Protein AF-0000000072278581 (afdb_homodimer)

Secondary structure (DSSP, 8-state):
------SGGGTSTTTSHHHHTSTTTS-----TTS-----EEEETTS-EE--SSGGGSPTT-EEEEEEEEE-TTT--EEEEEEEEEEETTEEEEEEE--SSS------PPTT--EEEEEEEEETTS--EEEEEEESSEEEEEETTTTSGGGGG-TT---TT-EEEEGGGEEEEEEETTEEEEEE-TTS-TTS-SEEEEE-SSHHHHHHHHHHHHHHS--SSS--GGGG----S-----SSSSSS----HHHHHHHTT-TTTEEEE-TTGGGSS-TTS-SSEEEETT--HHHHHHHHHHBGGG---EEEEE-TTT--EEEEEE-B-------TT----S--HHHHHHHHHHHHTTS-TT--EEEEESS-HHHHHHHHHTT-----TTTSTTEEEEE-----HHHHHHHHHHHHHHHHTGGGS-HHHHHHHHHHHHHHHHHHHHHHHHHHHHHHTT-EEEEEESSSSSHHHHHHHHHHHHH-GGGGSHHHHHHHHIIIIIITT--HHHHHSTT-TT---HHHHHHHHHHHHHHHSTTS-SB-HHHHHHHHHHHHS-SSSTT-SSSHHHHHHTTHHHHS--HHHHHHHTGGGTB-TT--GGG-SS------GGG----HHHHTS---S-B-----/------SSHHHHTTTHHHHHTTTTTS---SGGGSS----EEEETTS-EE--SSGGGSPTT-EEEEEEEEE-TTT--EEEEEEEEEEETTEEEEEEE--SSS------PPTT--EEEEEEEEETTS--EEEEEEESSEEEEEEGGGGSGGGGG-TT---TT-EEEEGGGEEEEEEETTEEEEEE-TTS-TTS-SEEEEEESSHHHHHHHHHHHHHHS--TTS--GGGG----S-----SSSSSS----HHHHHHHTT-TTTEEEE-TTGGGSS-TTS-SSEEEETT--HHHHHHHHHHBGGG---EEEEE-TTT--EEEEEE-B-------TT----S--HHHHHHHHHHHHTTS-TT--EEEEESS-HHHHHHHHHTT-----TTTSTTEEEEE-----HHHHHHHHHHHHHHHHTGGGS-HHHHHHHHHHHHHHHHHHHHHHHHHHHHHHTT-EEEEEESSSSSHHHHHHHHHHHHH-GGGGSHHHHHHHHIIIIIITT--HHHHHSTT-TT---HHHHHHHHHHHHHHHSTTS-SB-HHHHHHHHHHHHS-SSSTT-SSSHHHHHHTTHHHHS--HHHHHHHTGGGTB-TT--GGG-SS------GGG----HHHHTS---S-B-----

Solvent-accessible surface area (backbone atoms only — not comparable to full-atom values): 67536 Å² total; per-residue (Å²): 138,79,82,76,75,74,76,68,78,67,60,64,72,56,56,66,60,59,53,59,65,57,47,67,69,68,45,63,54,34,46,60,48,26,73,89,70,67,80,46,36,21,40,82,82,73,42,73,46,91,61,95,49,82,79,67,55,61,70,79,39,56,30,37,36,51,40,72,40,40,40,75,82,77,65,46,73,43,50,36,42,32,40,33,40,28,59,79,94,42,73,46,75,48,71,48,70,52,52,74,96,66,75,86,78,77,86,62,57,92,87,47,44,86,66,46,63,44,63,30,26,43,64,95,48,93,51,45,23,38,35,38,31,37,59,52,33,36,32,35,42,38,48,66,76,71,36,76,77,50,71,71,54,83,76,67,68,66,51,61,30,38,51,38,52,41,61,35,52,44,43,76,44,81,55,85,34,26,38,38,36,30,36,47,78,80,68,34,63,74,56,62,60,61,46,41,38,33,36,75,16,52,57,22,40,51,39,46,53,53,53,49,55,44,46,20,80,48,87,92,54,84,24,46,51,69,61,52,63,70,71,63,82,80,69,57,49,90,41,95,39,50,58,61,68,58,46,72,66,60,51,35,56,75,40,56,37,64,88,56,36,37,82,36,59,73,21,49,90,30,73,55,22,51,41,37,43,42,64,41,61,40,52,65,87,63,50,65,70,50,50,47,54,26,13,72,40,15,34,84,18,34,51,76,33,69,79,44,56,38,65,90,62,61,12,32,36,27,39,21,20,21,40,37,30,28,70,54,81,65,88,78,59,80,59,67,56,68,51,68,58,44,42,50,49,54,47,42,70,37,22,73,96,52,54,87,81,39,54,26,38,33,38,34,37,38,33,65,71,56,44,54,54,35,18,68,73,35,28,32,68,86,40,60,84,74,32,75,55,45,46,77,46,64,53,52,48,76,54,55,64,58,50,30,55,27,46,52,39,25,42,52,25,62,72,46,34,91,80,42,50,44,37,56,35,42,63,34,31,16,60,42,50,35,51,54,49,46,52,39,52,44,26,39,52,52,43,52,44,38,74,70,35,33,36,38,39,32,22,26,71,62,30,47,60,68,31,36,46,44,55,51,51,31,43,43,30,61,32,47,58,37,29,32,66,66,36,34,53,19,46,46,42,45,52,35,42,29,47,20,23,44,41,36,49,20,48,36,63,81,40,97,59,35,25,62,59,68,53,52,45,47,47,51,50,46,50,47,40,70,75,38,62,35,46,22,38,46,40,67,64,50,52,45,52,50,49,47,35,52,48,46,55,87,39,37,68,50,52,49,37,20,44,53,55,31,58,74,66,42,33,30,74,58,34,53,27,51,60,50,52,44,66,75,49,40,77,81,29,50,32,91,70,40,44,48,85,82,33,55,59,56,82,60,83,72,56,58,83,65,67,69,79,62,51,78,56,60,66,39,88,63,85,45,46,57,28,66,69,75,129,136,81,80,73,75,76,76,66,80,66,58,62,72,55,54,65,60,55,53,60,64,56,48,64,67,66,45,68,28,42,47,63,54,26,72,89,68,67,79,46,36,22,40,84,83,74,43,73,45,91,60,96,50,83,81,67,56,61,69,79,39,55,30,37,37,51,39,72,38,41,40,80,82,76,65,47,73,42,49,35,41,32,40,35,39,29,59,77,93,42,73,45,74,48,71,49,68,49,49,75,96,63,74,84,78,78,86,62,59,93,88,49,44,86,65,46,65,37,56,31,24,43,64,96,50,92,49,45,24,38,35,38,30,37,60,51,33,36,31,34,44,40,50,65,76,70,37,77,77,50,70,71,53,83,76,68,68,67,50,56,31,39,51,38,52,41,59,34,52,44,46,77,44,82,55,83,34,26,38,37,35,31,35,46,78,80,66,36,65,73,57,61,60,61,47,41,38,32,36,68,21,52,62,18,40,52,37,48,51,53,52,50,54,43,44,20,80,49,87,97,51,84,21,44,53,65,59,52,64,70,72,62,83,80,69,58,52,91,42,96,40,50,58,60,67,57,44,72,68,60,52,34,55,75,40,56,36,63,88,56,35,39,82,38,60,73,21,47,91,31,73,56,21,51,41,37,43,42,63,42,63,40,53,63,87,63,51,65,69,51,52,48,55,27,14,73,40,14,34,84,18,33,51,76,32,71,77,44,54,38,65,90,62,62,12,30,35,28,41,23,20,21,40,38,32,27,69,53,78,64,89,77,58,81,57,66,56,68,52,68,57,44,42,50,49,53,47,42,71,36,21,73,96,54,54,87,82,40,53,27,38,33,39,34,38,37,31,64,70,55,44,56,53,34,19,67,73,35,28,31,67,86,39,60,86,75,32,77,56,44,46,76,44,64,54,53,46,77,55,53,66,58,49,30,54,26,46,52,38,26,43,53,25,61,72,48,35,91,80,41,52,45,38,57,34,42,62,33,30,17,60,40,51,35,50,53,48,47,52,38,52,45,28,38,52,51,42,53,44,38,74,72,34,32,35,37,39,32,24,26,71,62,31,46,59,70,32,35,47,44,56,51,52,32,43,42,31,62,34,46,58,38,27,32,66,67,36,34,52,18,46,46,42,45,52,34,41,29,48,20,22,44,40,36,48,21,48,33,64,81,40,96,59,35,26,63,56,67,54,52,45,49,48,52,49,46,51,48,40,70,75,38,62,33,46,22,38,47,40,65,62,50,52,45,52,50,50,50,35,52,46,45,54,86,41,38,69,50,52,49,36,20,46,52,56,31,57,75,66,41,32,29,74,54,35,52,29,53,60,50,51,45,65,75,49,41,77,82,30,50,32,89,70,39,42,47,85,81,33,55,59,58,83,60,82,72,56,61,84,65,67,69,79,61,51,79,55,60,64,40,88,62,86,45,46,58,27,66,64,78,128

Organism: Entamoeba histolytica (strain ATCC 30459 / HM-1:IMSS / ABRM) (NCBI:txid294381)

Radius of gyration: 40.89 Å; Cα contacts (8 Å, |Δi|>4): 2308; chains: 2; bounding box: 109×126×91 Å

pLDDT: mean 76.62, std 22.38, range [17.48, 98.55]

Nearest PDB structures (foldseek):
  1zvr-assembly1_A  TM=7.944E-01  e=6.206E-38  Homo sapiens
  5c16-assembly4_D  TM=8.320E-01  e=3.634E-37  Homo sapiens
  5gnh-assembly2_A  TM=8.071E-01  e=3.579E-36  Homo sapiens
  5gnh-assembly3_B  TM=8.072E-01  e=5.424E-36  Homo sapiens
  2yf0-assembly1_A-2  TM=7.505E-01  e=8.847E-34  Homo sapiens

Structure (mmCIF, N/CA/C/O backbone):
data_AF-0000000072278581-model_v1
#
loop_
_entity.id
_entity.type
_entity.pdbx_description
1 polymer 'Myotubularin, putative'
#
loop_
_atom_site.group_PDB
_atom_site.id
_atom_site.type_symbol
_atom_site.label_atom_id
_atom_site.label_alt_id
_atom_site.label_comp_id
_atom_site.label_asym_id
_atom_site.label_entity_id
_atom_site.label_seq_id
_atom_site.pdbx_PDB_ins_code
_atom_site.Cartn_x
_atom_site.Cartn_y
_atom_site.Cartn_z
_atom_site.occupancy
_atom_site.B_iso_or_equiv
_atom_site.auth_seq_id
_atom_site.auth_comp_id
_atom_site.auth_asym_id
_atom_site.auth_atom_id
_atom_site.pdbx_PDB_model_num
ATOM 1 N N . MET A 1 1 ? 4.576 -69.234 -14.59 1 17.48 1 MET A N 1
ATOM 2 C CA . MET A 1 1 ? 5.512 -69.487 -15.682 1 17.48 1 MET A CA 1
ATOM 3 C C . MET A 1 1 ? 6.603 -68.422 -15.723 1 17.48 1 MET A C 1
ATOM 5 O O . MET A 1 1 ? 6.325 -67.236 -15.537 1 17.48 1 MET A O 1
ATOM 9 N N . PHE A 1 2 ? 8.034 -68.771 -15.577 1 19.05 2 PHE A N 1
ATOM 10 C CA . PHE A 1 2 ? 9.39 -68.295 -15.332 1 19.05 2 PHE A CA 1
ATOM 11 C C . PHE A 1 2 ? 9.915 -67.515 -16.532 1 19.05 2 PHE A C 1
ATOM 13 O O . PHE A 1 2 ? 10.044 -68.064 -17.628 1 19.05 2 PHE A O 1
ATOM 20 N N . VAL A 1 3 ? 9.302 -66.413 -16.944 1 20.66 3 VAL A N 1
ATOM 21 C CA . VAL A 1 3 ? 9.471 -65.883 -18.293 1 20.66 3 VAL A CA 1
ATOM 22 C C . VAL A 1 3 ? 10.958 -65.74 -18.609 1 20.66 3 VAL A C 1
ATOM 24 O O . VAL A 1 3 ? 11.688 -65.052 -17.891 1 20.66 3 VAL A O 1
ATOM 27 N N . PHE A 1 4 ? 11.564 -66.794 -19.241 1 20.33 4 PHE A N 1
ATOM 28 C CA . PHE A 1 4 ? 12.94 -67.131 -19.589 1 20.33 4 PHE A CA 1
ATOM 29 C C . PHE A 1 4 ? 13.533 -66.086 -20.525 1 20.33 4 PHE A C 1
ATOM 31 O O . PHE A 1 4 ? 13.078 -65.93 -21.66 1 20.33 4 PHE A O 1
ATOM 38 N N . VAL A 1 5 ? 13.772 -64.852 -20.139 1 23.33 5 VAL A N 1
ATOM 39 C CA . VAL A 1 5 ? 14.382 -63.88 -21.04 1 23.33 5 VAL A CA 1
ATOM 40 C C . VAL A 1 5 ? 15.759 -64.373 -21.477 1 23.33 5 VAL A C 1
ATOM 42 O O . VAL A 1 5 ? 16.627 -64.635 -20.641 1 23.33 5 VAL A O 1
ATOM 45 N N . PRO A 1 6 ? 15.823 -64.969 -22.646 1 24.24 6 PRO A N 1
ATOM 46 C CA . PRO A 1 6 ? 17.015 -65.663 -23.14 1 24.24 6 PRO A CA 1
ATOM 47 C C . PRO A 1 6 ? 18.288 -64.835 -22.98 1 24.24 6 PRO A C 1
ATOM 49 O O . PRO A 1 6 ? 18.224 -63.605 -22.905 1 24.24 6 PRO A O 1
ATOM 52 N N . LYS A 1 7 ? 19.492 -65.393 -22.758 1 25.41 7 LYS A N 1
ATOM 53 C CA . LYS A 1 7 ? 20.872 -65.187 -22.328 1 25.41 7 LYS A CA 1
ATOM 54 C C . LYS A 1 7 ? 21.576 -64.161 -23.211 1 25.41 7 LYS A C 1
ATOM 56 O O . LYS A 1 7 ? 22.323 -63.315 -22.715 1 25.41 7 LYS A O 1
ATOM 61 N N . ASP A 1 8 ? 21.576 -64.402 -24.508 1 24.73 8 ASP A N 1
ATOM 62 C CA . ASP A 1 8 ? 22.514 -63.871 -25.492 1 24.73 8 ASP A CA 1
ATOM 63 C C . ASP A 1 8 ? 22.278 -62.381 -25.728 1 24.73 8 ASP A C 1
ATOM 65 O O . ASP A 1 8 ? 23.163 -61.677 -26.218 1 24.73 8 ASP A O 1
ATOM 69 N N . ALA A 1 9 ? 21.017 -62.016 -25.909 1 24.29 9 ALA A N 1
ATOM 70 C CA . ALA A 1 9 ? 20.731 -60.688 -26.447 1 24.29 9 ALA A CA 1
ATOM 71 C C . ALA A 1 9 ? 21.152 -59.597 -25.466 1 24.29 9 ALA A C 1
ATOM 73 O O . ALA A 1 9 ? 20.942 -58.409 -25.721 1 24.29 9 ALA A O 1
ATOM 74 N N . LEU A 1 10 ? 21.427 -59.905 -24.125 1 23.52 10 LEU A N 1
ATOM 75 C CA . LEU A 1 10 ? 21.968 -59.1 -23.035 1 23.52 10 LEU A CA 1
ATOM 76 C C . LEU A 1 10 ? 23.333 -58.529 -23.405 1 23.52 10 LEU A C 1
ATOM 78 O O . LEU A 1 10 ? 23.737 -57.487 -22.884 1 23.52 10 LEU A O 1
ATOM 82 N N . ALA A 1 11 ? 24.185 -59.3 -24.049 1 24.06 11 ALA A N 1
ATOM 83 C CA . ALA A 1 11 ? 25.632 -59.2 -24.226 1 24.06 11 ALA A CA 1
ATOM 84 C C . ALA A 1 11 ? 25.991 -58.054 -25.167 1 24.06 11 ALA A C 1
ATOM 86 O O . ALA A 1 11 ? 26.976 -57.346 -24.946 1 24.06 11 ALA A O 1
ATOM 87 N N . GLN A 1 12 ? 25.393 -58.104 -26.417 1 23.88 12 GLN A N 1
ATOM 88 C CA . GLN A 1 12 ? 25.959 -57.281 -27.481 1 23.88 12 GLN A CA 1
ATOM 89 C C . GLN A 1 12 ? 25.753 -55.796 -27.196 1 23.88 12 GLN A C 1
ATOM 91 O O . GLN A 1 12 ? 26.62 -54.974 -27.499 1 23.88 12 GLN A O 1
ATOM 96 N N . GLN A 1 13 ? 24.401 -55.472 -27 1 24.13 13 GLN A N 1
ATOM 97 C CA . GLN A 1 13 ? 24.116 -54.051 -27.169 1 24.13 13 GLN A CA 1
ATOM 98 C C . GLN A 1 13 ? 24.687 -53.234 -26.013 1 24.13 13 GLN A C 1
ATOM 100 O O . GLN A 1 13 ? 24.513 -52.015 -25.963 1 24.13 13 GLN A O 1
ATOM 105 N N . PHE A 1 14 ? 25.09 -53.862 -24.891 1 25.07 14 PHE A N 1
ATOM 106 C CA . PHE A 1 14 ? 25.665 -53.278 -23.685 1 25.07 14 PHE A CA 1
ATOM 107 C C . PHE A 1 14 ? 26.995 -52.602 -23.993 1 25.07 14 PHE A C 1
ATOM 109 O O . PHE A 1 14 ? 27.55 -51.897 -23.147 1 25.07 14 PHE A O 1
ATOM 116 N N . THR A 1 15 ? 27.723 -53.23 -24.977 1 26.31 15 THR A N 1
ATOM 117 C CA . THR A 1 15 ? 29.161 -52.986 -25.004 1 26.31 15 THR A CA 1
ATOM 118 C C . THR A 1 15 ? 29.459 -51.55 -25.424 1 26.31 15 THR A C 1
ATOM 120 O O . THR A 1 15 ? 30.33 -50.896 -24.846 1 26.31 15 THR A O 1
ATOM 123 N N . ALA A 1 16 ? 29.153 -51.283 -26.755 1 25.13 16 ALA A N 1
ATOM 124 C CA . ALA A 1 16 ? 29.655 -50.093 -27.438 1 25.13 16 ALA A CA 1
ATOM 125 C C . ALA A 1 16 ? 28.977 -48.831 -26.911 1 25.13 16 ALA A C 1
ATOM 127 O O . ALA A 1 16 ? 29.621 -47.79 -26.762 1 25.13 16 ALA A O 1
ATOM 128 N N . ALA A 1 17 ? 27.567 -48.894 -26.677 1 25.78 17 ALA A N 1
ATOM 129 C CA . ALA A 1 17 ? 26.727 -47.723 -26.438 1 25.78 17 ALA A CA 1
ATOM 130 C C . ALA A 1 17 ? 26.967 -47.152 -25.044 1 25.78 17 ALA A C 1
ATOM 132 O O . ALA A 1 17 ? 26.829 -45.946 -24.828 1 25.78 17 ALA A O 1
ATOM 133 N N . ARG A 1 18 ? 27.189 -47.959 -24.072 1 26.85 18 ARG A N 1
ATOM 134 C CA . ARG A 1 18 ? 27.511 -47.528 -22.716 1 26.85 18 ARG A CA 1
ATOM 135 C C . ARG A 1 18 ? 28.844 -46.788 -22.679 1 26.85 18 ARG A C 1
ATOM 137 O O . ARG A 1 18 ? 29.07 -45.95 -21.803 1 26.85 18 ARG A O 1
ATOM 144 N N . LEU A 1 19 ? 29.769 -47.27 -23.503 1 25.95 19 LEU A N 1
ATOM 145 C CA . LEU A 1 19 ? 31.088 -46.647 -23.552 1 25.95 19 LEU A CA 1
ATOM 146 C C . LEU A 1 19 ? 30.996 -45.221 -24.086 1 25.95 19 LEU A C 1
ATOM 148 O O . LEU A 1 19 ? 31.751 -44.345 -23.659 1 25.95 19 LEU A O 1
ATOM 152 N N . ASP A 1 20 ? 30.13 -44.94 -25.095 1 27.26 20 ASP A N 1
ATOM 153 C CA . ASP A 1 20 ? 29.939 -43.634 -25.717 1 27.26 20 ASP A CA 1
ATOM 154 C C . ASP A 1 20 ? 29.282 -42.654 -24.748 1 27.26 20 ASP A C 1
ATOM 156 O O . ASP A 1 20 ? 29.284 -41.444 -24.983 1 27.26 20 ASP A O 1
ATOM 160 N N . MET A 1 21 ? 28.527 -43.079 -23.746 1 27.84 21 MET A N 1
ATOM 161 C CA . MET A 1 21 ? 27.895 -42.271 -22.707 1 27.84 21 MET A CA 1
ATOM 162 C C . MET A 1 21 ? 28.938 -41.689 -21.76 1 27.84 21 MET A C 1
ATOM 164 O O . MET A 1 21 ? 28.651 -40.752 -21.013 1 27.84 21 MET A O 1
ATOM 168 N N . ILE A 1 22 ? 29.966 -42.363 -21.443 1 28.43 22 ILE A N 1
ATOM 169 C CA . ILE A 1 22 ? 31.084 -41.951 -20.601 1 28.43 22 ILE A CA 1
ATOM 170 C C . ILE A 1 22 ? 31.956 -40.949 -21.354 1 28.43 22 ILE A C 1
ATOM 172 O O . ILE A 1 22 ? 32.797 -40.275 -20.755 1 28.43 22 ILE A O 1
ATOM 176 N N . ARG A 1 23 ? 31.912 -41.01 -22.626 1 26.71 23 ARG A N 1
ATOM 177 C CA . ARG A 1 23 ? 32.798 -40.179 -23.435 1 26.71 23 ARG A CA 1
ATOM 178 C C . ARG A 1 23 ? 32.622 -38.702 -23.097 1 26.71 23 ARG A C 1
ATOM 180 O O . ARG A 1 23 ? 33.604 -37.966 -22.976 1 26.71 23 ARG A O 1
ATOM 187 N N . PRO A 1 24 ? 31.29 -38.257 -23.248 1 26.45 24 PRO A N 1
ATOM 188 C CA . PRO A 1 24 ? 31.231 -36.798 -23.141 1 26.45 24 PRO A CA 1
ATOM 189 C C . PRO A 1 24 ? 31.508 -36.299 -21.724 1 26.45 24 PRO A C 1
ATOM 191 O O . PRO A 1 24 ? 31.576 -35.089 -21.494 1 26.45 24 PRO A O 1
ATOM 194 N N . LYS A 1 25 ? 31.557 -37.039 -20.706 1 28.08 25 LYS A N 1
ATOM 195 C CA . LYS A 1 25 ? 31.855 -36.59 -19.349 1 28.08 25 LYS A CA 1
ATOM 196 C C . LYS A 1 25 ? 33.307 -36.135 -19.226 1 28.08 25 LYS A C 1
ATOM 198 O O . LYS A 1 25 ? 33.647 -35.362 -18.329 1 28.08 25 LYS A O 1
ATOM 203 N N . LEU A 1 26 ? 34.191 -36.872 -19.72 1 27.29 26 LEU A N 1
ATOM 204 C CA . LEU A 1 26 ? 35.567 -36.394 -19.809 1 27.29 26 LEU A CA 1
ATOM 205 C C . LEU A 1 26 ? 35.685 -35.265 -20.828 1 27.29 26 LEU A C 1
ATOM 207 O O . LEU A 1 26 ? 36.243 -35.456 -21.911 1 27.29 26 LEU A O 1
ATOM 211 N N . THR A 1 27 ? 34.56 -34.713 -21.233 1 26.05 27 THR A N 1
ATOM 212 C CA . THR A 1 27 ? 34.694 -33.755 -22.324 1 26.05 27 THR A CA 1
ATOM 213 C C . THR A 1 27 ? 35.818 -32.763 -22.038 1 26.05 27 THR A C 1
ATOM 215 O O . THR A 1 27 ? 35.871 -32.173 -20.957 1 26.05 27 THR A O 1
ATOM 218 N N . TRP A 1 28 ? 36.848 -32.836 -22.759 1 24.25 28 TRP A N 1
ATOM 219 C CA . TRP A 1 28 ? 38.021 -32.012 -23.03 1 24.25 28 TRP A CA 1
ATOM 220 C C . TRP A 1 28 ? 37.638 -30.54 -23.142 1 24.25 28 TRP A C 1
ATOM 222 O O . TRP A 1 28 ? 36.763 -30.178 -23.932 1 24.25 28 TRP A O 1
ATOM 232 N N . ALA A 1 29 ? 37.469 -29.806 -22.082 1 26.25 29 ALA A N 1
ATOM 233 C CA . ALA A 1 29 ? 37.499 -28.346 -22.073 1 26.25 29 ALA A CA 1
ATOM 234 C C . ALA A 1 29 ? 38.239 -27.805 -23.293 1 26.25 29 ALA A C 1
ATOM 236 O O . ALA A 1 29 ? 39.133 -28.466 -23.828 1 26.25 29 ALA A O 1
ATOM 237 N N . SER A 1 30 ? 37.618 -26.928 -23.919 1 27.4 30 SER A N 1
ATOM 238 C CA . SER A 1 30 ? 38.119 -26.139 -25.04 1 27.4 30 SER A CA 1
ATOM 239 C C . SER A 1 30 ? 39.583 -25.762 -24.84 1 27.4 30 SER A C 1
ATOM 241 O O . SER A 1 30 ? 39.899 -24.88 -24.038 1 27.4 30 SER A O 1
ATOM 243 N N . ILE A 1 31 ? 40.493 -26.534 -24.703 1 27.79 31 ILE A N 1
ATOM 244 C CA . ILE 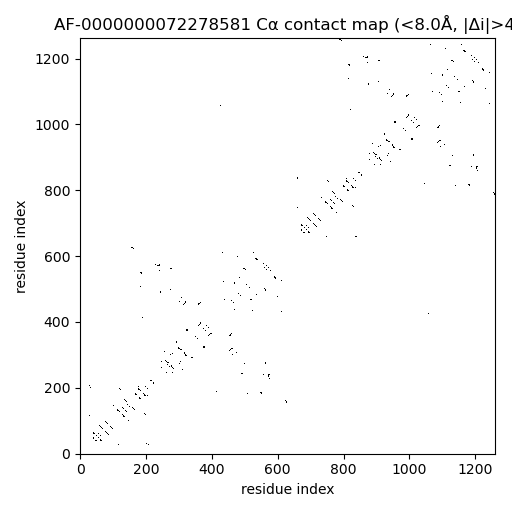A 1 31 ? 41.944 -26.465 -24.84 1 27.79 31 ILE A CA 1
ATOM 245 C C . ILE A 1 31 ? 42.306 -25.697 -26.11 1 27.79 31 ILE A C 1
ATOM 247 O O . ILE A 1 31 ? 43.466 -25.694 -26.531 1 27.79 31 ILE A O 1
ATOM 251 N N . ASP A 1 32 ? 41.3 -25.358 -26.785 1 29.05 32 ASP A N 1
ATOM 252 C CA . ASP A 1 32 ? 41.801 -24.837 -28.053 1 29.05 32 ASP A CA 1
ATOM 253 C C . ASP A 1 32 ? 42.695 -23.619 -27.832 1 29.05 32 ASP A C 1
ATOM 255 O O . ASP A 1 32 ? 43.373 -23.164 -28.756 1 29.05 32 ASP A O 1
ATOM 259 N N . VAL A 1 33 ? 42.417 -22.856 -26.846 1 30.53 33 VAL A N 1
ATOM 260 C CA . VAL A 1 33 ? 43.35 -21.735 -26.892 1 30.53 33 VAL A CA 1
ATOM 261 C C . VAL A 1 33 ? 44.743 -22.206 -26.479 1 30.53 33 VAL A C 1
ATOM 263 O O . VAL A 1 33 ? 45.684 -21.41 -26.428 1 30.53 33 VAL A O 1
ATOM 266 N N . PHE A 1 34 ? 44.751 -23.258 -25.639 1 29.08 34 PHE A N 1
ATOM 267 C CA . PHE A 1 34 ? 46.021 -23.901 -25.322 1 29.08 34 PHE A CA 1
ATOM 268 C C . PHE A 1 34 ? 46.36 -24.969 -26.355 1 29.08 34 PHE A C 1
ATOM 270 O O . PHE A 1 34 ? 45.463 -25.567 -26.954 1 29.08 34 PHE A O 1
ATOM 277 N N . ARG A 1 35 ? 47.527 -24.816 -27.193 1 29.67 35 ARG A N 1
ATOM 278 C CA . ARG A 1 35 ? 47.967 -25.806 -28.172 1 29.67 35 ARG A CA 1
ATOM 279 C C . ARG A 1 35 ? 47.794 -27.222 -27.633 1 29.67 35 ARG A C 1
ATOM 281 O O . ARG A 1 35 ? 47.288 -27.414 -26.526 1 29.67 35 ARG A O 1
ATOM 288 N N . LYS A 1 36 ? 48.911 -28.114 -27.993 1 33.12 36 LYS A N 1
ATOM 289 C CA . LYS A 1 36 ? 49.074 -29.56 -27.879 1 33.12 36 LYS A CA 1
ATOM 290 C C . LYS A 1 36 ? 48.926 -30.018 -26.43 1 33.12 36 LYS A C 1
ATOM 292 O O . LYS A 1 36 ? 49.556 -29.459 -25.53 1 33.12 36 LYS A O 1
ATOM 297 N N . ARG A 1 37 ? 47.807 -30.312 -25.989 1 36.5 37 ARG A N 1
ATOM 298 C CA . ARG A 1 37 ? 47.51 -30.853 -24.666 1 36.5 37 ARG A CA 1
ATOM 299 C C . ARG A 1 37 ? 48.025 -32.282 -24.531 1 36.5 37 ARG A C 1
ATOM 301 O O . ARG A 1 37 ? 47.687 -33.149 -25.34 1 36.5 37 ARG A O 1
ATOM 308 N N . SER A 1 38 ? 49.289 -32.427 -24.197 1 39.22 38 SER A N 1
ATOM 309 C CA . SER A 1 38 ? 49.638 -33.8 -23.845 1 39.22 38 SER A CA 1
ATOM 310 C C . SER A 1 38 ? 49.017 -34.204 -22.512 1 39.22 38 SER A C 1
ATOM 312 O O . SER A 1 38 ? 48.943 -33.394 -21.585 1 39.22 38 SER A O 1
ATOM 314 N N . VAL A 1 39 ? 47.91 -34.858 -22.443 1 44.81 39 VAL A N 1
ATOM 315 C CA . VAL A 1 39 ? 47.367 -35.521 -21.262 1 44.81 39 VAL A CA 1
ATOM 316 C C . VAL A 1 39 ? 48.191 -36.767 -20.944 1 44.81 39 VAL A C 1
ATOM 318 O O . VAL A 1 39 ? 48.33 -37.659 -21.784 1 44.81 39 VAL A O 1
ATOM 321 N N . THR A 1 40 ? 49.109 -36.583 -19.899 1 51.47 40 THR A N 1
ATOM 322 C CA . THR A 1 40 ? 49.815 -37.769 -19.428 1 51.47 40 THR A CA 1
ATOM 323 C C . THR A 1 40 ? 49.192 -38.294 -18.138 1 51.47 40 THR A C 1
ATOM 325 O O . THR A 1 40 ? 48.953 -37.529 -17.202 1 51.47 40 THR A O 1
ATOM 328 N N . ILE A 1 41 ? 48.597 -39.37 -18.041 1 55.21 41 ILE A N 1
ATOM 329 C CA . ILE A 1 41 ? 48.079 -40.068 -16.87 1 55.21 41 ILE A CA 1
ATOM 330 C C . ILE A 1 41 ? 49.225 -40.753 -16.128 1 55.21 41 ILE A C 1
ATOM 332 O O . ILE A 1 41 ? 50.021 -41.474 -16.733 1 55.21 41 ILE A O 1
ATOM 336 N N . TYR A 1 42 ? 49.46 -40.335 -14.845 1 62.55 42 TYR A N 1
ATOM 337 C CA . TYR A 1 42 ? 50.535 -40.889 -14.03 1 62.55 42 TYR A CA 1
ATOM 338 C C . TYR A 1 42 ? 49.983 -41.821 -12.958 1 62.55 42 TYR A C 1
ATOM 340 O O . TYR A 1 42 ? 48.892 -41.593 -12.43 1 62.55 42 TYR A O 1
ATOM 348 N N . SER A 1 43 ? 50.557 -42.953 -12.738 1 60.14 43 SER A N 1
ATOM 349 C CA . SER A 1 43 ? 50.347 -43.777 -11.552 1 60.14 43 SER A CA 1
ATOM 350 C C . SER A 1 43 ? 50.983 -43.144 -10.319 1 60.14 43 SER A C 1
ATOM 352 O O . SER A 1 43 ? 51.815 -42.242 -10.437 1 60.14 43 SER A O 1
ATOM 354 N N . TYR A 1 44 ? 50.532 -43.324 -9.095 1 60.55 44 TYR A N 1
ATOM 355 C CA . TYR A 1 44 ? 51.113 -42.777 -7.874 1 60.55 44 TYR A CA 1
ATOM 356 C C . TYR A 1 44 ? 52.62 -43.003 -7.839 1 60.55 44 TYR A C 1
ATOM 358 O O . TYR A 1 44 ? 53.337 -42.33 -7.095 1 60.55 44 TYR A O 1
ATOM 366 N N . ASP A 1 45 ? 53.147 -43.909 -8.675 1 62.22 45 ASP A N 1
ATOM 367 C CA . ASP A 1 45 ? 54.592 -44.107 -8.74 1 62.22 45 ASP A CA 1
ATOM 368 C C . ASP A 1 45 ? 55.222 -43.207 -9.801 1 62.22 45 ASP A C 1
ATOM 370 O O . ASP A 1 45 ? 56.368 -43.42 -10.202 1 62.22 45 ASP A O 1
ATOM 374 N N . ASP A 1 46 ? 54.501 -42.121 -10.214 1 57.36 46 ASP A N 1
ATOM 375 C CA . ASP A 1 46 ? 54.955 -41.048 -11.093 1 57.36 46 ASP A CA 1
ATOM 376 C C . ASP A 1 46 ? 55.343 -41.59 -12.467 1 57.36 46 ASP A C 1
ATOM 378 O O . ASP A 1 46 ? 56.291 -41.103 -13.087 1 57.36 46 ASP A O 1
ATOM 382 N N . LYS A 1 47 ? 54.848 -42.815 -12.898 1 64.63 47 LYS A N 1
ATOM 383 C CA . LYS A 1 47 ? 55.074 -43.314 -14.251 1 64.63 47 LYS A CA 1
ATOM 384 C C . LYS A 1 47 ? 53.917 -42.942 -15.174 1 64.63 47 LYS A C 1
ATOM 386 O O . LYS A 1 47 ? 52.75 -43.054 -14.791 1 64.63 47 LYS A O 1
ATOM 391 N N . PRO A 1 48 ? 54.177 -42.259 -16.372 1 59.91 48 PRO A N 1
ATOM 392 C CA . PRO A 1 48 ? 53.114 -41.898 -17.313 1 59.91 48 PRO A CA 1
ATOM 393 C C . PRO A 1 48 ? 52.318 -43.108 -17.797 1 59.91 48 PRO A C 1
ATOM 395 O O . PRO A 1 48 ? 52.893 -44.169 -18.05 1 59.91 48 PRO A O 1
ATOM 398 N N . LEU A 1 49 ? 51.068 -43.285 -17.45 1 55.2 49 LEU A N 1
ATOM 399 C CA . LEU A 1 49 ? 50.216 -44.36 -17.946 1 55.2 49 LEU A CA 1
ATOM 400 C C . LEU A 1 49 ? 49.752 -44.073 -19.37 1 55.2 49 LEU A C 1
ATOM 402 O O . LEU A 1 49 ? 49.227 -42.993 -19.65 1 55.2 49 LEU A O 1
ATOM 406 N N . GLU A 1 50 ? 50.194 -44.738 -20.342 1 53.73 50 GLU A N 1
ATOM 407 C CA . GLU A 1 50 ? 49.707 -44.69 -21.718 1 53.73 50 GLU A CA 1
ATOM 408 C C . GLU A 1 50 ? 48.356 -45.387 -21.849 1 53.73 50 GLU A C 1
ATOM 410 O O . GLU A 1 50 ? 48.282 -46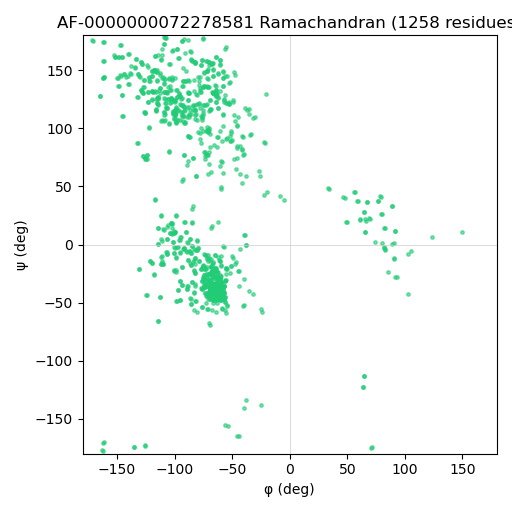.617 -21.838 1 53.73 50 GLU A O 1
ATOM 415 N N . ILE A 1 51 ? 47.273 -44.713 -21.426 1 52.53 51 ILE A N 1
ATOM 416 C CA . ILE A 1 51 ? 45.959 -45.32 -21.607 1 52.53 51 ILE A CA 1
ATOM 417 C C . ILE A 1 51 ? 45.23 -44.637 -22.763 1 52.53 51 ILE A C 1
ATOM 419 O O . ILE A 1 51 ? 45.497 -43.474 -23.073 1 52.53 51 ILE A O 1
ATOM 423 N N . ARG A 1 52 ? 44.478 -45.346 -23.588 1 49.42 52 ARG A N 1
ATOM 424 C CA . ARG A 1 52 ? 43.706 -44.823 -24.711 1 49.42 52 ARG A CA 1
ATOM 425 C C . ARG A 1 52 ? 42.37 -44.257 -24.241 1 49.42 52 ARG A C 1
ATOM 427 O O . ARG A 1 52 ? 41.809 -43.365 -24.881 1 49.42 52 ARG A O 1
ATOM 434 N N . ASN A 1 53 ? 41.737 -44.821 -23.261 1 46.74 53 ASN A N 1
ATOM 435 C CA . ASN A 1 53 ? 40.5 -44.385 -22.622 1 46.74 53 ASN A CA 1
ATOM 436 C C . ASN A 1 53 ? 40.55 -44.585 -21.11 1 46.74 53 ASN A C 1
ATOM 438 O O . ASN A 1 53 ? 41.357 -45.37 -20.61 1 46.74 53 ASN A O 1
ATOM 442 N N . LEU A 1 54 ? 39.977 -43.742 -20.293 1 49.88 54 LEU A N 1
ATOM 443 C CA . LEU A 1 54 ? 39.977 -43.709 -18.834 1 49.88 54 LEU A CA 1
ATOM 444 C C . LEU A 1 54 ? 39.579 -45.064 -18.26 1 49.88 54 LEU A C 1
ATOM 446 O O . LEU A 1 54 ? 39.945 -45.397 -17.131 1 49.88 54 LEU A O 1
ATOM 450 N N . TYR A 1 55 ? 38.953 -45.875 -19.097 1 45.6 55 TYR A N 1
ATOM 451 C CA . TYR A 1 55 ? 38.501 -47.17 -18.599 1 45.6 55 TYR A CA 1
ATOM 452 C C . TYR A 1 55 ? 39.655 -48.164 -18.539 1 45.6 55 TYR A C 1
ATOM 454 O O . TYR A 1 55 ? 39.52 -49.247 -17.966 1 45.6 55 TYR A O 1
ATOM 462 N N . GLU A 1 56 ? 40.751 -47.83 -19.184 1 52.55 56 GLU A N 1
ATOM 463 C CA . GLU A 1 56 ? 41.919 -48.704 -19.141 1 52.55 56 GLU A CA 1
ATOM 464 C C . GLU A 1 56 ? 42.699 -48.52 -17.843 1 52.55 56 GLU A C 1
ATOM 466 O O . GLU A 1 56 ? 43.704 -49.196 -17.615 1 52.55 56 GLU A O 1
ATOM 471 N N . ILE A 1 57 ? 42.216 -47.56 -17.009 1 59.55 57 ILE A N 1
ATOM 472 C CA . ILE A 1 57 ? 42.88 -47.335 -15.73 1 59.55 57 ILE A CA 1
ATOM 473 C C . ILE A 1 57 ? 42.658 -48.537 -14.814 1 59.55 57 ILE A C 1
ATOM 475 O O . ILE A 1 57 ? 41.523 -48.978 -14.623 1 59.55 57 ILE A O 1
ATOM 479 N N . PRO A 1 58 ? 43.657 -49.286 -14.401 1 63.68 58 PRO A N 1
ATOM 480 C CA . PRO A 1 58 ? 43.482 -50.429 -13.501 1 63.68 58 PRO A CA 1
ATOM 481 C C . PRO A 1 58 ? 42.699 -50.071 -12.239 1 63.68 58 PRO A C 1
ATOM 483 O O . PRO A 1 58 ? 42.773 -48.935 -11.764 1 63.68 58 PRO A O 1
ATOM 486 N N . GLU A 1 59 ? 41.779 -50.939 -11.744 1 60.82 59 GLU A N 1
ATOM 487 C CA . GLU A 1 59 ? 41.018 -50.817 -10.504 1 60.82 59 GLU A CA 1
ATOM 488 C C . GLU A 1 59 ? 41.944 -50.648 -9.303 1 60.82 59 GLU A C 1
ATOM 490 O O . GLU A 1 59 ? 43.055 -51.184 -9.288 1 60.82 59 GLU A O 1
ATOM 495 N N . ASN A 1 60 ? 41.531 -49.812 -8.237 1 59.11 60 ASN A N 1
ATOM 496 C CA . ASN A 1 60 ? 42.194 -49.573 -6.96 1 59.11 60 ASN A CA 1
ATOM 497 C C . ASN A 1 60 ? 43.523 -48.846 -7.146 1 59.11 60 ASN A C 1
ATOM 499 O O . ASN A 1 60 ? 44.483 -49.103 -6.418 1 59.11 60 ASN A O 1
ATOM 503 N N . THR A 1 61 ? 43.672 -48.161 -8.353 1 59.61 61 THR A N 1
ATOM 504 C CA . THR A 1 61 ? 44.876 -47.356 -8.528 1 59.61 61 THR A CA 1
ATOM 505 C C . THR A 1 61 ? 44.53 -45.871 -8.579 1 59.61 61 THR A C 1
ATOM 507 O O . THR A 1 61 ? 43.456 -45.494 -9.052 1 59.61 61 THR A O 1
ATOM 510 N N . LYS A 1 62 ? 45.208 -45.069 -7.825 1 62.8 62 LYS A N 1
ATOM 511 C CA . LYS A 1 62 ? 45.118 -43.612 -7.812 1 62.8 62 LYS A CA 1
ATOM 512 C C . LYS A 1 62 ? 45.962 -43 -8.927 1 62.8 62 LYS A C 1
ATOM 514 O O . LYS A 1 62 ? 47.121 -43.376 -9.113 1 62.8 62 LYS A O 1
ATOM 519 N N . TYR A 1 63 ? 45.199 -42.404 -9.92 1 61.15 63 TYR A N 1
ATOM 520 C CA . TYR A 1 63 ? 45.923 -41.713 -10.981 1 61.15 63 TYR A CA 1
ATOM 521 C C . TYR A 1 63 ? 45.685 -40.209 -10.915 1 61.15 63 TYR A C 1
ATOM 523 O O . TYR A 1 63 ? 44.747 -39.751 -10.258 1 61.15 63 TYR A O 1
ATOM 531 N N . TYR A 1 64 ? 46.688 -39.474 -11.264 1 64.09 64 TYR A N 1
ATOM 532 C CA . TYR A 1 64 ? 46.432 -38.044 -11.392 1 64.09 64 TYR A CA 1
ATOM 533 C C . TYR A 1 64 ? 46.785 -37.55 -12.79 1 64.09 64 TYR A C 1
ATOM 535 O O . TYR A 1 64 ? 47.61 -38.155 -13.479 1 64.09 64 TYR A O 1
ATOM 543 N N . ILE A 1 65 ? 45.9 -36.827 -13.407 1 61.33 65 ILE A N 1
ATOM 544 C CA . ILE A 1 65 ? 46.131 -36.139 -14.672 1 61.33 65 ILE A CA 1
ATOM 545 C C . ILE A 1 65 ? 46.715 -34.753 -14.407 1 61.33 65 ILE A C 1
ATOM 547 O O . ILE A 1 65 ? 46.195 -34.002 -13.578 1 61.33 65 ILE A O 1
ATOM 551 N N . ASN A 1 66 ? 47.958 -34.539 -14.921 1 58.34 66 ASN A N 1
ATOM 552 C CA . ASN A 1 66 ? 48.512 -33.189 -14.957 1 58.34 66 ASN A CA 1
ATOM 553 C C . ASN A 1 66 ? 48.228 -32.503 -16.29 1 58.34 66 ASN A C 1
ATOM 555 O O . ASN A 1 66 ? 48.431 -33.093 -17.353 1 58.34 66 ASN A O 1
ATOM 559 N N . THR A 1 67 ? 47.411 -31.527 -16.269 1 54.39 67 THR A N 1
ATOM 560 C CA . THR A 1 67 ? 47.169 -30.74 -17.473 1 54.39 67 THR A CA 1
ATOM 561 C C . THR A 1 67 ? 47.78 -29.348 -17.341 1 54.39 67 THR A C 1
ATOM 563 O O . THR A 1 67 ? 47.832 -28.788 -16.243 1 54.39 67 THR A O 1
ATOM 566 N N . GLU A 1 68 ? 48.647 -28.913 -18.313 1 54.56 68 GLU A N 1
ATOM 567 C CA . GLU A 1 68 ? 49.248 -27.588 -18.428 1 54.56 68 GLU A CA 1
ATOM 568 C C . GLU A 1 68 ? 48.502 -26.731 -19.447 1 54.56 68 GLU A C 1
ATOM 570 O O . GLU A 1 68 ? 48.221 -27.183 -20.559 1 54.56 68 GLU A O 1
ATOM 575 N N . TYR A 1 69 ? 47.837 -25.666 -18.901 1 46.94 69 TYR A N 1
ATOM 576 C CA . TYR A 1 69 ? 47.212 -24.71 -19.808 1 46.94 69 TYR A CA 1
ATOM 577 C C . TYR A 1 69 ? 48.039 -23.434 -19.911 1 46.94 69 TYR A C 1
ATOM 579 O O . TYR A 1 69 ? 48.663 -23.011 -18.935 1 46.94 69 TYR A O 1
ATOM 587 N N . GLU A 1 70 ? 48.487 -22.994 -21.047 1 48.15 70 GLU A N 1
ATOM 588 C CA . GLU A 1 70 ? 49.161 -21.721 -21.285 1 48.15 70 GLU A CA 1
ATOM 589 C C . GLU A 1 70 ? 48.186 -20.67 -21.808 1 48.15 70 GLU A C 1
ATOM 591 O O . GLU A 1 70 ? 47.46 -20.915 -22.774 1 48.15 70 GLU A O 1
ATOM 596 N N . SER A 1 71 ? 47.975 -19.628 -21.035 1 41.85 71 SER A N 1
ATOM 597 C CA . SER A 1 71 ? 47.181 -18.504 -21.519 1 41.85 71 SER A CA 1
ATOM 598 C C . SER A 1 71 ? 47.771 -17.921 -22.799 1 41.85 71 SER A C 1
ATOM 600 O O . SER A 1 71 ? 48.989 -17.769 -22.915 1 41.85 71 SER A O 1
ATOM 602 N N . LEU A 1 72 ? 47.026 -17.853 -23.807 1 44.72 72 LEU A N 1
ATOM 603 C CA . LEU A 1 72 ? 47.526 -17.24 -25.033 1 44.72 72 LEU A CA 1
ATOM 604 C C . LEU A 1 72 ? 47.841 -15.764 -24.812 1 44.72 72 LEU A C 1
ATOM 606 O O . LEU A 1 72 ? 48.635 -15.177 -25.551 1 44.72 72 LEU A O 1
ATOM 610 N N . ILE A 1 73 ? 47.107 -15.185 -23.847 1 44.17 73 ILE A N 1
ATOM 611 C CA . ILE A 1 73 ? 47.302 -13.747 -23.697 1 44.17 73 ILE A CA 1
ATOM 612 C C . ILE A 1 73 ? 48.565 -13.48 -22.881 1 44.17 73 ILE A C 1
ATOM 614 O O . ILE A 1 73 ? 49.43 -12.707 -23.299 1 44.17 73 ILE A O 1
ATOM 618 N N . ASN A 1 74 ? 48.663 -13.964 -21.687 1 46.2 74 ASN A N 1
ATOM 619 C CA . ASN A 1 74 ? 49.807 -13.574 -20.869 1 46.2 74 ASN A CA 1
ATOM 620 C C . ASN A 1 74 ? 50.825 -14.704 -20.754 1 46.2 74 ASN A C 1
ATOM 622 O O . ASN A 1 74 ? 51.796 -14.597 -20.003 1 46.2 74 ASN A O 1
ATOM 626 N N . LYS A 1 75 ? 50.802 -15.751 -21.626 1 51.12 75 LYS A N 1
ATOM 627 C CA . LYS A 1 75 ? 51.745 -16.861 -21.729 1 51.12 75 LYS A CA 1
ATOM 628 C C . LYS A 1 75 ? 52.01 -17.487 -20.363 1 51.12 75 LYS A C 1
ATOM 630 O O . LYS A 1 75 ? 53.085 -18.043 -20.127 1 51.12 75 LYS A O 1
ATOM 635 N N . THR A 1 76 ? 51.061 -17.185 -19.471 1 49.51 76 THR A N 1
ATOM 636 C CA . THR A 1 76 ? 51.209 -17.799 -18.156 1 49.51 76 THR A CA 1
ATOM 637 C C . THR A 1 76 ? 50.694 -19.235 -18.169 1 49.51 76 THR A C 1
ATOM 639 O O . THR A 1 76 ? 49.652 -19.522 -18.763 1 49.51 76 THR A O 1
ATOM 642 N N . LYS A 1 77 ? 51.555 -20.237 -17.847 1 51.75 77 LYS A N 1
ATOM 643 C CA . LYS A 1 77 ? 51.277 -21.669 -17.777 1 51.75 77 LYS A CA 1
ATOM 644 C C . LYS A 1 77 ? 50.495 -22.015 -16.513 1 51.75 77 LYS A C 1
ATOM 646 O O . LYS A 1 77 ? 50.802 -21.514 -15.43 1 51.75 77 LYS A O 1
ATOM 651 N N . GLN A 1 78 ? 49.247 -22.44 -16.668 1 50.93 78 GLN A N 1
ATOM 652 C CA . GLN A 1 78 ? 48.474 -22.935 -15.534 1 50.93 78 GLN A CA 1
ATOM 653 C C . GLN A 1 78 ? 48.445 -24.461 -15.512 1 50.93 78 GLN A C 1
ATOM 655 O O . GLN A 1 78 ? 48.305 -25.099 -16.558 1 50.93 78 GLN A O 1
ATOM 660 N N . HIS A 1 79 ? 48.911 -25.11 -14.364 1 54.85 79 HIS A N 1
ATOM 661 C CA . HIS A 1 79 ? 48.969 -26.555 -14.178 1 54.85 79 HIS A CA 1
ATOM 662 C C . HIS A 1 79 ? 47.781 -27.054 -13.363 1 54.85 79 HIS A C 1
ATOM 664 O O . HIS A 1 79 ? 47.42 -26.45 -12.351 1 54.85 79 HIS A O 1
ATOM 670 N N . TYR A 1 80 ? 46.972 -27.905 -13.948 1 52.87 80 TYR A N 1
ATOM 671 C CA . TYR A 1 80 ? 45.874 -28.556 -13.241 1 52.87 80 TYR A CA 1
ATOM 672 C C . TYR A 1 80 ? 46.182 -30.028 -12.994 1 52.87 80 TYR A C 1
ATOM 674 O O . TYR A 1 80 ? 46.824 -30.682 -13.82 1 52.87 80 TYR A O 1
ATOM 682 N N . ARG A 1 81 ? 45.962 -30.453 -11.648 1 58.14 81 ARG A N 1
ATOM 683 C CA . ARG A 1 81 ? 46.015 -31.874 -11.319 1 58.14 81 ARG A CA 1
ATOM 684 C C . ARG A 1 81 ? 44.621 -32.423 -11.037 1 58.14 81 ARG A C 1
ATOM 686 O O . ARG A 1 81 ? 43.827 -31.788 -10.34 1 58.14 81 ARG A O 1
ATOM 693 N N . TYR A 1 82 ? 44.233 -33.345 -11.842 1 57.62 82 TYR A N 1
ATOM 694 C CA . TYR A 1 82 ? 43.022 -34.118 -11.589 1 57.62 82 TYR A CA 1
ATOM 695 C C . TYR A 1 82 ? 43.358 -35.479 -10.992 1 57.62 82 TYR A C 1
ATOM 697 O O . TYR A 1 82 ? 44.179 -36.218 -11.538 1 57.62 82 TYR A O 1
ATOM 705 N N . ASP A 1 83 ? 42.927 -35.677 -9.699 1 61.74 83 ASP A N 1
ATOM 706 C CA . ASP A 1 83 ? 43.069 -36.992 -9.083 1 61.74 83 ASP A CA 1
ATOM 707 C C . ASP A 1 83 ? 41.921 -37.915 -9.488 1 61.74 83 ASP A C 1
ATOM 709 O O . ASP A 1 83 ? 40.753 -37.525 -9.428 1 61.74 83 ASP A O 1
ATOM 713 N N . LEU A 1 84 ? 42.304 -38.938 -10.187 1 59.74 84 LEU A N 1
ATOM 714 C CA . LEU A 1 84 ? 41.363 -39.967 -10.614 1 59.74 84 LEU A CA 1
ATOM 715 C C . LEU A 1 84 ? 41.441 -41.187 -9.701 1 59.74 84 LEU A C 1
ATOM 717 O O . LEU A 1 84 ? 42.526 -41.721 -9.463 1 59.74 84 LEU A O 1
ATOM 721 N N . ASN A 1 85 ? 40.39 -41.424 -8.951 1 61.65 85 ASN A N 1
ATOM 722 C CA . ASN A 1 85 ? 40.263 -42.626 -8.134 1 61.65 85 ASN A CA 1
ATOM 723 C C . ASN A 1 85 ? 39.209 -43.576 -8.694 1 61.65 85 ASN A C 1
ATOM 725 O O . ASN A 1 85 ? 38.042 -43.203 -8.833 1 61.65 85 ASN A O 1
ATOM 729 N N . ARG A 1 86 ? 39.681 -44.687 -9.298 1 57.72 86 ARG A N 1
ATOM 730 C CA . ARG A 1 86 ? 38.744 -45.709 -9.751 1 57.72 86 ARG A CA 1
ATOM 731 C C . ARG A 1 86 ? 38.508 -46.755 -8.667 1 57.72 86 ARG A C 1
ATOM 733 O O . ARG A 1 86 ? 39.452 -47.389 -8.192 1 57.72 86 ARG A O 1
ATOM 740 N N . SER A 1 87 ? 37.371 -46.727 -8.007 1 60.27 87 SER A N 1
ATOM 741 C CA . SER A 1 87 ? 36.922 -47.8 -7.125 1 60.27 87 SER A CA 1
ATOM 742 C C . SER A 1 87 ? 35.818 -48.626 -7.776 1 60.27 87 SER A C 1
ATOM 744 O O . SER A 1 87 ? 34.668 -48.186 -7.85 1 60.27 87 SER A O 1
ATOM 746 N N . GLY A 1 88 ? 36.065 -49.836 -8.281 1 54.37 88 GLY A N 1
ATOM 747 C CA . GLY A 1 88 ? 35.131 -50.662 -9.031 1 54.37 88 GLY A CA 1
ATOM 748 C C . GLY A 1 88 ? 34.705 -50.037 -10.346 1 54.37 88 GLY A C 1
ATOM 749 O O . GLY A 1 88 ? 35.545 -49.732 -11.195 1 54.37 88 GLY A O 1
ATOM 750 N N . LYS A 1 89 ? 33.426 -49.835 -10.545 1 51.31 89 LYS A N 1
ATOM 751 C CA . LYS A 1 89 ? 32.839 -49.231 -11.738 1 51.31 89 LYS A CA 1
ATOM 752 C C . LYS A 1 89 ? 32.744 -47.714 -11.595 1 51.31 89 LYS A C 1
ATOM 754 O O . LYS A 1 89 ? 32.375 -47.019 -12.544 1 51.31 89 LYS A O 1
ATOM 759 N N . GLU A 1 90 ? 33.241 -47.214 -10.471 1 51.17 90 GLU A N 1
ATOM 760 C CA . GLU A 1 90 ? 33.077 -45.79 -10.195 1 51.17 90 GLU A CA 1
ATOM 761 C C . GLU A 1 90 ? 34.395 -45.039 -10.365 1 51.17 90 GLU A C 1
ATOM 763 O O . GLU A 1 90 ? 35.44 -45.496 -9.899 1 51.17 90 GLU A O 1
ATOM 768 N N . LEU A 1 91 ? 34.495 -44.116 -11.268 1 51.06 91 LEU A N 1
ATOM 769 C CA . LEU A 1 91 ? 35.608 -43.183 -11.405 1 51.06 91 LEU A CA 1
ATOM 770 C C . LEU A 1 91 ? 35.289 -41.855 -10.728 1 51.06 91 LEU A C 1
ATOM 772 O O . LEU A 1 91 ? 34.307 -41.195 -11.075 1 51.06 91 LEU A O 1
ATOM 776 N N . THR A 1 92 ? 35.922 -41.645 -9.625 1 55.8 92 THR A N 1
ATOM 777 C CA . THR A 1 92 ? 35.83 -40.352 -8.957 1 55.8 92 THR A CA 1
ATOM 778 C C . THR A 1 92 ? 36.949 -39.423 -9.42 1 55.8 92 THR A C 1
ATOM 780 O O . THR A 1 92 ? 38.112 -39.826 -9.48 1 55.8 92 THR A O 1
ATOM 783 N N . VAL A 1 93 ? 36.559 -38.37 -10.067 1 47.4 93 VAL A N 1
ATOM 784 C CA . VAL A 1 93 ? 37.514 -37.34 -10.46 1 47.4 93 VAL A CA 1
ATOM 785 C C . VAL A 1 93 ? 37.441 -36.167 -9.485 1 47.4 93 VAL A C 1
ATOM 787 O O . VAL A 1 93 ? 36.362 -35.624 -9.237 1 47.4 93 VAL A O 1
ATOM 790 N N . SER A 1 94 ? 38.41 -35.97 -8.65 1 49.3 94 SER A N 1
ATOM 791 C CA . SER A 1 94 ? 38.528 -34.787 -7.803 1 49.3 94 SER A CA 1
ATOM 792 C C . SER A 1 94 ? 39.543 -33.8 -8.37 1 49.3 94 SER A C 1
ATOM 794 O O . SER A 1 94 ? 40.529 -34.203 -8.99 1 49.3 94 SER A O 1
ATOM 796 N N . SER A 1 95 ? 39.135 -32.682 -8.812 1 41.77 95 SER A N 1
ATOM 797 C CA . SER A 1 95 ? 40.035 -31.66 -9.335 1 41.77 95 SER A CA 1
ATOM 798 C C . SER A 1 95 ? 40.539 -30.745 -8.224 1 41.77 95 SER A C 1
ATOM 800 O O . SER A 1 95 ? 39.793 -30.41 -7.302 1 41.77 95 SER A O 1
ATOM 802 N N . GLU A 1 96 ? 41.758 -30.8 -7.848 1 38.31 96 GLU A N 1
ATOM 803 C CA . GLU A 1 96 ? 42.433 -29.762 -7.074 1 38.31 96 GLU A CA 1
ATOM 804 C C . GLU A 1 96 ? 43.059 -28.712 -7.987 1 38.31 96 GLU A C 1
ATOM 806 O O . GLU A 1 96 ? 43.771 -29.05 -8.935 1 38.31 96 GLU A O 1
ATOM 811 N N . PHE A 1 97 ? 42.265 -27.633 -8.234 1 34.92 97 PHE A N 1
ATOM 812 C CA . PHE A 1 97 ? 42.942 -26.503 -8.859 1 34.92 97 PHE A CA 1
ATOM 813 C C . PHE A 1 97 ? 44.189 -26.117 -8.072 1 34.92 97 PHE A C 1
ATOM 815 O O . PHE A 1 97 ? 44.101 -25.76 -6.895 1 34.92 97 PHE A O 1
ATOM 822 N N . TYR A 1 98 ? 45.166 -26.607 -8.322 1 33.53 98 TYR A N 1
ATOM 823 C CA . TYR A 1 98 ? 46.421 -26.256 -7.665 1 33.53 98 TYR A CA 1
ATOM 824 C C . TYR A 1 98 ? 47.064 -25.045 -8.329 1 33.53 98 TYR A C 1
ATOM 826 O O . TYR A 1 98 ? 47.82 -25.185 -9.293 1 33.53 98 TYR A O 1
ATOM 834 N N . ASP A 1 99 ? 46.188 -24.062 -8.857 1 32.48 99 ASP A N 1
ATOM 835 C CA . ASP A 1 99 ? 47.175 -23.047 -9.212 1 32.48 99 ASP A CA 1
ATOM 836 C C . ASP A 1 99 ? 48.023 -22.659 -8.004 1 32.48 99 ASP A C 1
ATOM 838 O O . ASP A 1 99 ? 47.744 -23.084 -6.88 1 32.48 99 ASP A O 1
ATOM 842 N N . ASN A 1 100 ? 48.647 -21.308 -8.009 1 34.21 100 ASN A N 1
ATOM 843 C CA . ASN A 1 100 ? 49.345 -20.924 -6.786 1 34.21 100 ASN A CA 1
ATOM 844 C C . ASN A 1 100 ? 48.524 -21.258 -5.544 1 34.21 100 ASN A C 1
ATOM 846 O O . ASN A 1 100 ? 47.345 -21.602 -5.648 1 34.21 100 ASN A O 1
ATOM 850 N N . ASN A 1 101 ? 48.919 -20.615 -4.225 1 33.72 101 ASN A N 1
ATOM 851 C CA . ASN A 1 101 ? 48.624 -20.832 -2.813 1 33.72 101 ASN A CA 1
ATOM 852 C C . ASN A 1 101 ? 47.136 -20.663 -2.519 1 33.72 101 ASN A C 1
ATOM 854 O O . ASN A 1 101 ? 46.724 -20.672 -1.358 1 33.72 101 ASN A O 1
ATOM 858 N N . HIS A 1 102 ? 46.316 -20.051 -3.523 1 30.69 102 HIS A N 1
ATOM 859 C CA . HIS A 1 102 ? 45.008 -19.784 -2.935 1 30.69 102 HIS A CA 1
ATOM 860 C C . HIS A 1 102 ? 44.001 -20.863 -3.319 1 30.69 102 HIS A C 1
ATOM 862 O O . HIS A 1 102 ? 44.016 -21.359 -4.448 1 30.69 102 HIS A O 1
ATOM 868 N N . VAL A 1 103 ? 43.569 -21.7 -2.601 1 37.67 103 VAL A N 1
ATOM 869 C CA . VAL A 1 103 ? 42.522 -22.716 -2.648 1 37.67 103 VAL A CA 1
ATOM 870 C C . VAL A 1 103 ? 41.15 -22.048 -2.596 1 37.67 103 VAL A C 1
ATOM 872 O O . VAL A 1 103 ? 40.877 -21.245 -1.7 1 37.67 103 VAL A O 1
ATOM 875 N N . PHE A 1 104 ? 40.516 -21.89 -3.887 1 37.21 104 PHE A N 1
ATOM 876 C CA . PHE A 1 104 ? 39.118 -21.485 -3.798 1 37.21 104 PHE A CA 1
ATOM 877 C C . PHE A 1 104 ? 38.234 -22.671 -3.431 1 37.21 104 PHE A C 1
ATOM 879 O O . PHE A 1 104 ? 38.328 -23.736 -4.044 1 37.21 104 PHE A O 1
ATOM 886 N N . GLU A 1 105 ? 37.747 -22.637 -2.325 1 46.07 105 GLU A N 1
ATOM 887 C CA . GLU A 1 105 ? 36.853 -23.688 -1.847 1 46.07 105 GLU A CA 1
ATOM 888 C C . GLU A 1 105 ? 35.393 -23.341 -2.128 1 46.07 105 GLU A C 1
ATOM 890 O O . GLU A 1 105 ? 34.926 -22.259 -1.768 1 46.07 105 GLU A O 1
ATOM 895 N N . ILE A 1 106 ? 34.8 -24.054 -3.156 1 47.8 106 ILE A N 1
ATOM 896 C CA . ILE A 1 106 ? 33.355 -23.951 -3.326 1 47.8 106 ILE A CA 1
ATOM 897 C C . ILE A 1 106 ? 32.654 -24.908 -2.364 1 47.8 106 ILE A C 1
ATOM 899 O O . ILE A 1 106 ? 32.863 -26.122 -2.423 1 47.8 106 ILE A O 1
ATOM 903 N N . GLN A 1 107 ? 32.048 -24.343 -1.381 1 53.74 107 GLN A N 1
ATOM 904 C CA . GLN A 1 107 ? 31.246 -25.169 -0.484 1 53.74 107 GLN A CA 1
ATOM 905 C C . GLN A 1 107 ? 29.986 -25.673 -1.18 1 53.74 107 GLN A C 1
ATOM 907 O O . GLN A 1 107 ? 29.179 -24.879 -1.667 1 53.74 107 GLN A O 1
ATOM 912 N N . THR A 1 108 ? 30.176 -26.966 -1.579 1 53.33 108 THR A N 1
ATOM 913 C CA . THR A 1 108 ? 29.032 -27.6 -2.226 1 53.33 108 THR A CA 1
ATOM 914 C C . THR A 1 108 ? 28.02 -28.078 -1.189 1 53.33 108 THR A C 1
ATOM 916 O O . THR A 1 108 ? 28.371 -28.3 -0.028 1 53.33 108 THR A O 1
ATOM 919 N N . ILE A 1 109 ? 26.849 -27.972 -1.524 1 57.97 109 ILE A N 1
ATOM 920 C CA . ILE A 1 109 ? 25.803 -28.586 -0.714 1 57.97 109 ILE A CA 1
ATOM 921 C C . ILE A 1 109 ? 25.905 -30.107 -0.807 1 57.97 109 ILE A C 1
ATOM 923 O O . ILE A 1 109 ? 26.589 -30.637 -1.686 1 57.97 109 ILE A O 1
ATOM 927 N N . PRO A 1 110 ? 25.39 -30.762 0.208 1 54.43 110 PRO A N 1
ATOM 928 C CA . PRO A 1 110 ? 25.445 -32.225 0.142 1 54.43 110 PRO A CA 1
ATOM 929 C C . PRO A 1 110 ? 24.947 -32.775 -1.192 1 54.43 110 PRO A C 1
ATOM 931 O O . PRO A 1 110 ? 23.951 -32.287 -1.732 1 54.43 110 PRO A O 1
ATOM 934 N N . ASN A 1 111 ? 25.622 -33.523 -1.915 1 56.25 111 ASN A N 1
ATOM 935 C CA . ASN A 1 111 ? 25.306 -34.238 -3.147 1 56.25 111 ASN A CA 1
ATOM 936 C C . ASN A 1 111 ? 25.587 -33.383 -4.379 1 56.25 111 ASN A C 1
ATOM 938 O O . ASN A 1 111 ? 25.289 -33.79 -5.504 1 56.25 111 ASN A O 1
ATOM 942 N N . GLU A 1 112 ? 26.047 -32.223 -4.096 1 69.93 112 GLU A N 1
ATOM 943 C CA . GLU A 1 112 ? 26.463 -31.389 -5.22 1 69.93 112 GLU A CA 1
ATOM 944 C C . GLU A 1 112 ? 27.863 -31.765 -5.697 1 69.93 112 GLU A C 1
ATOM 946 O O . GLU A 1 112 ? 28.78 -31.921 -4.887 1 69.93 112 GLU A O 1
ATOM 951 N N . TYR A 1 113 ? 27.716 -32.183 -6.646 1 66.26 113 TYR A N 1
ATOM 952 C CA . TYR A 1 113 ? 29.018 -32.605 -7.15 1 66.26 113 TYR A CA 1
ATOM 953 C C . TYR A 1 113 ? 29.457 -31.736 -8.323 1 66.26 113 TYR A C 1
ATOM 955 O O . TYR A 1 113 ? 28.625 -31.112 -8.986 1 66.26 113 TYR A O 1
ATOM 963 N N . HIS A 1 114 ? 30.886 -31.669 -8.99 1 74.28 114 HIS A N 1
ATOM 964 C CA . HIS A 1 114 ? 31.474 -30.902 -10.082 1 74.28 114 HIS A CA 1
ATOM 965 C C . HIS A 1 114 ? 31.17 -31.542 -11.432 1 74.28 114 HIS A C 1
ATOM 967 O O . HIS A 1 114 ? 31.259 -32.763 -11.579 1 74.28 114 HIS A O 1
ATOM 973 N N . VAL A 1 115 ? 30.892 -30.652 -12.47 1 74.26 115 VAL A N 1
ATOM 974 C CA . VAL A 1 115 ? 30.519 -31.153 -13.789 1 74.26 115 VAL A CA 1
ATOM 975 C C . VAL A 1 115 ? 31.456 -30.572 -14.846 1 74.26 115 VAL A C 1
ATOM 977 O O . VAL A 1 115 ? 31.88 -31.278 -15.764 1 74.26 115 VAL A O 1
ATOM 980 N N . PHE A 1 116 ? 31.768 -29.278 -14.771 1 79.76 116 PHE A N 1
ATOM 981 C CA . PHE A 1 116 ? 32.517 -28.605 -15.826 1 79.76 116 PHE A CA 1
ATOM 982 C C . PHE A 1 116 ? 33.125 -27.305 -15.313 1 79.76 116 PHE A C 1
ATOM 984 O O . PHE A 1 116 ? 32.557 -26.651 -14.436 1 79.76 116 PHE A O 1
ATOM 991 N N . HIS A 1 117 ? 34.318 -26.987 -15.787 1 83.02 117 HIS A N 1
ATOM 992 C CA . HIS A 1 117 ? 34.844 -25.642 -15.579 1 83.02 117 HIS A CA 1
ATOM 993 C C . HIS A 1 117 ? 35.708 -25.2 -16.756 1 83.02 117 HIS A C 1
ATOM 995 O O . HIS A 1 117 ? 36.31 -26.034 -17.437 1 83.02 117 HIS A O 1
ATOM 1001 N N . SER A 1 118 ? 35.712 -23.99 -17.113 1 82.9 118 SER A N 1
ATOM 1002 C CA . SER A 1 118 ? 36.535 -23.407 -18.168 1 82.9 118 SER A CA 1
ATOM 1003 C C . SER A 1 118 ? 36.62 -21.891 -18.028 1 82.9 118 SER A C 1
ATOM 1005 O O . SER A 1 118 ? 35.769 -21.272 -17.386 1 82.9 118 SER A O 1
ATOM 1007 N N . GLN A 1 119 ? 37.643 -21.437 -18.618 1 81.33 119 GLN A N 1
ATOM 1008 C CA . GLN A 1 119 ? 37.725 -19.984 -18.721 1 81.33 119 GLN A CA 1
ATOM 1009 C C . GLN A 1 119 ? 36.714 -19.446 -19.73 1 81.33 119 GLN A C 1
ATOM 1011 O O . GLN A 1 119 ? 36.482 -20.062 -20.773 1 81.33 119 GLN A O 1
ATOM 1016 N N . ALA A 1 120 ? 36.091 -18.428 -19.348 1 86.61 120 ALA A N 1
ATOM 1017 C CA . ALA A 1 120 ? 35.146 -17.752 -20.234 1 86.61 120 ALA A CA 1
ATOM 1018 C C . ALA A 1 120 ? 35.107 -16.252 -19.953 1 86.61 120 ALA A C 1
ATOM 1020 O O . ALA A 1 120 ? 35.7 -15.781 -18.979 1 86.61 120 ALA A O 1
ATOM 1021 N N . LYS A 1 121 ? 34.628 -15.54 -20.868 1 87.12 121 LYS A N 1
ATOM 1022 C CA . LYS A 1 121 ? 34.416 -14.101 -20.742 1 87.12 121 LYS A CA 1
ATOM 1023 C C . LYS A 1 121 ? 32.933 -13.753 -20.831 1 87.12 121 LYS A C 1
ATOM 1025 O O . LYS A 1 121 ? 32.202 -14.33 -21.64 1 87.12 121 LYS A O 1
ATOM 1030 N N . ILE A 1 122 ? 32.471 -12.923 -19.864 1 83.82 122 ILE A N 1
AT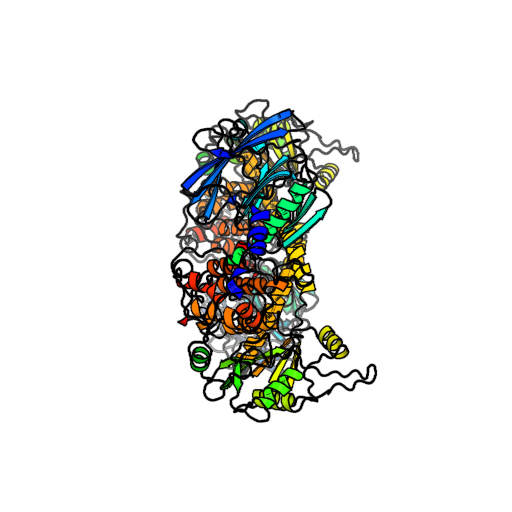OM 1031 C CA . ILE A 1 122 ? 31.125 -12.386 -20.033 1 83.82 122 ILE A CA 1
ATOM 1032 C C . ILE A 1 122 ? 31.093 -11.44 -21.231 1 83.82 122 ILE A C 1
ATOM 1034 O O . ILE A 1 122 ? 31.889 -10.501 -21.309 1 83.82 122 ILE A O 1
ATOM 1038 N N . SER A 1 123 ? 30.077 -11.707 -22.03 1 71.84 123 SER A N 1
ATOM 1039 C CA . SER A 1 123 ? 30.055 -10.953 -23.279 1 71.84 123 SER A CA 1
ATOM 1040 C C . SER A 1 123 ? 29.717 -9.487 -23.033 1 71.84 123 SER A C 1
ATOM 1042 O O . SER A 1 123 ? 28.933 -9.166 -22.137 1 71.84 123 SER A O 1
ATOM 1044 N N . ASN A 1 124 ? 30.349 -8.616 -23.597 1 62.2 124 ASN A N 1
ATOM 1045 C CA . ASN A 1 124 ? 30.197 -7.165 -23.593 1 62.2 124 ASN A CA 1
ATOM 1046 C C . ASN A 1 124 ? 31.019 -6.518 -22.482 1 62.2 124 ASN A C 1
ATOM 1048 O O . ASN A 1 124 ? 30.961 -5.302 -22.289 1 62.2 124 ASN A O 1
ATOM 1052 N N . THR A 1 125 ? 31.446 -7.499 -21.662 1 64.33 125 THR A N 1
ATOM 1053 C CA . THR A 1 125 ? 32.344 -6.916 -20.67 1 64.33 125 THR A CA 1
ATOM 1054 C C . THR A 1 125 ? 33.773 -7.407 -20.88 1 64.33 125 THR A C 1
ATOM 1056 O O . THR A 1 125 ? 34.019 -8.277 -21.718 1 64.33 125 THR A O 1
ATOM 1059 N N . THR A 1 126 ? 34.68 -6.716 -20.396 1 66.38 126 THR A N 1
ATOM 1060 C CA . THR A 1 126 ? 36.085 -7.108 -20.429 1 66.38 126 THR A CA 1
ATOM 1061 C C . THR A 1 126 ? 36.416 -8.033 -19.261 1 66.38 126 THR A C 1
ATOM 1063 O O . THR A 1 126 ? 37.585 -8.338 -19.016 1 66.38 126 THR A O 1
ATOM 1066 N N . THR A 1 127 ? 35.277 -8.62 -18.712 1 75.8 127 THR A N 1
ATOM 1067 C CA . THR A 1 127 ? 35.542 -9.393 -17.504 1 75.8 127 THR A CA 1
ATOM 1068 C C . THR A 1 127 ? 35.787 -10.86 -17.843 1 75.8 127 THR A C 1
ATOM 1070 O O . THR A 1 127 ? 34.907 -11.533 -18.383 1 75.8 127 THR A O 1
ATOM 1073 N N . GLU A 1 128 ? 36.991 -11.275 -17.669 1 80.39 128 GLU A N 1
ATOM 1074 C CA . GLU A 1 128 ? 37.369 -12.676 -17.83 1 80.39 128 GLU A CA 1
ATOM 1075 C C . GLU A 1 128 ? 37.296 -13.423 -16.502 1 80.39 128 GLU A C 1
ATOM 1077 O O . GLU A 1 128 ? 37.491 -12.83 -15.438 1 80.39 128 GLU A O 1
ATOM 1082 N N . GLY A 1 129 ? 36.819 -14.655 -16.622 1 80.91 129 GLY A N 1
ATOM 1083 C CA . GLY A 1 129 ? 36.736 -15.462 -15.415 1 80.91 129 GLY A CA 1
ATOM 1084 C C . GLY A 1 129 ? 36.606 -16.947 -15.699 1 80.91 129 GLY A C 1
ATOM 1085 O O . GLY A 1 129 ? 36.979 -17.413 -16.777 1 80.91 129 GLY A O 1
ATOM 1086 N N . MET A 1 130 ? 36.335 -17.652 -14.645 1 81.92 130 MET A N 1
ATOM 1087 C CA . MET A 1 130 ? 36.141 -19.097 -14.725 1 81.92 130 MET A CA 1
ATOM 1088 C C . MET A 1 130 ? 34.668 -19.457 -14.563 1 81.92 130 MET A C 1
ATOM 1090 O O . MET A 1 130 ? 33.972 -18.884 -13.723 1 81.92 130 MET A O 1
ATOM 1094 N N . VAL A 1 131 ? 34.211 -20.292 -15.495 1 87.48 131 VAL A N 1
ATOM 1095 C CA . VAL A 1 131 ? 32.863 -20.838 -15.371 1 87.48 131 VAL A CA 1
ATOM 1096 C C . VAL A 1 131 ? 32.922 -22.218 -14.722 1 87.48 131 VAL A C 1
ATOM 1098 O O . VAL A 1 131 ? 33.76 -23.047 -15.085 1 87.48 131 VAL A O 1
ATOM 1101 N N . TYR A 1 132 ? 32.123 -22.406 -13.724 1 82.29 132 TYR A N 1
ATOM 1102 C CA . TYR A 1 132 ? 31.991 -23.695 -13.052 1 82.29 132 TYR A CA 1
ATOM 1103 C C . TYR A 1 132 ? 30.563 -24.219 -13.154 1 82.29 132 TYR A C 1
ATOM 1105 O O . TYR A 1 132 ? 29.604 -23.463 -12.987 1 82.29 132 TYR A O 1
ATOM 1113 N N . LEU A 1 133 ? 30.452 -25.461 -13.521 1 83.25 133 LEU A N 1
ATOM 1114 C CA . LEU A 1 133 ? 29.172 -26.16 -13.49 1 83.25 133 LEU A CA 1
ATOM 1115 C C . LEU A 1 133 ? 29.202 -27.304 -12.482 1 83.25 133 LEU A C 1
ATOM 1117 O O . LEU A 1 133 ? 30.103 -28.145 -12.517 1 83.25 133 LEU A O 1
ATOM 1121 N N . THR A 1 134 ? 28.275 -27.181 -11.568 1 76.99 134 THR A N 1
ATOM 1122 C CA . THR A 1 134 ? 28.018 -28.321 -10.696 1 76.99 134 THR A CA 1
ATOM 1123 C C . THR A 1 134 ? 26.687 -28.981 -11.046 1 76.99 134 THR A C 1
ATOM 1125 O O . THR A 1 134 ? 25.991 -28.539 -11.963 1 76.99 134 THR A O 1
ATOM 1128 N N . SER A 1 135 ? 26.345 -30.027 -10.391 1 73.24 135 SER A N 1
ATOM 1129 C CA . SER A 1 135 ? 25.081 -30.712 -10.638 1 73.24 135 SER A CA 1
ATOM 1130 C C . SER A 1 135 ? 23.893 -29.828 -10.273 1 73.24 135 SER A C 1
ATOM 1132 O O . SER A 1 135 ? 22.76 -30.105 -10.674 1 73.24 135 SER A O 1
ATOM 1134 N N . GLU A 1 136 ? 24.214 -28.705 -9.632 1 77.06 136 GLU A N 1
ATOM 1135 C CA . GLU A 1 136 ? 23.091 -27.915 -9.138 1 77.06 136 GLU A CA 1
ATOM 1136 C C . GLU A 1 136 ? 23.234 -26.447 -9.53 1 77.06 136 GLU A C 1
ATOM 1138 O O . GLU A 1 136 ? 22.245 -25.712 -9.574 1 77.06 136 GLU A O 1
ATOM 1143 N N . ARG A 1 137 ? 24.515 -26.07 -9.826 1 85.47 137 ARG A N 1
ATOM 1144 C CA . ARG A 1 137 ? 24.727 -24.631 -9.953 1 85.47 137 ARG A CA 1
ATOM 1145 C C . ARG A 1 137 ? 25.645 -24.314 -11.128 1 85.47 137 ARG A C 1
ATOM 1147 O O . ARG A 1 137 ? 26.561 -25.081 -11.432 1 85.47 137 ARG A O 1
ATOM 1154 N N . PHE A 1 138 ? 25.39 -23.218 -11.709 1 86.88 138 PHE A N 1
ATOM 1155 C CA . PHE A 1 138 ? 26.25 -22.508 -12.648 1 86.88 138 PHE A CA 1
ATOM 1156 C C . PHE A 1 138 ? 26.932 -21.326 -11.97 1 86.88 138 PHE A C 1
ATOM 1158 O O . PHE A 1 138 ? 26.271 -20.501 -11.337 1 86.88 138 PHE A O 1
ATOM 1165 N N . MET A 1 139 ? 28.305 -21.274 -12.045 1 83.99 139 MET A N 1
ATOM 1166 C CA . MET A 1 139 ? 29.035 -20.182 -11.407 1 83.99 139 MET A CA 1
ATOM 1167 C C . MET A 1 139 ? 30.009 -19.533 -12.385 1 83.99 139 MET A C 1
ATOM 1169 O O . MET A 1 139 ? 30.674 -20.226 -13.157 1 83.99 139 MET A O 1
ATOM 1173 N N . PHE A 1 140 ? 30.006 -18.286 -12.442 1 85.94 140 PHE A N 1
ATOM 1174 C CA . PHE A 1 140 ? 31.059 -17.515 -13.091 1 85.94 140 PHE A CA 1
ATOM 1175 C C . PHE A 1 140 ? 31.823 -16.677 -12.072 1 85.94 140 PHE A C 1
ATOM 1177 O O . PHE A 1 140 ? 31.234 -15.847 -11.377 1 85.94 140 PHE A O 1
ATOM 1184 N N . ILE A 1 141 ? 33.036 -16.893 -11.972 1 77.48 141 ILE A N 1
ATOM 1185 C CA . ILE A 1 141 ? 33.895 -16.182 -11.031 1 77.48 141 ILE A CA 1
ATOM 1186 C C . ILE A 1 141 ? 34.927 -15.356 -11.798 1 77.48 141 ILE A C 1
ATOM 1188 O O . ILE A 1 141 ? 35.787 -15.91 -12.486 1 77.48 141 ILE A O 1
ATOM 1192 N N . PRO A 1 142 ? 34.797 -14.064 -11.607 1 75.99 142 PRO A N 1
ATOM 1193 C CA . PRO A 1 142 ? 35.778 -13.224 -12.296 1 75.99 142 PRO A CA 1
ATOM 1194 C C . PRO A 1 142 ? 37.213 -13.513 -11.86 1 75.99 142 PRO A C 1
ATOM 1196 O O . PRO A 1 142 ? 37.451 -13.865 -10.702 1 75.99 142 PRO A O 1
ATOM 1199 N N . GLN A 1 143 ? 38.144 -13.226 -12.71 1 69.43 143 GLN A N 1
ATOM 1200 C CA . GLN A 1 143 ? 39.555 -13.523 -12.486 1 69.43 143 GLN A CA 1
ATOM 1201 C C . GLN A 1 143 ? 40.117 -12.687 -11.34 1 69.43 143 GLN A C 1
ATOM 1203 O O . GLN A 1 143 ? 40.956 -13.162 -10.572 1 69.43 143 GLN A O 1
ATOM 1208 N N . PHE A 1 144 ? 39.597 -11.438 -11.26 1 63.1 144 PHE A N 1
ATOM 1209 C CA . PHE A 1 144 ? 40.158 -10.537 -10.261 1 63.1 144 PHE A CA 1
ATOM 1210 C C . PHE A 1 144 ? 39.793 -10.994 -8.854 1 63.1 144 PHE A C 1
ATOM 1212 O O . PHE A 1 144 ? 40.492 -10.675 -7.89 1 63.1 144 PHE A O 1
ATOM 1219 N N . LEU A 1 145 ? 38.643 -11.638 -8.677 1 61.15 145 LEU A N 1
ATOM 1220 C CA . LEU A 1 145 ? 38.255 -12.152 -7.368 1 61.15 145 LEU A CA 1
ATOM 1221 C C . LEU A 1 145 ? 39.05 -13.406 -7.019 1 61.15 145 LEU A C 1
ATOM 1223 O O . LEU A 1 145 ? 39.102 -13.81 -5.855 1 61.15 145 LEU A O 1
ATOM 1227 N N . GLN A 1 146 ? 39.557 -13.914 -8.023 1 53.15 146 GLN A N 1
ATOM 1228 C CA . GLN A 1 146 ? 40.34 -15.129 -7.82 1 53.15 146 GLN A CA 1
ATOM 1229 C C . GLN A 1 146 ? 41.757 -14.8 -7.361 1 53.15 146 GLN A C 1
ATOM 1231 O O . GLN A 1 146 ? 42.485 -15.68 -6.897 1 53.15 146 GLN A O 1
ATOM 1236 N N . MET A 1 147 ? 42.017 -13.344 -7.336 1 48.05 147 MET A N 1
ATOM 1237 C CA . MET A 1 147 ? 43.352 -12.918 -6.926 1 48.05 147 MET A CA 1
ATOM 1238 C C . MET A 1 147 ? 43.385 -12.589 -5.437 1 48.05 147 MET A C 1
ATOM 1240 O O . MET A 1 147 ? 42.46 -11.966 -4.913 1 48.05 147 MET A O 1
ATOM 1244 N N . PRO A 1 148 ? 44.152 -13.195 -4.546 1 40.98 148 PRO A N 1
ATOM 1245 C CA . PRO A 1 148 ? 44.242 -13.011 -3.095 1 40.98 148 PRO A CA 1
ATOM 1246 C C . PRO A 1 148 ? 44.146 -11.545 -2.679 1 40.98 148 PRO A C 1
ATOM 1248 O O . PRO A 1 148 ? 43.56 -11.232 -1.64 1 40.98 148 PRO A O 1
ATOM 1251 N N . HIS A 1 149 ? 44.927 -10.689 -3.241 1 41.18 149 HIS A N 1
ATOM 1252 C CA . HIS A 1 149 ? 45.065 -9.339 -2.704 1 41.18 149 HIS A CA 1
ATOM 1253 C C . HIS A 1 149 ? 43.744 -8.58 -2.776 1 41.18 149 HIS A C 1
ATOM 1255 O O . HIS A 1 149 ? 43.611 -7.502 -2.193 1 41.18 149 HIS A O 1
ATOM 1261 N N . PHE A 1 150 ? 42.974 -8.967 -3.589 1 42.07 150 PHE A N 1
ATOM 1262 C CA . PHE A 1 150 ? 41.791 -8.154 -3.843 1 42.07 150 PHE A CA 1
ATOM 1263 C C . PHE A 1 150 ? 40.772 -8.316 -2.72 1 42.07 150 PHE A C 1
ATOM 1265 O O . PHE A 1 150 ? 39.813 -7.547 -2.63 1 42.07 150 PHE A O 1
ATOM 1272 N N . MET A 1 151 ? 40.966 -9.449 -2.012 1 40.68 151 MET A N 1
ATOM 1273 C CA . MET A 1 151 ? 39.957 -9.606 -0.968 1 40.68 151 MET A CA 1
ATOM 1274 C C . MET A 1 151 ? 39.985 -8.425 -0.003 1 40.68 151 MET A C 1
ATOM 1276 O O . MET A 1 151 ? 39.072 -8.26 0.809 1 40.68 151 MET A O 1
ATOM 1280 N N . ASN A 1 152 ? 41.196 -7.954 0.197 1 34.69 152 ASN A N 1
ATOM 1281 C CA . ASN A 1 152 ? 41.266 -6.951 1.254 1 34.69 152 ASN A CA 1
ATOM 1282 C C . ASN A 1 152 ? 40.503 -5.684 0.876 1 34.69 152 ASN A C 1
ATOM 1284 O O . ASN A 1 152 ? 40.437 -4.737 1.661 1 34.69 152 ASN A O 1
ATOM 1288 N N . ASN A 1 153 ? 40.527 -5.354 -0.423 1 34.84 153 ASN A N 1
ATOM 1289 C CA . ASN A 1 153 ? 39.956 -4.035 -0.679 1 34.84 153 ASN A CA 1
ATOM 1290 C C . ASN A 1 153 ? 38.432 -4.059 -0.603 1 34.84 153 ASN A C 1
ATOM 1292 O O . ASN A 1 153 ? 37.782 -4.823 -1.319 1 34.84 153 ASN A O 1
ATOM 1296 N N . GLN A 1 154 ? 37.841 -3.695 0.455 1 39.83 154 GLN A N 1
ATOM 1297 C CA . GLN A 1 154 ? 36.483 -3.55 0.968 1 39.83 154 GLN A CA 1
ATOM 1298 C C . GLN A 1 154 ? 35.51 -3.183 -0.149 1 39.83 154 GLN A C 1
ATOM 1300 O O . GLN A 1 154 ? 34.317 -3.482 -0.063 1 39.83 154 GLN A O 1
ATOM 1305 N N . GLY A 1 155 ? 35.921 -2.224 -1.097 1 39.5 155 GLY A N 1
ATOM 1306 C CA . GLY A 1 155 ? 34.968 -1.557 -1.971 1 39.5 155 GLY A CA 1
ATOM 1307 C C . GLY A 1 155 ? 34.609 -2.375 -3.197 1 39.5 155 GLY A C 1
ATOM 1308 O O . GLY A 1 155 ? 34.041 -1.849 -4.156 1 39.5 155 GLY A O 1
ATOM 1309 N N . ILE A 1 156 ? 35.364 -3.438 -3.488 1 40.24 156 ILE A N 1
ATOM 1310 C CA . ILE A 1 156 ? 35.095 -4.011 -4.802 1 40.24 156 ILE A CA 1
ATOM 1311 C C . ILE A 1 156 ? 33.653 -4.511 -4.861 1 40.24 156 ILE A C 1
ATOM 1313 O O . ILE A 1 156 ? 33.279 -5.434 -4.133 1 40.24 156 ILE A O 1
ATOM 1317 N N . LYS A 1 157 ? 32.804 -3.767 -5.269 1 43.45 157 LYS A N 1
ATOM 1318 C CA . LYS A 1 157 ? 31.449 -4.147 -5.658 1 43.45 157 LYS A CA 1
ATOM 1319 C C . LYS A 1 157 ? 31.45 -5.452 -6.45 1 43.45 157 LYS A C 1
ATOM 1321 O O . LYS A 1 157 ? 32.162 -5.578 -7.448 1 43.45 157 LYS A O 1
ATOM 1326 N N . MET A 1 158 ? 31.491 -6.678 -5.872 1 49.14 158 MET A N 1
ATOM 1327 C CA . MET A 1 158 ? 31.261 -8.012 -6.418 1 49.14 158 MET A CA 1
ATOM 1328 C C . MET A 1 158 ? 30.474 -7.938 -7.722 1 49.14 158 MET A C 1
ATOM 1330 O O . MET A 1 158 ? 29.662 -8.818 -8.012 1 49.14 158 MET A O 1
ATOM 1334 N N . ASP A 1 159 ? 30.938 -6.996 -8.551 1 55.66 159 ASP A N 1
ATOM 1335 C CA . ASP A 1 159 ? 30.333 -6.736 -9.854 1 55.66 159 ASP A CA 1
ATOM 1336 C C . ASP A 1 159 ? 30.662 -7.851 -10.844 1 55.66 159 ASP A C 1
ATOM 1338 O O . ASP A 1 159 ? 31.806 -8.304 -10.919 1 55.66 159 ASP A O 1
ATOM 1342 N N . TYR A 1 160 ? 29.837 -8.938 -11.158 1 63.87 160 TYR A N 1
ATOM 1343 C CA . TYR A 1 160 ? 29.814 -9.809 -12.328 1 63.87 160 TYR A CA 1
ATOM 1344 C C . TYR A 1 160 ? 29.961 -11.271 -11.922 1 63.87 160 TYR A C 1
ATOM 1346 O O . TYR A 1 160 ? 30.382 -12.106 -12.726 1 63.87 160 TYR A O 1
ATOM 1354 N N . MET A 1 161 ? 29.956 -11.563 -10.645 1 73.75 161 MET A N 1
ATOM 1355 C CA . MET A 1 161 ? 29.881 -12.963 -10.238 1 73.75 161 MET A CA 1
ATOM 1356 C C . MET A 1 161 ? 28.456 -13.492 -10.367 1 73.75 161 MET A C 1
ATOM 1358 O O . MET A 1 161 ? 27.498 -12.796 -10.026 1 73.75 161 MET A O 1
ATOM 1362 N N . TYR A 1 162 ? 28.431 -14.728 -11.006 1 81.45 162 TYR A N 1
ATOM 1363 C CA . TYR A 1 162 ? 27.134 -15.387 -11.112 1 81.45 162 TYR A CA 1
ATOM 1364 C C . TYR A 1 162 ? 27.12 -16.693 -10.325 1 81.45 162 TYR A C 1
ATOM 1366 O O . TYR A 1 162 ? 28.075 -17.471 -10.385 1 81.45 162 TYR A O 1
ATOM 1374 N N . LEU A 1 163 ? 26.251 -16.867 -9.486 1 83.81 163 LEU A N 1
ATOM 1375 C CA . LEU A 1 163 ? 25.876 -18.115 -8.831 1 83.81 163 LEU A CA 1
ATOM 1376 C C . LEU A 1 163 ? 24.4 -18.426 -9.056 1 83.81 163 LEU A C 1
ATOM 1378 O O . LEU A 1 163 ? 23.536 -17.883 -8.364 1 83.81 163 LEU A O 1
ATOM 1382 N N . ILE A 1 164 ? 24.195 -19.365 -10.04 1 86.84 164 ILE A N 1
ATOM 1383 C CA . ILE A 1 164 ? 22.825 -19.577 -10.494 1 86.84 164 ILE A CA 1
ATOM 1384 C C . ILE A 1 164 ? 22.482 -21.063 -10.422 1 86.84 164 ILE A C 1
ATOM 1386 O O . ILE A 1 164 ? 23.296 -21.913 -10.792 1 86.84 164 ILE A O 1
ATOM 1390 N N . LYS A 1 165 ? 21.346 -21.364 -9.928 1 84.7 165 LYS A N 1
ATOM 1391 C CA . LYS A 1 165 ? 20.863 -22.739 -10.009 1 84.7 165 LYS A CA 1
ATOM 1392 C C . LYS A 1 165 ? 20.645 -23.161 -11.459 1 84.7 165 LYS A C 1
ATOM 1394 O O . LYS A 1 165 ? 20.071 -22.409 -12.25 1 84.7 165 LYS A O 1
ATOM 1399 N N . THR A 1 166 ? 21.113 -24.281 -11.797 1 83.99 166 THR A N 1
ATOM 1400 C CA . THR A 1 166 ? 21.085 -24.74 -13.182 1 83.99 166 THR A CA 1
ATOM 1401 C C . THR A 1 166 ? 19.651 -24.823 -13.695 1 83.99 166 THR A C 1
ATOM 1403 O O . THR A 1 166 ? 19.397 -24.609 -14.882 1 83.99 166 THR A O 1
ATOM 1406 N N . GLN A 1 167 ? 18.696 -25.034 -12.744 1 82.97 167 GLN A N 1
ATOM 1407 C CA . GLN A 1 167 ? 17.302 -25.212 -13.138 1 82.97 167 GLN A CA 1
ATOM 1408 C C . GLN A 1 167 ? 16.678 -23.886 -13.564 1 82.97 167 GLN A C 1
ATOM 1410 O O . GLN A 1 167 ? 15.603 -23.865 -14.167 1 82.97 167 GLN A O 1
ATOM 1415 N N . LEU A 1 168 ? 17.37 -22.845 -13.349 1 88.68 168 LEU A N 1
ATOM 1416 C CA . LEU A 1 168 ? 16.861 -21.533 -13.732 1 88.68 168 LEU A CA 1
ATOM 1417 C C . LEU A 1 168 ? 17.238 -21.202 -15.172 1 88.68 168 LEU A C 1
ATOM 1419 O O . LEU A 1 168 ? 16.708 -20.254 -15.755 1 88.68 168 LEU A O 1
ATOM 1423 N N . ILE A 1 169 ? 18.157 -21.973 -15.735 1 88.13 169 ILE A N 1
ATOM 1424 C CA . ILE A 1 169 ? 18.534 -21.782 -17.131 1 88.13 169 ILE A CA 1
ATOM 1425 C C . ILE A 1 169 ? 17.485 -22.418 -18.041 1 88.13 169 ILE A C 1
ATOM 1427 O O . ILE A 1 169 ? 17.27 -23.631 -17.997 1 88.13 169 ILE A O 1
ATOM 1431 N N . GLU A 1 170 ? 16.92 -21.675 -18.858 1 85.48 170 GLU A N 1
ATOM 1432 C CA . GLU A 1 170 ? 15.781 -22.134 -19.648 1 85.48 170 GLU A CA 1
ATOM 1433 C C . GLU A 1 170 ? 16.222 -22.594 -21.035 1 85.48 170 GLU A C 1
ATOM 1435 O O . GLU A 1 170 ? 15.638 -23.52 -21.602 1 85.48 170 GLU A O 1
ATOM 1440 N N . SER A 1 171 ? 17.17 -21.818 -21.548 1 85.2 171 SER A N 1
ATOM 1441 C CA . SER A 1 171 ? 17.622 -22.176 -22.889 1 85.2 171 SER A CA 1
ATOM 1442 C C . SER A 1 171 ? 19.068 -21.749 -23.117 1 85.2 171 SER A C 1
ATOM 1444 O O . SER A 1 171 ? 19.613 -20.95 -22.353 1 85.2 171 SER A O 1
ATOM 1446 N N . MET A 1 172 ? 19.591 -22.375 -24.103 1 88.58 172 MET A N 1
ATOM 1447 C CA . MET A 1 172 ? 20.957 -22.091 -24.533 1 88.58 172 MET A CA 1
ATOM 1448 C C . MET A 1 172 ? 21.023 -21.9 -26.045 1 88.58 172 MET A C 1
ATOM 1450 O O . MET A 1 172 ? 20.517 -22.73 -26.802 1 88.58 172 MET A O 1
ATOM 1454 N N . THR A 1 173 ? 21.59 -20.8 -26.403 1 90.25 173 THR A N 1
ATOM 1455 C CA . THR A 1 173 ? 21.778 -20.527 -27.823 1 90.25 173 THR A CA 1
ATOM 1456 C C . THR A 1 173 ? 23.26 -20.374 -28.153 1 90.25 173 THR A C 1
ATOM 1458 O O . THR A 1 173 ? 23.955 -19.556 -27.546 1 90.25 173 THR A O 1
ATOM 1461 N N . LEU A 1 174 ? 23.671 -21.143 -29.058 1 90.99 174 LEU A N 1
ATOM 1462 C CA . LEU A 1 174 ? 25.071 -21.132 -29.467 1 90.99 174 LEU A CA 1
ATOM 1463 C C . LEU A 1 174 ? 25.308 -20.101 -30.566 1 90.99 174 LEU A C 1
ATOM 1465 O O . LEU A 1 174 ? 24.528 -20.01 -31.516 1 90.99 174 LEU A O 1
ATOM 1469 N N . ASN A 1 175 ? 26.312 -19.295 -30.372 1 89.93 175 ASN A N 1
ATOM 1470 C CA . ASN A 1 175 ? 26.789 -18.336 -31.363 1 89.93 175 ASN A CA 1
ATOM 1471 C C . ASN A 1 175 ? 28.304 -18.405 -31.526 1 89.93 175 ASN A C 1
ATOM 1473 O O . ASN A 1 175 ? 29.03 -17.568 -30.985 1 89.93 175 ASN A O 1
ATOM 1477 N N . GLY A 1 176 ? 28.779 -19.281 -32.403 1 88.53 176 GLY A N 1
ATOM 1478 C CA . GLY A 1 176 ? 30.215 -19.453 -32.551 1 88.53 176 GLY A CA 1
ATOM 1479 C C . GLY A 1 176 ? 30.882 -19.998 -31.302 1 88.53 176 GLY A C 1
ATOM 1480 O O . GLY A 1 176 ? 30.609 -21.126 -30.888 1 88.53 176 GLY A O 1
ATOM 1481 N N . THR A 1 177 ? 31.717 -19.174 -30.668 1 88.51 177 THR A N 1
ATOM 1482 C CA . THR A 1 177 ? 32.399 -19.577 -29.443 1 88.51 177 THR A CA 1
ATOM 1483 C C . THR A 1 177 ? 31.69 -19.009 -28.217 1 88.51 177 THR A C 1
ATOM 1485 O O . THR A 1 177 ? 32.192 -19.118 -27.097 1 88.51 177 THR A O 1
ATOM 1488 N N . SER A 1 178 ? 30.44 -18.458 -28.527 1 91.9 178 SER A N 1
ATOM 1489 C CA . SER A 1 178 ? 29.672 -17.864 -27.438 1 91.9 178 SER A CA 1
ATOM 1490 C C . SER A 1 178 ? 28.372 -18.625 -27.2 1 91.9 178 SER A C 1
ATOM 1492 O O . SER A 1 178 ? 27.852 -19.275 -28.109 1 91.9 178 SER A O 1
ATOM 1494 N N . ILE A 1 179 ? 27.928 -18.643 -25.961 1 93.13 179 ILE A N 1
ATOM 1495 C CA . ILE A 1 179 ? 26.652 -19.242 -25.585 1 93.13 179 ILE A CA 1
ATOM 1496 C C . ILE A 1 179 ? 25.821 -18.233 -24.796 1 93.13 179 ILE A C 1
ATOM 1498 O O . ILE A 1 179 ? 26.353 -17.505 -23.954 1 93.13 179 ILE A O 1
ATOM 1502 N N . VAL A 1 180 ? 24.613 -18.111 -25.244 1 93.11 180 VAL A N 1
ATOM 1503 C CA . VAL A 1 180 ? 23.679 -17.246 -24.531 1 93.11 180 VAL A CA 1
ATOM 1504 C C . VAL A 1 180 ? 22.739 -18.093 -23.676 1 93.11 180 VAL A C 1
ATOM 1506 O O . VAL A 1 180 ? 22.01 -18.94 -24.197 1 93.11 180 VAL A O 1
ATOM 1509 N N . LEU A 1 181 ? 22.834 -17.95 -22.38 1 90.85 181 LEU A N 1
ATOM 1510 C CA . LEU A 1 181 ? 21.948 -18.62 -21.433 1 90.85 181 LEU A CA 1
ATOM 1511 C C . LEU A 1 181 ? 20.763 -17.73 -21.074 1 90.85 181 LEU A C 1
ATOM 1513 O O . LEU A 1 181 ? 20.947 -16.6 -20.615 1 90.85 181 LEU A O 1
ATOM 1517 N N . SER A 1 182 ? 19.585 -18.202 -21.348 1 90.82 182 SER A N 1
ATOM 1518 C CA . SER A 1 182 ? 18.386 -17.484 -20.928 1 90.82 182 SER A CA 1
ATOM 1519 C C . SER A 1 182 ? 17.889 -17.983 -19.576 1 90.82 182 SER A C 1
ATOM 1521 O O . SER A 1 182 ? 17.873 -19.189 -19.32 1 90.82 182 SER A O 1
ATOM 1523 N N . MET A 1 183 ? 17.535 -17.098 -18.746 1 89.53 183 MET A N 1
ATOM 1524 C CA . MET A 1 183 ? 17.144 -17.454 -17.385 1 89.53 183 MET A CA 1
ATOM 1525 C C . MET A 1 183 ? 15.63 -17.384 -17.217 1 89.53 183 MET A C 1
ATOM 1527 O O . MET A 1 183 ? 14.953 -16.661 -17.95 1 89.53 183 MET A O 1
ATOM 1531 N N . ASN A 1 184 ? 15.125 -18.14 -16.256 1 90.98 184 ASN A N 1
ATOM 1532 C CA . ASN A 1 184 ? 13.712 -18.103 -15.896 1 90.98 184 ASN A CA 1
ATOM 1533 C C . ASN A 1 184 ? 13.31 -16.741 -15.338 1 90.98 184 ASN A C 1
ATOM 1535 O O . ASN A 1 184 ? 13.874 -16.282 -14.343 1 90.98 184 ASN A O 1
ATOM 1539 N N . PRO A 1 185 ? 12.399 -16.126 -15.89 1 90.92 185 PRO A N 1
ATOM 1540 C CA . PRO A 1 185 ? 12.082 -14.753 -15.488 1 90.92 185 PRO A CA 1
ATOM 1541 C C . PRO A 1 185 ? 11.232 -14.691 -14.222 1 90.92 185 PRO A C 1
ATOM 1543 O O . PRO A 1 185 ? 11.027 -13.609 -13.664 1 90.92 185 PRO A O 1
ATOM 1546 N N . PHE A 1 186 ? 10.796 -15.849 -13.698 1 94.78 186 PHE A N 1
ATOM 1547 C CA . PHE A 1 186 ? 9.799 -15.818 -12.635 1 94.78 186 PHE A CA 1
ATOM 1548 C C . PHE A 1 186 ? 10.454 -16.01 -11.272 1 94.78 186 PHE A C 1
ATOM 1550 O O . PHE A 1 186 ? 9.79 -15.907 -10.238 1 94.78 186 PHE A O 1
ATOM 1557 N N . TYR A 1 187 ? 11.732 -16.216 -11.262 1 92.35 187 TYR A N 1
ATOM 1558 C CA . TYR A 1 187 ? 12.382 -16.599 -10.014 1 92.35 187 TYR A CA 1
ATOM 1559 C C . TYR A 1 187 ? 12.67 -15.376 -9.151 1 92.35 187 TYR A C 1
ATOM 1561 O O . TYR A 1 187 ? 12.364 -15.366 -7.956 1 92.35 187 TYR A O 1
ATOM 1569 N N . HIS A 1 188 ? 13.25 -14.373 -9.765 1 91.84 188 HIS A N 1
ATOM 1570 C CA . HIS A 1 188 ? 13.634 -13.169 -9.036 1 91.84 188 HIS A CA 1
ATOM 1571 C C . HIS A 1 188 ? 13.87 -12.001 -9.987 1 91.84 188 HIS A C 1
ATOM 1573 O O . HIS A 1 188 ? 14.452 -12.176 -11.06 1 91.84 188 HIS A O 1
ATOM 1579 N N . PRO A 1 189 ? 13.506 -10.87 -9.552 1 88.9 189 PRO A N 1
ATOM 1580 C CA . PRO A 1 189 ? 13.679 -9.715 -10.436 1 88.9 189 PRO A CA 1
ATOM 1581 C C . PRO A 1 189 ? 15.147 -9.402 -10.717 1 88.9 189 PRO A C 1
ATOM 1583 O O . PRO A 1 189 ? 15.475 -8.861 -11.776 1 88.9 189 PRO A O 1
ATOM 1586 N N . ASP A 1 190 ? 16.05 -9.743 -9.84 1 84.14 190 ASP A N 1
ATOM 1587 C CA . ASP A 1 190 ? 17.462 -9.405 -9.989 1 84.14 190 ASP A CA 1
ATOM 1588 C C . ASP A 1 190 ? 18.193 -10.451 -10.828 1 84.14 190 ASP A C 1
ATOM 1590 O O . ASP A 1 190 ? 19.368 -10.279 -11.159 1 84.14 190 ASP A O 1
ATOM 1594 N N . LEU A 1 191 ? 17.498 -11.532 -11.139 1 87.55 191 LEU A N 1
ATOM 1595 C CA . LEU A 1 191 ? 18.082 -12.523 -12.037 1 87.55 191 LEU A CA 1
ATOM 1596 C C . LEU A 1 191 ? 18.2 -11.97 -13.453 1 87.55 191 LEU A C 1
ATOM 1598 O O . LEU A 1 191 ? 17.218 -11.484 -14.018 1 87.55 191 LEU A O 1
ATOM 1602 N N . PRO A 1 192 ? 19.452 -12.006 -13.99 1 84.2 192 PRO A N 1
ATOM 1603 C CA . PRO A 1 192 ? 19.566 -11.511 -15.364 1 84.2 192 PRO A CA 1
ATOM 1604 C C . PRO A 1 192 ? 18.76 -12.342 -16.36 1 84.2 192 PRO A C 1
ATOM 1606 O O . PRO A 1 192 ? 18.682 -13.566 -16.227 1 84.2 192 PRO A O 1
ATOM 1609 N N . SER A 1 193 ? 18.269 -11.697 -17.348 1 86.78 193 SER A N 1
ATOM 1610 C CA . SER A 1 193 ? 17.471 -12.396 -18.35 1 86.78 193 SER A CA 1
ATOM 1611 C C . SER A 1 193 ? 18.335 -13.329 -19.193 1 86.78 193 SER A C 1
ATOM 1613 O O . SER A 1 193 ? 17.894 -14.414 -19.576 1 86.78 193 SER A O 1
ATOM 1615 N N . THR A 1 194 ? 19.57 -12.799 -19.443 1 90.09 194 THR A N 1
ATOM 1616 C CA . THR A 1 194 ? 20.489 -13.593 -20.252 1 90.09 194 THR A CA 1
ATOM 1617 C C . THR A 1 194 ? 21.923 -13.43 -19.757 1 90.09 194 THR A C 1
ATOM 1619 O O . THR A 1 194 ? 22.269 -12.404 -19.168 1 90.09 194 THR A O 1
ATOM 1622 N N . ILE A 1 195 ? 22.646 -14.441 -19.881 1 88.23 195 ILE A N 1
ATOM 1623 C CA . ILE A 1 195 ? 24.088 -14.434 -19.664 1 88.23 195 ILE A CA 1
ATOM 1624 C C . ILE A 1 195 ? 24.801 -14.939 -20.916 1 88.23 195 ILE A C 1
ATOM 1626 O O . ILE A 1 195 ? 24.485 -16.016 -21.426 1 88.23 195 ILE A O 1
ATOM 1630 N N . GLU A 1 196 ? 25.643 -14.125 -21.406 1 91.06 196 GLU A N 1
ATOM 1631 C CA . GLU A 1 196 ? 26.413 -14.528 -22.579 1 91.06 196 GLU A CA 1
ATOM 1632 C C . GLU A 1 196 ? 27.868 -14.81 -22.215 1 91.06 196 GLU A C 1
ATOM 1634 O O . GLU A 1 196 ? 28.56 -13.939 -21.684 1 91.06 196 GLU A O 1
ATOM 1639 N N . LEU A 1 197 ? 28.27 -15.981 -22.488 1 91.09 197 LEU A N 1
ATOM 1640 C CA . LEU A 1 197 ? 29.638 -16.419 -22.235 1 91.09 197 LEU A CA 1
ATOM 1641 C C . LEU A 1 197 ? 30.375 -16.68 -23.544 1 91.09 197 LEU A C 1
ATOM 1643 O O . LEU A 1 197 ? 29.811 -17.26 -24.475 1 91.09 197 LEU A O 1
ATOM 1647 N N . THR A 1 198 ? 31.561 -16.188 -23.573 1 91.23 198 THR A N 1
ATOM 1648 C CA . THR A 1 198 ? 32.434 -16.46 -24.71 1 91.23 198 THR A CA 1
ATOM 1649 C C . THR A 1 198 ? 33.644 -17.283 -24.277 1 91.23 198 THR A C 1
ATOM 1651 O O . THR A 1 198 ? 34.352 -16.91 -23.34 1 91.23 198 THR A O 1
ATOM 1654 N N . PHE A 1 199 ? 33.829 -18.356 -24.95 1 86.87 199 PHE A N 1
ATOM 1655 C CA . PHE A 1 199 ? 34.935 -19.256 -24.646 1 86.87 199 PHE A CA 1
ATOM 1656 C C . PHE A 1 199 ? 36.07 -19.075 -25.646 1 86.87 199 PHE A C 1
ATOM 1658 O O . PHE A 1 199 ? 35.907 -18.399 -26.664 1 86.87 199 PHE A O 1
ATOM 1665 N N . THR A 1 200 ? 37.37 -19.702 -25.273 1 77.8 200 THR A N 1
ATOM 1666 C CA . THR A 1 200 ? 38.576 -19.547 -26.079 1 77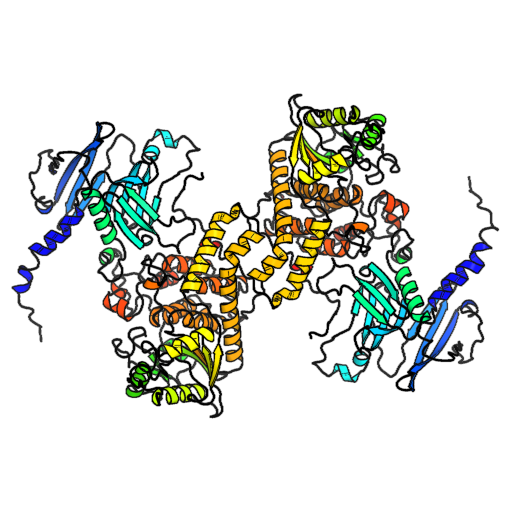.8 200 THR A CA 1
ATOM 1667 C C . THR A 1 200 ? 38.507 -20.42 -27.329 1 77.8 200 THR A C 1
ATOM 1669 O O . THR A 1 200 ? 39.215 -20.171 -28.307 1 77.8 200 THR A O 1
ATOM 1672 N N . SER A 1 201 ? 37.757 -21.641 -27.209 1 78.08 201 SER A N 1
ATOM 1673 C CA . SER A 1 201 ? 37.661 -22.563 -28.336 1 78.08 201 SER A CA 1
ATOM 1674 C C . SER A 1 201 ? 36.243 -23.101 -28.492 1 78.08 201 SER A C 1
ATOM 1676 O O . SER A 1 201 ? 35.448 -23.052 -27.55 1 78.08 201 SER A O 1
ATOM 1678 N N . GLN A 1 202 ? 35.825 -23.506 -29.698 1 81.99 202 GLN A N 1
ATOM 1679 C CA . GLN A 1 202 ? 34.505 -24.056 -29.987 1 81.99 202 GLN A CA 1
ATOM 1680 C C . GLN A 1 202 ? 34.279 -25.366 -29.238 1 81.99 202 GLN A C 1
ATOM 1682 O O . GLN A 1 202 ? 33.184 -25.615 -28.728 1 81.99 202 GLN A O 1
ATOM 1687 N N . PRO A 1 203 ? 35.3 -26.211 -29.125 1 79.18 203 PRO A N 1
ATOM 1688 C CA . PRO A 1 203 ? 35.088 -27.444 -28.364 1 79.18 203 PRO A CA 1
ATOM 1689 C C . PRO A 1 203 ? 34.718 -27.182 -26.906 1 79.18 203 PRO A C 1
ATOM 1691 O O . PRO A 1 203 ? 33.94 -27.937 -26.317 1 79.18 203 PRO A O 1
ATOM 1694 N N . LEU A 1 204 ? 35.184 -26.124 -26.46 1 82.89 204 LEU A N 1
ATOM 1695 C CA . LEU A 1 204 ? 34.925 -25.825 -25.056 1 82.89 204 LEU A CA 1
ATOM 1696 C C . LEU A 1 204 ? 33.475 -25.398 -24.85 1 82.89 204 LEU A C 1
ATOM 1698 O O . LEU A 1 204 ? 32.829 -25.823 -23.89 1 82.89 204 LEU A O 1
ATOM 1702 N N . VAL A 1 205 ? 32.97 -24.594 -25.749 1 88.35 205 VAL A N 1
ATOM 1703 C CA . VAL A 1 205 ? 31.593 -24.134 -25.598 1 88.35 205 VAL A CA 1
ATOM 1704 C C . VAL A 1 205 ? 30.632 -25.302 -25.807 1 88.35 205 VAL A C 1
ATOM 1706 O O . VAL A 1 205 ? 29.606 -25.398 -25.129 1 88.35 205 VAL A O 1
ATOM 1709 N N . LEU A 1 206 ? 30.983 -26.188 -26.668 1 85.15 206 LEU A N 1
ATOM 1710 C CA . LEU A 1 206 ? 30.142 -27.357 -26.906 1 85.15 206 LEU A CA 1
ATOM 1711 C C . LEU A 1 206 ? 30.16 -28.293 -25.702 1 85.15 206 LEU A C 1
ATOM 1713 O O . LEU A 1 206 ? 29.136 -28.887 -25.357 1 85.15 206 LEU A O 1
ATOM 1717 N N . SER A 1 207 ? 31.391 -28.425 -25.104 1 81.74 207 SER A N 1
ATOM 1718 C CA . SER A 1 207 ? 31.495 -29.228 -23.89 1 81.74 207 SER A CA 1
ATOM 1719 C C . SER A 1 207 ? 30.654 -28.638 -22.763 1 81.74 207 SER A C 1
ATOM 1721 O O . SER A 1 207 ? 30.038 -29.375 -21.99 1 81.74 207 SER A O 1
ATOM 1723 N N . PHE A 1 208 ? 30.642 -27.399 -22.747 1 87.88 208 PHE A N 1
ATOM 1724 C CA . PHE A 1 208 ? 29.847 -26.707 -21.738 1 87.88 208 PHE A CA 1
ATOM 1725 C C . PHE A 1 208 ? 28.359 -26.943 -21.967 1 87.88 208 PHE A C 1
ATOM 1727 O O . PHE A 1 208 ? 27.63 -27.293 -21.037 1 87.88 208 PHE A O 1
ATOM 1734 N N . MET A 1 209 ? 27.94 -26.734 -23.121 1 86.6 209 MET A N 1
ATOM 1735 C CA . MET A 1 209 ? 26.533 -26.886 -23.481 1 86.6 209 MET A CA 1
ATOM 1736 C C . MET A 1 209 ? 26.052 -28.307 -23.204 1 86.6 209 MET A C 1
ATOM 1738 O O . MET A 1 209 ? 24.966 -28.503 -22.657 1 86.6 209 MET A O 1
ATOM 1742 N N . SER A 1 210 ? 26.856 -29.24 -23.547 1 82.02 210 SER A N 1
ATOM 1743 C CA . SER A 1 210 ? 26.509 -30.641 -23.331 1 82.02 210 SER A CA 1
ATOM 1744 C C . SER A 1 210 ? 26.432 -30.969 -21.844 1 82.02 210 SER A C 1
ATOM 1746 O O . SER A 1 210 ? 25.542 -31.704 -21.411 1 82.02 210 SER A O 1
ATOM 1748 N N . SER A 1 211 ? 27.39 -30.433 -21.115 1 81.25 211 SER A N 1
ATOM 1749 C CA . SER A 1 211 ? 27.402 -30.643 -19.671 1 81.25 211 SER A CA 1
ATOM 1750 C C . SER A 1 211 ? 26.17 -30.031 -19.014 1 81.25 211 SER A C 1
ATOM 1752 O O . SER A 1 211 ? 25.559 -30.645 -18.136 1 81.25 211 SER A O 1
ATOM 1754 N N . LEU A 1 212 ? 25.842 -28.896 -19.474 1 85.03 212 LEU A N 1
ATOM 1755 C CA . LEU A 1 212 ? 24.681 -28.213 -18.914 1 85.03 212 LEU A CA 1
ATOM 1756 C C . LEU A 1 212 ? 23.396 -28.963 -19.248 1 85.03 212 LEU A C 1
ATOM 1758 O O . LEU A 1 212 ? 22.504 -29.081 -18.404 1 85.03 212 LEU A O 1
ATOM 1762 N N . ARG A 1 213 ? 23.264 -29.405 -20.388 1 76.44 213 ARG A N 1
ATOM 1763 C CA . ARG A 1 213 ? 22.091 -30.158 -20.823 1 76.44 213 ARG A CA 1
ATOM 1764 C C . ARG A 1 213 ? 21.92 -31.429 -19.998 1 76.44 213 ARG A C 1
ATOM 1766 O O . ARG A 1 213 ? 20.795 -31.852 -19.727 1 76.44 213 ARG A O 1
ATOM 1773 N N . SER A 1 214 ? 23.047 -31.926 -19.581 1 72.86 214 SER A N 1
ATOM 1774 C CA . SER A 1 214 ? 23.018 -33.2 -18.869 1 72.86 214 SER A CA 1
ATOM 1775 C C . SER A 1 214 ? 22.513 -33.024 -17.441 1 72.86 214 SER A C 1
ATOM 1777 O O . SER A 1 214 ? 22.086 -33.99 -16.805 1 72.86 214 SER A O 1
ATOM 1779 N N . ILE A 1 215 ? 22.551 -31.856 -16.96 1 74.5 215 ILE A N 1
ATOM 1780 C CA . ILE A 1 215 ? 22.221 -31.682 -15.55 1 74.5 215 ILE A CA 1
ATOM 1781 C C . ILE A 1 215 ? 20.904 -30.922 -15.418 1 74.5 215 ILE A C 1
ATOM 1783 O O . ILE A 1 215 ? 20.362 -30.791 -14.318 1 74.5 215 ILE A O 1
ATOM 1787 N N . ARG A 1 216 ? 20.416 -30.374 -16.472 1 75.01 216 ARG A N 1
ATOM 1788 C CA . ARG A 1 216 ? 19.157 -29.638 -16.432 1 75.01 216 ARG A CA 1
ATOM 1789 C C . ARG A 1 216 ? 17.974 -30.56 -16.71 1 75.01 216 ARG A C 1
ATOM 1791 O O . ARG A 1 216 ? 18.121 -31.58 -17.387 1 75.01 216 ARG A O 1
ATOM 1798 N N . PHE A 1 217 ? 16.846 -30.081 -16.025 1 62.22 217 PHE A N 1
ATOM 1799 C CA . PHE A 1 217 ? 15.611 -30.786 -16.35 1 62.22 217 PHE A CA 1
ATOM 1800 C C . PHE A 1 217 ? 15.164 -30.467 -17.772 1 62.22 217 PHE A C 1
ATOM 1802 O O . PHE A 1 217 ? 14.952 -29.302 -18.115 1 62.22 217 PHE A O 1
ATOM 1809 N N . GLU A 1 218 ? 15.84 -30.907 -18.862 1 51.94 218 GLU A N 1
ATOM 1810 C CA . GLU A 1 218 ? 15.316 -30.583 -20.185 1 51.94 218 GLU A CA 1
ATOM 1811 C C . GLU A 1 218 ? 13.917 -31.159 -20.381 1 51.94 218 GLU A C 1
ATOM 1813 O O . GLU A 1 218 ? 13.583 -32.2 -19.811 1 51.94 218 GLU A O 1
ATOM 1818 N N . ASP A 1 219 ? 13.022 -30.407 -20.84 1 44.84 219 ASP A N 1
ATOM 1819 C CA . ASP A 1 219 ? 11.665 -30.665 -21.311 1 44.84 219 ASP A CA 1
ATOM 1820 C C . ASP A 1 219 ? 11.623 -31.895 -22.215 1 44.84 219 ASP A C 1
ATOM 1822 O O . ASP A 1 219 ? 12.439 -32.029 -23.129 1 44.84 219 ASP A O 1
ATOM 1826 N N . GLY A 1 220 ? 11.051 -33.053 -21.851 1 43.55 220 GLY A N 1
ATOM 1827 C CA . GLY A 1 220 ? 10.665 -34.27 -22.548 1 43.55 220 GLY A CA 1
ATOM 1828 C C . GLY A 1 220 ? 11.627 -35.42 -22.317 1 43.55 220 GLY A C 1
ATOM 1829 O O . GLY A 1 220 ? 11.322 -36.567 -22.649 1 43.55 220 GLY A O 1
ATOM 1830 N N . GLY A 1 221 ? 12.93 -35.052 -22.358 1 41.33 221 GLY A N 1
ATOM 1831 C CA . GLY A 1 221 ? 13.873 -36.158 -22.315 1 41.33 221 GLY A CA 1
ATOM 1832 C C . GLY A 1 221 ? 14.307 -36.517 -20.906 1 41.33 221 GLY A C 1
ATOM 1833 O O . GLY A 1 221 ? 13.869 -35.892 -19.938 1 41.33 221 GLY A O 1
ATOM 1834 N N . GLU A 1 222 ? 14.931 -37.738 -20.705 1 42.86 222 GLU A N 1
ATOM 1835 C CA . GLU A 1 222 ? 15.578 -38.341 -19.544 1 42.86 222 GLU A CA 1
ATOM 1836 C C . GLU A 1 222 ? 16.462 -37.331 -18.818 1 42.86 222 GLU A C 1
ATOM 1838 O O . GLU A 1 222 ? 17.433 -36.828 -19.386 1 42.86 222 GLU A O 1
ATOM 1843 N N . SER A 1 223 ? 15.925 -36.34 -18.366 1 44.53 223 SER A N 1
ATOM 1844 C CA . SER A 1 223 ? 16.88 -35.501 -17.651 1 44.53 223 SER A CA 1
ATOM 1845 C C . SER A 1 223 ? 17.869 -36.345 -16.853 1 44.53 223 SER A C 1
ATOM 1847 O O . SER A 1 223 ? 17.486 -37.343 -16.239 1 44.53 223 SER A O 1
ATOM 1849 N N . PRO A 1 224 ? 19.077 -36.239 -17.185 1 40.84 224 PRO A N 1
ATOM 1850 C CA . PRO A 1 224 ? 20.084 -36.962 -16.405 1 40.84 224 PRO A CA 1
ATOM 1851 C C . PRO A 1 224 ? 19.867 -36.834 -14.899 1 40.84 224 PRO A C 1
ATOM 1853 O O . PRO A 1 224 ? 20.582 -37.46 -14.113 1 40.84 224 PRO A O 1
ATOM 1856 N N . LEU A 1 225 ? 19.194 -35.836 -14.489 1 42.09 225 LEU A N 1
ATOM 1857 C CA . LEU A 1 225 ? 18.949 -35.85 -13.051 1 42.09 225 LEU A CA 1
ATOM 1858 C C . LEU A 1 225 ? 18.269 -37.148 -12.628 1 42.09 225 LEU A C 1
ATOM 1860 O O . LEU A 1 225 ? 17.999 -37.355 -11.442 1 42.09 225 LEU A O 1
ATOM 1864 N N . HIS A 1 226 ? 17.636 -37.676 -13.509 1 39.54 226 HIS A N 1
ATOM 1865 C CA . HIS A 1 226 ? 17.092 -38.995 -13.207 1 39.54 226 HIS A CA 1
ATOM 1866 C C . HIS A 1 226 ? 18.085 -39.831 -12.407 1 39.54 226 HIS A C 1
ATOM 1868 O O . HIS A 1 226 ? 17.721 -40.867 -11.847 1 39.54 226 HIS A O 1
ATOM 1874 N N . LYS A 1 227 ? 19.427 -39.453 -12.723 1 37.99 227 LYS A N 1
ATOM 1875 C CA . LYS A 1 227 ? 20.446 -40.297 -12.107 1 37.99 227 LYS A CA 1
ATOM 1876 C C . LYS A 1 227 ? 20.795 -39.803 -10.706 1 37.99 227 LYS A C 1
ATOM 1878 O O . LYS A 1 227 ? 21.748 -40.287 -10.091 1 37.99 227 LYS A O 1
ATOM 1883 N N . LEU A 1 228 ? 20.388 -38.538 -10.416 1 38.79 228 LEU A N 1
ATOM 1884 C CA . LEU A 1 228 ? 20.809 -38.264 -9.046 1 38.79 228 LEU A CA 1
ATOM 1885 C C . LEU A 1 228 ? 20.266 -39.32 -8.089 1 38.79 228 LEU A C 1
ATOM 1887 O O . LEU A 1 228 ? 19.056 -39.555 -8.039 1 38.79 228 LEU A O 1
ATOM 1891 N N . SER A 1 229 ? 21.062 -40.242 -7.96 1 36.78 229 SER A N 1
ATOM 1892 C CA . SER A 1 229 ? 20.845 -41.236 -6.914 1 36.78 229 SER A CA 1
ATOM 1893 C C . SER A 1 229 ? 20.366 -40.583 -5.622 1 36.78 229 SER A C 1
ATOM 1895 O O . SER A 1 229 ? 20.999 -39.653 -5.118 1 36.78 229 SER A O 1
ATOM 1897 N N . VAL A 1 230 ? 19.06 -40.14 -5.423 1 37.16 230 VAL A N 1
ATOM 1898 C CA . VAL A 1 230 ? 18.704 -39.968 -4.018 1 37.16 230 VAL A CA 1
ATOM 1899 C C . VAL A 1 230 ? 19.55 -40.9 -3.153 1 37.16 230 VAL A C 1
ATOM 1901 O O . VAL A 1 230 ? 19.436 -42.123 -3.252 1 37.16 230 VAL A O 1
ATOM 1904 N N . ASN A 1 231 ? 20.752 -40.724 -3.147 1 36.99 231 ASN A N 1
ATOM 1905 C CA . ASN A 1 231 ? 21.48 -41.556 -2.195 1 36.99 231 ASN A CA 1
ATOM 1906 C C . ASN A 1 231 ? 20.59 -41.989 -1.034 1 36.99 231 ASN A C 1
ATOM 1908 O O . ASN A 1 231 ? 21.03 -42.727 -0.15 1 36.99 231 ASN A O 1
ATOM 1912 N N . GLY A 1 232 ? 19.923 -40.975 -0.276 1 36.83 232 GLY A N 1
ATOM 1913 C CA . GLY A 1 232 ? 19.423 -41.598 0.939 1 36.83 232 GLY A CA 1
ATOM 1914 C C . GLY A 1 232 ? 18.515 -42.783 0.672 1 36.83 232 GLY A C 1
ATOM 1915 O O . GLY A 1 232 ? 18.107 -43.015 -0.469 1 36.83 232 GLY A O 1
ATOM 1916 N N . GLU A 1 233 ? 18.203 -43.612 1.812 1 36.76 233 GLU A N 1
ATOM 1917 C CA . GLU A 1 233 ? 17.263 -44.722 1.929 1 36.76 233 GLU A CA 1
ATOM 1918 C C . GLU A 1 233 ? 16.08 -44.545 0.981 1 36.76 233 GLU A C 1
ATOM 1920 O O . GLU A 1 233 ? 15.609 -43.426 0.769 1 36.76 233 GLU A O 1
ATOM 1925 N N . ASN A 1 234 ? 15.918 -45.348 -0.129 1 40.33 234 ASN A N 1
ATOM 1926 C CA . ASN A 1 234 ? 14.783 -45.69 -0.98 1 40.33 234 ASN A CA 1
ATOM 1927 C C . ASN A 1 234 ? 13.473 -45.159 -0.407 1 40.33 234 ASN A C 1
ATOM 1929 O O . ASN A 1 234 ? 12.807 -45.845 0.371 1 40.33 234 ASN A O 1
ATOM 1933 N N . ILE A 1 235 ? 13.352 -44.04 0.103 1 42.64 235 ILE A N 1
ATOM 1934 C CA . ILE A 1 235 ? 11.969 -43.783 0.49 1 42.64 235 ILE A CA 1
ATOM 1935 C C . ILE A 1 235 ? 11.066 -43.869 -0.738 1 42.64 235 ILE A C 1
ATOM 1937 O O . ILE A 1 235 ? 10.986 -42.923 -1.526 1 42.64 235 ILE A O 1
ATOM 1941 N N . ARG A 1 236 ? 11.122 -44.958 -1.632 1 42.95 236 ARG A N 1
ATOM 1942 C CA . ARG A 1 236 ? 9.981 -45.286 -2.48 1 42.95 236 ARG A CA 1
ATOM 1943 C C . ARG A 1 236 ? 8.687 -44.726 -1.897 1 42.95 236 ARG A C 1
ATOM 1945 O O . ARG A 1 236 ? 8.318 -45.051 -0.767 1 42.95 236 ARG A O 1
ATOM 1952 N N . ASN A 1 237 ? 8.428 -43.55 -2.268 1 49.17 237 ASN A N 1
ATOM 1953 C CA . ASN A 1 237 ? 7.08 -43.116 -1.917 1 49.17 237 ASN A CA 1
ATOM 1954 C C . ASN A 1 237 ? 6.059 -44.229 -2.13 1 49.17 237 ASN A C 1
ATOM 1956 O O . ASN A 1 237 ? 6.057 -44.884 -3.174 1 49.17 237 ASN A O 1
ATOM 1960 N N . SER A 1 238 ? 5.739 -45.025 -1.179 1 47.25 238 SER A N 1
ATOM 1961 C CA . SER A 1 238 ? 4.698 -46.048 -1.186 1 47.25 238 SER A CA 1
ATOM 1962 C C . SER A 1 238 ? 3.464 -45.574 -1.946 1 47.25 238 SER A C 1
ATOM 1964 O O . SER A 1 238 ? 2.547 -46.358 -2.201 1 47.25 238 SER A O 1
ATOM 1966 N N . HIS A 1 239 ? 3.537 -44.221 -2.499 1 59.08 239 HIS A N 1
ATOM 1967 C CA . HIS A 1 239 ? 2.291 -43.741 -3.087 1 59.08 239 HIS A CA 1
ATOM 1968 C C . HIS A 1 239 ? 2.335 -43.815 -4.609 1 59.08 239 HIS A C 1
ATOM 1970 O O . HIS A 1 239 ? 3.416 -43.856 -5.202 1 59.08 239 HIS A O 1
ATOM 1976 N N . GLU A 1 240 ? 1.33 -44.136 -5.193 1 63.29 240 GLU A N 1
ATOM 1977 C CA . GLU A 1 240 ? 1.13 -44.165 -6.639 1 63.29 240 GLU A CA 1
ATOM 1978 C C . GLU A 1 240 ? 1.445 -42.81 -7.267 1 63.29 240 GLU A C 1
ATOM 1980 O O . GLU A 1 240 ? 1.813 -42.735 -8.441 1 63.29 240 GLU A O 1
ATOM 1985 N N . ARG A 1 241 ? 1.42 -41.773 -6.401 1 77.62 241 ARG A N 1
ATOM 1986 C CA . ARG A 1 241 ? 1.701 -40.414 -6.852 1 77.62 241 ARG A CA 1
ATOM 1987 C C . ARG A 1 241 ? 2.85 -39.8 -6.06 1 77.62 241 ARG A C 1
ATOM 1989 O O . ARG A 1 241 ? 3.116 -40.205 -4.927 1 77.62 241 ARG A O 1
ATOM 1996 N N . VAL A 1 242 ? 3.537 -38.864 -6.643 1 75.68 242 VAL A N 1
ATOM 1997 C CA . VAL A 1 242 ? 4.712 -38.226 -6.06 1 75.68 242 VAL A CA 1
ATOM 1998 C C . VAL A 1 242 ? 4.353 -37.622 -4.704 1 75.68 242 VAL A C 1
ATOM 2000 O O . VAL A 1 242 ? 5.053 -37.844 -3.713 1 75.68 242 VAL A O 1
ATOM 2003 N N . ASP A 1 243 ? 3.241 -36.938 -4.579 1 84.77 243 ASP A N 1
ATOM 2004 C CA . ASP A 1 243 ? 2.889 -36.223 -3.356 1 84.77 243 ASP A CA 1
ATOM 2005 C C . ASP A 1 243 ? 1.911 -37.032 -2.508 1 84.77 243 ASP A C 1
ATOM 2007 O O . ASP A 1 243 ? 2.15 -37.258 -1.32 1 84.77 243 ASP A O 1
ATOM 2011 N N . GLY A 1 244 ? 0.864 -37.539 -3.121 1 85.13 244 GLY A N 1
ATOM 2012 C CA . GLY A 1 244 ? -0.078 -38.468 -2.518 1 85.13 244 GLY A CA 1
ATOM 2013 C C . GLY A 1 244 ? -0.852 -37.865 -1.36 1 85.13 244 GLY A C 1
ATOM 2014 O O . GLY A 1 244 ? -1.185 -38.562 -0.399 1 85.13 244 GLY A O 1
ATOM 2015 N N . ILE A 1 245 ? -1.048 -36.599 -1.368 1 91.21 245 ILE A N 1
ATOM 2016 C CA . ILE A 1 245 ? -1.787 -35.937 -0.298 1 91.21 245 ILE A CA 1
ATOM 2017 C C . ILE A 1 245 ? -3.287 -36.048 -0.562 1 91.21 245 ILE A C 1
ATOM 2019 O O . ILE A 1 245 ? -4.062 -36.354 0.347 1 91.21 245 ILE A O 1
ATOM 2023 N N . TYR A 1 246 ? -3.655 -35.864 -1.79 1 91.49 246 TYR A N 1
ATOM 2024 C CA . TYR A 1 246 ? -5.062 -35.903 -2.173 1 91.49 246 TYR A CA 1
ATOM 2025 C C . TYR A 1 246 ? -5.543 -37.34 -2.337 1 91.49 246 TYR A C 1
ATOM 2027 O O . TYR A 1 246 ? -4.897 -38.144 -3.014 1 91.49 246 TYR A O 1
ATOM 2035 N N . ASN A 1 247 ? -6.575 -37.616 -1.725 1 89.12 247 ASN A N 1
ATOM 2036 C CA . ASN A 1 247 ? -7.29 -38.882 -1.849 1 89.12 247 ASN A CA 1
ATOM 2037 C C . ASN A 1 247 ? -8.754 -38.665 -2.221 1 89.12 247 ASN A C 1
ATOM 2039 O O . ASN A 1 247 ? -9.536 -38.16 -1.413 1 89.12 247 ASN A O 1
ATOM 2043 N N . PRO A 1 248 ? -9.11 -39.097 -3.424 1 88.87 248 PRO A N 1
ATOM 2044 C CA . PRO A 1 248 ? -10.469 -38.827 -3.898 1 88.87 248 PRO A CA 1
ATOM 2045 C C . PRO A 1 248 ? -11.541 -39.433 -2.994 1 88.87 248 PRO A C 1
ATOM 2047 O O . PRO A 1 248 ? -12.618 -38.854 -2.833 1 88.87 248 PRO A O 1
ATOM 2050 N N . ILE A 1 249 ? -11.279 -40.539 -2.376 1 87.08 249 ILE A N 1
ATOM 2051 C CA . ILE A 1 249 ? -12.246 -41.203 -1.509 1 87.08 249 ILE A CA 1
ATOM 2052 C C . ILE A 1 249 ? -12.466 -40.371 -0.248 1 87.08 249 ILE A C 1
ATOM 2054 O O . ILE A 1 249 ? -13.606 -40.156 0.171 1 87.08 249 ILE A O 1
ATOM 2058 N N . VAL A 1 250 ? -11.384 -39.977 0.282 1 89.44 250 VAL A N 1
ATOM 2059 C CA . VAL A 1 250 ? -11.45 -39.174 1.499 1 89.44 250 VAL A CA 1
ATOM 2060 C C . VAL A 1 250 ? -12.151 -37.85 1.208 1 89.44 250 VAL A C 1
ATOM 2062 O O . VAL A 1 250 ? -12.971 -37.386 2.004 1 89.44 250 VAL A O 1
ATOM 2065 N N . GLU A 1 251 ? -11.849 -37.277 0.062 1 90.06 251 GLU A N 1
ATOM 2066 C CA . GLU A 1 251 ? -12.441 -35.993 -0.3 1 90.06 251 GLU A CA 1
ATOM 2067 C C . GLU A 1 251 ? -13.941 -36.127 -0.547 1 90.06 251 GLU A C 1
ATOM 2069 O O . GLU A 1 251 ? -14.721 -35.259 -0.149 1 90.06 251 GLU A O 1
ATOM 2074 N N . LEU A 1 252 ? -14.333 -37.167 -1.182 1 89.25 252 LEU A N 1
ATOM 2075 C CA . LEU A 1 252 ? -15.738 -37.454 -1.449 1 89.25 252 LEU A CA 1
ATOM 2076 C C . LEU A 1 252 ? -16.527 -37.565 -0.149 1 89.25 252 LEU A C 1
ATOM 2078 O O . LEU A 1 252 ? -17.612 -36.993 -0.025 1 89.25 252 LEU A O 1
ATOM 2082 N N . SER A 1 253 ? -15.934 -38.264 0.759 1 90.08 253 SER A N 1
ATOM 2083 C CA . SER A 1 253 ? -16.589 -38.466 2.047 1 90.08 253 SER A CA 1
ATOM 2084 C C . SER A 1 253 ? -16.603 -37.182 2.869 1 90.08 253 SER A C 1
ATOM 2086 O O . SER A 1 253 ? -17.6 -36.868 3.523 1 90.08 253 SER A O 1
ATOM 2088 N N . ARG A 1 254 ? -15.574 -36.476 2.906 1 93.01 254 ARG A N 1
ATOM 2089 C CA . ARG A 1 254 ? -15.429 -35.264 3.706 1 93.01 254 ARG A CA 1
ATOM 2090 C C . ARG A 1 254 ? -16.471 -34.222 3.314 1 93.01 254 ARG A C 1
ATOM 2092 O O . ARG A 1 254 ? -17.007 -33.519 4.174 1 93.01 254 ARG A O 1
ATOM 2099 N N . GLN A 1 255 ? -16.755 -34.132 1.984 1 92.81 255 GLN A N 1
ATOM 2100 C CA . GLN A 1 255 ? -17.694 -33.122 1.508 1 92.81 255 GLN A CA 1
ATOM 2101 C C . GLN A 1 255 ? -19.12 -33.664 1.486 1 92.81 255 GLN A C 1
ATOM 2103 O O . GLN A 1 255 ? -20.056 -32.949 1.122 1 92.81 255 GLN A O 1
ATOM 2108 N N . GLY A 1 256 ? -19.246 -34.973 1.785 1 90.37 256 GLY A N 1
ATOM 2109 C CA . GLY A 1 256 ? -20.568 -35.576 1.83 1 90.37 256 GLY A CA 1
ATOM 2110 C C . GLY A 1 256 ? -21.151 -35.842 0.455 1 90.37 256 GLY A C 1
ATOM 2111 O O . GLY A 1 256 ? -22.354 -35.676 0.242 1 90.37 256 GLY A O 1
ATOM 2112 N N . MET A 1 257 ? -20.32 -36.244 -0.494 1 89.83 257 MET A N 1
ATOM 2113 C CA . MET A 1 257 ? -20.735 -36.401 -1.885 1 89.83 257 MET A CA 1
ATOM 2114 C C . MET A 1 257 ? -21.12 -37.847 -2.178 1 89.83 257 MET A C 1
ATOM 2116 O O . MET A 1 257 ? -21.54 -38.169 -3.291 1 89.83 257 MET A O 1
ATOM 2120 N N . GLU A 1 258 ? -21.117 -38.67 -1.284 1 87.22 258 GLU A N 1
ATOM 2121 C CA . GLU A 1 258 ? -21.203 -40.112 -1.493 1 87.22 258 GLU A CA 1
ATOM 2122 C C . GLU A 1 258 ? -22.57 -40.51 -2.041 1 87.22 258 GLU A C 1
ATOM 2124 O O . GLU A 1 258 ? -22.703 -41.539 -2.707 1 87.22 258 GLU A O 1
ATOM 2129 N N . GLU A 1 259 ? -23.502 -39.733 -1.824 1 85.28 259 GLU A N 1
ATOM 2130 C CA . GLU A 1 259 ? -24.848 -40.091 -2.262 1 85.28 259 GLU A CA 1
ATOM 2131 C C . GLU A 1 259 ? -25.061 -39.74 -3.732 1 85.28 259 GLU A C 1
ATOM 2133 O O . GLU A 1 259 ? -25.9 -40.343 -4.404 1 85.28 259 GLU A O 1
ATOM 2138 N N . MET A 1 260 ? -24.295 -38.859 -4.177 1 87.37 260 MET A N 1
ATOM 2139 C CA . MET A 1 260 ? -24.585 -38.34 -5.511 1 87.37 260 MET A CA 1
ATOM 2140 C C . MET A 1 260 ? -23.413 -38.585 -6.456 1 87.37 260 MET A C 1
ATOM 2142 O O . MET A 1 260 ? -23.573 -38.53 -7.677 1 87.37 260 MET A O 1
ATOM 2146 N N . TYR A 1 261 ? -22.279 -38.887 -5.966 1 90.67 261 TYR A N 1
ATOM 2147 C CA . TYR A 1 261 ? -21.075 -39.032 -6.777 1 90.67 261 TYR A CA 1
ATOM 2148 C C . TYR A 1 261 ? -20.371 -40.35 -6.478 1 90.67 261 TYR A C 1
ATOM 2150 O O . TYR A 1 261 ? -20.602 -40.96 -5.431 1 90.67 261 TYR A O 1
ATOM 2158 N N . MET A 1 262 ? -19.601 -40.776 -7.448 1 89.83 262 MET A N 1
ATOM 2159 C CA . MET A 1 262 ? -18.816 -41.999 -7.309 1 89.83 262 MET A CA 1
ATOM 2160 C C . MET A 1 262 ? -17.43 -41.828 -7.92 1 89.83 262 MET A C 1
ATOM 2162 O O . MET A 1 262 ? -17.193 -40.888 -8.681 1 89.83 262 MET A O 1
ATOM 2166 N N . ILE A 1 263 ? -16.577 -42.731 -7.559 1 90.9 263 ILE A N 1
ATOM 2167 C CA . ILE A 1 263 ? -15.237 -42.791 -8.133 1 90.9 263 ILE A CA 1
ATOM 2168 C C . ILE A 1 263 ? -15.255 -43.65 -9.395 1 90.9 263 ILE A C 1
ATOM 2170 O O . ILE A 1 263 ? -15.757 -44.777 -9.38 1 90.9 263 ILE A O 1
ATOM 2174 N N . SER A 1 264 ? -14.794 -43.039 -10.445 1 89.9 264 SER A N 1
ATOM 2175 C CA . SER A 1 264 ? -14.768 -43.75 -11.719 1 89.9 264 SER A CA 1
ATOM 2176 C C . SER A 1 264 ? -13.339 -43.966 -12.203 1 89.9 264 SER A C 1
ATOM 2178 O O . SER A 1 264 ? -12.494 -43.077 -12.078 1 89.9 264 SER A O 1
ATOM 2180 N N . ASP A 1 265 ? -13.072 -45.116 -12.772 1 88.19 265 ASP A N 1
ATOM 2181 C CA . ASP A 1 265 ? -11.765 -45.427 -13.342 1 88.19 265 ASP A CA 1
ATOM 2182 C C . ASP A 1 265 ? -11.792 -45.326 -14.866 1 88.19 265 ASP A C 1
ATOM 2184 O O . ASP A 1 265 ? -10.953 -45.918 -15.548 1 88.19 265 ASP A O 1
ATOM 2188 N N . VAL A 1 266 ? -12.813 -44.625 -15.334 1 88.76 266 VAL A N 1
ATOM 2189 C CA . VAL A 1 266 ? -13.003 -44.508 -16.776 1 88.76 266 VAL A CA 1
ATOM 2190 C C . VAL A 1 266 ? -11.737 -43.947 -17.42 1 88.76 266 VAL A C 1
ATOM 2192 O O . VAL A 1 266 ? -11.431 -44.255 -18.574 1 88.76 266 VAL A O 1
ATOM 2195 N N . ASN A 1 267 ? -11.046 -43.188 -16.789 1 92.74 267 A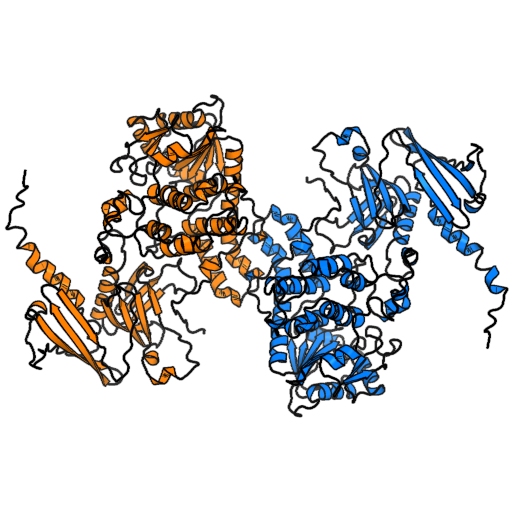SN A N 1
ATOM 2196 C CA . ASN A 1 267 ? -9.839 -42.576 -17.334 1 92.74 267 ASN A CA 1
ATOM 2197 C C . ASN A 1 267 ? -8.583 -43.313 -16.88 1 92.74 267 ASN A C 1
ATOM 2199 O O . ASN A 1 267 ? -7.494 -42.737 -16.857 1 92.74 267 ASN A O 1
ATOM 2203 N N . ALA A 1 268 ? -8.881 -44.569 -16.586 1 86.8 268 ALA A N 1
ATOM 2204 C CA . ALA A 1 268 ? -7.731 -45.405 -16.254 1 86.8 268 ALA A CA 1
ATOM 2205 C C . ALA A 1 268 ? -6.716 -45.421 -17.394 1 86.8 268 ALA A C 1
ATOM 2207 O O . ALA A 1 268 ? -7.093 -45.46 -18.567 1 86.8 268 ALA A O 1
ATOM 2208 N N . HIS A 1 269 ? -5.555 -45.09 -17.309 1 87.78 269 HIS A N 1
ATOM 2209 C CA . HIS A 1 269 ? -4.472 -45.048 -18.284 1 87.78 269 HIS A CA 1
ATOM 2210 C C . HIS A 1 269 ? -4.564 -43.801 -19.157 1 87.78 269 HIS A C 1
ATOM 2212 O O . HIS A 1 269 ? -3.956 -43.742 -20.228 1 87.78 269 HIS A O 1
ATOM 2218 N N . PHE A 1 270 ? -5.506 -42.992 -18.911 1 93.11 270 PHE A N 1
ATOM 2219 C CA . PHE A 1 270 ? -5.605 -41.656 -19.487 1 93.11 270 PHE A CA 1
ATOM 2220 C C . PHE A 1 270 ? -6.141 -41.719 -20.913 1 93.11 270 PHE A C 1
ATOM 2222 O O . PHE A 1 270 ? -5.664 -41.001 -21.793 1 93.11 270 PHE A O 1
ATOM 2229 N N . LYS A 1 271 ? -7.13 -42.566 -21.145 1 89.5 271 LYS A N 1
ATOM 2230 C CA . LYS A 1 271 ? -7.649 -42.809 -22.489 1 89.5 271 LYS A CA 1
ATOM 2231 C C . LYS A 1 271 ? -8.701 -41.771 -22.868 1 89.5 271 LYS A C 1
ATOM 2233 O O . LYS A 1 271 ? -8.84 -41.42 -24.041 1 89.5 271 LYS A O 1
ATOM 2238 N N . VAL A 1 272 ? -9.412 -41.322 -21.895 1 92.87 272 VAL A N 1
ATOM 2239 C CA . VAL A 1 272 ? -10.502 -40.388 -22.158 1 92.87 272 VAL A CA 1
ATOM 2240 C C . VAL A 1 272 ? -9.96 -38.962 -22.209 1 92.87 272 VAL A C 1
ATOM 2242 O O . VAL A 1 272 ? -10.266 -38.207 -23.135 1 92.87 272 VAL A O 1
ATOM 2245 N N . CYS A 1 273 ? -9.169 -38.634 -21.267 1 95.22 273 CYS A N 1
ATOM 2246 C CA . CYS A 1 273 ? -8.548 -37.319 -21.154 1 95.22 273 CYS A CA 1
ATOM 2247 C C . CYS A 1 273 ? -7.144 -37.427 -20.571 1 95.22 273 CYS A C 1
ATOM 2249 O O . CYS A 1 273 ? -6.982 -37.626 -19.366 1 95.22 273 CYS A O 1
ATOM 2251 N N . PRO A 1 274 ? -6.18 -37.188 -21.339 1 94.78 274 PRO A N 1
ATOM 2252 C CA . PRO A 1 274 ? -4.797 -37.375 -20.894 1 94.78 274 PRO A CA 1
ATOM 2253 C C . PRO A 1 274 ? -4.388 -36.384 -19.807 1 94.78 274 PRO A C 1
ATOM 2255 O O . PRO A 1 274 ? -3.445 -36.643 -19.054 1 94.78 274 PRO A O 1
ATOM 2258 N N . THR A 1 275 ? -5.042 -35.295 -19.727 1 96.07 275 THR A N 1
ATOM 2259 C CA . THR A 1 275 ? -4.599 -34.255 -18.804 1 96.07 275 THR A CA 1
ATOM 2260 C C . THR A 1 275 ? -5.383 -34.322 -17.497 1 96.07 275 THR A C 1
ATOM 2262 O O . THR A 1 275 ? -5.158 -33.519 -16.589 1 96.07 275 THR A O 1
ATOM 2265 N N . TYR A 1 276 ? -6.352 -35.252 -17.383 1 96.04 276 TYR A N 1
ATOM 2266 C CA . TYR A 1 276 ? -7.096 -35.488 -16.151 1 96.04 276 TYR A CA 1
ATOM 2267 C C . TYR A 1 276 ? -6.507 -36.659 -15.373 1 96.04 276 TYR A C 1
ATOM 2269 O O . TYR A 1 276 ? -5.7 -37.424 -15.907 1 96.04 276 TYR A O 1
ATOM 2277 N N . PRO A 1 277 ? -6.825 -36.73 -14.07 1 92.38 277 PRO A N 1
ATOM 2278 C CA . PRO A 1 277 ? -6.319 -37.86 -13.287 1 92.38 277 PRO A CA 1
ATOM 2279 C C . PRO A 1 277 ? -6.866 -39.202 -13.768 1 92.38 277 PRO A C 1
ATOM 2281 O O . PRO A 1 277 ? -7.882 -39.244 -14.466 1 92.38 277 PRO A O 1
ATOM 2284 N N . SER A 1 278 ? -6.229 -40.184 -13.407 1 90.3 278 SER A N 1
ATOM 2285 C CA . SER A 1 278 ? -6.62 -41.535 -13.797 1 90.3 278 SER A CA 1
ATOM 2286 C C . SER A 1 278 ? -7.937 -41.94 -13.143 1 90.3 278 SER A C 1
ATOM 2288 O O . SER A 1 278 ? -8.651 -42.803 -13.657 1 90.3 278 SER A O 1
ATOM 2290 N N . VAL A 1 279 ? -8.222 -41.315 -12.014 1 89.88 279 VAL A N 1
ATOM 2291 C CA . VAL A 1 279 ? -9.463 -41.564 -11.288 1 89.88 279 VAL A CA 1
ATOM 2292 C C . VAL A 1 279 ? -10.279 -40.277 -11.202 1 89.88 279 VAL A C 1
ATOM 2294 O O . VAL A 1 279 ? -9.746 -39.217 -10.863 1 89.88 279 VAL A O 1
ATOM 2297 N N . LEU A 1 280 ? -11.569 -40.406 -11.543 1 91.76 280 LEU A N 1
ATOM 2298 C CA . LEU A 1 280 ? -12.418 -39.221 -11.584 1 91.76 280 LEU A CA 1
ATOM 2299 C C . LEU A 1 280 ? -13.585 -39.355 -10.612 1 91.76 280 LEU A C 1
ATOM 2301 O O . LEU A 1 280 ? -14.055 -40.464 -10.348 1 91.76 280 LEU A O 1
ATOM 2305 N N . VAL A 1 281 ? -13.962 -38.275 -10.032 1 90.13 281 VAL A N 1
ATOM 2306 C CA . VAL A 1 281 ? -15.206 -38.206 -9.272 1 90.13 281 VAL A CA 1
ATOM 2307 C C . VAL A 1 281 ? -16.331 -37.692 -10.167 1 90.13 281 VAL A C 1
ATOM 2309 O O . VAL A 1 281 ? -16.287 -36.554 -10.638 1 90.13 281 VAL A O 1
ATOM 2312 N N . VAL A 1 282 ? -17.314 -38.539 -10.442 1 89.27 282 VAL A N 1
ATOM 2313 C CA . VAL A 1 282 ? -18.387 -38.204 -11.372 1 89.27 282 VAL A CA 1
ATOM 2314 C C . VAL A 1 282 ? -19.736 -38.574 -10.759 1 89.27 282 VAL A C 1
ATOM 2316 O O . VAL A 1 282 ? -19.8 -39.362 -9.812 1 89.27 282 VAL A O 1
ATOM 2319 N N . PRO A 1 283 ? -20.781 -37.991 -11.259 1 88.31 283 PRO A N 1
ATOM 2320 C CA . PRO A 1 283 ? -22.101 -38.402 -10.774 1 88.31 283 PRO A CA 1
ATOM 2321 C C . PRO A 1 283 ? -22.363 -39.894 -10.969 1 88.31 283 PRO A C 1
ATOM 2323 O O . PRO A 1 283 ? -21.918 -40.478 -11.961 1 88.31 283 PRO A O 1
ATOM 2326 N N . ILE A 1 284 ? -23.122 -40.501 -10.106 1 86.34 284 ILE A N 1
ATOM 2327 C CA . ILE A 1 284 ? -23.382 -41.936 -10.077 1 86.34 284 ILE A CA 1
ATOM 2328 C C . ILE A 1 284 ? -24.089 -42.358 -11.363 1 86.34 284 ILE A C 1
ATOM 2330 O O . ILE A 1 284 ? -23.887 -43.473 -11.852 1 86.34 284 ILE A O 1
ATOM 2334 N N . GLU A 1 285 ? -24.772 -41.493 -12.047 1 82.16 285 GLU A N 1
ATOM 2335 C CA . GLU A 1 285 ? -25.572 -41.836 -13.218 1 82.16 285 GLU A CA 1
ATOM 2336 C C . GLU A 1 285 ? -24.718 -41.86 -14.482 1 82.16 285 GLU A C 1
ATOM 2338 O O . GLU A 1 285 ? -25.168 -42.322 -15.533 1 82.16 285 GLU A O 1
ATOM 2343 N N . MET A 1 286 ? -23.489 -41.563 -14.319 1 86.53 286 MET A N 1
ATOM 2344 C CA . MET A 1 286 ? -22.629 -41.464 -15.495 1 86.53 286 MET A CA 1
ATOM 2345 C C . MET A 1 286 ? -22.039 -42.824 -15.853 1 86.53 286 MET A C 1
ATOM 2347 O O . MET A 1 286 ? -21.611 -43.571 -14.972 1 86.53 286 MET A O 1
ATOM 2351 N N . ASN A 1 287 ? -22.14 -43.188 -17.089 1 85.48 287 ASN A N 1
ATOM 2352 C CA . ASN A 1 287 ? -21.474 -44.394 -17.569 1 85.48 287 ASN A CA 1
ATOM 2353 C C . ASN A 1 287 ? -20.305 -44.06 -18.492 1 85.48 287 ASN A C 1
ATOM 2355 O O . ASN A 1 287 ? -20.108 -42.899 -18.855 1 85.48 287 ASN A O 1
ATOM 2359 N N . GLU A 1 288 ? -19.574 -45.032 -18.838 1 88.06 288 GLU A N 1
ATOM 2360 C CA . GLU A 1 288 ? -18.332 -44.85 -19.583 1 88.06 288 GLU A CA 1
ATOM 2361 C C . GLU A 1 288 ? -18.599 -44.273 -20.97 1 88.06 288 GLU A C 1
ATOM 2363 O O . GLU A 1 288 ? -17.886 -43.375 -21.421 1 88.06 288 GLU A O 1
ATOM 2368 N N . ARG A 1 289 ? -19.565 -44.782 -21.597 1 90.07 289 ARG A N 1
ATOM 2369 C CA . ARG A 1 289 ? -19.888 -44.33 -22.947 1 90.07 289 ARG A CA 1
ATOM 2370 C C . ARG A 1 289 ? -20.255 -42.85 -22.957 1 90.07 289 ARG A C 1
ATOM 2372 O O . ARG A 1 289 ? -19.808 -42.1 -23.826 1 90.07 289 ARG A O 1
ATOM 2379 N N . MET A 1 290 ? -21.006 -42.516 -22.018 1 90.36 290 MET A N 1
ATOM 2380 C CA . MET A 1 290 ? -21.419 -41.12 -21.906 1 90.36 290 MET A CA 1
ATOM 2381 C C . MET A 1 290 ? -20.215 -40.214 -21.673 1 90.36 290 MET A C 1
ATOM 2383 O O . MET A 1 290 ? -20.095 -39.159 -22.3 1 90.36 290 MET A O 1
ATOM 2387 N N . MET A 1 291 ? -19.383 -40.634 -20.816 1 91.59 291 MET A N 1
ATOM 2388 C CA . MET A 1 291 ? -18.218 -39.826 -20.465 1 91.59 291 MET A CA 1
ATOM 2389 C C . MET A 1 291 ? -17.305 -39.634 -21.672 1 91.59 291 MET A C 1
ATOM 2391 O O . MET A 1 291 ? -16.766 -38.546 -21.88 1 91.59 291 MET A O 1
ATOM 2395 N N . VAL A 1 292 ? -17.141 -40.642 -22.446 1 92.89 292 VAL A N 1
ATOM 2396 C CA . VAL A 1 292 ? -16.317 -40.566 -23.647 1 92.89 292 VAL A CA 1
ATOM 2397 C C . VAL A 1 292 ? -16.946 -39.596 -24.645 1 92.89 292 VAL A C 1
ATOM 2399 O O . VAL A 1 292 ? -16.246 -38.791 -25.263 1 92.89 292 VAL A O 1
ATOM 2402 N N . ASN A 1 293 ? -18.254 -39.69 -24.769 1 92.51 293 ASN A N 1
ATOM 2403 C CA . ASN A 1 293 ? -18.956 -38.804 -25.691 1 92.51 293 ASN A CA 1
ATOM 2404 C C . ASN A 1 293 ? -18.836 -37.343 -25.266 1 92.51 293 ASN A C 1
ATOM 2406 O O . ASN A 1 293 ? -18.657 -36.46 -26.107 1 92.51 293 ASN A O 1
ATOM 2410 N N . ILE A 1 294 ? -18.957 -37.18 -24.025 1 93.26 294 ILE A N 1
ATOM 2411 C CA . ILE A 1 294 ? -18.846 -35.82 -23.508 1 93.26 294 ILE A CA 1
ATOM 2412 C C . ILE A 1 294 ? -17.426 -35.301 -23.719 1 93.26 294 ILE A C 1
ATOM 2414 O O . ILE A 1 294 ? -17.231 -34.148 -24.111 1 93.26 294 ILE A O 1
ATOM 2418 N N . ALA A 1 295 ? -16.454 -36.097 -23.427 1 94.29 295 ALA A N 1
ATOM 2419 C CA . ALA A 1 295 ? -15.052 -35.72 -23.587 1 94.29 295 ALA A CA 1
ATOM 2420 C C . ALA A 1 295 ? -14.754 -35.311 -25.027 1 94.29 295 ALA A C 1
ATOM 2422 O O . ALA A 1 295 ? -13.955 -34.404 -25.269 1 94.29 295 ALA A O 1
ATOM 2423 N N . CYS A 1 296 ? -15.361 -35.94 -25.949 1 91.77 296 CYS A N 1
ATOM 2424 C CA . CYS A 1 296 ? -15.157 -35.632 -27.36 1 91.77 296 CYS A CA 1
ATOM 2425 C C . CYS A 1 296 ? -15.738 -34.267 -27.71 1 91.77 296 CYS A C 1
ATOM 2427 O O . CYS A 1 296 ? -15.283 -33.616 -28.652 1 91.77 296 CYS A O 1
ATOM 2429 N N . PHE A 1 297 ? -16.683 -33.88 -26.914 1 91.44 297 PHE A N 1
ATOM 2430 C CA . PHE A 1 297 ? -17.38 -32.635 -27.212 1 91.44 297 PHE A CA 1
ATOM 2431 C C . PHE A 1 297 ? -16.771 -31.474 -26.434 1 91.44 297 PHE A C 1
ATOM 2433 O O . PHE A 1 297 ? -17.167 -30.321 -26.618 1 91.44 297 PHE A O 1
ATOM 2440 N N . ARG A 1 298 ? -15.906 -31.751 -25.585 1 92.72 298 ARG A N 1
ATOM 2441 C CA . ARG A 1 298 ? -15.258 -30.71 -24.793 1 92.72 298 ARG A CA 1
ATOM 2442 C C . ARG A 1 298 ? -13.796 -30.546 -25.196 1 92.72 298 ARG A C 1
ATOM 2444 O O . ARG A 1 298 ? -13.108 -31.531 -25.471 1 92.72 298 ARG A O 1
ATOM 2451 N N . SER A 1 299 ? -13.325 -29.316 -25.173 1 92.12 299 SER A N 1
ATOM 2452 C CA . SER A 1 299 ? -11.949 -29.032 -25.567 1 92.12 299 SER A CA 1
ATOM 2453 C C . SER A 1 299 ? -10.96 -29.869 -24.763 1 92.12 299 SER A C 1
ATOM 2455 O O . SER A 1 299 ? -11.028 -29.908 -23.533 1 92.12 299 SER A O 1
ATOM 2457 N N . LYS A 1 300 ? -10.126 -30.672 -25.441 1 92.92 300 LYS A N 1
ATOM 2458 C CA . LYS A 1 300 ? -9.063 -31.499 -24.877 1 92.92 300 LYS A CA 1
ATOM 2459 C C . LYS A 1 300 ? -9.634 -32.595 -23.982 1 92.92 300 LYS A C 1
ATOM 2461 O O . LYS A 1 300 ? -8.922 -33.156 -23.147 1 92.92 300 LYS A O 1
ATOM 2466 N N . GLY A 1 301 ? -11.003 -32.754 -24.064 1 94.39 301 GLY A N 1
ATOM 2467 C CA . GLY A 1 301 ? -11.654 -33.85 -23.365 1 94.39 301 GLY A CA 1
ATOM 2468 C C . GLY A 1 301 ? -11.912 -33.554 -21.899 1 94.39 301 GLY A C 1
ATOM 2469 O O . GLY A 1 301 ? -12.188 -34.465 -21.116 1 94.39 301 GLY A O 1
ATOM 2470 N N . ARG A 1 302 ? -11.818 -32.413 -21.491 1 95.95 302 ARG A N 1
ATOM 2471 C CA . ARG A 1 302 ? -11.919 -32.054 -20.08 1 95.95 302 ARG A CA 1
ATOM 2472 C C . ARG A 1 302 ? -13.37 -31.812 -19.679 1 95.95 302 ARG A C 1
ATOM 2474 O O . ARG A 1 302 ? -13.871 -30.691 -19.787 1 95.95 302 ARG A O 1
ATOM 2481 N N . ILE A 1 303 ? -13.983 -32.831 -19.209 1 95.49 303 ILE A N 1
ATOM 2482 C CA . ILE A 1 303 ? -15.403 -32.835 -18.871 1 95.49 303 ILE A CA 1
ATOM 2483 C C . ILE A 1 303 ? -15.621 -32.101 -17.55 1 95.49 303 ILE A C 1
ATOM 2485 O O . ILE A 1 303 ? -14.689 -31.946 -16.758 1 95.49 303 ILE A O 1
ATOM 2489 N N . PRO A 1 304 ? -16.797 -31.612 -17.239 1 95.33 304 PRO A N 1
ATOM 2490 C CA . PRO A 1 304 ? -17.064 -30.973 -15.948 1 95.33 304 PRO A CA 1
ATOM 2491 C C . PRO A 1 304 ? -16.879 -31.926 -14.769 1 95.33 304 PRO A C 1
ATOM 2493 O O . PRO A 1 304 ? -17.415 -33.037 -14.778 1 95.33 304 PRO A O 1
ATOM 2496 N N . LEU A 1 305 ? -16.093 -31.55 -13.84 1 95.52 305 LEU A N 1
ATOM 2497 C CA . LEU A 1 305 ? -15.862 -32.313 -12.618 1 95.52 305 LEU A CA 1
ATOM 2498 C C . LEU A 1 305 ? -16.211 -31.485 -11.386 1 95.52 305 LEU A C 1
ATOM 2500 O O . LEU A 1 305 ? -15.95 -30.281 -11.348 1 95.52 305 LEU A O 1
ATOM 2504 N N . VAL A 1 306 ? -16.736 -32.111 -10.416 1 95.22 306 VAL A N 1
ATOM 2505 C CA . VAL A 1 306 ? -17.102 -31.428 -9.18 1 95.22 306 VAL A CA 1
ATOM 2506 C C . VAL A 1 306 ? -15.854 -31.181 -8.336 1 95.22 306 VAL A C 1
ATOM 2508 O O . VAL A 1 306 ? -15.031 -32.081 -8.155 1 95.22 306 VAL A O 1
ATOM 2511 N N . THR A 1 307 ? -15.69 -29.999 -7.874 1 94.76 307 THR A N 1
ATOM 2512 C CA . THR A 1 307 ? -14.524 -29.671 -7.061 1 94.76 307 THR A CA 1
ATOM 2513 C C . THR A 1 307 ? -14.946 -29.242 -5.658 1 94.76 307 THR A C 1
ATOM 2515 O O . THR A 1 307 ? -14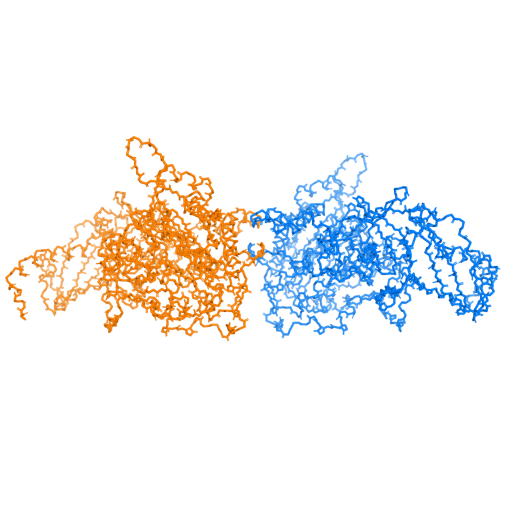.16 -29.334 -4.713 1 94.76 307 THR A O 1
ATOM 2518 N N . TYR A 1 308 ? -16.114 -28.747 -5.53 1 95.55 308 TYR A N 1
ATOM 2519 C CA . TYR A 1 308 ? -16.662 -28.325 -4.246 1 95.55 308 TYR A CA 1
ATOM 2520 C C . TYR A 1 308 ? -18.134 -28.701 -4.132 1 95.55 308 TYR A C 1
ATOM 2522 O O . TYR A 1 308 ? -18.883 -28.607 -5.107 1 95.55 308 TYR A O 1
ATOM 2530 N N . TYR A 1 309 ? -18.52 -29.192 -2.937 1 94.52 309 TYR A N 1
ATOM 2531 C CA . TYR A 1 309 ? -19.901 -29.589 -2.683 1 94.52 309 TYR A CA 1
ATOM 2532 C C . TYR A 1 309 ? -20.294 -29.299 -1.239 1 94.52 309 TYR A C 1
ATOM 2534 O O . TYR A 1 309 ? -19.535 -29.589 -0.312 1 94.52 309 TYR A O 1
ATOM 2542 N N . ASN A 1 310 ? -21.377 -28.632 -1.081 1 92.16 310 ASN A N 1
ATOM 2543 C CA . ASN A 1 310 ? -21.963 -28.391 0.234 1 92.16 310 ASN A CA 1
ATOM 2544 C C . ASN A 1 310 ? -23.244 -29.196 0.433 1 92.16 310 ASN A C 1
ATOM 2546 O O . ASN A 1 310 ? -24.296 -28.838 -0.098 1 92.16 310 ASN A O 1
ATOM 2550 N N . LYS A 1 311 ? -23.228 -30.135 1.276 1 88.96 311 LYS A N 1
ATOM 2551 C CA . LYS A 1 311 ? -24.338 -31.063 1.469 1 88.96 311 LYS A CA 1
ATOM 2552 C C . LYS A 1 311 ? -25.554 -30.352 2.056 1 88.96 311 LYS A C 1
ATOM 2554 O O . LYS A 1 311 ? -26.695 -30.697 1.739 1 88.96 311 LYS A O 1
ATOM 2559 N N . LYS A 1 312 ? -25.348 -29.34 2.893 1 88.31 312 LYS A N 1
ATOM 2560 C CA . LYS A 1 312 ? -26.426 -28.637 3.583 1 88.31 312 LYS A CA 1
ATOM 2561 C C . LYS A 1 312 ? -27.268 -27.825 2.603 1 88.31 312 LYS A C 1
ATOM 2563 O O . LYS A 1 312 ? -28.496 -27.806 2.7 1 88.31 312 LYS A O 1
ATOM 2568 N N . THR A 1 313 ? -26.637 -27.226 1.619 1 88.91 313 THR A N 1
ATOM 2569 C CA . THR A 1 313 ? -27.35 -26.3 0.747 1 88.91 313 THR A CA 1
ATOM 2570 C C . THR A 1 313 ? -27.516 -26.891 -0.65 1 88.91 313 THR A C 1
ATOM 2572 O O . THR A 1 313 ? -28.332 -26.411 -1.44 1 88.91 313 THR A O 1
ATOM 2575 N N . GLY A 1 314 ? -26.684 -27.985 -0.952 1 89.13 314 GLY A N 1
ATOM 2576 C CA . GLY A 1 314 ? -26.691 -28.561 -2.287 1 89.13 314 GLY A CA 1
ATOM 2577 C C . GLY A 1 314 ? -25.833 -27.791 -3.274 1 89.13 314 GLY A C 1
ATOM 2578 O O . GLY A 1 314 ? -25.748 -28.156 -4.448 1 89.13 314 GLY A O 1
ATOM 2579 N N . ALA A 1 315 ? -25.236 -26.681 -2.846 1 93.88 315 ALA A N 1
ATOM 2580 C CA . ALA A 1 315 ? -24.345 -25.897 -3.698 1 93.88 315 ALA A CA 1
ATOM 2581 C C . ALA A 1 315 ? -23.179 -26.744 -4.198 1 93.88 315 ALA A C 1
ATOM 2583 O O . ALA A 1 315 ? -22.669 -27.601 -3.472 1 93.88 315 ALA A O 1
ATOM 2584 N N . ALA A 1 316 ? -22.752 -26.513 -5.46 1 95.97 316 ALA A N 1
ATOM 2585 C CA . ALA A 1 316 ? -21.656 -27.281 -6.047 1 95.97 316 ALA A CA 1
ATOM 2586 C C . ALA A 1 316 ? -20.882 -26.446 -7.062 1 95.97 316 ALA A C 1
ATOM 2588 O O . ALA A 1 316 ? -21.458 -25.591 -7.74 1 95.97 316 ALA A O 1
ATOM 2589 N N . LEU A 1 317 ? -19.628 -26.673 -7.065 1 97.55 317 LEU A N 1
ATOM 2590 C CA . LEU A 1 317 ? -18.736 -26.036 -8.028 1 97.55 317 LEU A CA 1
ATOM 2591 C C . LEU A 1 317 ? -18.124 -27.069 -8.968 1 97.55 317 LEU A C 1
ATOM 2593 O O . LEU A 1 317 ? -17.584 -28.081 -8.518 1 97.55 317 LEU A O 1
ATOM 2597 N N . PHE A 1 318 ? -18.252 -26.84 -10.256 1 96.98 318 PHE A N 1
ATOM 2598 C CA . PHE A 1 318 ? -17.679 -27.689 -11.295 1 96.98 318 PHE A CA 1
ATOM 2599 C C . PHE A 1 318 ? -16.664 -26.914 -12.127 1 96.98 318 PHE A C 1
ATOM 2601 O O . PHE A 1 318 ? -16.759 -25.691 -12.251 1 96.98 318 PHE A O 1
ATOM 2608 N N . ARG A 1 319 ? -15.7 -27.56 -12.646 1 97.32 319 ARG A N 1
ATOM 2609 C CA . ARG A 1 319 ? -14.779 -26.92 -13.58 1 97.32 319 ARG A CA 1
ATOM 2610 C C . ARG A 1 319 ? -14.581 -27.776 -14.827 1 97.32 319 ARG A C 1
ATOM 2612 O O . ARG A 1 319 ? -14.609 -29.006 -14.753 1 97.32 319 ARG A O 1
ATOM 2619 N N . SER A 1 320 ? -14.383 -27.195 -15.934 1 96.64 320 SER A N 1
ATOM 2620 C CA . SER A 1 320 ? -14.201 -27.907 -17.195 1 96.64 320 SER A CA 1
ATOM 2621 C C . SER A 1 320 ? -13.583 -27.002 -18.256 1 96.64 320 SER A C 1
ATOM 2623 O O . SER A 1 320 ? -13.181 -25.875 -17.96 1 96.64 320 SER A O 1
ATOM 2625 N N . SER A 1 321 ? -13.443 -27.596 -19.488 1 95.23 321 SER A N 1
ATOM 2626 C CA . SER A 1 321 ? -13.157 -26.799 -20.676 1 95.23 321 SER A CA 1
ATOM 2627 C C . SER A 1 321 ? -14.44 -26.415 -21.406 1 95.23 321 SER A C 1
ATOM 2629 O O . SER A 1 321 ? -15.53 -26.848 -21.027 1 95.23 321 SER A O 1
ATOM 2631 N N . GLN A 1 322 ? -14.307 -25.625 -22.417 1 90.92 322 GLN A N 1
ATOM 2632 C CA . GLN A 1 322 ? -15.445 -25.154 -23.199 1 90.92 322 GLN A CA 1
ATOM 2633 C C . GLN A 1 322 ? -15.991 -26.26 -24.098 1 90.92 322 GLN A C 1
ATOM 2635 O O . GLN A 1 322 ? -15.25 -27.155 -24.508 1 90.92 322 GLN A O 1
ATOM 2640 N N . PRO A 1 323 ? -17.279 -26.237 -24.326 1 89.39 323 PRO A N 1
ATOM 2641 C CA . PRO A 1 323 ? -17.832 -27.156 -25.323 1 89.39 323 PRO A CA 1
ATOM 2642 C C . PRO A 1 323 ? -17.463 -26.767 -26.753 1 89.39 323 PRO A C 1
ATOM 2644 O O . PRO A 1 323 ? -17.241 -25.587 -27.038 1 89.39 323 PRO A O 1
ATOM 2647 N N . LEU A 1 324 ? -17.35 -27.704 -27.593 1 84.75 324 LEU A N 1
ATOM 2648 C CA . LEU A 1 324 ? -17.001 -27.476 -28.991 1 84.75 324 LEU A CA 1
ATOM 2649 C C . LEU A 1 324 ? -18.254 -27.303 -29.843 1 84.75 324 LEU A C 1
ATOM 2651 O O . LEU A 1 324 ? -18.762 -28.273 -30.411 1 84.75 324 LEU A O 1
ATOM 2655 N N . VAL A 1 325 ? -18.885 -26.109 -29.772 1 75.36 325 VAL A N 1
ATOM 2656 C CA . VAL A 1 325 ? -20.123 -25.844 -30.498 1 75.36 325 VAL A CA 1
ATOM 2657 C C . VAL A 1 325 ? -19.804 -25.214 -31.851 1 75.36 325 VAL A C 1
ATOM 2659 O O . VAL A 1 325 ? -19.169 -24.159 -31.918 1 75.36 325 VAL A O 1
ATOM 2662 N N . ALA A 1 326 ? -19.031 -25.751 -32.749 1 56.14 326 ALA A N 1
ATOM 2663 C CA . ALA A 1 326 ? -18.614 -25.168 -34.021 1 56.14 326 ALA A CA 1
ATOM 2664 C C . ALA A 1 326 ? -19.816 -24.663 -34.814 1 56.14 326 ALA A C 1
ATOM 2666 O O . ALA A 1 326 ? -20.822 -25.364 -34.942 1 56.14 326 ALA A O 1
ATOM 2667 N N . THR A 1 327 ? -20.195 -23.388 -34.759 1 46.57 327 THR A N 1
ATOM 2668 C CA . THR A 1 327 ? -21.192 -22.886 -35.698 1 46.57 327 THR A CA 1
ATOM 2669 C C . THR A 1 327 ? -20.667 -22.95 -37.129 1 46.57 327 THR A C 1
ATOM 2671 O O . THR A 1 327 ? -21.373 -22.588 -38.072 1 46.57 327 THR A O 1
ATOM 2674 N N . THR A 1 328 ? -19.361 -22.604 -37.309 1 43.08 328 THR A N 1
ATOM 2675 C CA . THR A 1 328 ? -19.101 -22.098 -38.652 1 43.08 328 THR A CA 1
ATOM 2676 C C . THR A 1 328 ? -19.218 -23.216 -39.684 1 43.08 328 THR A C 1
ATOM 2678 O O . THR A 1 328 ? -18.698 -24.314 -39.479 1 43.08 328 THR A O 1
ATOM 2681 N N . PHE A 1 329 ? -20.189 -23.022 -40.513 1 38.06 329 PHE A N 1
ATOM 2682 C CA . PHE A 1 329 ? -20.314 -23.543 -41.869 1 38.06 329 PHE A CA 1
ATOM 2683 C C . PHE A 1 329 ? -18.972 -23.5 -42.591 1 38.06 329 PHE A C 1
ATOM 2685 O O . PHE A 1 329 ? -18.897 -23.084 -43.749 1 38.06 329 PHE A O 1
ATOM 2692 N N . ALA A 1 330 ? -17.81 -23.178 -41.96 1 34.73 330 ALA A N 1
ATOM 2693 C CA . ALA A 1 330 ? -16.698 -23.013 -42.892 1 34.73 330 ALA A CA 1
ATOM 2694 C C . ALA A 1 330 ? -16.151 -24.365 -43.338 1 34.73 330 ALA A C 1
ATOM 2696 O O . ALA A 1 330 ? -15.975 -25.272 -42.52 1 34.73 330 ALA A O 1
ATOM 2697 N N . PHE A 1 331 ? -15.861 -24.643 -44.679 1 38.63 331 PHE A N 1
ATOM 2698 C CA . PHE A 1 331 ? -15.444 -25.535 -45.755 1 38.63 331 PHE A CA 1
ATOM 2699 C C . PHE A 1 331 ? -16.177 -26.868 -45.667 1 38.63 331 PHE A C 1
ATOM 2701 O O . PHE A 1 331 ? -15.595 -27.921 -45.937 1 38.63 331 PHE A O 1
ATOM 2708 N N . GLY A 1 332 ? -17.417 -27.017 -45.375 1 39.07 332 GLY A N 1
ATOM 2709 C CA . GLY A 1 332 ? -18.208 -28.219 -45.584 1 39.07 332 GLY A CA 1
ATOM 2710 C C . GLY A 1 332 ? -18.209 -29.148 -44.384 1 39.07 332 GLY A C 1
ATOM 2711 O O . GLY A 1 332 ? -18.814 -30.221 -44.424 1 39.07 332 GLY A O 1
ATOM 2712 N N . VAL A 1 333 ? -17.183 -29.182 -43.544 1 37.43 333 VAL A N 1
ATOM 2713 C CA . VAL A 1 333 ? -17.177 -30.196 -42.495 1 37.43 333 VAL A CA 1
ATOM 2714 C C . VAL A 1 333 ? -18.113 -29.775 -41.364 1 37.43 333 VAL A C 1
ATOM 2716 O O . VAL A 1 333 ? -17.949 -28.701 -40.781 1 37.43 333 VAL A O 1
ATOM 2719 N N . PHE A 1 334 ? -19.361 -30.228 -41.327 1 40.18 334 PHE A N 1
ATOM 2720 C CA . PHE A 1 334 ? -20.419 -30.107 -40.331 1 40.18 334 PHE A CA 1
ATOM 2721 C C . PHE A 1 334 ? -19.972 -30.685 -38.993 1 40.18 334 PHE A C 1
ATOM 2723 O O . PHE A 1 334 ? -19.845 -31.903 -38.849 1 40.18 334 PHE A O 1
ATOM 2730 N N . LYS A 1 335 ? -19.071 -30.038 -38.289 1 48.5 335 LYS A N 1
ATOM 2731 C CA . LYS A 1 335 ? -18.813 -30.581 -36.958 1 48.5 335 LYS A CA 1
ATOM 2732 C C . LYS A 1 335 ? -20.052 -30.48 -36.073 1 48.5 335 LYS A C 1
ATOM 2734 O O . LYS A 1 335 ? -20.88 -29.585 -36.255 1 48.5 335 LYS A O 1
ATOM 2739 N N . LYS A 1 336 ? -20.475 -31.546 -35.431 1 54.55 336 LYS A N 1
ATOM 2740 C CA . LYS A 1 336 ? -21.634 -31.713 -34.559 1 54.55 336 LYS A CA 1
ATOM 2741 C C . LYS A 1 336 ? -21.747 -30.558 -33.568 1 54.55 336 LYS A C 1
ATOM 2743 O O . LYS A 1 336 ? -20.829 -30.315 -32.782 1 54.55 336 LYS A O 1
ATOM 2748 N N . SER A 1 337 ? -22.66 -29.538 -33.784 1 63.87 337 SER A N 1
ATOM 2749 C CA . SER A 1 337 ? -22.931 -28.285 -33.088 1 63.87 337 SER A CA 1
ATOM 2750 C C . SER A 1 337 ? -23.59 -28.535 -31.736 1 63.87 337 SER A C 1
ATOM 2752 O O . SER A 1 337 ? -23.708 -27.62 -30.918 1 63.87 337 SER A O 1
ATOM 2754 N N . GLU A 1 338 ? -23.956 -29.874 -31.569 1 74.94 338 GLU A N 1
ATOM 2755 C CA . GLU A 1 338 ? -24.648 -30.168 -30.318 1 74.94 338 GLU A CA 1
ATOM 2756 C C . GLU A 1 338 ? -24.346 -31.585 -29.84 1 74.94 338 GLU A C 1
ATOM 2758 O O . GLU A 1 338 ? -24.04 -32.466 -30.647 1 74.94 338 GLU A O 1
ATOM 2763 N N . SER A 1 339 ? -24.108 -31.766 -28.657 1 83.33 339 SER A N 1
ATOM 2764 C CA . SER A 1 339 ? -23.952 -33.079 -28.042 1 83.33 339 SER A CA 1
ATOM 2765 C C . SER A 1 339 ? -25.046 -33.341 -27.012 1 83.33 339 SER A C 1
ATOM 2767 O O . SER A 1 339 ? -25.103 -32.676 -25.976 1 83.33 339 SER A O 1
ATOM 2769 N N . ILE A 1 340 ? -25.852 -34.304 -27.309 1 86.51 340 ILE A N 1
ATOM 2770 C CA . ILE A 1 340 ? -26.965 -34.648 -26.43 1 86.51 340 ILE A CA 1
ATOM 2771 C C . ILE A 1 340 ? -26.429 -35.123 -25.081 1 86.51 340 ILE A C 1
ATOM 2773 O O . ILE A 1 340 ? -27.01 -34.823 -24.036 1 86.51 340 ILE A O 1
ATOM 2777 N N . ASP A 1 341 ? -25.361 -35.864 -25.209 1 89.31 341 ASP A N 1
ATOM 2778 C CA . ASP A 1 341 ? -24.772 -36.373 -23.974 1 89.31 341 ASP A CA 1
ATOM 2779 C C . ASP A 1 341 ? -24.285 -35.23 -23.087 1 89.31 341 ASP A C 1
ATOM 2781 O O . ASP A 1 341 ? -24.456 -35.268 -21.866 1 89.31 341 ASP A O 1
ATOM 2785 N N . ASP A 1 342 ? -23.66 -34.295 -23.692 1 90.96 342 ASP A N 1
ATOM 2786 C CA . ASP A 1 342 ? -23.179 -33.146 -22.932 1 90.96 342 ASP A CA 1
ATOM 2787 C C . ASP A 1 342 ? -24.343 -32.341 -22.357 1 90.96 342 ASP A C 1
ATOM 2789 O O . ASP A 1 342 ? -24.288 -31.893 -21.21 1 90.96 342 ASP A O 1
ATOM 2793 N N . GLN A 1 343 ? -25.424 -32.16 -23.146 1 89.71 343 GLN A N 1
ATOM 2794 C CA . GLN A 1 343 ? -26.61 -31.448 -22.681 1 89.71 343 GLN A CA 1
ATOM 2795 C C . GLN A 1 343 ? -27.262 -32.173 -21.507 1 89.71 343 GLN A C 1
ATOM 2797 O O . GLN A 1 343 ? -27.679 -31.541 -20.535 1 89.71 343 GLN A O 1
ATOM 2802 N N . ASN A 1 344 ? -27.282 -33.425 -21.665 1 88.26 344 ASN A N 1
ATOM 2803 C CA . ASN A 1 344 ? -27.855 -34.227 -20.589 1 88.26 344 ASN A CA 1
ATOM 2804 C C . ASN A 1 344 ? -27.017 -34.138 -19.317 1 88.26 344 ASN A C 1
ATOM 2806 O O . ASN A 1 344 ? -27.562 -34.097 -18.212 1 88.26 344 ASN A O 1
ATOM 2810 N N . TYR A 1 345 ? -25.752 -34.209 -19.549 1 91.26 345 TYR A N 1
ATOM 2811 C CA . TYR A 1 345 ? -24.845 -34.106 -18.411 1 91.26 345 TYR A CA 1
ATOM 2812 C C . TYR A 1 345 ? -25.025 -32.777 -17.688 1 91.26 345 TYR A C 1
ATOM 2814 O O . TYR A 1 345 ? -25.098 -32.736 -16.458 1 91.26 345 TYR A O 1
ATOM 2822 N N . ILE A 1 346 ? -25.123 -31.7 -18.386 1 91.47 346 ILE A N 1
ATOM 2823 C CA . ILE A 1 346 ? -25.297 -30.365 -17.824 1 91.47 346 ILE A CA 1
ATOM 2824 C C . ILE A 1 346 ? -26.641 -30.28 -17.104 1 91.47 346 ILE A C 1
ATOM 2826 O O . ILE A 1 346 ? -26.743 -29.669 -16.037 1 91.47 346 ILE A O 1
ATOM 2830 N N . THR A 1 347 ? -27.64 -30.906 -17.648 1 89.05 347 THR A N 1
ATOM 2831 C CA . THR A 1 347 ? -28.948 -30.956 -17.004 1 89.05 347 THR A CA 1
ATOM 2832 C C . THR A 1 347 ? -28.875 -31.731 -15.692 1 89.05 347 THR A C 1
ATOM 2834 O O . THR A 1 347 ? -29.491 -31.34 -14.699 1 89.05 347 THR A O 1
ATOM 2837 N N . HIS A 1 348 ? -28.131 -32.738 -15.768 1 88.28 348 HIS A N 1
ATOM 2838 C CA . HIS A 1 348 ? -27.983 -33.558 -14.571 1 88.28 348 HIS A CA 1
ATOM 2839 C C . HIS A 1 348 ? -27.298 -32.78 -13.452 1 88.28 348 HIS A C 1
ATOM 2841 O O . HIS A 1 348 ? -27.738 -32.823 -12.301 1 88.28 348 HIS A O 1
ATOM 2847 N N . ILE A 1 349 ? -26.208 -32.124 -13.755 1 90.49 349 ILE A N 1
ATOM 2848 C CA . ILE A 1 349 ? -25.477 -31.391 -12.727 1 90.49 349 ILE A CA 1
ATOM 2849 C C . ILE A 1 349 ? -26.33 -30.234 -12.213 1 90.49 349 ILE A C 1
ATOM 2851 O O . ILE A 1 349 ? -26.246 -29.867 -11.038 1 90.49 349 ILE A O 1
ATOM 2855 N N . ARG A 1 350 ? -27.157 -29.735 -13.029 1 90.07 350 ARG A N 1
ATOM 2856 C CA . ARG A 1 350 ? -28.048 -28.638 -12.663 1 90.07 350 ARG A CA 1
ATOM 2857 C C . ARG A 1 350 ? -29.122 -29.108 -11.688 1 90.07 350 ARG A C 1
ATOM 2859 O O . ARG A 1 350 ? -29.377 -28.455 -10.674 1 90.07 350 ARG A O 1
ATOM 2866 N N . CYS A 1 351 ? -29.739 -30.291 -11.946 1 85.83 351 CYS A N 1
ATOM 2867 C CA . CYS A 1 351 ? -30.955 -30.727 -11.269 1 85.83 351 CYS A CA 1
ATOM 2868 C C . CYS A 1 351 ? -30.632 -31.7 -10.141 1 85.83 351 CYS A C 1
ATOM 2870 O O . CYS A 1 351 ? -31.44 -31.894 -9.232 1 85.83 351 CYS A O 1
ATOM 2872 N N . ASP A 1 352 ? -29.527 -32.339 -10.151 1 78.61 352 ASP A N 1
ATOM 2873 C CA . ASP A 1 352 ? -29.179 -33.428 -9.244 1 78.61 352 ASP A CA 1
ATOM 2874 C C . ASP A 1 352 ? -29.773 -33.199 -7.857 1 78.61 352 ASP A C 1
ATOM 2876 O O . ASP A 1 352 ? -29.098 -32.68 -6.965 1 78.61 352 ASP A O 1
ATOM 2880 N N . GLY A 1 353 ? -30.98 -33.792 -7.61 1 70.48 353 GLY A N 1
ATOM 2881 C CA . GLY A 1 353 ? -31.669 -33.722 -6.331 1 70.48 353 GLY A CA 1
ATOM 2882 C C . GLY A 1 353 ? -32.477 -32.45 -6.157 1 70.48 353 GLY A C 1
ATOM 2883 O O . GLY A 1 353 ? -33.041 -32.207 -5.088 1 70.48 353 GLY A O 1
ATOM 2884 N N . ARG A 1 354 ? -32.405 -31.486 -7.152 1 78.97 354 ARG A N 1
ATOM 2885 C CA . ARG A 1 354 ? -33.096 -30.203 -7.073 1 78.97 354 ARG A CA 1
ATOM 2886 C C . ARG A 1 354 ? -34.26 -30.147 -8.056 1 78.97 354 ARG A C 1
ATOM 2888 O O . ARG A 1 354 ? -34.505 -31.106 -8.791 1 78.97 354 ARG A O 1
ATOM 2895 N N . ASP A 1 355 ? -34.925 -29.083 -8.04 1 81.84 355 ASP A N 1
ATOM 2896 C CA . ASP A 1 355 ? -36.064 -28.838 -8.92 1 81.84 355 ASP A CA 1
ATOM 2897 C C . ASP A 1 355 ? -35.62 -28.738 -10.378 1 81.84 355 ASP A C 1
ATOM 2899 O O . ASP A 1 355 ? -34.496 -28.32 -10.662 1 81.84 355 ASP A O 1
ATOM 2903 N N . ASP A 1 356 ? -36.479 -29.217 -11.236 1 80.59 356 ASP A N 1
ATOM 2904 C CA . ASP A 1 356 ? -36.194 -29.184 -12.667 1 80.59 356 ASP A CA 1
ATOM 2905 C C . ASP A 1 356 ? -35.998 -27.75 -13.154 1 80.59 356 ASP A C 1
ATOM 2907 O O . ASP A 1 356 ? -35.392 -27.522 -14.204 1 80.59 356 ASP A O 1
ATOM 2911 N N . LYS A 1 357 ? -36.463 -26.756 -12.345 1 82.33 357 LYS A N 1
ATOM 2912 C CA . LYS A 1 357 ? -36.38 -25.359 -12.761 1 82.33 357 LYS A CA 1
ATOM 2913 C C . LYS A 1 357 ? -35.125 -24.693 -12.204 1 82.33 357 LYS A C 1
ATOM 2915 O O . LYS A 1 357 ? -34.863 -23.52 -12.481 1 82.33 357 LYS A O 1
ATOM 2920 N N . SER A 1 358 ? -34.377 -25.626 -11.593 1 88.68 358 SER A N 1
ATOM 2921 C CA . SER A 1 358 ? -33.158 -25.063 -11.023 1 88.68 358 SER A CA 1
ATOM 2922 C C . SER A 1 358 ? -32.214 -24.568 -12.115 1 88.68 358 SER A C 1
ATOM 2924 O O . SER A 1 358 ? -32.249 -25.063 -13.243 1 88.68 358 SER A O 1
ATOM 2926 N N . VAL A 1 359 ? -31.459 -23.579 -11.778 1 91.18 359 VAL A N 1
ATOM 2927 C CA . VAL A 1 359 ? -30.605 -22.923 -12.763 1 91.18 359 VAL A CA 1
ATOM 2928 C C . VAL A 1 359 ? -29.142 -23.264 -12.487 1 91.18 359 VAL A C 1
ATOM 2930 O O . VAL A 1 359 ? -28.743 -23.424 -11.331 1 91.18 359 VAL A O 1
ATOM 2933 N N . LEU A 1 360 ? -28.414 -23.525 -13.546 1 93.67 360 LEU A N 1
ATOM 2934 C CA . LEU A 1 360 ? -26.96 -23.63 -13.479 1 93.67 360 LEU A CA 1
ATOM 2935 C C . LEU A 1 360 ? -26.3 -22.338 -13.949 1 93.67 360 LEU A C 1
ATOM 2937 O O . LEU A 1 360 ? -26.604 -21.84 -15.035 1 93.67 360 LEU A O 1
ATOM 2941 N N . ILE A 1 361 ? -25.485 -21.772 -13.135 1 95.63 361 ILE A N 1
ATOM 2942 C CA . ILE A 1 361 ? -24.757 -20.568 -13.522 1 95.63 361 ILE A CA 1
ATOM 2943 C C . ILE A 1 361 ? -23.406 -20.953 -14.121 1 95.63 361 ILE A C 1
ATOM 2945 O O . ILE A 1 361 ? -22.585 -21.592 -13.458 1 95.63 361 ILE A O 1
ATOM 2949 N N . VAL A 1 362 ? -23.179 -20.619 -15.336 1 94.72 362 VAL A N 1
ATOM 2950 C CA . VAL A 1 362 ? -21.926 -20.895 -16.031 1 94.72 362 VAL A CA 1
ATOM 2951 C C . VAL A 1 362 ? -21.051 -19.644 -16.036 1 94.72 362 VAL A C 1
ATOM 2953 O O . VAL A 1 362 ? -21.428 -18.617 -16.606 1 94.72 362 VAL A O 1
ATOM 2956 N N . LEU A 1 363 ? -19.96 -19.748 -15.402 1 96.39 363 LEU A N 1
ATOM 2957 C CA . LEU A 1 363 ? -18.991 -18.658 -15.382 1 96.39 363 LEU A CA 1
ATOM 2958 C C . LEU A 1 363 ? -17.88 -18.9 -16.399 1 96.39 363 LEU A C 1
ATOM 2960 O O . LEU A 1 363 ? -17.005 -19.741 -16.18 1 96.39 363 LEU A O 1
ATOM 2964 N N . ASP A 1 364 ? -17.937 -18.187 -17.46 1 93.89 364 ASP A N 1
ATOM 2965 C CA . ASP A 1 364 ? -16.879 -18.212 -18.465 1 93.89 364 ASP A CA 1
ATOM 2966 C C . ASP A 1 364 ? -15.742 -17.265 -18.089 1 93.89 364 ASP A C 1
ATOM 2968 O O . ASP A 1 364 ? -15.937 -16.05 -18.018 1 93.89 364 ASP A O 1
ATOM 2972 N N . CYS A 1 365 ? -14.581 -17.822 -17.915 1 95.5 365 CYS A N 1
ATOM 2973 C CA . CYS A 1 365 ? -13.456 -17.035 -17.422 1 95.5 365 CYS A CA 1
ATOM 2974 C C . CYS A 1 365 ? -13.02 -16.001 -18.453 1 95.5 365 CYS A C 1
ATOM 2976 O O . CYS A 1 365 ? -12.304 -15.054 -18.124 1 95.5 365 CYS A O 1
ATOM 2978 N N . ARG A 1 366 ? -13.412 -16.154 -19.747 1 89.95 366 ARG A N 1
ATOM 2979 C CA . ARG A 1 366 ? -12.997 -15.259 -20.823 1 89.95 366 ARG A CA 1
ATOM 2980 C C . ARG A 1 366 ? -13.902 -14.034 -20.896 1 89.95 366 ARG A C 1
ATOM 2982 O O . ARG A 1 366 ? -15.012 -14.042 -20.359 1 89.95 366 ARG A O 1
ATOM 2989 N N . ALA A 1 367 ? -13.304 -13.042 -21.505 1 84.15 367 ALA A N 1
ATOM 2990 C CA . ALA A 1 367 ? -14.165 -11.926 -21.89 1 84.15 367 ALA A CA 1
ATOM 2991 C C . ALA A 1 367 ? -15.15 -12.342 -22.978 1 84.15 367 ALA A C 1
ATOM 2993 O O . ALA A 1 367 ? -14.877 -13.263 -23.752 1 84.15 367 ALA A O 1
ATOM 2994 N N . MET A 1 368 ? -16.208 -11.647 -23.046 1 79.16 368 MET A N 1
ATOM 2995 C CA . MET A 1 368 ? -17.256 -11.989 -24.002 1 79.16 368 MET A CA 1
ATOM 2996 C C . MET A 1 368 ? -16.721 -11.958 -25.43 1 79.16 368 MET A C 1
ATOM 2998 O O . MET A 1 368 ? -16.981 -12.873 -26.215 1 79.16 368 MET A O 1
ATOM 3002 N N . ALA A 1 369 ? -15.909 -10.94 -25.702 1 72.31 369 ALA A N 1
ATOM 3003 C CA . ALA A 1 369 ? -15.345 -10.803 -27.042 1 72.31 369 ALA A CA 1
ATOM 3004 C C . ALA A 1 369 ? -14.476 -12.005 -27.397 1 72.31 369 ALA A C 1
ATOM 3006 O O . ALA A 1 369 ? -14.544 -12.519 -28.516 1 72.31 369 ALA A O 1
ATOM 3007 N N . ASN A 1 370 ? -13.732 -12.495 -26.467 1 74.73 370 ASN A N 1
ATOM 3008 C CA . ASN A 1 370 ? -12.853 -13.637 -26.695 1 74.73 370 ASN A CA 1
ATOM 3009 C C . ASN A 1 370 ? -13.643 -14.937 -26.818 1 74.73 370 ASN A C 1
ATOM 3011 O O . ASN A 1 370 ? -13.271 -15.823 -27.589 1 74.73 370 ASN A O 1
ATOM 3015 N N . ALA A 1 371 ? -14.714 -14.998 -26.089 1 73.5 371 ALA A N 1
ATOM 3016 C CA . ALA A 1 371 ? -15.565 -16.183 -26.143 1 73.5 371 ALA A CA 1
ATOM 3017 C C . ALA A 1 371 ? -16.242 -16.312 -27.504 1 73.5 371 ALA A C 1
ATOM 3019 O O . ALA A 1 371 ? -16.355 -17.415 -28.046 1 73.5 371 ALA A O 1
ATOM 3020 N N . VAL A 1 372 ? -16.636 -15.193 -28.021 1 66.66 372 VAL A N 1
ATOM 3021 C CA . VAL A 1 372 ? -17.276 -15.158 -29.332 1 66.66 372 VAL A CA 1
ATOM 3022 C C . VAL A 1 372 ? -16.257 -15.509 -30.414 1 66.66 372 VAL A C 1
ATOM 3024 O O . VAL A 1 372 ? -16.559 -16.27 -31.336 1 66.66 372 VAL A O 1
ATOM 3027 N N . ALA A 1 373 ? -15.037 -15.005 -30.234 1 68.82 373 ALA A N 1
ATOM 3028 C CA . ALA A 1 373 ? -13.968 -15.315 -31.179 1 68.82 373 ALA A CA 1
ATOM 3029 C C . ALA A 1 373 ? -13.651 -16.808 -31.178 1 68.82 373 ALA A C 1
ATOM 3031 O O . ALA A 1 373 ? -13.382 -17.392 -32.23 1 68.82 373 ALA A O 1
ATOM 3032 N N . ASN A 1 374 ? -13.68 -17.398 -30.078 1 72.61 374 ASN A N 1
ATOM 3033 C CA . ASN A 1 374 ? -13.416 -18.827 -29.944 1 72.61 374 ASN A CA 1
ATOM 3034 C C . ASN A 1 374 ? -14.511 -19.663 -30.601 1 72.61 374 ASN A C 1
ATOM 3036 O O . ASN A 1 374 ? -14.24 -20.743 -31.13 1 72.61 374 ASN A O 1
ATOM 3040 N N . ARG A 1 375 ? -15.692 -19.191 -30.541 1 67.23 375 ARG A N 1
ATOM 3041 C CA . ARG A 1 375 ? -16.805 -19.882 -31.186 1 67.23 375 ARG A CA 1
ATOM 3042 C C . ARG A 1 375 ? -16.596 -19.968 -32.694 1 67.23 375 ARG A C 1
ATOM 3044 O O . ARG A 1 375 ? -16.937 -20.976 -33.316 1 67.23 375 ARG A O 1
ATOM 3051 N N . LEU A 1 376 ? -16.016 -18.934 -33.165 1 64.08 376 LEU A N 1
ATOM 3052 C CA . LEU A 1 376 ? -15.75 -18.88 -34.599 1 64.08 376 LEU A CA 1
ATOM 3053 C C . LEU A 1 376 ? -14.626 -19.837 -34.979 1 64.08 376 LEU A C 1
ATOM 3055 O O . LEU A 1 376 ? -14.57 -20.316 -36.114 1 64.08 376 LEU A O 1
ATOM 3059 N N . SER A 1 377 ? -13.828 -20.222 -33.966 1 65.73 377 SER A N 1
ATOM 3060 C CA . SER A 1 377 ? -12.713 -21.129 -34.216 1 65.73 377 SER A CA 1
ATOM 3061 C C . SER A 1 377 ? -13.047 -22.55 -33.775 1 65.73 377 SER A C 1
ATOM 3063 O O . SER A 1 377 ? -12.159 -23.4 -33.676 1 65.73 377 SER A O 1
ATOM 3065 N N . GLY A 1 378 ? -14.393 -22.89 -33.503 1 60.98 378 GLY A N 1
ATOM 3066 C CA . GLY A 1 378 ? -14.843 -24.231 -33.166 1 60.98 378 GLY A CA 1
ATOM 3067 C C . GLY A 1 378 ? -15.112 -24.416 -31.685 1 60.98 378 GLY A C 1
ATOM 3068 O O . GLY A 1 378 ? -15.533 -25.491 -31.254 1 60.98 378 GLY A O 1
ATOM 3069 N N . GLY A 1 379 ? -14.703 -23.326 -30.993 1 68.38 379 GLY A N 1
ATOM 3070 C CA . GLY A 1 379 ? -15.031 -23.366 -29.576 1 68.38 379 GLY A CA 1
ATOM 3071 C C . GLY A 1 379 ? -16.397 -22.787 -29.263 1 68.38 379 GLY A C 1
ATOM 3072 O O . GLY A 1 379 ? -17.219 -22.599 -30.163 1 68.38 379 GLY A O 1
ATOM 3073 N N . GLY A 1 380 ? -16.905 -22.815 -28.039 1 69.14 380 GLY A N 1
ATOM 3074 C CA . GLY A 1 380 ? -18.181 -22.173 -27.768 1 69.14 380 GLY A CA 1
ATOM 3075 C C . GLY A 1 380 ? -18.512 -22.103 -26.289 1 69.14 380 GLY A C 1
ATOM 3076 O O . GLY A 1 380 ? -17.622 -22.208 -25.443 1 69.14 380 GLY A O 1
ATOM 3077 N N . THR A 1 381 ? -19.556 -21.471 -25.978 1 71.78 381 THR A N 1
ATOM 3078 C CA . THR A 1 381 ? -20.138 -21.412 -24.642 1 71.78 381 THR A CA 1
ATOM 3079 C C . THR A 1 381 ? -21.535 -22.024 -24.633 1 71.78 381 THR A C 1
ATOM 3081 O O . THR A 1 381 ? -22.164 -22.166 -25.684 1 71.78 381 THR A O 1
ATOM 3084 N N . GLU A 1 382 ? -21.798 -22.545 -23.524 1 69.48 382 GLU A N 1
ATOM 3085 C CA . GLU A 1 382 ? -23.173 -23.008 -23.357 1 69.48 382 GLU A CA 1
ATOM 3086 C C . GLU A 1 382 ? -24.172 -21.903 -23.689 1 69.48 382 GLU A C 1
ATOM 3088 O O . GLU A 1 382 ? -23.916 -20.727 -23.421 1 69.48 382 GLU A O 1
ATOM 3093 N N . SER A 1 383 ? -25.046 -22.097 -24.646 1 68.3 383 SER A N 1
ATOM 3094 C CA . SER A 1 383 ? -26.064 -21.106 -24.98 1 68.3 383 SER A CA 1
ATOM 3095 C C . SER A 1 383 ? -27.41 -21.466 -24.36 1 68.3 383 SER A C 1
ATOM 3097 O O . SER A 1 383 ? -27.72 -22.645 -24.179 1 68.3 383 SER A O 1
ATOM 3099 N N . SER A 1 384 ? -28.09 -20.524 -23.947 1 66.68 384 SER A N 1
ATOM 3100 C CA . SER A 1 384 ? -29.416 -20.72 -23.37 1 66.68 384 SER A CA 1
ATOM 3101 C C . SER A 1 384 ? -30.327 -21.485 -24.325 1 66.68 384 SER A C 1
ATOM 3103 O O . SER A 1 384 ? -31.279 -22.139 -23.894 1 66.68 384 SER A O 1
ATOM 3105 N N . GLY A 1 385 ? -29.998 -21.458 -25.505 1 67.36 385 GLY A N 1
ATOM 3106 C CA . GLY A 1 385 ? -30.796 -22.205 -26.463 1 67.36 385 GLY A CA 1
ATOM 3107 C C . GLY A 1 385 ? -30.543 -23.7 -26.414 1 67.36 385 GLY A C 1
ATOM 3108 O O . GLY A 1 385 ? -31.482 -24.496 -26.471 1 67.36 385 GLY A O 1
ATOM 3109 N N . SER A 1 386 ? -29.286 -24.053 -26.208 1 74.94 386 SER A N 1
ATOM 3110 C CA . SER A 1 386 ? -28.919 -25.465 -26.236 1 74.94 386 SER A CA 1
ATOM 3111 C C . SER A 1 386 ? -28.913 -26.063 -24.834 1 74.94 386 SER A C 1
ATOM 3113 O O . SER A 1 386 ? -29.179 -27.254 -24.66 1 74.94 386 SER A O 1
ATOM 3115 N N . TYR A 1 387 ? -28.596 -25.262 -23.933 1 82.83 387 TYR A N 1
ATOM 3116 C CA . TYR A 1 387 ? -28.549 -25.713 -22.546 1 82.83 387 TYR A CA 1
ATOM 3117 C C . TYR A 1 387 ? -29.667 -25.078 -21.728 1 82.83 387 TYR A C 1
ATOM 3119 O O . TYR A 1 387 ? -29.583 -23.905 -21.356 1 82.83 387 TYR A O 1
ATOM 3127 N N . LYS A 1 388 ? -30.614 -25.843 -21.419 1 83.78 388 LYS A N 1
ATOM 3128 C CA . LYS A 1 388 ? -31.804 -25.343 -20.738 1 83.78 388 LYS A CA 1
ATOM 3129 C C . LYS A 1 388 ? -31.463 -24.823 -19.344 1 83.78 388 LYS A C 1
ATOM 3131 O O . LYS A 1 388 ? -30.674 -25.438 -18.623 1 83.78 388 LYS A O 1
ATOM 3136 N N . ASN A 1 389 ? -31.993 -23.717 -18.954 1 88.24 389 ASN A N 1
ATOM 3137 C CA . ASN A 1 389 ? -31.926 -23.115 -17.626 1 88.24 389 ASN A CA 1
ATOM 3138 C C . ASN A 1 389 ? -30.483 -22.856 -17.2 1 88.24 389 ASN A C 1
ATOM 3140 O O . ASN A 1 389 ? -30.091 -23.196 -16.083 1 88.24 389 ASN A O 1
ATOM 3144 N N . CYS A 1 390 ? -29.639 -22.442 -18.152 1 89.67 390 CYS A N 1
ATOM 3145 C CA . CYS A 1 390 ? -28.272 -22.027 -17.859 1 89.67 390 CYS A CA 1
ATOM 3146 C C . CYS A 1 390 ? -28.111 -20.521 -18.024 1 89.67 390 CYS A C 1
ATOM 3148 O O . CYS A 1 390 ? -28.655 -19.933 -18.961 1 89.67 390 CYS A O 1
ATOM 3150 N N . ILE A 1 391 ? -27.518 -19.894 -17.033 1 91.29 391 ILE A N 1
ATOM 3151 C CA . ILE A 1 391 ? -27.159 -18.483 -17.116 1 91.29 391 ILE A CA 1
ATOM 3152 C C . ILE A 1 391 ? -25.65 -18.345 -17.305 1 91.29 391 ILE A C 1
ATOM 3154 O O . ILE A 1 391 ? -24.867 -18.895 -16.527 1 91.29 391 ILE A O 1
ATOM 3158 N N . ILE A 1 392 ? -25.303 -17.643 -18.353 1 90.34 392 ILE A N 1
ATOM 3159 C CA . ILE A 1 392 ? -23.885 -17.496 -18.662 1 90.34 392 ILE A CA 1
ATOM 3160 C C . ILE A 1 392 ? -23.408 -16.105 -18.25 1 90.34 392 ILE A C 1
ATOM 3162 O O . ILE A 1 392 ? -24.038 -15.101 -18.589 1 90.34 392 ILE A O 1
ATOM 3166 N N . ASP A 1 393 ? -22.363 -16.062 -17.459 1 92.29 393 ASP A N 1
ATOM 3167 C CA . ASP A 1 393 ? -21.719 -14.819 -17.046 1 92.29 393 ASP A CA 1
ATOM 3168 C C . ASP A 1 393 ? -20.221 -14.85 -17.343 1 92.29 393 ASP A C 1
ATOM 3170 O O . ASP A 1 393 ? -19.577 -15.892 -17.2 1 92.29 393 ASP A O 1
ATOM 3174 N N . HIS A 1 394 ? -19.696 -13.746 -17.77 1 93.12 394 HIS A N 1
ATOM 3175 C CA . HIS A 1 394 ? -18.291 -13.65 -18.149 1 93.12 394 HIS A CA 1
ATOM 3176 C C . HIS A 1 394 ? -17.475 -12.952 -17.066 1 93.12 394 HIS A C 1
ATOM 3178 O O . HIS A 1 394 ? -17.869 -11.894 -16.571 1 93.12 394 HIS A O 1
ATOM 3184 N N . LEU A 1 395 ? -16.351 -13.527 -16.722 1 95.59 395 LEU A N 1
ATOM 3185 C CA . LEU A 1 395 ? -15.525 -13.004 -15.639 1 95.59 395 LEU A CA 1
ATOM 3186 C C . LEU A 1 395 ? -14.459 -12.056 -16.177 1 95.59 395 LEU A C 1
ATOM 3188 O O . LEU A 1 395 ? -13.845 -11.307 -15.413 1 95.59 395 LEU A O 1
ATOM 3192 N N . ASN A 1 396 ? -14.13 -12.087 -17.435 1 93.62 396 ASN A N 1
ATOM 3193 C CA . ASN A 1 396 ? -13.24 -11.159 -18.124 1 93.62 396 ASN A CA 1
ATOM 3194 C C . ASN A 1 396 ? -11.802 -11.291 -17.632 1 93.62 396 ASN A C 1
ATOM 3196 O O . ASN A 1 396 ? -11.108 -10.288 -17.454 1 93.62 396 ASN A O 1
ATOM 3200 N N . LEU A 1 397 ? -11.395 -12.485 -17.334 1 96.5 397 LEU A N 1
ATOM 3201 C CA . LEU A 1 397 ? -10 -12.733 -16.986 1 96.5 397 LEU A CA 1
ATOM 3202 C C . LEU A 1 397 ? -9.115 -12.693 -18.227 1 96.5 397 LEU A C 1
ATOM 3204 O O . LEU A 1 397 ? -9.487 -13.219 -19.278 1 96.5 397 LEU A O 1
ATOM 3208 N N . PRO A 1 398 ? -8.018 -12.075 -18.147 1 94.83 398 PRO A N 1
ATOM 3209 C CA . PRO A 1 398 ? -7.147 -11.977 -19.321 1 94.83 398 PRO A CA 1
ATOM 3210 C C . PRO A 1 398 ? -6.477 -13.304 -19.671 1 94.83 398 PRO A C 1
ATOM 3212 O O . PRO A 1 398 ? -6.382 -14.195 -18.823 1 94.83 398 PRO A O 1
ATOM 3215 N N . ASN A 1 399 ? -6.075 -13.411 -20.908 1 93.17 399 ASN A N 1
ATOM 3216 C CA . ASN A 1 399 ? -5.353 -14.605 -21.334 1 93.17 399 ASN A CA 1
ATOM 3217 C C . ASN A 1 399 ? -3.914 -14.602 -20.825 1 93.17 399 ASN A C 1
ATOM 3219 O O . ASN A 1 399 ? -3.468 -13.627 -20.219 1 93.17 399 ASN A O 1
ATOM 3223 N N . ILE A 1 400 ? -3.177 -15.632 -21.085 1 94.71 400 ILE A N 1
ATOM 3224 C CA . ILE A 1 400 ? -1.872 -15.857 -20.474 1 94.71 400 ILE A CA 1
ATOM 3225 C C . ILE A 1 400 ? -0.868 -14.838 -21.01 1 94.71 400 ILE A C 1
ATOM 3227 O O . ILE A 1 400 ? 0.082 -14.468 -20.316 1 94.71 400 ILE A O 1
ATOM 3231 N N . HIS A 1 401 ? -1.052 -14.396 -22.287 1 94.42 401 HIS A N 1
ATOM 3232 C CA . HIS A 1 401 ? -0.115 -13.45 -22.883 1 94.42 401 HIS A CA 1
ATOM 3233 C C . HIS A 1 401 ? -0.224 -12.078 -22.228 1 94.42 401 HIS A C 1
ATOM 3235 O O . HIS A 1 401 ? 0.788 -11.415 -21.993 1 94.42 401 HIS A O 1
ATOM 3241 N N . VAL A 1 402 ? -1.486 -11.682 -21.966 1 96.17 402 VAL A N 1
ATOM 3242 C CA . VAL A 1 402 ? -1.72 -10.42 -21.272 1 96.17 402 VAL A CA 1
ATOM 3243 C C . VAL A 1 402 ? -1.151 -10.495 -19.857 1 96.17 402 VAL A C 1
ATOM 3245 O O . VAL A 1 402 ? -0.546 -9.536 -19.373 1 96.17 402 VAL A O 1
ATOM 3248 N N . VAL A 1 403 ? -1.311 -11.607 -19.245 1 97.41 403 VAL A N 1
ATOM 3249 C CA . VAL A 1 403 ? -0.804 -11.813 -17.893 1 97.41 403 VAL A CA 1
ATOM 3250 C C . VAL A 1 403 ? 0.721 -11.724 -17.893 1 97.41 403 VAL A C 1
ATOM 3252 O O . VAL A 1 403 ? 1.311 -11.065 -17.034 1 97.41 403 VAL A O 1
ATOM 3255 N N . PHE A 1 404 ? 1.343 -12.338 -18.869 1 96.44 404 PHE A N 1
ATOM 3256 C CA . PHE A 1 404 ? 2.798 -12.338 -18.957 1 96.44 404 PHE A CA 1
ATOM 3257 C C . PHE A 1 404 ? 3.326 -10.93 -19.204 1 96.44 404 PHE A C 1
ATOM 3259 O O . PHE A 1 404 ? 4.309 -10.512 -18.589 1 96.44 404 PHE A O 1
ATOM 3266 N N . SER A 1 405 ? 2.696 -10.218 -20.119 1 96.52 405 SER A N 1
ATOM 3267 C CA . SER A 1 405 ? 3.091 -8.844 -20.409 1 96.52 405 SER A CA 1
ATOM 3268 C C . SER A 1 405 ? 2.984 -7.964 -19.168 1 96.52 405 SER A C 1
ATOM 3270 O O . SER A 1 405 ? 3.871 -7.152 -18.898 1 96.52 405 SER A O 1
ATOM 3272 N N . ALA A 1 406 ? 1.88 -8.14 -18.395 1 97.28 406 ALA A N 1
ATOM 3273 C CA . ALA A 1 406 ? 1.687 -7.39 -17.157 1 97.28 406 ALA A CA 1
ATOM 3274 C C . ALA A 1 406 ? 2.765 -7.733 -16.134 1 97.28 406 ALA A C 1
ATOM 3276 O O . ALA A 1 406 ? 3.26 -6.853 -15.426 1 97.28 406 ALA A O 1
ATOM 3277 N N . TYR A 1 407 ? 3.106 -8.964 -16.088 1 96.89 407 TYR A N 1
ATOM 3278 C CA . TYR A 1 407 ? 4.152 -9.419 -15.179 1 96.89 407 TYR A CA 1
ATOM 3279 C C . TYR A 1 407 ? 5.487 -8.764 -15.512 1 96.89 407 TYR A C 1
ATOM 3281 O O . TYR A 1 407 ? 6.194 -8.293 -14.618 1 96.89 407 TYR A O 1
ATOM 3289 N N . GLN A 1 408 ? 5.838 -8.752 -16.74 1 95.36 408 GLN A N 1
ATOM 3290 C CA . GLN A 1 408 ? 7.102 -8.161 -17.168 1 95.36 408 GLN A CA 1
ATOM 3291 C C . GLN A 1 408 ? 7.175 -6.685 -16.789 1 95.36 408 GLN A C 1
ATOM 3293 O O . GLN A 1 408 ? 8.213 -6.209 -16.324 1 95.36 408 GLN A O 1
ATOM 3298 N N . LYS A 1 409 ? 6.109 -6.014 -16.984 1 96.02 409 LYS A N 1
ATOM 3299 C CA . LYS A 1 409 ? 6.054 -4.601 -16.621 1 96.02 409 LYS A CA 1
ATOM 3300 C C . LYS A 1 409 ? 6.227 -4.412 -15.116 1 96.02 409 LYS A C 1
ATOM 3302 O O . LYS A 1 409 ? 6.923 -3.494 -14.676 1 96.02 409 LYS A O 1
ATOM 3307 N N . MET A 1 410 ? 5.551 -5.242 -14.371 1 96.14 410 MET A N 1
ATOM 3308 C CA . MET A 1 410 ? 5.655 -5.173 -12.916 1 96.14 410 MET A CA 1
ATOM 3309 C C . MET A 1 410 ? 7.094 -5.399 -12.463 1 96.14 410 MET A C 1
ATOM 3311 O O . MET A 1 410 ? 7.603 -4.666 -11.614 1 96.14 410 MET A O 1
ATOM 3315 N N . ILE A 1 411 ? 7.732 -6.404 -13.038 1 95.07 411 ILE A N 1
ATOM 3316 C CA . ILE A 1 411 ? 9.108 -6.729 -12.679 1 95.07 411 ILE A CA 1
ATOM 3317 C C . ILE A 1 411 ? 10.02 -5.549 -13.009 1 95.07 411 ILE A C 1
ATOM 3319 O O . ILE A 1 411 ? 10.894 -5.19 -12.217 1 95.07 411 ILE A O 1
ATOM 3323 N N . ASN A 1 412 ? 9.777 -4.974 -14.142 1 92.77 412 ASN A N 1
ATOM 3324 C CA . ASN A 1 412 ? 10.547 -3.789 -14.506 1 92.77 412 ASN A CA 1
ATOM 3325 C C . ASN A 1 412 ? 10.333 -2.653 -13.51 1 92.77 412 ASN A C 1
ATOM 3327 O O . ASN A 1 412 ? 11.272 -1.927 -13.178 1 92.77 412 ASN A O 1
ATOM 3331 N N . GLY A 1 413 ? 9.105 -2.486 -13.104 1 92.91 413 GLY A N 1
ATOM 3332 C CA . GLY A 1 413 ? 8.806 -1.492 -12.085 1 92.91 413 GLY A CA 1
ATOM 3333 C C . GLY A 1 413 ? 9.523 -1.747 -10.773 1 92.91 413 GLY A C 1
ATOM 3334 O O . GLY A 1 413 ? 10.044 -0.817 -10.153 1 92.91 413 GLY A O 1
ATOM 3335 N N . ILE A 1 414 ? 9.537 -2.958 -10.374 1 93.33 414 ILE A N 1
ATOM 3336 C CA . ILE A 1 414 ? 10.163 -3.345 -9.115 1 93.33 414 ILE A CA 1
ATOM 3337 C C . ILE A 1 414 ? 11.668 -3.1 -9.19 1 93.33 414 ILE A C 1
ATOM 3339 O O . ILE A 1 414 ? 12.264 -2.563 -8.253 1 93.33 414 ILE A O 1
ATOM 3343 N N . ILE A 1 415 ? 12.253 -3.44 -10.303 1 89.76 415 ILE A N 1
ATOM 3344 C CA . ILE A 1 415 ? 13.691 -3.279 -10.492 1 89.76 415 ILE A CA 1
ATOM 3345 C C . ILE A 1 415 ? 14.062 -1.801 -10.394 1 89.76 415 ILE A C 1
ATOM 3347 O O . ILE A 1 415 ? 15.073 -1.448 -9.781 1 89.76 415 ILE A O 1
ATOM 3351 N N . ASN A 1 416 ? 13.247 -0.916 -10.859 1 89.9 416 ASN A N 1
ATOM 3352 C CA . ASN A 1 416 ? 13.556 0.508 -10.934 1 89.9 416 ASN A CA 1
ATOM 3353 C C . ASN A 1 416 ? 12.872 1.289 -9.816 1 89.9 416 ASN A C 1
ATOM 3355 O O . ASN A 1 416 ? 12.767 2.515 -9.884 1 89.9 416 ASN A O 1
ATOM 3359 N N . ARG A 1 417 ? 12.447 0.667 -8.794 1 89.2 417 ARG A N 1
ATOM 3360 C CA . ARG A 1 417 ? 11.591 1.265 -7.773 1 89.2 417 ARG A CA 1
ATOM 3361 C C . ARG A 1 417 ? 12.315 2.389 -7.041 1 89.2 417 ARG A C 1
ATOM 3363 O O . ARG A 1 417 ? 11.69 3.36 -6.609 1 89.2 417 ARG A O 1
ATOM 3370 N N . SER A 1 418 ? 13.596 2.317 -6.851 1 82.94 418 SER A N 1
ATOM 3371 C CA . SER A 1 418 ? 14.364 3.3 -6.094 1 82.94 418 SER A CA 1
ATOM 3372 C C . SER A 1 418 ? 14.484 4.614 -6.857 1 82.94 418 SER A C 1
ATOM 3374 O O . SER A 1 418 ? 14.822 5.648 -6.276 1 82.94 418 SER A O 1
ATOM 3376 N N . LYS A 1 419 ? 14.15 4.663 -8.068 1 80.75 419 LYS A N 1
ATOM 3377 C CA . LYS A 1 419 ? 14.337 5.839 -8.913 1 80.75 419 LYS A CA 1
ATOM 3378 C C . LYS A 1 419 ? 12.997 6.466 -9.287 1 80.75 419 LYS A C 1
ATOM 3380 O O . LYS A 1 419 ? 12.95 7.433 -10.05 1 80.75 419 LYS A O 1
ATOM 3385 N N . LYS A 1 420 ? 11.986 5.903 -8.723 1 81.48 420 LYS A N 1
ATOM 3386 C CA . LYS A 1 420 ? 10.675 6.345 -9.19 1 81.48 420 LYS A CA 1
ATOM 3387 C C . LYS A 1 420 ? 9.89 7.019 -8.068 1 81.48 420 LYS A C 1
ATOM 3389 O O . LYS A 1 420 ? 10.078 6.698 -6.892 1 81.48 420 LYS A O 1
ATOM 3394 N N . GLU A 1 421 ? 9.121 7.895 -8.579 1 88.87 421 GLU A N 1
ATOM 3395 C CA . GLU A 1 421 ? 8.059 8.381 -7.703 1 88.87 421 GLU A CA 1
ATOM 3396 C C . GLU A 1 421 ? 7.003 7.305 -7.466 1 88.87 421 GLU A C 1
ATOM 3398 O O . GLU A 1 421 ? 6.883 6.362 -8.251 1 88.87 421 GLU A O 1
ATOM 3403 N N . VAL A 1 422 ? 6.337 7.429 -6.46 1 87.95 422 VAL A N 1
ATOM 3404 C CA . VAL A 1 422 ? 5.333 6.443 -6.074 1 87.95 422 VAL A CA 1
ATOM 3405 C C . VAL A 1 422 ? 4.292 6.304 -7.183 1 87.95 422 VAL A C 1
ATOM 3407 O O . VAL A 1 422 ? 3.899 5.191 -7.538 1 87.95 422 VAL A O 1
ATOM 3410 N N . SER A 1 423 ? 3.89 7.427 -7.759 1 89.06 423 SER A N 1
ATOM 3411 C CA . SER A 1 423 ? 2.898 7.391 -8.829 1 89.06 423 SER A CA 1
ATOM 3412 C C . SER A 1 423 ? 3.417 6.621 -10.039 1 89.06 423 SER A C 1
ATOM 3414 O O . SER A 1 423 ? 2.684 5.833 -10.64 1 89.06 423 SER A O 1
ATOM 3416 N N . GLN A 1 424 ? 4.644 6.825 -10.311 1 90.68 424 GLN A N 1
ATOM 3417 C CA . GLN A 1 424 ? 5.258 6.137 -11.442 1 90.68 424 GLN A CA 1
ATOM 3418 C C . GLN A 1 424 ? 5.378 4.639 -11.175 1 90.68 424 GLN A C 1
ATOM 3420 O O . GLN A 1 424 ? 5.184 3.825 -12.08 1 90.68 424 GLN A O 1
ATOM 3425 N N . PHE A 1 425 ? 5.724 4.315 -9.992 1 91.05 425 PHE A N 1
ATOM 3426 C CA . PHE A 1 425 ? 5.824 2.912 -9.61 1 91.05 425 PHE A CA 1
ATOM 3427 C C . PHE A 1 425 ? 4.494 2.198 -9.819 1 91.05 425 PHE A C 1
ATOM 3429 O O . PHE A 1 425 ? 4.445 1.134 -10.44 1 91.05 425 PHE A O 1
ATOM 3436 N N . TYR A 1 426 ? 3.395 2.785 -9.422 1 89.93 426 TYR A N 1
ATOM 3437 C CA . TYR A 1 426 ? 2.091 2.135 -9.499 1 89.93 426 TYR A CA 1
ATOM 3438 C C . TYR A 1 426 ? 1.556 2.153 -10.926 1 89.93 426 TYR A C 1
ATOM 3440 O O . TYR A 1 426 ? 0.693 1.347 -11.283 1 89.93 426 TYR A O 1
ATOM 3448 N N . THR A 1 427 ? 2.088 3.084 -11.702 1 89.32 427 THR A N 1
ATOM 3449 C CA . THR A 1 427 ? 1.794 3.008 -13.129 1 89.32 427 THR A CA 1
ATOM 3450 C C . THR A 1 427 ? 2.43 1.766 -13.746 1 89.32 427 THR A C 1
ATOM 3452 O O . THR A 1 427 ? 1.841 1.13 -14.623 1 89.32 427 THR A O 1
ATOM 3455 N N . SER A 1 428 ? 3.575 1.434 -13.222 1 91.51 428 SER A N 1
ATOM 3456 C CA . SER A 1 428 ? 4.303 0.287 -13.755 1 91.51 428 SER A CA 1
ATOM 3457 C C . SER A 1 428 ? 3.69 -1.026 -13.279 1 91.51 428 SER A C 1
ATOM 3459 O O . SER A 1 428 ? 3.594 -1.987 -14.046 1 91.51 428 SER A O 1
ATOM 3461 N N . VAL A 1 429 ? 3.232 -1.054 -12.049 1 93.63 429 VAL A N 1
ATOM 3462 C CA . VAL A 1 429 ? 2.798 -2.324 -11.478 1 93.63 429 VAL A CA 1
ATOM 3463 C C . VAL A 1 429 ? 1.275 -2.425 -11.536 1 93.63 429 VAL A C 1
ATOM 3465 O O . VAL A 1 429 ? 0.705 -3.48 -11.248 1 93.63 429 VAL A O 1
ATOM 3468 N N . GLY A 1 430 ? 0.609 -1.394 -11.915 1 92.88 430 GLY A N 1
ATOM 3469 C CA . GLY A 1 430 ? -0.837 -1.26 -11.824 1 92.88 430 GLY A CA 1
ATOM 3470 C C . GLY A 1 430 ? -1.584 -2.321 -12.61 1 92.88 430 GLY A C 1
ATOM 3471 O O . GLY A 1 430 ? -2.583 -2.865 -12.134 1 92.88 430 GLY A O 1
ATOM 3472 N N . GLU A 1 431 ? -1.106 -2.628 -13.82 1 95.25 431 GLU A N 1
ATOM 3473 C CA . GLU A 1 431 ? -1.789 -3.62 -14.644 1 95.25 431 GLU A CA 1
ATOM 3474 C C . GLU A 1 431 ? -1.798 -4.988 -13.967 1 95.25 431 GLU A C 1
ATOM 3476 O O . GLU A 1 431 ? -2.786 -5.721 -14.05 1 95.25 431 GLU A O 1
ATOM 3481 N N . TRP A 1 432 ? -0.697 -5.323 -13.394 1 97.23 432 TRP A N 1
ATOM 3482 C CA . TRP A 1 432 ? -0.602 -6.59 -12.678 1 97.23 432 TRP A CA 1
ATOM 3483 C C . TRP A 1 432 ? -1.597 -6.64 -11.523 1 97.23 432 TRP A C 1
ATOM 3485 O O . TRP A 1 432 ? -2.33 -7.62 -11.368 1 97.23 432 TRP A O 1
ATOM 3495 N N . ILE A 1 433 ? -1.661 -5.588 -10.791 1 96.08 433 ILE A N 1
ATOM 3496 C CA . ILE A 1 433 ? -2.539 -5.514 -9.628 1 96.08 433 ILE A CA 1
ATOM 3497 C C . ILE A 1 433 ? -3.997 -5.523 -10.082 1 96.08 433 ILE A C 1
ATOM 3499 O O . ILE A 1 433 ? -4.859 -6.099 -9.413 1 96.08 433 ILE A O 1
ATOM 3503 N N . ASP A 1 434 ? -4.265 -4.874 -11.176 1 96.59 434 ASP A N 1
ATOM 3504 C CA . ASP A 1 434 ? -5.62 -4.87 -11.718 1 96.59 434 ASP A CA 1
ATOM 3505 C C . ASP A 1 434 ? -6.082 -6.287 -12.052 1 96.59 434 ASP A C 1
ATOM 3507 O O . ASP A 1 434 ? -7.251 -6.627 -11.856 1 96.59 434 ASP A O 1
ATOM 3511 N N . ILE A 1 435 ? -5.214 -7.041 -12.588 1 97.22 435 ILE A N 1
ATOM 3512 C CA . ILE A 1 435 ? -5.556 -8.424 -12.902 1 97.22 435 ILE A CA 1
ATOM 3513 C C . ILE A 1 435 ? -5.862 -9.185 -11.614 1 97.22 435 ILE A C 1
ATOM 3515 O O . ILE A 1 435 ? -6.828 -9.949 -11.552 1 97.22 435 ILE A O 1
ATOM 3519 N N . LEU A 1 436 ? -5.024 -8.992 -10.593 1 96.89 436 LEU A N 1
ATOM 3520 C CA . LEU A 1 436 ? -5.293 -9.63 -9.309 1 96.89 436 LEU A CA 1
ATOM 3521 C C . LEU A 1 436 ? -6.662 -9.221 -8.776 1 96.89 436 LEU A C 1
ATOM 3523 O O . LEU A 1 436 ? -7.375 -10.039 -8.19 1 96.89 436 LEU A O 1
ATOM 3527 N N . GLN A 1 437 ? -6.998 -7.966 -8.977 1 95.82 437 GLN A N 1
ATOM 3528 C CA . GLN A 1 437 ? -8.295 -7.46 -8.539 1 95.82 437 GLN A CA 1
ATOM 3529 C C . GLN A 1 437 ? -9.435 -8.161 -9.271 1 95.82 437 GLN A C 1
ATOM 3531 O O . GLN A 1 437 ? -10.437 -8.534 -8.657 1 95.82 437 GLN A O 1
ATOM 3536 N N . ILE A 1 438 ? -9.317 -8.344 -10.587 1 95.82 438 ILE A N 1
ATOM 3537 C CA . ILE A 1 438 ? -10.349 -9.005 -11.38 1 95.82 438 ILE A CA 1
ATOM 3538 C C . ILE A 1 438 ? -10.513 -10.449 -10.911 1 95.82 438 ILE A C 1
ATOM 3540 O O . ILE A 1 438 ? -11.634 -10.958 -10.831 1 95.82 438 ILE A O 1
ATOM 3544 N N . ILE A 1 439 ? -9.432 -11.123 -10.645 1 96.67 439 ILE A N 1
ATOM 3545 C CA . ILE A 1 439 ? -9.489 -12.492 -10.146 1 96.67 439 ILE A CA 1
ATOM 3546 C C . ILE A 1 439 ? -10.226 -12.524 -8.809 1 96.67 439 ILE A C 1
ATOM 3548 O O . ILE A 1 439 ? -11.108 -13.359 -8.598 1 96.67 439 ILE A O 1
ATOM 3552 N N . ASN A 1 440 ? -9.847 -11.637 -7.979 1 95.56 440 ASN A N 1
ATOM 3553 C CA . ASN A 1 440 ? -10.478 -11.579 -6.664 1 95.56 440 ASN A CA 1
ATOM 3554 C C . ASN A 1 440 ? -11.977 -11.313 -6.774 1 95.56 440 ASN A C 1
ATOM 3556 O O . ASN A 1 440 ? -12.77 -11.885 -6.023 1 95.56 440 ASN A O 1
ATOM 3560 N N . GLU A 1 441 ? -12.351 -10.381 -7.622 1 94.54 441 GLU A N 1
ATOM 3561 C CA . GLU A 1 441 ? -13.767 -10.1 -7.844 1 94.54 441 GLU A CA 1
ATOM 3562 C C . GLU A 1 441 ? -14.501 -11.337 -8.353 1 94.54 441 GLU A C 1
ATOM 3564 O O . GLU A 1 441 ? -15.651 -11.581 -7.979 1 94.54 441 GLU A O 1
ATOM 3569 N N . SER A 1 442 ? -13.847 -12.045 -9.199 1 96.65 442 SER A N 1
ATOM 3570 C CA . SER A 1 442 ? -14.421 -13.276 -9.733 1 96.65 442 SER A CA 1
ATOM 3571 C C . SER A 1 442 ? -14.626 -14.312 -8.633 1 96.65 442 SER A C 1
ATOM 3573 O O . SER A 1 442 ? -15.635 -15.02 -8.619 1 96.65 442 SER A O 1
ATOM 3575 N N . ILE A 1 443 ? -13.705 -14.391 -7.735 1 97.06 443 ILE A N 1
ATOM 3576 C CA . ILE A 1 443 ? -13.806 -15.298 -6.597 1 97.06 443 ILE A CA 1
ATOM 3577 C C . ILE A 1 443 ? -14.973 -14.879 -5.705 1 97.06 443 ILE A C 1
ATOM 3579 O O . ILE A 1 443 ? -15.749 -15.723 -5.25 1 97.06 443 ILE A O 1
ATOM 3583 N N . CYS A 1 444 ? -15.051 -13.595 -5.45 1 96.08 444 CYS A N 1
ATOM 3584 C CA . CYS A 1 444 ? -16.145 -13.076 -4.637 1 96.08 444 CYS A CA 1
ATOM 3585 C C . CYS A 1 444 ? -17.495 -13.446 -5.239 1 96.08 444 CYS A C 1
ATOM 3587 O O . CYS A 1 444 ? -18.392 -13.904 -4.529 1 96.08 444 CYS A O 1
ATOM 3589 N N . LYS A 1 445 ? -17.593 -13.237 -6.489 1 95.94 445 LYS A N 1
ATOM 3590 C CA . LYS A 1 445 ? -18.826 -13.57 -7.197 1 95.94 445 LYS A CA 1
ATOM 3591 C C . LYS A 1 445 ? -19.142 -15.059 -7.082 1 95.94 445 LYS A C 1
ATOM 3593 O O . LYS A 1 445 ? -20.277 -15.436 -6.783 1 95.94 445 LYS A O 1
ATOM 3598 N N . THR A 1 446 ? -18.192 -15.869 -7.305 1 97.74 446 THR A N 1
ATOM 3599 C CA . THR A 1 446 ? -18.367 -17.316 -7.242 1 97.74 446 THR A CA 1
ATOM 3600 C C . THR A 1 446 ? -18.785 -17.75 -5.84 1 97.74 446 THR A C 1
ATOM 3602 O O . THR A 1 446 ? -19.721 -18.536 -5.681 1 97.74 446 THR A O 1
ATOM 3605 N N . CYS A 1 447 ? -18.096 -17.239 -4.858 1 97.26 447 CYS A N 1
ATOM 3606 C CA . CYS A 1 447 ? -18.402 -17.577 -3.472 1 97.26 447 CYS A CA 1
ATOM 3607 C C . CYS A 1 447 ? -19.815 -17.142 -3.104 1 97.26 447 CYS A C 1
ATOM 3609 O O . CYS A 1 447 ? -20.54 -17.877 -2.432 1 97.26 447 CYS A O 1
ATOM 3611 N N . ASP A 1 448 ? -20.176 -15.939 -3.555 1 96.07 448 ASP A N 1
ATOM 3612 C CA . ASP A 1 448 ? -21.515 -15.437 -3.266 1 96.07 448 ASP A CA 1
ATOM 3613 C C . ASP A 1 448 ? -22.584 -16.343 -3.872 1 96.07 448 ASP A C 1
ATOM 3615 O O . ASP A 1 448 ? -23.597 -16.631 -3.231 1 96.07 448 ASP A O 1
ATOM 3619 N N . LEU A 1 449 ? -22.419 -16.767 -5.063 1 96.34 449 LEU A N 1
ATOM 3620 C CA . LEU A 1 449 ? -23.351 -17.663 -5.737 1 96.34 449 LEU A CA 1
ATOM 3621 C C . LEU A 1 449 ? -23.469 -18.987 -4.99 1 96.34 449 LEU A C 1
ATOM 3623 O O . LEU A 1 449 ? -24.575 -19.492 -4.783 1 96.34 449 LEU A O 1
ATOM 3627 N N . LEU A 1 450 ? -22.372 -19.525 -4.544 1 96.6 450 LEU A N 1
ATOM 3628 C CA . LEU A 1 450 ? -22.353 -20.811 -3.856 1 96.6 450 LEU A CA 1
ATOM 3629 C C . LEU A 1 450 ? -22.979 -20.696 -2.47 1 96.6 450 LEU A C 1
ATOM 3631 O O . LEU A 1 450 ? -23.709 -21.591 -2.038 1 96.6 450 LEU A O 1
ATOM 3635 N N . LYS A 1 451 ? -22.65 -19.609 -1.813 1 94.28 451 LYS A N 1
ATOM 3636 C CA . LYS A 1 451 ? -23.221 -19.383 -0.488 1 94.28 451 LYS A CA 1
ATOM 3637 C C . LYS A 1 451 ? -24.743 -19.294 -0.553 1 94.28 451 LYS A C 1
ATOM 3639 O O . LYS A 1 451 ? -25.433 -19.652 0.404 1 94.28 451 LYS A O 1
ATOM 3644 N N . ASN A 1 452 ? -25.206 -18.866 -1.665 1 92.69 452 ASN A N 1
ATOM 3645 C CA . ASN A 1 452 ? -26.648 -18.741 -1.849 1 92.69 452 ASN A CA 1
ATOM 3646 C C . ASN A 1 452 ? -27.267 -20.048 -2.335 1 92.69 452 ASN A C 1
ATOM 3648 O O . ASN A 1 452 ? -28.425 -20.073 -2.756 1 92.69 452 ASN A O 1
ATOM 3652 N N . GLY A 1 453 ? -26.437 -21.1 -2.411 1 92.22 453 GLY A N 1
ATOM 3653 C CA . GLY A 1 453 ? -26.947 -22.433 -2.691 1 92.22 453 GLY A CA 1
ATOM 3654 C C . GLY A 1 453 ? -26.969 -22.765 -4.171 1 92.22 453 GLY A C 1
ATOM 3655 O O . GLY A 1 453 ? -27.515 -23.794 -4.574 1 92.22 453 GLY A O 1
ATOM 3656 N N . ASN A 1 454 ? -26.342 -21.96 -4.97 1 94.6 454 ASN A N 1
ATOM 3657 C CA . ASN A 1 454 ? -26.363 -22.169 -6.414 1 94.6 454 ASN A CA 1
ATOM 3658 C C . ASN A 1 454 ? -25.328 -23.204 -6.846 1 94.6 454 ASN A C 1
ATOM 3660 O O . ASN A 1 454 ? -24.385 -23.492 -6.106 1 94.6 454 ASN A O 1
ATOM 3664 N N . ARG A 1 455 ? -25.539 -23.814 -7.979 1 95.57 455 ARG A N 1
ATOM 3665 C CA . ARG A 1 455 ? -24.544 -24.629 -8.67 1 95.57 455 ARG A CA 1
ATOM 3666 C C . ARG A 1 455 ? -23.859 -23.835 -9.777 1 95.57 455 ARG A C 1
ATOM 3668 O O . ARG A 1 455 ? -24.511 -23.081 -10.502 1 95.57 455 ARG A O 1
ATOM 3675 N N . VAL A 1 456 ? -22.588 -23.952 -9.771 1 97.47 456 VAL A N 1
ATOM 3676 C CA . VAL A 1 456 ? -21.79 -23.096 -10.642 1 97.47 456 VAL A CA 1
ATOM 3677 C C . VAL A 1 456 ? -20.833 -23.95 -11.47 1 97.47 456 VAL A C 1
ATOM 3679 O O . VAL A 1 456 ? -20.211 -24.879 -10.95 1 97.47 456 VAL A O 1
ATOM 3682 N N . LEU A 1 457 ? -20.744 -23.77 -12.752 1 97.15 457 LEU A N 1
ATOM 3683 C CA . LEU A 1 457 ? -19.748 -24.356 -13.643 1 97.15 457 LEU A CA 1
ATOM 3684 C C . LEU A 1 457 ? -18.769 -23.296 -14.135 1 97.15 457 LEU A C 1
ATOM 3686 O O . LEU A 1 457 ? -19.165 -22.348 -14.818 1 97.15 457 LEU A O 1
ATOM 3690 N N . VAL A 1 458 ? -17.529 -23.415 -13.734 1 97.72 458 VAL A N 1
ATOM 3691 C CA . VAL A 1 458 ? -16.489 -22.506 -14.207 1 97.72 458 VAL A CA 1
ATOM 3692 C C . VAL A 1 458 ? -15.724 -23.152 -15.36 1 97.72 458 VAL A C 1
ATOM 3694 O O . VAL A 1 458 ? -15.26 -24.289 -15.246 1 97.72 458 VAL A O 1
ATOM 3697 N N . HIS A 1 459 ? -15.614 -22.484 -16.46 1 94.75 459 HIS A N 1
ATOM 3698 C CA . HIS A 1 459 ? -14.834 -23.075 -17.542 1 94.75 459 HIS A CA 1
ATOM 3699 C C . HIS A 1 459 ? -14.099 -22.003 -18.341 1 94.75 459 HIS A C 1
ATOM 3701 O O . HIS A 1 459 ? -14.358 -20.809 -18.17 1 94.75 459 HIS A O 1
ATOM 3707 N N . CYS A 1 460 ? -13.138 -22.366 -19.04 1 93.27 460 CYS A N 1
ATOM 3708 C CA . CYS A 1 460 ? -12.352 -21.572 -19.978 1 93.27 460 CYS A CA 1
ATOM 3709 C C . CYS A 1 460 ? -12.126 -22.332 -21.279 1 93.27 460 CYS A C 1
ATOM 3711 O O . CYS A 1 460 ? -12.74 -23.375 -21.509 1 93.27 460 CYS A O 1
ATOM 3713 N N . SER A 1 461 ? -11.341 -21.859 -22.23 1 90.82 461 SER A N 1
ATOM 3714 C CA . SER A 1 461 ? -11.106 -22.532 -23.503 1 90.82 461 SER A CA 1
ATOM 3715 C C . SER A 1 461 ? -10.623 -23.963 -23.291 1 90.82 461 SER A C 1
ATOM 3717 O O . SER A 1 461 ? -11.274 -24.914 -23.728 1 90.82 461 SER A O 1
ATOM 3719 N N . ASP A 1 462 ? -9.575 -24.119 -22.481 1 92.31 462 ASP A N 1
ATOM 3720 C CA . ASP A 1 462 ? -9.046 -25.457 -22.233 1 92.31 462 ASP A CA 1
ATOM 3721 C C . ASP A 1 462 ? -9.087 -25.796 -20.745 1 92.31 462 ASP A C 1
ATOM 3723 O O . ASP A 1 462 ? -8.872 -26.948 -20.36 1 92.31 462 ASP A O 1
ATOM 3727 N N . GLY A 1 463 ? -9.282 -24.836 -19.897 1 94.38 463 GLY A N 1
ATOM 3728 C CA . GLY A 1 463 ? -9.518 -25.063 -18.48 1 94.38 463 GLY A CA 1
ATOM 3729 C C . GLY A 1 463 ? -8.245 -25.331 -17.699 1 94.38 463 GLY A C 1
ATOM 3730 O O . GLY A 1 463 ? -8.288 -25.902 -16.608 1 94.38 463 GLY A O 1
ATOM 3731 N N . TRP A 1 464 ? -7.046 -24.81 -18.203 1 93.06 464 TRP A N 1
ATOM 3732 C CA . TRP A 1 464 ? -5.759 -25.104 -17.581 1 93.06 464 TRP A CA 1
ATOM 3733 C C . TRP A 1 464 ? -5.382 -24.024 -16.573 1 93.06 464 TRP A C 1
ATOM 3735 O O . TRP A 1 464 ? -4.644 -24.285 -15.62 1 93.06 464 TRP A O 1
ATOM 3745 N N . ASP A 1 465 ? -5.738 -22.811 -16.851 1 95.85 465 ASP A N 1
ATOM 3746 C CA . ASP A 1 465 ? -5.072 -21.692 -16.191 1 95.85 465 ASP A CA 1
ATOM 3747 C C . ASP A 1 465 ? -6.04 -20.931 -15.288 1 95.85 465 ASP A C 1
ATOM 3749 O O . ASP A 1 465 ? -6.094 -21.174 -14.081 1 95.85 465 ASP A O 1
ATOM 3753 N N . ARG A 1 466 ? -7.074 -20.26 -15.877 1 97.19 466 ARG A N 1
ATOM 3754 C CA . ARG A 1 466 ? -7.97 -19.384 -15.129 1 97.19 466 ARG A CA 1
ATOM 3755 C C . ARG A 1 466 ? -8.962 -20.194 -14.301 1 97.19 466 ARG A C 1
ATOM 3757 O O . ARG A 1 466 ? -9.37 -19.767 -13.219 1 97.19 466 ARG A O 1
ATOM 3764 N N . THR A 1 467 ? -9.298 -21.39 -14.734 1 97.61 467 THR A N 1
ATOM 3765 C CA . THR A 1 467 ? -10.296 -22.226 -14.076 1 97.61 467 THR A CA 1
ATOM 3766 C C . THR A 1 467 ? -9.811 -22.661 -12.696 1 97.61 467 THR A C 1
ATOM 3768 O O . THR A 1 467 ? -10.531 -22.518 -11.706 1 97.61 467 THR A O 1
ATOM 3771 N N . PRO A 1 468 ? -8.554 -23.158 -12.596 1 97.71 468 PRO A N 1
ATOM 3772 C CA . PRO A 1 468 ? -8.091 -23.559 -11.265 1 97.71 468 PRO A CA 1
ATOM 3773 C C . PRO A 1 468 ? -7.917 -22.373 -10.319 1 97.71 468 PRO A C 1
ATOM 3775 O O . PRO A 1 468 ? -8.031 -22.528 -9.1 1 97.71 468 PRO A O 1
ATOM 3778 N N . GLN A 1 469 ? -7.635 -21.203 -10.821 1 97.87 469 GLN A N 1
ATOM 3779 C CA . GLN A 1 469 ? -7.542 -20.028 -9.96 1 97.87 469 GLN A CA 1
ATOM 3780 C C . GLN A 1 469 ? -8.862 -19.768 -9.24 1 97.87 469 GLN A C 1
ATOM 3782 O O . GLN A 1 469 ? -8.889 -19.612 -8.018 1 97.87 469 GLN A O 1
ATOM 3787 N N . ILE A 1 470 ? -9.949 -19.808 -10.005 1 98.13 470 ILE A N 1
ATOM 3788 C CA . ILE A 1 470 ? -11.261 -19.488 -9.454 1 98.13 470 ILE A CA 1
ATOM 3789 C C . ILE A 1 470 ? -11.728 -20.621 -8.543 1 98.13 470 ILE A C 1
ATOM 3791 O O . ILE A 1 470 ? -12.198 -20.377 -7.429 1 98.13 470 ILE A O 1
ATOM 3795 N N . SER A 1 471 ? -11.549 -21.864 -9 1 98.02 471 SER A N 1
ATOM 3796 C CA . SER A 1 471 ? -12.035 -23.011 -8.24 1 98.02 471 SER A CA 1
ATOM 3797 C C . SER A 1 471 ? -11.251 -23.189 -6.945 1 98.02 471 SER A C 1
ATOM 3799 O O . SER A 1 471 ? -11.838 -23.385 -5.879 1 98.02 471 SER A O 1
ATOM 3801 N N . SER A 1 472 ? -9.928 -23.096 -6.999 1 98.29 472 SER A N 1
ATOM 3802 C CA . SER A 1 472 ? -9.097 -23.309 -5.819 1 98.29 472 SER A CA 1
ATOM 3803 C C . SER A 1 472 ? -9.284 -22.188 -4.802 1 98.29 472 SER A C 1
ATOM 3805 O O . SER A 1 472 ? -9.426 -22.446 -3.605 1 98.29 472 SER A O 1
ATOM 3807 N N . LEU A 1 473 ? -9.335 -20.98 -5.243 1 98.27 473 LEU A N 1
ATOM 3808 C CA . LEU A 1 473 ? -9.464 -19.851 -4.328 1 98.27 473 LEU A CA 1
ATOM 3809 C C . LEU A 1 473 ? -10.848 -19.827 -3.688 1 98.27 473 LEU A C 1
ATOM 3811 O O . LEU A 1 473 ? -10.987 -19.473 -2.515 1 98.27 473 LEU A O 1
ATOM 3815 N N . SER A 1 474 ? -11.848 -20.198 -4.447 1 98.05 474 SER A N 1
ATOM 3816 C CA . SER A 1 474 ? -13.187 -20.278 -3.873 1 98.05 474 SER A CA 1
ATOM 3817 C C . SER A 1 474 ? -13.247 -21.311 -2.752 1 98.05 474 SER A C 1
ATOM 3819 O O . SER A 1 474 ? -13.874 -21.075 -1.717 1 98.05 474 SER A O 1
ATOM 3821 N N . ARG A 1 475 ? -12.55 -22.388 -2.976 1 97.38 475 ARG A N 1
ATOM 3822 C CA . ARG A 1 475 ? -12.534 -23.457 -1.983 1 97.38 475 ARG A CA 1
ATOM 3823 C C . ARG A 1 475 ? -11.79 -23.025 -0.724 1 97.38 475 ARG A C 1
ATOM 3825 O O . ARG A 1 475 ? -12.188 -23.373 0.39 1 97.38 475 ARG A O 1
ATOM 3832 N N . ILE A 1 476 ? -10.777 -22.308 -0.884 1 97.83 476 ILE A N 1
ATOM 3833 C CA . ILE A 1 476 ? -10.025 -21.794 0.256 1 97.83 476 ILE A CA 1
ATOM 3834 C C . ILE A 1 476 ? -10.917 -20.877 1.09 1 97.83 476 ILE A C 1
ATOM 3836 O O . ILE A 1 476 ? -10.872 -20.91 2.322 1 97.83 476 ILE A O 1
ATOM 3840 N N . CYS A 1 477 ? -11.744 -20.121 0.447 1 97.33 477 CYS A N 1
ATOM 3841 C CA . CYS A 1 477 ? -12.597 -19.151 1.124 1 97.33 477 CYS A CA 1
ATOM 3842 C C . CYS A 1 477 ? -13.77 -19.841 1.81 1 97.33 477 CYS A C 1
ATOM 3844 O O . CYS A 1 477 ? -14.186 -19.435 2.897 1 97.33 477 CYS A O 1
ATOM 3846 N N . LEU A 1 478 ? -14.273 -20.932 1.286 1 96.18 478 LEU A N 1
ATOM 3847 C CA . LEU A 1 478 ? -15.548 -21.491 1.72 1 96.18 478 LEU A CA 1
ATOM 3848 C C . LEU A 1 478 ? -15.332 -22.665 2.669 1 96.18 478 LEU A C 1
ATOM 3850 O O . LEU A 1 478 ? -16.239 -23.039 3.417 1 96.18 478 LEU A O 1
ATOM 3854 N N . ASP A 1 479 ? -14.131 -23.276 2.584 1 95.06 479 ASP A N 1
ATOM 3855 C CA . ASP A 1 479 ? -13.851 -24.488 3.349 1 95.06 479 ASP A CA 1
ATOM 3856 C C . ASP A 1 479 ? -12.58 -24.331 4.18 1 95.06 479 ASP A C 1
ATOM 3858 O O . ASP A 1 479 ? -11.473 -24.328 3.637 1 95.06 479 ASP A O 1
ATOM 3862 N N . PRO A 1 480 ? -12.661 -24.324 5.49 1 95.47 480 PRO A N 1
ATOM 3863 C CA . PRO A 1 480 ? -11.502 -24.113 6.36 1 95.47 480 PRO A CA 1
ATOM 3864 C C . PRO A 1 480 ? -10.472 -25.235 6.254 1 95.47 480 PRO A C 1
ATOM 3866 O O . PRO A 1 480 ? -9.301 -25.038 6.59 1 95.47 480 PRO A O 1
ATOM 3869 N N . TYR A 1 481 ? -10.868 -26.396 5.771 1 95.84 481 TYR A N 1
ATOM 3870 C CA . TYR A 1 481 ? -9.921 -27.489 5.583 1 95.84 481 TYR A CA 1
ATOM 3871 C C . TYR A 1 481 ? -8.782 -27.071 4.66 1 95.84 481 TYR A C 1
ATOM 3873 O O . TYR A 1 481 ? -7.626 -27.436 4.887 1 95.84 481 TYR A O 1
ATOM 3881 N N . HIS A 1 482 ? -9.11 -26.288 3.684 1 97.18 482 HIS A N 1
ATOM 3882 C CA . HIS A 1 482 ? -8.101 -25.903 2.704 1 97.18 482 HIS A CA 1
ATOM 3883 C C . HIS A 1 482 ? -7.222 -24.775 3.233 1 97.18 482 HIS A C 1
ATOM 3885 O O . HIS A 1 482 ? -6.315 -24.311 2.538 1 97.18 482 HIS A O 1
ATOM 3891 N N . ARG A 1 483 ? -7.459 -24.396 4.451 1 97.86 483 ARG A N 1
ATOM 3892 C CA . ARG A 1 483 ? -6.589 -23.431 5.115 1 97.86 483 ARG A CA 1
ATOM 3893 C C . ARG A 1 483 ? -5.714 -24.111 6.162 1 97.86 483 ARG A C 1
ATOM 3895 O O . ARG A 1 483 ? -4.992 -23.443 6.905 1 97.86 483 ARG A O 1
ATOM 3902 N N . THR A 1 484 ? -5.789 -25.426 6.235 1 97.43 484 THR A N 1
ATOM 3903 C CA . THR A 1 484 ? -4.796 -26.242 6.925 1 97.43 484 THR A CA 1
ATOM 3904 C C . THR A 1 484 ? -3.635 -26.582 5.994 1 97.43 484 THR A C 1
ATOM 3906 O O . THR A 1 484 ? -3.743 -26.426 4.776 1 97.43 484 THR A O 1
ATOM 3909 N N . ILE A 1 485 ? -2.568 -27.053 6.507 1 97.68 485 ILE A N 1
ATOM 3910 C CA . ILE A 1 485 ? -1.408 -27.376 5.683 1 97.68 485 ILE A CA 1
ATOM 3911 C C . ILE A 1 485 ? -1.74 -28.548 4.762 1 97.68 485 ILE A C 1
ATOM 3913 O O . ILE A 1 485 ? -1.529 -28.471 3.549 1 97.68 485 ILE A O 1
ATOM 3917 N N . GLU A 1 486 ? -2.328 -29.576 5.284 1 96.11 486 GLU A N 1
ATOM 3918 C CA . GLU A 1 486 ? -2.662 -30.761 4.499 1 96.11 486 GLU A CA 1
ATOM 3919 C C . GLU A 1 486 ? -3.74 -30.453 3.464 1 96.11 486 GLU A C 1
ATOM 3921 O O . GLU A 1 486 ? -3.649 -30.892 2.316 1 96.11 486 GLU A O 1
ATOM 3926 N N . GLY A 1 487 ? -4.708 -29.754 3.919 1 97.02 487 GLY A N 1
ATOM 3927 C CA . GLY A 1 487 ? -5.79 -29.396 3.015 1 97.02 487 GLY A CA 1
ATOM 3928 C C . GLY A 1 487 ? -5.342 -28.508 1.869 1 97.02 487 GLY A C 1
ATOM 3929 O O . GLY A 1 487 ? -5.804 -28.667 0.737 1 97.02 487 GLY A O 1
ATOM 3930 N N . PHE A 1 488 ? -4.483 -27.628 2.196 1 98.35 488 PHE A N 1
ATOM 3931 C CA . PHE A 1 488 ? -3.992 -26.704 1.181 1 98.35 488 PHE A CA 1
ATOM 3932 C C . PHE A 1 488 ? -3.139 -27.434 0.15 1 98.35 488 PHE A C 1
ATOM 3934 O O . PHE A 1 488 ? -3.294 -27.221 -1.054 1 98.35 488 PHE A O 1
ATOM 3941 N N . LEU A 1 489 ? -2.269 -28.281 0.625 1 98.2 489 LEU A N 1
ATOM 3942 C CA . LEU A 1 489 ? -1.429 -29.057 -0.281 1 98.2 489 LEU A CA 1
ATOM 3943 C C . LEU A 1 489 ? -2.272 -30.007 -1.125 1 98.2 489 LEU A C 1
ATOM 3945 O O . LEU A 1 489 ? -2.007 -30.187 -2.316 1 98.2 489 LEU A O 1
ATOM 3949 N N . GLY A 1 490 ? -3.255 -30.585 -0.503 1 96.95 490 GLY A N 1
ATOM 3950 C CA . GLY A 1 490 ? -4.173 -31.435 -1.245 1 96.95 490 GLY A CA 1
ATOM 3951 C C . GLY A 1 490 ? -4.935 -30.691 -2.325 1 96.95 490 GLY A C 1
ATOM 3952 O O . GLY A 1 490 ? -5.19 -31.237 -3.401 1 96.95 490 GLY A O 1
ATOM 3953 N N . LEU A 1 491 ? -5.275 -29.498 -2.004 1 97.87 491 LEU A N 1
ATOM 3954 C CA . LEU A 1 491 ? -5.962 -28.645 -2.968 1 97.87 491 LEU A CA 1
ATOM 3955 C C . LEU A 1 491 ? -5.082 -28.382 -4.185 1 97.87 491 LEU A C 1
ATOM 3957 O O . LEU A 1 491 ? -5.547 -28.472 -5.323 1 97.87 491 LEU A O 1
ATOM 3961 N N . ILE A 1 492 ? -3.845 -28.064 -3.955 1 98.39 492 ILE A N 1
ATOM 3962 C CA . ILE A 1 492 ? -2.915 -27.799 -5.047 1 98.39 492 ILE A CA 1
ATOM 3963 C C . ILE A 1 492 ? -2.694 -29.074 -5.857 1 98.39 492 ILE A C 1
ATOM 3965 O O . ILE A 1 492 ? -2.678 -29.039 -7.09 1 98.39 492 ILE A O 1
ATOM 3969 N N . GLU A 1 493 ? -2.53 -30.15 -5.174 1 96.72 493 GLU A N 1
ATOM 3970 C CA . GLU A 1 493 ? -2.313 -31.411 -5.877 1 96.72 493 GLU A CA 1
ATOM 3971 C C . GLU A 1 493 ? -3.481 -31.733 -6.806 1 96.72 493 GLU A C 1
ATOM 3973 O O . GLU A 1 493 ? -3.276 -32.1 -7.965 1 96.72 493 GLU A O 1
ATOM 3978 N N . TYR A 1 494 ? -4.652 -31.537 -6.317 1 96.2 494 TYR A N 1
ATOM 3979 C CA . TYR A 1 494 ? -5.822 -31.901 -7.107 1 96.2 494 TYR A CA 1
ATOM 3980 C C . TYR A 1 494 ? -6.08 -30.877 -8.206 1 96.2 494 TYR A C 1
ATOM 3982 O O . TYR A 1 494 ? -6.082 -31.217 -9.391 1 96.2 494 TYR A O 1
ATOM 3990 N N . GLU A 1 495 ? -6.195 -29.59 -7.867 1 96.73 495 GLU A N 1
ATOM 3991 C CA . GLU A 1 495 ? -6.666 -28.539 -8.764 1 96.73 495 GLU A CA 1
ATOM 3992 C C . GLU A 1 495 ? -5.603 -28.178 -9.798 1 96.73 495 GLU A C 1
ATOM 3994 O O . GLU A 1 495 ? -5.929 -27.775 -10.916 1 96.73 495 GLU A O 1
ATOM 3999 N N . TRP A 1 496 ? -4.358 -28.331 -9.422 1 97.72 496 TRP A N 1
ATOM 4000 C CA . TRP A 1 496 ? -3.309 -27.801 -10.286 1 97.72 496 TRP A CA 1
ATOM 4001 C C . TRP A 1 496 ? -2.489 -28.929 -10.903 1 97.72 496 TRP A C 1
ATOM 4003 O O . TRP A 1 496 ? -2.264 -28.95 -12.116 1 97.72 496 TRP A O 1
ATOM 4013 N N . ILE A 1 497 ? -2.155 -29.846 -10.093 1 96.17 497 ILE A N 1
ATOM 4014 C CA . ILE A 1 497 ? -1.248 -30.879 -10.58 1 96.17 497 ILE A CA 1
ATOM 4015 C C . ILE A 1 497 ? -2.045 -31.984 -11.269 1 96.17 497 ILE A C 1
ATOM 4017 O O . ILE A 1 497 ? -1.825 -32.275 -12.447 1 96.17 497 ILE A O 1
ATOM 4021 N N . MET A 1 498 ? -3.056 -32.523 -10.627 1 94.91 498 MET A N 1
ATOM 4022 C CA . MET A 1 498 ? -3.793 -33.668 -11.152 1 94.91 498 MET A CA 1
ATOM 4023 C C . MET A 1 498 ? -4.708 -33.248 -12.298 1 94.91 498 MET A C 1
ATOM 4025 O O . MET A 1 498 ? -4.901 -34.002 -13.253 1 94.91 498 MET A O 1
ATOM 4029 N N . LEU A 1 499 ? -5.233 -32.071 -12.193 1 96.42 499 LEU A N 1
ATOM 4030 C CA . LEU A 1 499 ? -6.135 -31.617 -13.246 1 96.42 499 LEU A CA 1
ATOM 4031 C C . LEU A 1 499 ? -5.366 -30.888 -14.343 1 96.42 499 LEU A C 1
ATOM 4033 O O . LEU A 1 499 ? -5.962 -30.188 -15.165 1 96.42 499 LEU A O 1
ATOM 4037 N N . GLY A 1 500 ? -4.101 -30.954 -14.317 1 95.76 500 GLY A N 1
ATOM 4038 C CA . GLY A 1 500 ? -3.259 -30.831 -15.496 1 95.76 500 GLY A CA 1
ATOM 4039 C C . GLY A 1 500 ? -2.874 -29.397 -15.807 1 95.76 500 GLY A C 1
ATOM 4040 O O . GLY A 1 500 ? -2.794 -29.009 -16.974 1 95.76 500 GLY A O 1
ATOM 4041 N N . HIS A 1 501 ? -2.683 -28.461 -14.796 1 96.2 501 HIS A N 1
ATOM 4042 C CA . HIS A 1 501 ? -2.046 -27.183 -15.093 1 96.2 501 HIS A CA 1
ATOM 4043 C C . HIS A 1 501 ? -0.659 -27.384 -15.694 1 96.2 501 HIS A C 1
ATOM 4045 O O . HIS A 1 501 ? 0.116 -28.214 -15.213 1 96.2 501 HIS A O 1
ATOM 4051 N N . LYS A 1 502 ? -0.349 -26.642 -16.707 1 94.5 502 LYS A N 1
ATOM 4052 C CA . LYS A 1 502 ? 0.881 -26.832 -17.472 1 94.5 502 LYS A CA 1
ATOM 4053 C C . LYS A 1 502 ? 2.056 -26.121 -16.807 1 94.5 502 LYS A C 1
ATOM 4055 O O . LYS A 1 502 ? 2.609 -25.17 -17.365 1 94.5 502 LYS A O 1
ATOM 4060 N N . PHE A 1 503 ? 2.541 -26.666 -15.743 1 94.32 503 PHE A N 1
ATOM 4061 C CA . PHE A 1 503 ? 3.608 -26.028 -14.981 1 94.32 503 PHE A CA 1
ATOM 4062 C C . PHE A 1 503 ? 4.856 -25.854 -15.838 1 94.32 503 PHE A C 1
ATOM 4064 O O . PHE A 1 503 ? 5.471 -24.785 -15.838 1 94.32 503 PHE A O 1
ATOM 4071 N N . GLN A 1 504 ? 5.198 -26.818 -16.531 1 88.73 504 GLN A N 1
ATOM 4072 C CA . GLN A 1 504 ? 6.408 -26.757 -17.345 1 88.73 504 GLN A CA 1
ATOM 4073 C C . GLN A 1 504 ? 6.282 -25.7 -18.439 1 88.73 504 GLN A C 1
ATOM 4075 O O . GLN A 1 504 ? 7.202 -24.906 -18.651 1 88.73 504 GLN A O 1
ATOM 4080 N N . SER A 1 505 ? 5.186 -25.699 -19.081 1 90.28 505 SER A N 1
ATOM 4081 C CA . SER A 1 505 ? 4.974 -24.768 -20.183 1 90.28 505 SER A CA 1
ATOM 4082 C C . SER A 1 505 ? 4.805 -23.34 -19.676 1 90.28 505 SER A C 1
ATOM 4084 O O . SER A 1 505 ? 5.186 -22.384 -20.356 1 90.28 505 SER A O 1
ATOM 4086 N N . ARG A 1 506 ? 4.269 -23.227 -18.515 1 94.76 506 ARG A N 1
ATOM 4087 C CA . ARG A 1 506 ? 3.935 -21.897 -18.016 1 94.76 506 ARG A CA 1
ATOM 4088 C C . ARG A 1 506 ? 5.11 -21.284 -17.262 1 94.76 506 ARG A C 1
ATOM 4090 O O . ARG A 1 506 ? 5.331 -20.072 -17.324 1 94.76 506 ARG A O 1
ATOM 4097 N N . LEU A 1 507 ? 5.812 -22.074 -16.589 1 93.27 507 LEU A N 1
ATOM 4098 C CA . LEU A 1 507 ? 6.791 -21.492 -15.678 1 93.27 507 LEU A CA 1
ATOM 4099 C C . LEU A 1 507 ? 8.212 -21.824 -16.122 1 93.27 507 LEU A C 1
ATOM 4101 O O . LEU A 1 507 ? 9.18 -21.359 -15.518 1 93.27 507 LEU A O 1
ATOM 4105 N N . ARG A 1 508 ? 8.296 -22.564 -17.246 1 84.52 508 ARG A N 1
ATOM 4106 C CA . ARG A 1 508 ? 9.629 -22.96 -17.687 1 84.52 508 ARG A CA 1
ATOM 4107 C C . ARG A 1 508 ? 9.703 -23.035 -19.208 1 84.52 508 ARG A C 1
ATOM 4109 O O . ARG A 1 508 ? 8.681 -22.941 -19.89 1 84.52 508 ARG A O 1
ATOM 4116 N N . ASN A 1 509 ? 10.88 -23.212 -19.773 1 69.8 509 ASN A N 1
ATOM 4117 C CA . ASN A 1 509 ? 11.265 -23.537 -21.142 1 69.8 509 ASN A CA 1
ATOM 4118 C C . ASN A 1 509 ? 10.972 -22.383 -22.096 1 69.8 509 ASN A C 1
ATOM 4120 O O . ASN A 1 509 ? 11.021 -22.552 -23.316 1 69.8 509 ASN A O 1
ATOM 4124 N N . GLN A 1 510 ? 10.886 -21.108 -21.499 1 63.84 510 GLN A N 1
ATOM 4125 C CA . GLN A 1 510 ? 10.738 -19.867 -22.251 1 63.84 510 GLN A CA 1
ATOM 4126 C C . GLN A 1 510 ? 9.912 -20.085 -23.516 1 63.84 510 GLN A C 1
ATOM 4128 O O . GLN A 1 510 ? 10.322 -19.686 -24.608 1 63.84 510 GLN A O 1
ATOM 4133 N N . THR A 1 511 ? 8.842 -20.71 -23.322 1 67.64 511 THR A N 1
ATOM 4134 C CA . THR A 1 511 ? 7.928 -20.912 -24.441 1 67.64 511 THR A CA 1
ATOM 4135 C C . THR A 1 511 ? 7 -19.712 -24.605 1 67.64 511 THR A C 1
ATOM 4137 O O . THR A 1 511 ? 7.037 -18.777 -23.803 1 67.64 511 THR A O 1
ATOM 4140 N N . LYS A 1 512 ? 6.497 -19.6 -25.723 1 82.39 512 LYS A N 1
ATOM 4141 C CA . LYS A 1 512 ? 5.492 -18.577 -25.997 1 82.39 512 LYS A CA 1
ATOM 4142 C C . LYS A 1 512 ? 4.292 -18.722 -25.066 1 82.39 512 LYS A C 1
ATOM 4144 O O . LYS A 1 512 ? 3.428 -17.843 -25.017 1 82.39 512 LYS A O 1
ATOM 4149 N N . GLU A 1 513 ? 4.339 -19.762 -24.181 1 89.71 513 GLU A N 1
ATOM 4150 C CA . GLU A 1 513 ? 3.202 -20.034 -23.306 1 89.71 513 GLU A CA 1
ATOM 4151 C C . GLU A 1 513 ? 3.529 -19.698 -21.854 1 89.71 513 GLU A C 1
ATOM 4153 O O . GLU A 1 513 ? 2.803 -20.095 -20.941 1 89.71 513 GLU A O 1
ATOM 4158 N N . ASN A 1 514 ? 4.64 -18.967 -21.651 1 92.52 514 ASN A N 1
ATOM 4159 C CA . ASN A 1 514 ? 5.034 -18.604 -20.294 1 92.52 514 ASN A CA 1
ATOM 4160 C C . ASN A 1 514 ? 4.033 -17.645 -19.657 1 92.52 514 ASN A C 1
ATOM 4162 O O . ASN A 1 514 ? 3.595 -16.685 -20.293 1 92.52 514 ASN A O 1
ATOM 4166 N N . SER A 1 515 ? 3.636 -18.008 -18.47 1 96.05 515 SER A N 1
ATOM 4167 C CA . SER A 1 515 ? 2.739 -17.139 -17.715 1 96.05 515 SER A CA 1
ATOM 4168 C C . SER A 1 515 ? 2.689 -17.54 -16.244 1 96.05 515 SER A C 1
ATOM 4170 O O . SER A 1 515 ? 2.483 -18.712 -15.922 1 96.05 515 SER A O 1
ATOM 4172 N N . PRO A 1 516 ? 2.902 -16.61 -15.403 1 96.67 516 PRO A N 1
ATOM 4173 C CA . PRO A 1 516 ? 2.973 -16.951 -13.981 1 96.67 516 PRO A CA 1
ATOM 4174 C C . PRO A 1 516 ? 1.595 -17.075 -13.334 1 96.67 516 PRO A C 1
ATOM 4176 O O . PRO A 1 516 ? 1.346 -16.477 -12.285 1 96.67 516 PRO A O 1
ATOM 4179 N N . ILE A 1 517 ? 0.767 -17.971 -13.843 1 97.97 517 ILE A N 1
ATOM 4180 C CA . ILE A 1 517 ? -0.609 -18.148 -13.391 1 97.97 517 ILE A CA 1
ATOM 4181 C C . ILE A 1 517 ? -0.619 -18.69 -11.964 1 97.97 517 ILE A C 1
ATOM 4183 O O . ILE A 1 517 ? -1.366 -18.202 -11.113 1 97.97 517 ILE A O 1
ATOM 4187 N N . PHE A 1 518 ? 0.215 -19.632 -11.708 1 98.31 518 PHE A N 1
ATOM 4188 C CA . PHE A 1 518 ? 0.276 -20.24 -10.384 1 98.31 518 PHE A CA 1
ATOM 4189 C C . PHE A 1 518 ? 0.794 -19.243 -9.355 1 98.31 518 PHE A C 1
ATOM 4191 O O . PHE A 1 518 ? 0.347 -19.239 -8.206 1 98.31 518 PHE A O 1
ATOM 4198 N N . ILE A 1 519 ? 1.698 -18.401 -9.744 1 97.78 519 ILE A N 1
ATOM 4199 C CA . ILE A 1 519 ? 2.231 -17.38 -8.849 1 97.78 519 ILE A CA 1
ATOM 4200 C C . ILE A 1 519 ? 1.132 -16.382 -8.491 1 97.78 519 ILE A C 1
ATOM 4202 O O . ILE A 1 519 ? 1.056 -15.915 -7.352 1 97.78 519 ILE A O 1
ATOM 4206 N N . GLN A 1 520 ? 0.274 -16.046 -9.447 1 97.58 520 GLN A N 1
ATOM 4207 C CA . GLN A 1 520 ? -0.872 -15.183 -9.18 1 97.58 520 GLN A CA 1
ATOM 4208 C C . GLN A 1 520 ? -1.78 -15.789 -8.113 1 97.58 520 GLN A C 1
ATOM 4210 O O . GLN A 1 520 ? -2.243 -15.085 -7.213 1 97.58 520 GLN A O 1
ATOM 4215 N N . PHE A 1 521 ? -2.007 -17.051 -8.292 1 98.18 521 PHE A N 1
ATOM 4216 C CA . PHE A 1 521 ? -2.81 -17.784 -7.32 1 98.18 521 PHE A CA 1
ATOM 4217 C C . PHE A 1 521 ? -2.211 -17.665 -5.924 1 98.18 521 PHE A C 1
ATOM 4219 O O . PHE A 1 521 ? -2.905 -17.295 -4.974 1 98.18 521 PHE A O 1
ATOM 4226 N N . LEU A 1 522 ? -0.956 -17.92 -5.843 1 98.55 522 LEU A N 1
ATOM 4227 C CA . LEU A 1 522 ? -0.277 -17.882 -4.552 1 98.55 522 LEU A CA 1
ATOM 4228 C C . LEU A 1 522 ? -0.26 -16.466 -3.988 1 98.55 522 LEU A C 1
ATOM 4230 O O . LEU A 1 522 ? -0.366 -16.275 -2.774 1 98.55 522 LEU A O 1
ATOM 4234 N N . GLU A 1 523 ? -0.094 -15.564 -4.881 1 97.54 523 GLU A N 1
ATOM 4235 C CA . GLU A 1 523 ? -0.069 -14.17 -4.45 1 97.54 523 GLU A CA 1
ATOM 4236 C C . GLU A 1 523 ? -1.399 -13.763 -3.821 1 97.54 523 GLU A C 1
ATOM 4238 O O . GLU A 1 523 ? -1.424 -13.038 -2.824 1 97.54 523 GLU A O 1
ATOM 4243 N N . ILE A 1 524 ? -2.495 -14.163 -4.335 1 97.34 524 ILE A N 1
ATOM 4244 C CA . ILE A 1 524 ? -3.808 -13.869 -3.772 1 97.34 524 ILE A CA 1
ATOM 4245 C C . ILE A 1 524 ? -3.963 -14.579 -2.428 1 97.34 524 ILE A C 1
ATOM 4247 O O . ILE A 1 524 ? -4.555 -14.031 -1.495 1 97.34 524 ILE A O 1
ATOM 4251 N N . VAL A 1 525 ? -3.407 -15.783 -2.299 1 97.89 525 VAL A N 1
ATOM 4252 C CA . VAL A 1 525 ? -3.449 -16.495 -1.026 1 97.89 525 VAL A CA 1
ATOM 4253 C C . VAL A 1 525 ? -2.701 -15.695 0.038 1 97.89 525 VAL A C 1
ATOM 4255 O O . VAL A 1 525 ? -3.16 -15.585 1.177 1 97.89 525 VAL A O 1
ATOM 4258 N N . VAL A 1 526 ? -1.588 -15.141 -0.376 1 97.5 526 VAL A N 1
ATOM 4259 C CA . VAL A 1 526 ? -0.825 -14.316 0.554 1 97.5 526 VAL A CA 1
ATOM 4260 C C . VAL A 1 526 ? -1.669 -13.124 0.999 1 97.5 526 VAL A C 1
ATOM 4262 O O . VAL A 1 526 ? -1.665 -12.758 2.177 1 97.5 526 VAL A O 1
ATOM 4265 N N . MET A 1 527 ? -2.359 -12.548 0.09 1 95.99 527 MET A N 1
ATOM 4266 C CA . MET A 1 527 ? -3.214 -11.411 0.42 1 95.99 527 MET A CA 1
ATOM 4267 C C . MET A 1 527 ? -4.31 -11.82 1.399 1 95.99 527 MET A C 1
ATOM 4269 O O . MET A 1 527 ? -4.655 -11.059 2.304 1 95.99 527 MET A O 1
ATOM 4273 N N . LEU A 1 528 ? -4.851 -13.03 1.267 1 96.79 528 LEU A N 1
ATOM 4274 C CA . LEU A 1 528 ? -5.878 -13.537 2.171 1 96.79 528 LEU A CA 1
ATOM 4275 C C . LEU A 1 528 ? -5.308 -13.768 3.566 1 96.79 528 LEU A C 1
ATOM 4277 O O . LEU A 1 528 ? -5.962 -13.463 4.567 1 96.79 528 LEU A O 1
ATOM 4281 N N . ILE A 1 529 ? -4.092 -14.289 3.594 1 96.66 529 ILE A N 1
ATOM 4282 C CA . ILE A 1 529 ? -3.446 -14.542 4.878 1 96.66 529 ILE A CA 1
ATOM 4283 C C . ILE A 1 529 ? -3.218 -13.221 5.61 1 96.66 529 ILE A C 1
ATOM 4285 O O . ILE A 1 529 ? -3.376 -13.146 6.831 1 96.66 529 ILE A O 1
ATOM 4289 N N . LYS A 1 530 ? -2.845 -12.218 4.868 1 93.58 530 LYS A N 1
ATOM 4290 C CA . LYS A 1 530 ? -2.595 -10.914 5.475 1 93.58 530 LYS A CA 1
ATOM 4291 C C . LYS A 1 530 ? -3.893 -10.281 5.97 1 93.58 530 LYS A C 1
ATOM 4293 O O . LYS A 1 530 ? -3.909 -9.622 7.012 1 93.58 530 LYS A O 1
ATOM 4298 N N . LYS A 1 531 ? -4.953 -10.492 5.232 1 93.35 531 LYS A N 1
ATOM 4299 C CA . LYS A 1 531 ? -6.251 -9.943 5.612 1 93.35 531 LYS A CA 1
ATOM 4300 C C . LYS A 1 531 ? -6.851 -10.712 6.785 1 93.35 531 LYS A C 1
ATOM 4302 O O . LYS A 1 531 ? -7.477 -10.121 7.667 1 93.35 531 LYS A O 1
ATOM 4307 N N . TYR A 1 532 ? -6.627 -12.062 6.815 1 94.55 532 TYR A N 1
ATOM 4308 C CA . TYR A 1 532 ? -7.115 -12.945 7.868 1 94.55 532 TYR A CA 1
ATOM 4309 C C . TYR A 1 532 ? -5.974 -13.756 8.471 1 94.55 532 TYR A C 1
ATOM 4311 O O . TYR A 1 532 ? -5.923 -14.978 8.315 1 94.55 532 TYR A O 1
ATOM 4319 N N . PRO A 1 533 ? -5.151 -13.172 9.241 1 91.96 533 PRO A N 1
ATOM 4320 C CA . PRO A 1 533 ? -3.921 -13.822 9.7 1 91.96 533 PRO A CA 1
ATOM 4321 C C . PRO A 1 533 ? -4.191 -15.037 10.586 1 91.96 533 PRO A C 1
ATOM 4323 O O . PRO A 1 533 ? -3.369 -15.954 10.649 1 91.96 533 PRO A O 1
ATOM 4326 N N . ASN A 1 534 ? -5.389 -15.079 11.204 1 95.21 534 ASN A N 1
ATOM 4327 C CA . ASN A 1 534 ? -5.657 -16.165 12.14 1 95.21 534 ASN A CA 1
ATOM 4328 C C . ASN A 1 534 ? -6.518 -17.253 11.505 1 95.21 534 ASN A C 1
ATOM 4330 O O . ASN A 1 534 ? -6.833 -18.256 12.148 1 95.21 534 ASN A O 1
ATOM 4334 N N . ALA A 1 535 ? -6.841 -17.084 10.258 1 97.09 535 ALA A N 1
ATOM 4335 C CA . ALA A 1 535 ? -7.754 -18.022 9.609 1 97.09 535 ALA A CA 1
ATOM 4336 C C . ALA A 1 535 ? -6.986 -19.15 8.925 1 97.09 535 ALA A C 1
ATOM 4338 O O . ALA A 1 535 ? -7.587 -20.097 8.412 1 97.09 535 ALA A O 1
ATOM 4339 N N . PHE A 1 536 ? -5.647 -19.083 8.958 1 97.9 536 PHE A N 1
ATOM 4340 C CA . PHE A 1 536 ? -4.82 -20.067 8.27 1 97.9 536 PHE A CA 1
ATOM 4341 C C . PHE A 1 536 ? -3.887 -20.77 9.249 1 97.9 536 PHE A C 1
ATOM 4343 O O . PHE A 1 536 ? -3.318 -20.134 10.138 1 97.9 536 PHE A O 1
ATOM 4350 N N . GLU A 1 537 ? -3.735 -22 9.052 1 97.75 537 GLU A N 1
ATOM 4351 C CA . GLU A 1 537 ? -2.841 -22.791 9.893 1 97.75 537 GLU A CA 1
ATOM 4352 C C . GLU A 1 537 ? -1.378 -22.501 9.569 1 97.75 537 GLU A C 1
ATOM 4354 O O . GLU A 1 537 ? -0.494 -22.754 10.39 1 97.75 537 GLU A O 1
ATOM 4359 N N . PHE A 1 538 ? -1.101 -21.976 8.409 1 97.82 538 PHE A N 1
ATOM 4360 C CA . PHE A 1 538 ? 0.266 -21.777 7.941 1 97.82 538 PHE A CA 1
ATOM 4361 C C . PHE A 1 538 ? 0.558 -20.295 7.739 1 97.82 538 PHE A C 1
ATOM 4363 O O . PHE A 1 538 ? -0.364 -19.483 7.639 1 97.82 538 PHE A O 1
ATOM 4370 N N . THR A 1 539 ? 1.8 -20.002 7.672 1 96.7 539 THR A N 1
ATOM 4371 C CA . THR A 1 539 ? 2.271 -18.635 7.475 1 96.7 539 THR A CA 1
ATOM 4372 C C . THR A 1 539 ? 2.611 -18.387 6.008 1 96.7 539 THR A C 1
ATOM 4374 O O . THR A 1 539 ? 2.674 -19.326 5.212 1 96.7 539 THR A O 1
ATOM 4377 N N . PRO A 1 540 ? 2.834 -17.139 5.614 1 96.53 540 PRO A N 1
ATOM 4378 C CA . PRO A 1 540 ? 3.203 -16.825 4.232 1 96.53 540 PRO A CA 1
ATOM 4379 C C . PRO A 1 540 ? 4.51 -17.489 3.804 1 96.53 540 PRO A C 1
ATOM 4381 O O . PRO A 1 540 ? 4.799 -17.578 2.609 1 96.53 540 PRO A O 1
ATOM 4384 N N . LEU A 1 541 ? 5.262 -17.995 4.742 1 96.49 541 LEU A N 1
ATOM 4385 C CA . LEU A 1 541 ? 6.509 -18.679 4.416 1 96.49 541 LEU A CA 1
ATOM 4386 C C . LEU A 1 541 ? 6.246 -19.907 3.551 1 96.49 541 LEU A C 1
ATOM 4388 O O . LEU A 1 541 ? 7.012 -20.199 2.63 1 96.49 541 LEU A O 1
ATOM 4392 N N . LEU A 1 542 ? 5.223 -20.627 3.83 1 98.07 542 LEU A N 1
ATOM 4393 C CA . LEU A 1 542 ? 4.859 -21.796 3.037 1 98.07 542 LEU A CA 1
ATOM 4394 C C . LEU A 1 542 ? 4.586 -21.406 1.588 1 98.07 542 LEU A C 1
ATOM 4396 O O . LEU A 1 542 ? 5.005 -22.105 0.663 1 98.07 542 LEU A O 1
ATOM 4400 N N . ILE A 1 543 ? 3.891 -20.283 1.433 1 98.37 543 ILE A N 1
ATOM 4401 C CA . ILE A 1 543 ? 3.51 -19.829 0.1 1 98.37 543 ILE A CA 1
ATOM 4402 C C . ILE A 1 543 ? 4.758 -19.436 -0.687 1 98.37 543 ILE A C 1
ATOM 4404 O O . ILE A 1 543 ? 4.869 -19.738 -1.878 1 98.37 543 ILE A O 1
ATOM 4408 N N . LYS A 1 544 ? 5.625 -18.761 0.006 1 97.12 544 LYS A N 1
ATOM 4409 C CA . LYS A 1 544 ? 6.88 -18.366 -0.627 1 97.12 544 LYS A CA 1
ATOM 4410 C C . LYS A 1 544 ? 7.662 -19.586 -1.104 1 97.12 544 LYS A C 1
ATOM 4412 O O . LYS A 1 544 ? 8.142 -19.617 -2.24 1 97.12 544 LYS A O 1
ATOM 4417 N N . ASP A 1 545 ? 7.765 -20.57 -0.28 1 96.09 545 ASP A N 1
ATOM 4418 C CA . ASP A 1 545 ? 8.534 -21.76 -0.629 1 96.09 545 ASP A CA 1
ATOM 4419 C C . ASP A 1 545 ? 7.865 -22.532 -1.764 1 96.09 545 ASP A C 1
ATOM 4421 O O . ASP A 1 545 ? 8.546 -23.117 -2.61 1 96.09 545 ASP A O 1
ATOM 4425 N N . LEU A 1 546 ? 6.579 -22.537 -1.757 1 97.93 546 LEU A N 1
ATOM 4426 C CA . LEU A 1 546 ? 5.85 -23.162 -2.855 1 97.93 546 LEU A CA 1
ATOM 4427 C C . LEU A 1 546 ? 6.121 -22.437 -4.169 1 97.93 546 LEU A C 1
ATOM 4429 O O . LEU A 1 546 ? 6.302 -23.075 -5.208 1 97.93 546 LEU A O 1
ATOM 4433 N N . ALA A 1 547 ? 6.142 -21.127 -4.107 1 97.5 547 ALA A N 1
ATOM 4434 C CA . ALA A 1 547 ? 6.409 -20.332 -5.303 1 97.5 547 ALA A CA 1
ATOM 4435 C C . ALA A 1 547 ? 7.81 -20.606 -5.841 1 97.5 547 ALA A C 1
ATOM 4437 O O . ALA A 1 547 ? 7.989 -20.827 -7.041 1 97.5 547 ALA A O 1
ATOM 4438 N N . VAL A 1 548 ? 8.766 -20.642 -4.974 1 94.2 548 VAL A N 1
ATOM 4439 C CA . VAL A 1 548 ? 10.154 -20.87 -5.364 1 94.2 548 VAL A CA 1
ATOM 4440 C C . VAL A 1 548 ? 10.297 -22.264 -5.972 1 94.2 548 VAL A C 1
ATOM 4442 O O . VAL A 1 548 ? 10.902 -22.425 -7.034 1 94.2 548 VAL A O 1
ATOM 4445 N N . GLU A 1 549 ? 9.691 -23.231 -5.308 1 93.19 549 GLU A N 1
ATOM 4446 C CA . GLU A 1 549 ? 9.771 -24.61 -5.778 1 93.19 549 GLU A CA 1
ATOM 4447 C C . GLU A 1 549 ? 9.079 -24.774 -7.128 1 93.19 549 GLU A C 1
ATOM 4449 O O . GLU A 1 549 ? 9.509 -25.578 -7.958 1 93.19 549 GLU A O 1
ATOM 4454 N N . SER A 1 550 ? 8.045 -24.053 -7.359 1 95.92 550 SER A N 1
ATOM 4455 C CA . SER A 1 550 ? 7.306 -24.181 -8.611 1 95.92 550 SER A CA 1
ATOM 4456 C C . SER A 1 550 ? 8.107 -23.627 -9.785 1 95.92 550 SER A C 1
ATOM 4458 O O . SER A 1 550 ? 7.968 -24.099 -10.915 1 95.92 550 SER A O 1
ATOM 4460 N N . VAL A 1 551 ? 8.92 -22.609 -9.542 1 93.49 551 VAL A N 1
ATOM 4461 C CA . VAL A 1 551 ? 9.677 -21.942 -10.597 1 93.49 551 VAL A CA 1
ATOM 4462 C C . VAL A 1 551 ? 11.021 -22.639 -10.79 1 93.49 551 VAL A C 1
ATOM 4464 O O . VAL A 1 551 ? 11.508 -22.763 -11.916 1 93.49 551 VAL A O 1
ATOM 4467 N N . CYS A 1 552 ? 11.588 -23.041 -9.684 1 88.78 552 CYS A N 1
ATOM 4468 C CA . CYS A 1 552 ? 12.864 -23.747 -9.677 1 88.78 552 CYS A CA 1
ATOM 4469 C C . CYS A 1 552 ? 12.762 -25.05 -8.893 1 88.78 552 CYS A C 1
ATOM 4471 O O . CYS A 1 552 ? 13.264 -25.146 -7.771 1 88.78 552 CYS A O 1
ATOM 4473 N N . PRO A 1 553 ? 12.141 -26.016 -9.56 1 87.36 553 PRO A N 1
ATOM 4474 C CA . PRO A 1 553 ? 11.86 -27.257 -8.835 1 87.36 553 PRO A CA 1
ATOM 4475 C C . PRO A 1 553 ? 13.128 -28.025 -8.467 1 87.36 553 PRO A C 1
ATOM 4477 O O . PRO A 1 553 ? 14.016 -28.196 -9.306 1 87.36 553 PRO A O 1
ATOM 4480 N N . THR A 1 554 ? 13.231 -28.387 -7.291 1 79 554 THR A N 1
ATOM 4481 C CA . THR A 1 554 ? 14.286 -29.264 -6.795 1 79 554 THR A CA 1
ATOM 4482 C C . THR A 1 554 ? 13.735 -30.655 -6.495 1 79 554 THR A C 1
ATOM 4484 O O . THR A 1 554 ? 14.5 -31.602 -6.298 1 79 554 THR A O 1
ATOM 4487 N N . THR A 1 555 ? 12.428 -30.768 -6.567 1 84.65 555 THR A N 1
ATOM 4488 C CA . THR A 1 555 ? 11.722 -32.021 -6.325 1 84.65 555 THR A CA 1
ATOM 4489 C C . THR A 1 555 ? 10.819 -32.37 -7.504 1 84.65 555 THR A C 1
ATOM 4491 O O . THR A 1 555 ? 10.868 -31.714 -8.546 1 84.65 555 THR A O 1
ATOM 4494 N N . GLY A 1 556 ? 10.051 -33.387 -7.315 1 85.75 556 GLY A N 1
ATOM 4495 C CA . GLY A 1 556 ? 9.233 -33.865 -8.418 1 85.75 556 GLY A CA 1
ATOM 4496 C C . GLY A 1 556 ? 7.848 -33.247 -8.445 1 85.75 556 GLY A C 1
ATOM 4497 O O . GLY A 1 556 ? 7.114 -33.399 -9.423 1 85.75 556 GLY A O 1
ATOM 4498 N N . THR A 1 557 ? 7.486 -32.445 -7.507 1 91.62 557 THR A N 1
ATOM 4499 C CA . THR A 1 557 ? 6.113 -32.004 -7.291 1 91.62 557 THR A CA 1
ATOM 4500 C C . THR A 1 557 ? 5.624 -31.162 -8.466 1 91.62 557 THR A C 1
ATOM 4502 O O . THR A 1 557 ? 4.515 -31.366 -8.964 1 91.62 557 THR A O 1
ATOM 4505 N N . PHE A 1 558 ? 6.451 -30.285 -8.98 1 93.09 558 PHE A N 1
ATOM 4506 C CA . PHE A 1 558 ? 5.976 -29.338 -9.981 1 93.09 558 PHE A CA 1
ATOM 4507 C C . PHE A 1 558 ? 6.599 -29.629 -11.341 1 93.09 558 PHE A C 1
ATOM 4509 O O . PHE A 1 558 ? 6.649 -28.753 -12.207 1 93.09 558 PHE A O 1
ATOM 4516 N N . LEU A 1 559 ? 6.97 -30.873 -11.496 1 87.74 559 LEU A N 1
ATOM 4517 C CA . LEU A 1 559 ? 7.549 -31.257 -12.779 1 87.74 559 LEU A CA 1
ATOM 4518 C C . LEU A 1 559 ? 6.463 -31.69 -13.758 1 87.74 559 LEU A C 1
ATOM 4520 O O . LEU A 1 559 ? 5.462 -32.287 -13.357 1 87.74 559 LEU A O 1
ATOM 4524 N N . TYR A 1 560 ? 6.608 -31.338 -14.984 1 89.02 560 TYR A N 1
ATOM 4525 C CA . TYR A 1 560 ? 5.783 -31.761 -16.11 1 89.02 560 TYR A CA 1
ATOM 4526 C C . TYR A 1 560 ? 4.396 -31.132 -16.037 1 89.02 560 TYR A C 1
ATOM 4528 O O . TYR A 1 560 ? 4.141 -30.273 -15.19 1 89.02 560 TYR A O 1
ATOM 4536 N N . ASN A 1 561 ? 3.48 -31.535 -16.976 1 92.01 561 ASN A N 1
ATOM 4537 C CA . ASN A 1 561 ? 2.257 -30.761 -17.166 1 92.01 561 ASN A CA 1
ATOM 4538 C C . ASN A 1 561 ? 1.028 -31.529 -16.687 1 92.01 561 ASN A C 1
ATOM 4540 O O . ASN A 1 561 ? -0.047 -30.948 -16.524 1 92.01 561 ASN A O 1
ATOM 4544 N N . CYS A 1 562 ? 1.134 -32.851 -16.451 1 92.77 562 CYS A N 1
ATOM 4545 C CA . CYS A 1 562 ? -0.013 -33.64 -16.016 1 92.77 562 CYS A CA 1
ATOM 4546 C C . CYS A 1 562 ? 0.433 -34.966 -15.413 1 92.77 562 CYS A C 1
ATOM 4548 O O . CYS A 1 562 ? 1.612 -35.316 -15.478 1 92.77 562 CYS A O 1
ATOM 4550 N N . GLU A 1 563 ? -0.482 -35.637 -14.92 1 90.48 563 GLU A N 1
ATOM 4551 C CA . GLU A 1 563 ? -0.199 -36.905 -14.254 1 90.48 563 GLU A CA 1
ATOM 4552 C C . GLU A 1 563 ? 0.323 -37.944 -15.243 1 90.48 563 GLU A C 1
ATOM 4554 O O . GLU A 1 563 ? 1.201 -38.741 -14.908 1 90.48 563 GLU A O 1
ATOM 4559 N N . LYS A 1 564 ? -0.214 -37.964 -16.43 1 92.38 564 LYS A N 1
ATOM 4560 C CA . LYS A 1 564 ? 0.216 -38.921 -17.445 1 92.38 564 LYS A CA 1
ATOM 4561 C C . LYS A 1 564 ? 1.709 -38.786 -17.73 1 92.38 564 LYS A C 1
ATOM 4563 O O . LYS A 1 564 ? 2.428 -39.786 -17.792 1 92.38 564 LYS A O 1
ATOM 4568 N N . GLU A 1 565 ? 2.188 -37.563 -17.898 1 89.14 565 GLU A N 1
ATOM 4569 C CA . GLU A 1 565 ? 3.603 -37.304 -18.15 1 89.14 565 GLU A CA 1
ATOM 4570 C C . GLU A 1 565 ? 4.458 -37.699 -16.949 1 89.14 565 GLU A C 1
ATOM 4572 O O . GLU A 1 565 ? 5.542 -38.263 -17.112 1 89.14 565 GLU A O 1
ATOM 4577 N N . ARG A 1 566 ? 3.975 -37.491 -15.81 1 87.31 566 ARG A N 1
ATOM 4578 C CA . ARG A 1 566 ? 4.716 -37.817 -14.595 1 87.31 566 ARG A CA 1
ATOM 4579 C C . ARG A 1 566 ? 4.87 -39.326 -14.436 1 87.31 566 ARG A C 1
ATOM 4581 O O . ARG A 1 566 ? 5.897 -39.801 -13.946 1 87.31 566 ARG A O 1
ATOM 4588 N N . ARG A 1 567 ? 3.839 -39.984 -14.802 1 84.76 567 ARG A N 1
ATOM 4589 C CA . ARG A 1 567 ? 3.907 -41.441 -14.768 1 84.76 567 ARG A CA 1
ATOM 4590 C C . ARG A 1 567 ? 4.845 -41.97 -15.848 1 84.76 567 ARG A C 1
ATOM 4592 O O . ARG A 1 567 ? 5.611 -42.906 -15.609 1 84.76 567 ARG A O 1
ATOM 4599 N N . LYS A 1 568 ? 4.717 -41.363 -17.009 1 83.94 568 LYS A N 1
ATOM 4600 C CA . LYS A 1 568 ? 5.56 -41.764 -18.131 1 83.94 568 LYS A CA 1
ATOM 4601 C C . LYS A 1 568 ? 7.04 -41.648 -17.776 1 83.94 568 LYS A C 1
ATOM 4603 O O . LYS A 1 568 ? 7.837 -42.52 -18.126 1 83.94 568 LYS A O 1
ATOM 4608 N N . TYR A 1 569 ? 7.345 -40.593 -16.959 1 79.17 569 TYR A N 1
ATOM 4609 C CA . TYR A 1 569 ? 8.749 -40.343 -16.651 1 79.17 569 TYR A CA 1
ATOM 4610 C C . TYR A 1 569 ? 9.09 -40.814 -15.242 1 79.17 569 TYR A C 1
ATOM 4612 O O . TYR A 1 569 ? 10.125 -40.436 -14.688 1 79.17 569 TYR A O 1
ATOM 4620 N N . ASP A 1 570 ? 8.221 -41.518 -14.578 1 80.23 570 ASP A N 1
ATOM 4621 C CA . ASP A 1 570 ? 8.416 -42.195 -13.299 1 80.23 570 ASP A CA 1
ATOM 4622 C C . ASP A 1 570 ? 8.885 -41.216 -12.225 1 80.23 570 ASP A C 1
ATOM 4624 O O . ASP A 1 570 ? 9.879 -41.468 -11.54 1 80.23 570 ASP A O 1
ATOM 4628 N N . VAL A 1 571 ? 8.262 -40.121 -12.181 1 81.52 571 VAL A N 1
ATOM 4629 C CA . VAL A 1 571 ? 8.628 -39.075 -11.232 1 81.52 571 VAL A CA 1
ATOM 4630 C C . VAL A 1 571 ? 8.444 -39.586 -9.804 1 81.52 571 VAL A C 1
ATOM 4632 O O . VAL A 1 571 ? 9.236 -39.263 -8.916 1 81.52 571 VAL A O 1
ATOM 4635 N N . CYS A 1 572 ? 7.476 -40.346 -9.571 1 80.07 572 CYS A N 1
ATOM 4636 C CA . CYS A 1 572 ? 7.118 -40.821 -8.239 1 80.07 572 CYS A CA 1
ATOM 4637 C C . CYS A 1 572 ? 8.247 -41.645 -7.632 1 80.07 572 CYS A C 1
ATOM 4639 O O . CYS A 1 572 ? 8.485 -41.587 -6.424 1 80.07 572 CYS A O 1
ATOM 4641 N N . THR A 1 573 ? 8.912 -42.335 -8.435 1 73.3 573 THR A N 1
ATOM 4642 C CA . THR A 1 573 ? 9.925 -43.241 -7.905 1 73.3 573 THR A CA 1
ATOM 4643 C C . THR A 1 573 ? 11.312 -42.609 -7.988 1 73.3 573 THR A C 1
ATOM 4645 O O . THR A 1 573 ? 12.249 -43.067 -7.331 1 73.3 573 THR A O 1
ATOM 4648 N N . THR A 1 574 ? 11.389 -41.531 -8.682 1 73 574 THR A N 1
ATOM 4649 C CA . THR A 1 574 ? 12.724 -41.01 -8.951 1 73 574 THR A CA 1
ATOM 4650 C C . THR A 1 574 ? 12.949 -39.691 -8.218 1 73 574 THR A C 1
ATOM 4652 O O . THR A 1 574 ? 14.088 -39.248 -8.06 1 73 574 THR A O 1
ATOM 4655 N N . ARG A 1 575 ? 11.873 -39.066 -7.778 1 78.86 575 ARG A N 1
ATOM 4656 C CA . ARG A 1 575 ? 12.011 -37.74 -7.185 1 78.86 575 ARG A CA 1
ATOM 4657 C C . ARG A 1 575 ? 11.327 -37.675 -5.824 1 78.86 575 ARG A C 1
ATOM 4659 O O . ARG A 1 575 ? 10.369 -38.407 -5.569 1 78.86 575 ARG A O 1
ATOM 4666 N N . MET A 1 576 ? 11.824 -36.77 -5.075 1 81.75 576 MET A N 1
ATOM 4667 C CA . MET A 1 576 ? 11.205 -36.499 -3.781 1 81.75 576 MET A CA 1
ATOM 4668 C C . MET A 1 576 ? 10.004 -35.572 -3.935 1 81.75 576 MET A C 1
ATOM 4670 O O . MET A 1 576 ? 9.88 -34.872 -4.942 1 81.75 576 MET A O 1
ATOM 4674 N N . SER A 1 577 ? 9.211 -35.707 -3.006 1 89.09 577 SER A N 1
ATOM 4675 C CA . SER A 1 577 ? 8.036 -34.843 -2.98 1 89.09 577 SER A CA 1
ATOM 4676 C C . SER A 1 577 ? 8.273 -33.613 -2.111 1 89.09 577 SER A C 1
ATOM 4678 O O . SER A 1 577 ? 8.667 -33.733 -0.949 1 89.09 577 SER A O 1
ATOM 4680 N N . PHE A 1 578 ? 8.033 -32.49 -2.642 1 92.52 578 PHE A N 1
ATOM 4681 C CA . PHE A 1 578 ? 8.118 -31.263 -1.859 1 92.52 578 PHE A CA 1
ATOM 4682 C C . PHE A 1 578 ? 7.024 -31.222 -0.798 1 92.52 578 PHE A C 1
ATOM 4684 O O . PHE A 1 578 ? 7.238 -30.708 0.302 1 92.52 578 PHE A O 1
ATOM 4691 N N . PHE A 1 579 ? 5.841 -31.763 -1.144 1 96.11 579 PHE A N 1
ATOM 4692 C CA . PHE A 1 579 ? 4.719 -31.757 -0.213 1 96.11 579 PHE A CA 1
ATOM 4693 C C . PHE A 1 579 ? 5.023 -32.62 1.006 1 96.11 579 PHE A C 1
ATOM 4695 O O . PHE A 1 579 ? 4.733 -32.228 2.138 1 96.11 579 PHE A O 1
ATOM 4702 N N . GLN A 1 580 ? 5.623 -33.709 0.726 1 90.39 580 GLN A N 1
ATOM 4703 C CA . GLN A 1 580 ? 6.003 -34.569 1.842 1 90.39 580 GLN A CA 1
ATOM 4704 C C . GLN A 1 580 ? 7.063 -33.903 2.714 1 90.39 580 GLN A C 1
ATOM 4706 O O . GLN A 1 580 ? 7.051 -34.051 3.938 1 90.39 580 GLN A O 1
ATOM 4711 N N . HIS A 1 581 ? 7.962 -33.251 2.053 1 90.44 581 HIS A N 1
ATOM 4712 C CA . HIS A 1 581 ? 8.962 -32.493 2.795 1 90.44 581 HIS A CA 1
ATOM 4713 C C . HIS A 1 581 ? 8.306 -31.468 3.715 1 90.44 581 HIS A C 1
ATOM 4715 O O . HIS A 1 581 ? 8.72 -31.306 4.866 1 90.44 581 HIS A O 1
ATOM 4721 N N . ILE A 1 582 ? 7.294 -30.791 3.274 1 95.04 582 ILE A N 1
ATOM 4722 C CA . ILE A 1 582 ? 6.582 -29.788 4.058 1 95.04 582 ILE A CA 1
ATOM 4723 C C . ILE A 1 582 ? 5.894 -30.456 5.247 1 95.04 582 ILE A C 1
ATOM 4725 O O . ILE A 1 582 ? 5.959 -29.955 6.372 1 95.04 582 ILE A O 1
ATOM 4729 N N . ILE A 1 583 ? 5.272 -31.597 4.973 1 93.8 583 ILE A N 1
ATOM 4730 C CA . ILE A 1 583 ? 4.527 -32.297 6.014 1 93.8 583 ILE A CA 1
ATOM 4731 C C . ILE A 1 583 ? 5.486 -32.773 7.103 1 93.8 583 ILE A C 1
ATOM 4733 O O . ILE A 1 583 ? 5.162 -32.715 8.292 1 93.8 583 ILE A O 1
ATOM 4737 N N . GLN A 1 584 ? 6.637 -33.141 6.724 1 89.54 584 GLN A N 1
ATOM 4738 C CA . GLN A 1 584 ? 7.631 -33.624 7.677 1 89.54 584 GLN A CA 1
ATOM 4739 C C . GLN A 1 584 ? 8.224 -32.472 8.484 1 89.54 584 GLN A C 1
ATOM 4741 O O . GLN A 1 584 ? 8.67 -32.667 9.617 1 89.54 584 GLN A O 1
ATOM 4746 N N . ASN A 1 585 ? 8.216 -31.275 7.929 1 92.37 585 ASN A N 1
ATOM 4747 C CA . ASN A 1 585 ? 8.756 -30.093 8.592 1 92.37 585 ASN A CA 1
ATOM 4748 C C . ASN A 1 585 ? 7.671 -29.052 8.854 1 92.37 585 ASN A C 1
ATOM 4750 O O . ASN A 1 585 ? 7.893 -27.856 8.659 1 92.37 585 ASN A O 1
ATOM 4754 N N . LYS A 1 586 ? 6.581 -29.486 9.198 1 93.11 586 LYS A N 1
ATOM 4755 C CA . LYS A 1 586 ? 5.381 -28.664 9.317 1 93.11 586 LYS A CA 1
ATOM 4756 C C . LYS A 1 586 ? 5.576 -27.55 10.341 1 93.11 586 LYS A C 1
ATOM 4758 O O . LYS A 1 586 ? 4.981 -26.477 10.221 1 93.11 586 LYS A O 1
ATOM 4763 N N . THR A 1 587 ? 6.359 -27.655 11.331 1 94.31 587 THR A N 1
ATOM 4764 C CA . THR A 1 587 ? 6.538 -26.726 12.441 1 94.31 587 THR A CA 1
ATOM 4765 C C . THR A 1 587 ? 7.074 -25.386 11.944 1 94.31 587 THR A C 1
ATOM 4767 O O . THR A 1 587 ? 6.798 -24.342 12.538 1 94.31 587 THR A O 1
ATOM 4770 N N . VAL A 1 588 ? 7.788 -25.467 10.858 1 94.48 588 VAL A N 1
ATOM 4771 C CA . VAL A 1 588 ? 8.399 -24.265 10.301 1 94.48 588 VAL A CA 1
ATOM 4772 C C . VAL A 1 588 ? 7.318 -23.359 9.715 1 94.48 588 VAL A C 1
ATOM 4774 O O . VAL A 1 588 ? 7.468 -22.135 9.696 1 94.48 588 VAL A O 1
ATOM 4777 N N . TYR A 1 589 ? 6.222 -23.988 9.35 1 96.2 589 TYR A N 1
ATOM 4778 C CA . TYR A 1 589 ? 5.23 -23.251 8.576 1 96.2 589 TYR A CA 1
ATOM 4779 C C . TYR A 1 589 ? 4.007 -22.925 9.426 1 96.2 589 TYR A C 1
ATOM 4781 O O . TYR A 1 589 ? 3.138 -22.158 9.005 1 96.2 589 TYR A O 1
ATOM 4789 N N . ILE A 1 590 ? 3.939 -23.416 10.61 1 96.86 590 ILE A N 1
ATOM 4790 C CA . ILE A 1 590 ? 2.726 -23.349 11.419 1 96.86 590 ILE A CA 1
ATOM 4791 C C . ILE A 1 590 ? 2.544 -21.932 11.959 1 96.86 590 ILE A C 1
ATOM 4793 O O . ILE A 1 590 ? 3.515 -21.282 12.354 1 96.86 590 ILE A O 1
ATOM 4797 N N . ASN A 1 591 ? 1.35 -21.432 11.888 1 96.23 591 ASN A N 1
ATOM 4798 C CA . ASN A 1 591 ? 0.927 -20.192 12.53 1 96.23 591 ASN A CA 1
ATOM 4799 C C . ASN A 1 591 ? 0.448 -20.435 13.958 1 96.23 591 ASN A C 1
ATOM 4801 O O . ASN A 1 591 ? -0.63 -20.993 14.169 1 96.23 591 ASN A O 1
ATOM 4805 N N . PRO A 1 592 ? 1.104 -20 14.909 1 93 592 PRO A N 1
ATOM 4806 C CA . PRO A 1 592 ? 0.743 -20.296 16.298 1 93 592 PRO A CA 1
ATOM 4807 C C . PRO A 1 592 ? -0.56 -19.623 16.724 1 93 592 PRO A C 1
ATOM 4809 O O . PRO A 1 592 ? -1.209 -20.072 17.672 1 93 592 PRO A O 1
ATOM 4812 N N .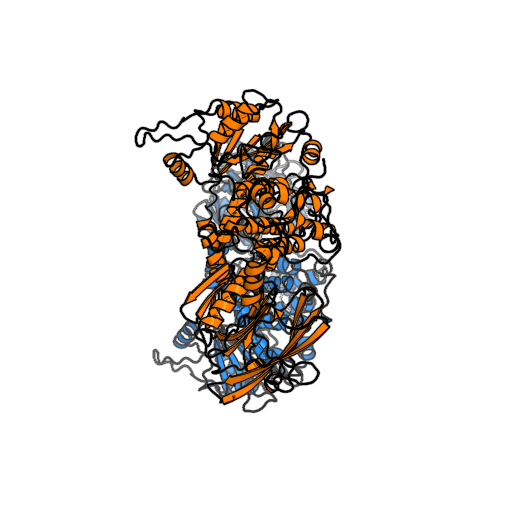 ASN A 1 593 ? -1.01 -18.622 16.051 1 92.85 593 ASN A N 1
ATOM 4813 C CA . ASN A 1 593 ? -2.198 -17.869 16.44 1 92.85 593 ASN A CA 1
ATOM 4814 C C . ASN A 1 593 ? -3.42 -18.294 15.632 1 92.85 593 ASN A C 1
ATOM 4816 O O . ASN A 1 593 ? -4.474 -17.66 15.713 1 92.85 593 ASN A O 1
ATOM 4820 N N . ALA A 1 594 ? -3.284 -19.364 14.885 1 93.96 594 ALA A N 1
ATOM 4821 C CA . ALA A 1 594 ? -4.363 -19.794 13.999 1 93.96 594 ALA A CA 1
ATOM 4822 C C . ALA A 1 594 ? -5.6 -20.198 14.797 1 93.96 594 ALA A C 1
ATOM 4824 O O . ALA A 1 594 ? -5.496 -20.921 15.79 1 93.96 594 ALA A O 1
ATOM 4825 N N . THR A 1 595 ? -6.772 -19.628 14.444 1 92.63 595 THR A N 1
ATOM 4826 C CA . THR A 1 595 ? -8.069 -20.01 14.991 1 92.63 595 THR A CA 1
ATOM 4827 C C . THR A 1 595 ? -9.036 -20.39 13.873 1 92.63 595 THR A C 1
ATOM 4829 O O . THR A 1 595 ? -10.022 -19.691 13.634 1 92.63 595 THR A O 1
ATOM 4832 N N . LEU A 1 596 ? -8.841 -21.515 13.299 1 88.2 596 LEU A N 1
ATOM 4833 C CA . LEU A 1 596 ? -9.594 -21.948 12.127 1 88.2 596 LEU A CA 1
ATOM 4834 C C . LEU A 1 596 ? -11.079 -22.071 12.449 1 88.2 596 LEU A C 1
ATOM 4836 O O . LEU A 1 596 ? -11.928 -21.8 11.596 1 88.2 596 LEU A O 1
ATOM 4840 N N . LYS A 1 597 ? -11.422 -22.419 13.682 1 83.51 597 LYS A N 1
ATOM 4841 C CA . LYS A 1 597 ? -12.803 -22.664 14.088 1 83.51 597 LYS A CA 1
ATOM 4842 C C . LYS A 1 597 ? -13.624 -21.379 14.05 1 83.51 597 LYS A C 1
ATOM 4844 O O . LYS A 1 597 ? -14.835 -21.416 13.818 1 83.51 597 LYS A O 1
ATOM 4849 N N . LYS A 1 598 ? -12.972 -20.283 14.177 1 86.59 598 LYS A N 1
ATOM 4850 C CA . LYS A 1 598 ? -13.667 -18.999 14.216 1 86.59 598 LYS A CA 1
ATOM 4851 C C . LYS A 1 598 ? -13.983 -18.502 12.808 1 86.59 598 LYS A C 1
ATOM 4853 O O . LYS A 1 598 ? -14.823 -17.617 12.63 1 86.59 598 LYS A O 1
ATOM 4858 N N . TYR A 1 599 ? -13.366 -19.178 11.825 1 85.2 599 TYR A N 1
ATOM 4859 C CA . TYR A 1 599 ? -13.498 -18.716 10.448 1 85.2 599 TYR A CA 1
ATOM 4860 C C . TYR A 1 599 ? -14.035 -19.823 9.549 1 85.2 599 TYR A C 1
ATOM 4862 O O . TYR A 1 599 ? -13.294 -20.391 8.743 1 85.2 599 TYR A O 1
ATOM 4870 N N . ASN A 1 600 ? -15.232 -20.093 9.591 1 87.95 600 ASN A N 1
ATOM 4871 C CA . ASN A 1 600 ? -15.801 -21.098 8.7 1 87.95 600 ASN A CA 1
ATOM 4872 C C . ASN A 1 600 ? -15.707 -20.669 7.238 1 87.95 600 ASN A C 1
ATOM 4874 O O . ASN A 1 600 ? -15.319 -21.462 6.378 1 87.95 600 ASN A O 1
ATOM 4878 N N . GLU A 1 601 ? -16.06 -19.389 7.006 1 91.78 601 GLU A N 1
ATOM 4879 C CA . GLU A 1 601 ? -15.927 -18.758 5.697 1 91.78 601 GLU A CA 1
ATOM 4880 C C . GLU A 1 601 ? -15.228 -17.406 5.804 1 91.78 601 GLU A C 1
ATOM 4882 O O . GLU A 1 601 ? -15.282 -16.755 6.849 1 91.78 601 GLU A O 1
ATOM 4887 N N . ILE A 1 602 ? -14.457 -17.118 4.781 1 92.97 602 ILE A N 1
ATOM 4888 C CA . ILE A 1 602 ? -13.837 -15.798 4.768 1 92.97 602 ILE A CA 1
ATOM 4889 C C . ILE A 1 602 ? -14.286 -15.029 3.528 1 92.97 602 ILE A C 1
ATOM 4891 O O . ILE A 1 602 ? -14.595 -15.629 2.495 1 92.97 602 ILE A O 1
ATOM 4895 N N . GLU A 1 603 ? -14.357 -13.712 3.689 1 87.39 603 GLU A N 1
ATOM 4896 C CA . GLU A 1 603 ? -14.755 -12.853 2.578 1 87.39 603 GLU A CA 1
ATOM 4897 C C . GLU A 1 603 ? -13.543 -12.399 1.77 1 87.39 603 GLU A C 1
ATOM 4899 O O . GLU A 1 603 ? -12.477 -12.14 2.333 1 87.39 603 GLU A O 1
ATOM 4904 N N . THR A 1 604 ? -13.742 -12.371 0.515 1 80.15 604 THR A N 1
ATOM 4905 C CA . THR A 1 604 ? -12.617 -12.04 -0.353 1 80.15 604 THR A CA 1
ATOM 4906 C C . THR A 1 604 ? -12.715 -10.597 -0.84 1 80.15 604 THR A C 1
ATOM 4908 O O . THR A 1 604 ? -11.974 -10.187 -1.735 1 80.15 604 THR A O 1
ATOM 4911 N N . LYS A 1 605 ? -13.601 -9.861 -0.279 1 87.06 605 LYS A N 1
ATOM 4912 C CA . LYS A 1 605 ? -13.683 -8.488 -0.77 1 87.06 605 LYS A CA 1
ATOM 4913 C C . LYS A 1 605 ? -12.528 -7.645 -0.238 1 87.06 605 LYS A C 1
ATOM 4915 O O . LYS A 1 605 ? -12.343 -7.53 0.975 1 87.06 605 LYS A O 1
ATOM 4920 N N . PHE A 1 606 ? -11.76 -7.133 -1.152 1 90.77 606 PHE A N 1
ATOM 4921 C CA . PHE A 1 606 ? -10.615 -6.301 -0.803 1 90.77 606 PHE A CA 1
ATOM 4922 C C . PHE A 1 606 ? -10.878 -4.842 -1.16 1 90.77 606 PHE A C 1
ATOM 4924 O O . PHE A 1 606 ? -11.502 -4.551 -2.182 1 90.77 606 PHE A O 1
ATOM 4931 N N . GLU A 1 607 ? -10.392 -3.965 -0.3 1 89.27 607 GLU A N 1
ATOM 4932 C CA . GLU A 1 607 ? -10.303 -2.555 -0.667 1 89.27 607 GLU A CA 1
ATOM 4933 C C . GLU A 1 607 ? -9.124 -2.301 -1.602 1 89.27 607 GLU A C 1
ATOM 4935 O O . GLU A 1 607 ? -8.165 -3.076 -1.624 1 89.27 607 GLU A O 1
ATOM 4940 N N . VAL A 1 608 ? -9.232 -1.3 -2.342 1 89.44 608 VAL A N 1
ATOM 4941 C CA . VAL A 1 608 ? -8.252 -0.996 -3.38 1 89.44 608 VAL A CA 1
ATOM 4942 C C . VAL A 1 608 ? -6.86 -0.886 -2.761 1 89.44 608 VAL A C 1
ATOM 4944 O O . VAL A 1 608 ? -5.862 -1.233 -3.396 1 89.44 608 VAL A O 1
ATOM 4947 N N . PHE A 1 609 ? -6.732 -0.462 -1.547 1 86.09 609 PHE A N 1
ATOM 4948 C CA . PHE A 1 609 ? -5.43 -0.228 -0.933 1 86.09 609 PHE A CA 1
ATOM 4949 C C . PHE A 1 609 ? -4.892 -1.506 -0.301 1 86.09 609 PHE A C 1
ATOM 4951 O O . PHE A 1 609 ? -3.764 -1.532 0.195 1 86.09 609 PHE A O 1
ATOM 4958 N N . GLU A 1 610 ? -5.707 -2.513 -0.322 1 89.09 610 GLU A N 1
ATOM 4959 C CA . GLU A 1 610 ? -5.285 -3.783 0.26 1 89.09 610 GLU A CA 1
ATOM 4960 C C . GLU A 1 610 ? -4.515 -4.626 -0.752 1 89.09 610 GLU A C 1
ATOM 4962 O O . GLU A 1 610 ? -3.847 -5.593 -0.383 1 89.09 610 GLU A O 1
ATOM 4967 N N . TYR A 1 611 ? -4.653 -4.287 -2.011 1 91.34 611 TYR A N 1
ATOM 4968 C CA . TYR A 1 611 ? -3.871 -4.974 -3.033 1 91.34 611 TYR A CA 1
ATOM 4969 C C . TYR A 1 611 ? -2.407 -4.555 -2.973 1 91.34 611 TYR A C 1
ATOM 4971 O O . TYR A 1 611 ? -2.095 -3.362 -3.001 1 91.34 611 TYR A O 1
ATOM 4979 N N . ARG A 1 612 ? -1.546 -5.502 -2.752 1 86.5 612 ARG A N 1
ATOM 4980 C CA . ARG A 1 612 ? -0.121 -5.217 -2.624 1 86.5 612 ARG A CA 1
ATOM 4981 C C . ARG A 1 612 ? 0.71 -6.213 -3.426 1 86.5 612 ARG A C 1
ATOM 4983 O O . ARG A 1 612 ? 0.292 -7.354 -3.633 1 86.5 612 ARG A O 1
ATOM 4990 N N . ILE A 1 613 ? 1.813 -5.69 -3.79 1 89.38 613 ILE A N 1
ATOM 4991 C CA . ILE A 1 613 ? 2.772 -6.581 -4.434 1 89.38 613 ILE A CA 1
ATOM 4992 C C . ILE A 1 613 ? 3.365 -7.535 -3.4 1 89.38 613 ILE A C 1
ATOM 4994 O O . ILE A 1 613 ? 3.506 -7.18 -2.227 1 89.38 613 ILE A O 1
ATOM 4998 N N . TRP A 1 614 ? 3.601 -8.721 -3.779 1 95.84 614 TRP A N 1
ATOM 4999 C CA . TRP A 1 614 ? 4.174 -9.753 -2.921 1 95.84 614 TRP A CA 1
ATOM 5000 C C . TRP A 1 614 ? 5.662 -9.511 -2.696 1 95.84 614 TRP A C 1
ATOM 5002 O O . TRP A 1 614 ? 6.504 -10.25 -3.213 1 95.84 614 TRP A O 1
ATOM 5012 N N . ASN A 1 615 ? 6.005 -8.602 -1.798 1 90.59 615 ASN A N 1
ATOM 5013 C CA . ASN A 1 615 ? 7.378 -8.172 -1.552 1 90.59 615 ASN A CA 1
ATOM 5014 C C . ASN A 1 615 ? 8.244 -9.323 -1.048 1 90.59 615 ASN A C 1
ATOM 5016 O O . ASN A 1 615 ? 9.414 -9.433 -1.42 1 90.59 615 ASN A O 1
ATOM 5020 N N . GLU A 1 616 ? 7.705 -10.162 -0.234 1 91.64 616 GLU A N 1
ATOM 5021 C CA . GLU A 1 616 ? 8.461 -11.251 0.376 1 91.64 616 GLU A CA 1
ATOM 5022 C C . GLU A 1 616 ? 8.948 -12.243 -0.678 1 91.64 616 GLU A C 1
ATOM 5024 O O . GLU A 1 616 ? 9.858 -13.033 -0.421 1 91.64 616 GLU A O 1
ATOM 5029 N N . TYR A 1 617 ? 8.313 -12.231 -1.808 1 95.48 617 TYR A N 1
ATOM 5030 C CA . TYR A 1 617 ? 8.76 -13.086 -2.902 1 95.48 617 TYR A CA 1
ATOM 5031 C C . TYR A 1 617 ? 9.673 -12.321 -3.853 1 95.48 617 TYR A C 1
ATOM 5033 O O . TYR A 1 617 ? 10.777 -12.776 -4.164 1 95.48 617 TYR A O 1
ATOM 5041 N N . TYR A 1 618 ? 9.309 -11.125 -4.283 1 94.19 618 TYR A N 1
ATOM 5042 C CA . TYR A 1 618 ? 9.998 -10.416 -5.355 1 94.19 618 TYR A CA 1
ATOM 5043 C C . TYR A 1 618 ? 11.238 -9.704 -4.83 1 94.19 618 TYR A C 1
ATOM 5045 O O . TYR A 1 618 ? 12.163 -9.411 -5.592 1 94.19 618 TYR A O 1
ATOM 5053 N N . LEU A 1 619 ? 11.217 -9.393 -3.507 1 90.3 619 LEU A N 1
ATOM 5054 C CA . LEU A 1 619 ? 12.34 -8.648 -2.95 1 90.3 619 LEU A CA 1
ATOM 5055 C C . LEU A 1 619 ? 13.104 -9.493 -1.936 1 90.3 619 LEU A C 1
ATOM 5057 O O . LEU A 1 619 ? 13.847 -8.958 -1.11 1 90.3 619 LEU A O 1
ATOM 5061 N N . ARG A 1 620 ? 12.831 -10.788 -1.954 1 89.57 620 ARG A N 1
ATOM 5062 C CA . ARG A 1 620 ? 13.524 -11.67 -1.02 1 89.57 620 ARG A CA 1
ATOM 5063 C C . ARG A 1 620 ? 15.032 -11.628 -1.245 1 89.57 620 ARG A C 1
ATOM 5065 O O . ARG A 1 620 ? 15.495 -11.212 -2.309 1 89.57 620 ARG A O 1
ATOM 5072 N N . GLU A 1 621 ? 15.656 -12.019 -0.216 1 80.21 621 GLU A N 1
ATOM 5073 C CA . GLU A 1 621 ? 17.106 -12.086 -0.365 1 80.21 621 GLU A CA 1
ATOM 5074 C C . GLU A 1 621 ? 17.505 -13.096 -1.437 1 80.21 621 GLU A C 1
ATOM 5076 O O . GLU A 1 621 ? 16.932 -14.185 -1.515 1 80.21 621 GLU A O 1
ATOM 5081 N N . PHE A 1 622 ? 18.099 -12.546 -2.396 1 70.14 622 PHE A N 1
ATOM 5082 C CA . PHE A 1 622 ? 18.555 -13.358 -3.518 1 70.14 622 PHE A CA 1
ATOM 5083 C C . PHE A 1 622 ? 20.064 -13.566 -3.459 1 70.14 622 PHE A C 1
ATOM 5085 O O . PHE A 1 622 ? 20.834 -12.625 -3.665 1 70.14 622 PHE A O 1
ATOM 5092 N N . ASP A 1 623 ? 20.494 -14.485 -2.634 1 57.34 623 ASP A N 1
ATOM 5093 C CA . ASP A 1 623 ? 21.91 -14.792 -2.459 1 57.34 623 ASP A CA 1
ATOM 5094 C C . ASP A 1 623 ? 22.597 -15.003 -3.806 1 57.34 623 ASP A C 1
ATOM 5096 O O . ASP A 1 623 ? 23.805 -15.242 -3.863 1 57.34 623 ASP A O 1
ATOM 5100 N N . GLN A 1 624 ? 21.784 -15.122 -4.906 1 56.22 624 GLN A N 1
ATOM 5101 C CA . GLN A 1 624 ? 22.54 -15.322 -6.138 1 56.22 624 GLN A CA 1
ATOM 5102 C C . GLN A 1 624 ? 23.148 -14.012 -6.629 1 56.22 624 GLN A C 1
ATOM 5104 O O . GLN A 1 624 ? 22.509 -12.96 -6.56 1 56.22 624 GLN A O 1
ATOM 5109 N N . ILE A 1 625 ? 24.225 -13.657 -6.237 1 50.74 625 ILE A N 1
ATOM 5110 C CA . ILE A 1 625 ? 25.045 -12.473 -6.465 1 50.74 625 ILE A CA 1
ATOM 5111 C C . ILE A 1 625 ? 25.081 -12.15 -7.957 1 50.74 625 ILE A C 1
ATOM 5113 O O . ILE A 1 625 ? 25.545 -12.961 -8.763 1 50.74 625 ILE A O 1
ATOM 5117 N N . CYS A 1 626 ? 23.965 -11.594 -8.527 1 49.46 626 CYS A N 1
ATOM 5118 C CA . CYS A 1 626 ? 24.215 -11.004 -9.838 1 49.46 626 CYS A CA 1
ATOM 5119 C C . CYS A 1 626 ? 24.631 -9.544 -9.708 1 49.46 626 CYS A C 1
ATOM 5121 O O . CYS A 1 626 ? 23.86 -8.715 -9.221 1 49.46 626 CYS A O 1
ATOM 5123 N N . ILE A 1 627 ? 25.684 -9.131 -9.23 1 43.36 627 ILE A N 1
ATOM 5124 C CA . ILE A 1 627 ? 26.069 -7.737 -9.04 1 43.36 627 ILE A CA 1
ATOM 5125 C C . ILE A 1 627 ? 26.343 -7.088 -10.395 1 43.36 627 ILE A C 1
ATOM 5127 O O . ILE A 1 627 ? 27.278 -7.477 -11.099 1 43.36 627 ILE A O 1
ATOM 5131 N N . SER A 1 628 ? 25.239 -6.729 -11.044 1 38.78 628 SER A N 1
ATOM 5132 C CA . SER A 1 628 ? 25.549 -5.968 -12.25 1 38.78 628 SER A CA 1
ATOM 5133 C C . SER A 1 628 ? 26.238 -4.651 -11.911 1 38.78 628 SER A C 1
ATOM 5135 O O . SER A 1 628 ? 25.958 -4.047 -10.873 1 38.78 628 SER A O 1
ATOM 5137 N N . PRO A 1 629 ? 27.299 -4.322 -12.53 1 34.6 629 PRO A N 1
ATOM 5138 C CA . PRO A 1 629 ? 27.965 -3.03 -12.351 1 34.6 629 PRO A CA 1
ATOM 5139 C C . PRO A 1 629 ? 26.989 -1.855 -12.377 1 34.6 629 PRO A C 1
ATOM 5141 O O . PRO A 1 629 ? 26.095 -1.809 -13.225 1 34.6 629 PRO A O 1
ATOM 5144 N N . GLN A 1 630 ? 26.386 -1.615 -11.216 1 33.12 630 GLN A N 1
ATOM 5145 C CA . GLN A 1 630 ? 25.71 -0.332 -11.381 1 33.12 630 GLN A CA 1
ATOM 5146 C C . GLN A 1 630 ? 26.526 0.61 -12.262 1 33.12 630 GLN A C 1
ATOM 5148 O O . GLN A 1 630 ? 27.728 0.781 -12.05 1 33.12 630 GLN A O 1
ATOM 5153 N N . LYS A 1 631 ? 26.039 1.018 -13.423 1 30.81 631 LYS A N 1
ATOM 5154 C CA . LYS A 1 631 ? 26.617 2.186 -14.081 1 30.81 631 LYS A CA 1
ATOM 5155 C C . LYS A 1 631 ? 26.705 3.37 -13.122 1 30.81 631 LYS A C 1
ATOM 5157 O O . LYS A 1 631 ? 25.741 3.677 -12.417 1 30.81 631 LYS A O 1
ATOM 5162 N N . MET B 1 1 ? -3.364 52.561 45.158 1 17.49 1 MET B N 1
ATOM 5163 C CA . MET B 1 1 ? -4.412 53.538 44.88 1 17.49 1 MET B CA 1
ATOM 5164 C C . MET B 1 1 ? -5.572 52.892 44.128 1 17.49 1 MET B C 1
ATOM 5166 O O . MET B 1 1 ? -5.357 52.113 43.199 1 17.49 1 MET B O 1
ATOM 5170 N N . PHE B 1 2 ? -6.91 52.881 44.716 1 18.69 2 PHE B N 1
ATOM 5171 C CA . PHE B 1 2 ? -8.253 52.328 44.583 1 18.69 2 PHE B CA 1
ATOM 5172 C C . PHE B 1 2 ? -8.944 52.878 43.342 1 18.69 2 PHE B C 1
ATOM 5174 O O . PHE B 1 2 ? -9.172 54.085 43.235 1 18.69 2 PHE B O 1
ATOM 5181 N N . VAL B 1 3 ? -8.408 52.612 42.142 1 19.99 3 VAL B N 1
ATOM 5182 C CA . VAL B 1 3 ? -8.828 53.342 40.951 1 19.99 3 VAL B CA 1
ATOM 5183 C C . VAL B 1 3 ? -10.352 53.342 40.855 1 19.99 3 VAL B C 1
ATOM 5185 O O . VAL B 1 3 ? -10.976 52.279 40.795 1 19.99 3 VAL B O 1
ATOM 5188 N N . PHE B 1 4 ? -11.008 54.391 41.471 1 19.95 4 PHE B N 1
ATOM 5189 C CA . PHE B 1 4 ? -12.412 54.747 41.641 1 19.95 4 PHE B CA 1
ATOM 5190 C C . PHE B 1 4 ? -13.102 54.889 40.29 1 19.95 4 PHE B C 1
ATOM 5192 O O . PHE B 1 4 ? -12.809 55.817 39.532 1 19.95 4 PHE B O 1
ATOM 5199 N N . VAL B 1 5 ? -13.188 53.888 39.464 1 23.58 5 VAL B N 1
ATOM 5200 C CA . VAL B 1 5 ? -13.835 54.068 38.169 1 23.58 5 VAL B CA 1
ATOM 5201 C C . VAL B 1 5 ? -15.273 54.54 38.37 1 23.58 5 VAL B C 1
ATOM 5203 O O . VAL B 1 5 ? -16.05 53.897 39.079 1 23.58 5 VAL B O 1
ATOM 5206 N N . PRO B 1 6 ? -15.514 55.803 38.191 1 24.08 6 PRO B N 1
ATOM 5207 C CA . PRO B 1 6 ? -16.751 56.498 38.553 1 24.08 6 PRO B CA 1
ATOM 5208 C C . PRO B 1 6 ? -18.003 55.755 38.092 1 24.08 6 PRO B C 1
ATOM 5210 O O . PRO B 1 6 ? -17.947 54.983 37.131 1 24.08 6 PRO B O 1
ATOM 5213 N N . LYS B 1 7 ? -19.15 55.771 38.806 1 25.47 7 LYS B N 1
ATOM 5214 C CA . LYS B 1 7 ? -20.465 55.181 39.043 1 25.47 7 LYS B CA 1
ATOM 5215 C C . LYS B 1 7 ? -21.331 55.246 37.789 1 25.47 7 LYS B C 1
ATOM 5217 O O . LYS B 1 7 ? -22.037 54.289 37.465 1 25.47 7 LYS B O 1
ATOM 5222 N N . ASP B 1 8 ? -21.466 56.451 37.262 1 24.91 8 ASP B N 1
ATOM 5223 C CA . ASP B 1 8 ? -22.59 56.851 36.421 1 24.91 8 ASP B CA 1
ATOM 5224 C C . ASP B 1 8 ? -22.498 56.21 35.039 1 24.91 8 ASP B C 1
ATOM 5226 O O . ASP B 1 8 ? -23.514 56.024 34.366 1 24.91 8 ASP B O 1
ATOM 5230 N N . ALA B 1 9 ? -21.312 56.363 34.437 1 24.34 9 ALA B N 1
ATOM 5231 C CA . ALA B 1 9 ? -21.245 56.126 32.998 1 24.34 9 ALA B CA 1
ATOM 5232 C C . ALA B 1 9 ? -21.489 54.655 32.672 1 24.34 9 ALA B C 1
ATOM 5234 O O . ALA B 1 9 ? -21.464 54.259 31.505 1 24.34 9 ALA B O 1
ATOM 5235 N N . LEU B 1 10 ? -21.397 53.714 33.662 1 23.7 10 LEU B N 1
ATOM 5236 C CA . LEU B 1 10 ? -21.675 52.283 33.628 1 23.7 10 LEU B CA 1
ATOM 5237 C C . LEU B 1 10 ? -23.135 52.02 33.277 1 23.7 10 LEU B C 1
ATOM 5239 O O . LEU B 1 10 ? -23.481 50.929 32.818 1 23.7 10 LEU B O 1
ATOM 5243 N N . ALA B 1 11 ? -24.035 52.892 33.722 1 23.75 11 ALA B N 1
ATOM 5244 C CA . ALA B 1 11 ? -25.487 52.753 33.784 1 23.75 11 ALA B CA 1
ATOM 5245 C C . ALA B 1 11 ? -26.103 52.803 32.389 1 23.75 11 ALA B C 1
ATOM 5247 O O . ALA B 1 11 ? -27.061 52.082 32.099 1 23.75 11 ALA B O 1
ATOM 5248 N N . GLN B 1 12 ? -25.777 53.945 31.67 1 24.13 12 GLN B N 1
ATOM 5249 C CA . GLN B 1 12 ? -26.587 54.288 30.506 1 24.13 12 GLN B CA 1
ATOM 5250 C C . GLN B 1 12 ? -26.46 53.228 29.415 1 24.13 12 GLN B C 1
ATOM 5252 O O . GLN B 1 12 ? -27.435 52.916 28.729 1 24.13 12 GLN B O 1
ATOM 5257 N N . GLN B 1 13 ? -25.132 53.041 28.981 1 24.4 13 GLN B N 1
ATOM 5258 C CA . GLN B 1 13 ? -24.958 52.343 27.711 1 24.4 13 GLN B CA 1
ATOM 5259 C C . GLN B 1 13 ? -25.34 50.871 27.835 1 24.4 13 GLN B C 1
ATOM 5261 O O . GLN B 1 13 ? -25.245 50.116 26.865 1 24.4 13 GLN B O 1
ATOM 5266 N N . PHE B 1 14 ? -25.487 50.317 29.048 1 25.38 14 PHE B N 1
ATOM 5267 C CA . PHE B 1 14 ? -25.912 48.964 29.386 1 25.38 14 PHE B CA 1
ATOM 5268 C C . PHE B 1 14 ? -27.346 48.718 28.932 1 25.38 14 PHE B C 1
ATOM 5270 O O . PHE B 1 14 ? -27.813 47.577 28.924 1 25.38 14 PHE B O 1
ATOM 5277 N N . THR B 1 15 ? -28.164 49.844 28.995 1 26.83 15 THR B N 1
ATOM 5278 C CA . THR B 1 15 ? -29.606 49.626 29 1 26.83 15 THR B CA 1
ATOM 5279 C C . THR B 1 15 ? -30.081 49.122 27.64 1 26.83 15 THR B C 1
ATOM 5281 O O . THR B 1 15 ? -30.917 48.219 27.565 1 26.83 15 THR B O 1
ATOM 5284 N N . ALA B 1 16 ? -29.965 50.068 26.615 1 25.23 16 ALA B N 1
ATOM 5285 C CA . ALA B 1 16 ? -30.619 49.865 25.325 1 25.23 16 ALA B CA 1
ATOM 5286 C C . ALA B 1 16 ? -29.971 48.718 24.555 1 25.23 16 ALA B C 1
ATOM 5288 O O . ALA B 1 16 ? -30.662 47.928 23.908 1 25.23 16 ALA B O 1
ATOM 5289 N N . ALA B 1 17 ? -28.538 48.654 24.531 1 25.74 17 ALA B N 1
ATOM 5290 C CA . ALA B 1 17 ? -27.76 47.77 23.668 1 25.74 17 ALA B CA 1
ATOM 5291 C C . ALA B 1 17 ? -27.855 46.321 24.138 1 25.74 17 ALA B C 1
ATOM 5293 O O . ALA B 1 17 ? -27.752 45.393 23.333 1 25.74 17 ALA B O 1
ATOM 5294 N N . ARG B 1 18 ? -27.923 46.04 25.386 1 26.56 18 ARG B N 1
ATOM 5295 C CA . ARG B 1 18 ? -28.123 44.708 25.947 1 26.56 18 ARG B CA 1
ATOM 5296 C C . ARG B 1 18 ? -29.503 44.165 25.591 1 26.56 18 ARG B C 1
ATOM 5298 O O . ARG B 1 18 ? -29.703 42.95 25.536 1 26.56 18 ARG B O 1
ATOM 5305 N N . LEU B 1 19 ? -30.493 45.058 25.61 1 26.07 19 LEU B N 1
ATOM 5306 C CA . LEU B 1 19 ? -31.843 44.637 25.254 1 26.07 19 LEU B CA 1
ATOM 5307 C C . LEU B 1 19 ? -31.904 44.18 23.8 1 26.07 19 LEU B C 1
ATOM 5309 O O . LEU B 1 19 ? -32.656 43.262 23.465 1 26.07 19 LEU B O 1
ATOM 5313 N N . ASP B 1 20 ? -31.238 44.88 22.843 1 27.48 20 ASP B N 1
ATOM 5314 C CA . ASP B 1 20 ? -31.192 44.559 21.42 1 27.48 20 ASP B CA 1
ATOM 5315 C C . ASP B 1 20 ? -30.436 43.255 21.176 1 27.48 20 ASP B C 1
ATOM 5317 O O . ASP B 1 20 ? -30.501 42.69 20.082 1 27.48 20 ASP B O 1
ATOM 5321 N N . MET B 1 21 ? -29.529 42.788 22.031 1 28.07 21 MET B N 1
ATOM 5322 C CA . MET B 1 21 ? -28.802 41.524 21.97 1 28.07 21 MET B CA 1
ATOM 5323 C C . MET B 1 21 ? -29.729 40.348 22.259 1 28.07 21 MET B C 1
ATOM 5325 O O . MET B 1 21 ? -29.383 39.197 21.988 1 28.07 21 MET B O 1
ATOM 5329 N N . ILE B 1 22 ? -30.673 40.441 23.102 1 28.23 22 ILE B N 1
ATOM 5330 C CA . ILE B 1 22 ? -31.693 39.456 23.445 1 28.23 22 ILE B CA 1
ATOM 5331 C C . ILE B 1 22 ? -32.692 39.326 22.297 1 28.23 22 ILE B C 1
ATOM 5333 O O . ILE B 1 22 ? -33.449 38.355 22.232 1 28.23 22 ILE B O 1
ATOM 5337 N N . ARG B 1 23 ? -32.858 40.362 21.576 1 27.06 23 ARG B N 1
ATOM 5338 C CA . ARG B 1 23 ? -33.871 40.38 20.526 1 27.06 23 ARG B CA 1
ATOM 5339 C C . ARG B 1 23 ? -33.68 39.217 19.56 1 27.06 23 ARG B C 1
ATOM 5341 O O . ARG B 1 23 ? -34.648 38.561 19.169 1 27.06 23 ARG B O 1
ATOM 5348 N N . PRO B 1 24 ? -32.426 39.202 18.936 1 26.51 24 PRO B N 1
ATOM 5349 C CA . PRO B 1 24 ? -32.357 38.207 17.864 1 26.51 24 PRO B CA 1
ATOM 5350 C C . PRO B 1 24 ? -32.393 36.773 18.386 1 26.51 24 PRO B C 1
ATOM 5352 O O . PRO B 1 24 ? -32.448 35.826 17.597 1 26.51 24 PRO B O 1
ATOM 5355 N N . LYS B 1 25 ? -32.243 36.46 19.605 1 28.24 25 LYS B N 1
ATOM 5356 C CA . LYS B 1 25 ? -32.306 35.103 20.142 1 28.24 25 LYS B CA 1
ATOM 5357 C C . LYS B 1 25 ? -33.722 34.541 20.05 1 28.24 25 LYS B C 1
ATOM 5359 O O . LYS B 1 25 ? -33.92 33.327 20.131 1 28.24 25 LYS B O 1
ATOM 5364 N N . LEU B 1 26 ? -34.673 35.279 20.39 1 27.77 26 LEU B N 1
ATOM 5365 C CA . LEU B 1 26 ? -36.048 34.895 20.089 1 27.77 26 LEU B CA 1
ATOM 5366 C C . LEU B 1 26 ? -36.305 34.924 18.586 1 27.77 26 LEU B C 1
ATOM 5368 O O . LEU B 1 26 ? -36.97 35.833 18.083 1 27.77 26 LEU B O 1
ATOM 5372 N N . THR B 1 27 ? -35.278 34.955 17.82 1 26.27 27 THR B N 1
ATOM 5373 C CA . THR B 1 27 ? -35.498 35.171 16.394 1 26.27 27 THR B CA 1
ATOM 5374 C C . THR B 1 27 ? -36.6 34.254 15.871 1 26.27 27 THR B C 1
ATOM 5376 O O . THR B 1 27 ? -36.554 33.039 16.077 1 26.27 27 THR B O 1
ATOM 5379 N N . TRP B 1 28 ? -37.729 34.829 15.625 1 24.93 28 TRP B N 1
ATOM 5380 C CA . TRP B 1 28 ? -38.938 34.471 14.89 1 24.93 28 TRP B CA 1
ATOM 5381 C C . TRP B 1 28 ? -38.591 33.781 13.575 1 24.93 28 TRP B C 1
ATOM 5383 O O . TRP B 1 28 ? -38.099 34.42 12.643 1 24.93 28 TRP B O 1
ATOM 5393 N N . ALA B 1 29 ? -37.833 32.796 13.535 1 26.88 29 ALA B N 1
ATOM 5394 C CA . ALA B 1 29 ? -37.576 31.985 12.348 1 26.88 29 ALA B CA 1
ATOM 5395 C C . ALA B 1 29 ? -38.739 32.071 11.363 1 26.88 29 ALA B C 1
ATOM 5397 O O . ALA B 1 29 ? -39.683 32.836 11.573 1 26.88 29 ALA B O 1
ATOM 5398 N N . SER B 1 30 ? -39.067 30.893 10.817 1 27.57 30 SER B N 1
ATOM 5399 C CA . SER B 1 30 ? -39.908 30.651 9.649 1 27.57 30 SER B CA 1
ATOM 5400 C C . SER B 1 30 ? -41.331 31.15 9.879 1 27.57 30 SER B C 1
ATOM 5402 O O . SER B 1 30 ? -42.293 30.397 9.712 1 27.57 30 SER B O 1
ATOM 5404 N N . ILE B 1 31 ? -41.608 31.947 10.723 1 27.56 31 ILE B N 1
ATOM 5405 C CA . ILE B 1 31 ? -43.036 32.206 10.868 1 27.56 31 ILE B CA 1
ATOM 5406 C C . ILE B 1 31 ? -43.588 32.796 9.572 1 27.56 31 ILE B C 1
ATOM 5408 O O . ILE B 1 31 ? -44.749 33.208 9.515 1 27.56 31 ILE B O 1
ATOM 5412 N N . ASP B 1 32 ? -42.666 33.122 8.787 1 28.81 32 ASP B N 1
ATOM 5413 C CA . ASP B 1 32 ? -43.306 33.854 7.698 1 28.81 32 ASP B CA 1
ATOM 5414 C C . ASP B 1 32 ? -44.296 32.967 6.948 1 28.81 32 ASP B C 1
ATOM 5416 O O . ASP B 1 32 ? -45.085 33.456 6.136 1 28.81 32 ASP B O 1
ATOM 5420 N N . VAL B 1 33 ? -43.989 31.678 6.867 1 29.84 33 VAL B N 1
ATOM 5421 C CA . VAL B 1 33 ? -45.015 31 6.081 1 29.84 33 VAL B CA 1
ATOM 5422 C C . VAL B 1 33 ? -46.31 30.915 6.885 1 29.84 33 VAL B C 1
ATOM 5424 O O . VAL B 1 33 ? -47.289 30.315 6.435 1 29.84 33 VAL B O 1
ATOM 5427 N N . PHE B 1 34 ? -46.141 30.938 8.2 1 28.44 34 PHE B N 1
ATOM 5428 C CA . PHE B 1 34 ? -47.338 31.029 9.028 1 28.44 34 PHE B CA 1
ATOM 5429 C C . PHE B 1 34 ? -47.786 32.478 9.175 1 28.44 34 PHE B C 1
ATOM 5431 O O . PHE B 1 34 ? -46.964 33.395 9.129 1 28.44 34 PHE B O 1
ATOM 5438 N N . ARG B 1 35 ? -49.038 32.87 8.632 1 29.65 35 ARG B N 1
ATOM 5439 C CA . ARG B 1 35 ? -49.584 34.214 8.789 1 29.65 35 ARG B CA 1
ATOM 5440 C C . ARG B 1 35 ? -49.29 34.766 10.18 1 29.65 35 ARG B C 1
ATOM 5442 O O . ARG B 1 35 ? -48.539 34.16 10.948 1 29.65 35 ARG B O 1
ATOM 5449 N N . LYS B 1 36 ? -50.478 35.396 10.794 1 31.71 36 LYS B N 1
ATOM 5450 C CA . LYS B 1 36 ? -50.563 36.195 12.013 1 31.71 36 LYS B CA 1
ATOM 5451 C C . LYS B 1 36 ? -50.166 35.375 13.237 1 31.71 36 LYS B C 1
ATOM 5453 O O . LYS B 1 36 ? -50.684 34.277 13.45 1 31.71 36 LYS B O 1
ATOM 5458 N N . ARG B 1 37 ? -48.971 35.269 13.522 1 34.42 37 ARG B N 1
ATOM 5459 C CA . ARG B 1 37 ? -48.487 34.631 14.742 1 34.42 37 ARG B CA 1
ATOM 5460 C C . ARG B 1 37 ? -48.898 35.426 15.976 1 34.42 37 ARG B C 1
ATOM 5462 O O . ARG B 1 37 ? -48.64 36.629 16.06 1 34.42 37 ARG B O 1
ATOM 5469 N N . SER B 1 38 ? -50.077 35.154 16.441 1 38.34 38 SER B N 1
ATOM 5470 C CA . SER B 1 38 ? -50.324 35.744 17.752 1 38.34 38 SER B CA 1
ATOM 5471 C C . SER B 1 38 ? -49.507 35.047 18.835 1 38.34 38 SER B C 1
ATOM 5473 O O . SER B 1 38 ? -49.325 33.829 18.795 1 38.34 38 SER B O 1
ATOM 5475 N N . VAL B 1 39 ? -48.38 35.512 19.244 1 43.43 39 VAL B N 1
ATOM 5476 C CA . VAL B 1 39 ? -47.629 35.091 20.423 1 43.43 39 VAL B CA 1
ATOM 5477 C C . VAL B 1 39 ? -48.342 35.567 21.687 1 43.43 39 VAL B C 1
ATOM 5479 O O . VAL B 1 39 ? -48.572 36.765 21.863 1 43.43 39 VAL B O 1
ATOM 5482 N N . THR B 1 40 ? -49.127 34.578 22.302 1 50.19 40 THR B N 1
ATOM 5483 C CA . THR B 1 40 ? -49.7 34.906 23.603 1 50.19 40 THR B CA 1
ATOM 5484 C C . THR B 1 40 ? -48.869 34.299 24.729 1 50.19 40 THR B C 1
ATOM 5486 O O . THR B 1 40 ? -48.541 33.111 24.695 1 50.19 40 THR B O 1
ATOM 5489 N N . ILE B 1 41 ? -48.193 34.948 25.525 1 53.69 41 ILE B N 1
ATOM 5490 C CA . ILE B 1 41 ? -47.463 34.536 26.719 1 53.69 41 ILE B CA 1
ATOM 5491 C C . ILE B 1 41 ? -48.443 34.285 27.862 1 53.69 41 ILE B C 1
ATOM 5493 O O . ILE B 1 41 ? -49.293 35.13 28.156 1 53.69 41 ILE B O 1
ATOM 5497 N N . TYR B 1 42 ? -48.519 32.991 28.335 1 61.43 42 TYR B N 1
ATOM 5498 C CA . TYR B 1 42 ? -49.414 32.606 29.421 1 61.43 42 TYR B CA 1
ATOM 5499 C C . TYR B 1 42 ? -48.644 32.42 30.722 1 61.43 42 TYR B C 1
ATOM 5501 O O . TYR B 1 42 ? -47.492 31.977 30.712 1 61.43 42 TYR B O 1
ATOM 5509 N N . SER B 1 43 ? -49.12 32.892 31.809 1 59.44 43 SER B N 1
ATOM 5510 C CA . SER B 1 43 ? -48.676 32.521 33.148 1 59.44 43 SER B CA 1
ATOM 5511 C C . SER B 1 43 ? -49.133 31.112 33.512 1 59.44 43 SER B C 1
ATOM 5513 O O . SER B 1 43 ? -50.034 30.563 32.874 1 59.44 43 SER B O 1
ATOM 5515 N N . TYR B 1 44 ? -48.449 30.317 34.316 1 60.12 44 TYR B N 1
ATOM 5516 C CA . TYR B 1 44 ? -48.847 28.975 34.727 1 60.12 44 TYR B CA 1
ATOM 5517 C C . TYR B 1 44 ? -50.307 28.948 35.161 1 60.12 44 TYR B C 1
ATOM 5519 O O . TYR B 1 44 ? -50.916 27.879 35.245 1 60.12 44 TYR B O 1
ATOM 5527 N N . ASP B 1 45 ? -50.934 30.091 35.42 1 61.87 45 ASP B N 1
ATOM 5528 C CA . ASP B 1 45 ? -52.356 30.131 35.746 1 61.87 45 ASP B CA 1
ATOM 5529 C C . ASP B 1 45 ? -53.201 30.337 34.491 1 61.87 45 ASP B C 1
ATOM 5531 O O . ASP B 1 45 ? -54.383 30.677 34.581 1 61.87 45 ASP B O 1
ATOM 5535 N N . ASP B 1 46 ? -52.645 30.054 33.28 1 56.86 46 ASP B N 1
ATOM 5536 C CA . ASP B 1 46 ? -53.299 30.023 31.976 1 56.86 46 ASP B CA 1
ATOM 5537 C C . ASP B 1 46 ? -53.874 31.391 31.617 1 56.86 46 ASP B C 1
ATOM 5539 O O . ASP B 1 46 ? -54.939 31.481 31.003 1 56.86 46 ASP B O 1
ATOM 5543 N N . LYS B 1 47 ? -53.378 32.523 32.223 1 63.88 47 LYS B N 1
ATOM 5544 C CA . LYS B 1 47 ? -53.79 33.863 31.814 1 63.88 47 LYS B CA 1
ATOM 5545 C C . LYS B 1 47 ? -52.813 34.453 30.8 1 63.88 47 LYS B C 1
ATOM 5547 O O . LYS B 1 47 ? -51.596 34.342 30.965 1 63.88 47 LYS B O 1
ATOM 5552 N N . PRO B 1 48 ? -53.296 34.926 29.562 1 58.6 48 PRO B N 1
ATOM 5553 C CA . PRO B 1 48 ? -52.415 35.522 28.554 1 58.6 48 PRO B CA 1
ATOM 5554 C C . PRO B 1 48 ? -51.647 36.73 29.083 1 58.6 48 PRO B C 1
ATOM 5556 O O . PRO B 1 48 ? -52.199 37.536 29.837 1 58.6 48 PRO B O 1
ATOM 5559 N N . LEU B 1 49 ? -50.359 36.658 29.223 1 54.54 49 LEU B N 1
ATOM 5560 C CA . LEU B 1 49 ? -49.541 37.795 29.632 1 54.54 49 LEU B CA 1
ATOM 5561 C C . LEU B 1 49 ? -49.357 38.775 28.478 1 54.54 49 LEU B C 1
ATOM 5563 O O . LEU B 1 49 ? -48.949 38.382 27.383 1 54.54 49 LEU B O 1
ATOM 5567 N N . GLU B 1 50 ? -49.95 39.881 28.453 1 52.91 50 GLU B N 1
ATOM 5568 C CA . GLU B 1 50 ? -49.727 40.976 27.513 1 52.91 50 GLU B CA 1
ATOM 5569 C C . GLU B 1 50 ? -48.396 41.671 27.782 1 52.91 50 GLU B C 1
ATOM 5571 O O . GLU B 1 50 ? -48.274 42.442 28.736 1 52.91 50 GLU B O 1
ATOM 5576 N N . ILE B 1 51 ? -47.308 41.015 27.342 1 51.91 51 ILE B N 1
ATOM 5577 C CA . ILE B 1 51 ? -46.024 41.687 27.514 1 51.91 51 ILE B CA 1
ATOM 5578 C C . ILE B 1 51 ? -45.54 42.226 26.169 1 51.91 51 ILE B C 1
ATOM 5580 O O . ILE B 1 51 ? -45.909 41.703 25.115 1 51.91 51 ILE B O 1
ATOM 5584 N N . ARG B 1 52 ? -44.904 43.39 26.092 1 48.23 52 ARG B N 1
ATOM 5585 C CA . ARG B 1 52 ? -44.359 44.005 24.886 1 48.23 52 ARG B CA 1
ATOM 5586 C C . ARG B 1 52 ? -42.989 43.428 24.548 1 48.23 52 ARG B C 1
ATOM 5588 O O . ARG B 1 52 ? -42.584 43.418 23.383 1 48.23 52 ARG B O 1
ATOM 5595 N N . ASN B 1 53 ? -42.169 43.063 25.49 1 46.16 53 ASN B N 1
ATOM 5596 C CA . ASN B 1 53 ? -40.86 42.428 25.371 1 46.16 53 ASN B CA 1
ATOM 5597 C C . ASN B 1 53 ? -40.636 41.396 26.472 1 46.16 53 ASN B C 1
ATOM 5599 O O . ASN B 1 53 ? -41.308 41.427 27.505 1 46.16 53 ASN B O 1
ATOM 5603 N N . LEU B 1 54 ? -39.968 40.286 26.256 1 49 54 LEU B N 1
ATOM 5604 C CA . LEU B 1 54 ? -39.718 39.147 27.133 1 49 54 LEU B CA 1
ATOM 5605 C C . LEU B 1 54 ? -39.167 39.608 28.478 1 49 54 LEU B C 1
ATOM 5607 O O . LEU B 1 54 ? -39.314 38.912 29.485 1 49 54 LEU B O 1
ATOM 5611 N N . TYR B 1 55 ? -38.665 40.83 28.492 1 45.06 55 TYR B N 1
ATOM 5612 C CA . TYR B 1 55 ? -38.08 41.317 29.736 1 45.06 55 TYR B CA 1
ATOM 5613 C C . TYR B 1 55 ? -39.163 41.774 30.706 1 45.06 55 TYR B C 1
ATOM 5615 O O . TYR B 1 55 ? -38.882 42.051 31.875 1 45.06 55 TYR B O 1
ATOM 5623 N N . GLU B 1 56 ? -40.365 41.937 30.223 1 51.91 56 GLU B N 1
ATOM 5624 C CA . GLU B 1 56 ? -41.472 42.333 31.089 1 51.91 56 GLU B CA 1
ATOM 5625 C C . GLU B 1 56 ? -42.024 41.137 31.861 1 51.91 56 GLU B C 1
ATOM 5627 O O . GLU B 1 56 ? -42.941 41.285 32.672 1 51.91 56 GLU B O 1
ATOM 5632 N N . ILE B 1 57 ? -41.441 39.934 31.572 1 59.53 57 ILE B N 1
ATOM 5633 C CA . ILE B 1 57 ? -41.879 38.744 32.293 1 59.53 57 ILE B CA 1
ATOM 5634 C C . ILE B 1 57 ? -41.437 38.833 33.752 1 59.53 57 ILE B C 1
ATOM 5636 O O . ILE B 1 57 ? -40.264 39.085 34.038 1 59.53 57 ILE B O 1
ATOM 5640 N N . PRO B 1 58 ? -42.302 38.883 34.718 1 63.56 58 PRO B N 1
ATOM 5641 C CA . PRO B 1 58 ? -41.921 38.947 36.131 1 63.56 58 PRO B CA 1
ATOM 5642 C C . PRO B 1 58 ? -40.947 37.841 36.531 1 63.56 58 PRO B C 1
ATOM 5644 O O . PRO B 1 58 ? -40.993 36.741 35.973 1 63.56 58 PRO B O 1
ATOM 5647 N N . GLU B 1 59 ? -39.906 38.116 37.354 1 60.83 59 GLU B N 1
ATOM 5648 C CA . GLU B 1 59 ? -38.948 37.175 37.927 1 60.83 59 GLU B CA 1
ATOM 5649 C C . GLU B 1 59 ? -39.658 36.056 38.682 1 60.83 59 GLU B C 1
ATOM 5651 O O . GLU B 1 59 ? -40.724 36.27 39.263 1 60.83 59 GLU B O 1
ATOM 5656 N N . ASN B 1 60 ? -39.09 34.757 38.64 1 59.04 60 ASN B N 1
ATOM 5657 C CA . ASN B 1 60 ? -39.546 33.561 39.339 1 59.04 60 ASN B CA 1
ATOM 5658 C C . ASN B 1 60 ? -40.923 33.118 38.854 1 59.04 60 ASN B C 1
ATOM 5660 O O . ASN B 1 60 ? -41.75 32.666 39.648 1 59.04 60 ASN B O 1
ATOM 5664 N N . THR B 1 61 ? -41.3 33.555 37.587 1 60.52 61 THR B N 1
ATOM 5665 C CA . THR B 1 61 ? -42.551 33.066 37.02 1 60.52 61 THR B CA 1
ATOM 5666 C C . THR B 1 61 ? -42.286 32.187 35.801 1 60.52 61 THR B C 1
ATOM 5668 O O . THR B 1 61 ? -41.302 32.389 35.086 1 60.52 61 THR B O 1
ATOM 5671 N N . LYS B 1 62 ? -42.921 31.055 35.727 1 62.89 62 LYS B N 1
ATOM 5672 C CA . LYS B 1 62 ? -42.912 30.126 34.601 1 62.89 62 LYS B CA 1
ATOM 5673 C C . LYS B 1 62 ? -43.967 30.506 33.565 1 62.89 62 LYS B C 1
ATOM 5675 O O . LYS B 1 62 ? -45.115 30.786 33.915 1 62.89 62 LYS B O 1
ATOM 5680 N N . TYR B 1 63 ? -43.436 30.943 32.376 1 60.93 63 TYR B N 1
ATOM 5681 C CA . TYR B 1 63 ? -44.364 31.231 31.288 1 60.93 63 TYR B CA 1
ATOM 5682 C C . TYR B 1 63 ? -44.196 30.233 30.148 1 60.93 63 TYR B C 1
ATOM 5684 O O . TYR B 1 63 ? -43.19 29.523 30.081 1 60.93 63 TYR B O 1
ATOM 5692 N N . TYR B 1 64 ? -45.246 29.935 29.489 1 63.04 64 TYR B N 1
ATOM 5693 C CA . TYR B 1 64 ? -45.09 29.148 28.271 1 63.04 64 TYR B CA 1
ATOM 5694 C C . TYR B 1 64 ? -45.694 29.871 27.073 1 63.04 64 TYR B C 1
ATOM 5696 O O . TYR B 1 64 ? -46.589 30.705 27.23 1 63.04 64 TYR B O 1
ATOM 5704 N N . ILE B 1 65 ? -44.967 29.959 25.997 1 60.54 65 ILE B N 1
ATOM 5705 C CA . ILE B 1 65 ? -45.436 30.458 24.709 1 60.54 65 ILE B CA 1
ATOM 5706 C C . ILE B 1 65 ? -46.02 29.309 23.891 1 60.54 65 ILE B C 1
ATOM 5708 O O . ILE B 1 65 ? -45.4 28.25 23.767 1 60.54 65 ILE B O 1
ATOM 5712 N N . ASN B 1 66 ? -47.336 29.425 23.572 1 57.46 66 ASN B N 1
ATOM 5713 C CA . ASN B 1 66 ? -47.944 28.529 22.594 1 57.46 66 ASN B CA 1
ATOM 5714 C C . ASN B 1 66 ? -47.926 29.133 21.193 1 57.46 66 ASN B C 1
ATOM 5716 O O . ASN B 1 66 ? -48.276 30.3 21.011 1 57.46 66 ASN B O 1
ATOM 5720 N N . THR B 1 67 ? -47.166 28.596 20.334 1 53.51 67 THR B N 1
ATOM 5721 C CA . THR B 1 67 ? -47.171 29.025 18.94 1 53.51 67 THR B CA 1
ATOM 5722 C C . THR B 1 67 ? -47.813 27.965 18.05 1 53.51 67 THR B C 1
ATOM 5724 O O . THR B 1 67 ? -47.718 26.769 18.333 1 53.51 67 THR B O 1
ATOM 5727 N N . GLU B 1 68 ? -48.869 28.344 17.238 1 53.86 68 GLU B N 1
ATOM 5728 C CA . GLU B 1 68 ? -49.547 27.522 16.24 1 53.86 68 GLU B CA 1
ATOM 5729 C C . GLU B 1 68 ? -49.019 27.811 14.838 1 53.86 68 GLU B C 1
ATOM 5731 O O . GLU B 1 68 ? -48.885 28.972 14.446 1 53.86 68 GLU B O 1
ATOM 5736 N N . TYR B 1 69 ? -48.338 26.776 14.272 1 45.72 69 TYR B N 1
ATOM 5737 C CA . TYR B 1 69 ? -47.922 26.91 12.88 1 45.72 69 TYR B CA 1
ATOM 5738 C C . TYR B 1 69 ? -48.816 26.085 11.962 1 45.72 69 TYR B C 1
ATOM 5740 O O . TYR B 1 69 ? -49.281 25.008 12.342 1 45.72 69 TYR B O 1
ATOM 5748 N N . GLU B 1 70 ? -49.481 26.632 10.991 1 47.17 70 GLU B N 1
ATOM 5749 C CA . GLU B 1 70 ? -50.249 25.932 9.965 1 47.17 70 GLU B CA 1
ATOM 5750 C C . GLU B 1 70 ? -49.431 25.754 8.689 1 47.17 70 GLU B C 1
ATOM 5752 O O . GLU B 1 70 ? -48.885 26.722 8.155 1 47.17 70 GLU B O 1
ATOM 5757 N N . SER B 1 71 ? -49.146 24.519 8.327 1 41.39 71 SER B N 1
ATOM 5758 C CA . SER B 1 71 ? -48.502 24.247 7.046 1 41.39 71 SER B CA 1
ATOM 5759 C C . SER B 1 71 ? -49.323 24.801 5.886 1 41.39 71 SER B C 1
ATOM 5761 O O . SER B 1 71 ? -50.55 24.688 5.877 1 41.39 71 SER B O 1
ATOM 5763 N N . LEU B 1 72 ? -48.724 25.587 5.105 1 44.52 72 LEU B N 1
ATOM 5764 C CA . LEU B 1 72 ? -49.44 26.078 3.932 1 44.52 72 LEU B CA 1
ATOM 5765 C C . LEU B 1 72 ? -49.809 24.928 3 1 44.52 72 LEU B C 1
ATOM 5767 O O . LEU B 1 72 ? -50.752 25.039 2.213 1 44.52 72 LEU B O 1
ATOM 5771 N N . ILE B 1 73 ? -48.987 23.883 3.083 1 43.22 73 ILE B N 1
ATOM 5772 C CA . ILE B 1 73 ? -49.234 22.821 2.113 1 43.22 73 ILE B CA 1
ATOM 5773 C C . ILE B 1 73 ? -50.352 21.911 2.618 1 43.22 73 ILE B C 1
ATOM 5775 O O . ILE B 1 73 ? -51.318 21.647 1.899 1 43.22 73 ILE B O 1
ATOM 5779 N N . ASN B 1 74 ? -50.213 21.332 3.799 1 44.8 74 ASN B N 1
ATOM 5780 C CA . ASN B 1 74 ? -51.216 20.347 4.189 1 44.8 74 ASN B CA 1
ATOM 5781 C C . ASN B 1 74 ? -52.15 20.894 5.265 1 44.8 74 ASN B C 1
ATOM 5783 O O . ASN B 1 74 ? -52.984 20.162 5.8 1 44.8 74 ASN B O 1
ATOM 5787 N N . LYS B 1 75 ? -52.182 22.211 5.512 1 50.52 75 LYS B N 1
ATOM 5788 C CA . LYS B 1 75 ? -53.078 22.919 6.42 1 50.52 75 LYS B CA 1
ATOM 5789 C C . LYS B 1 75 ? -53.098 22.261 7.797 1 50.52 75 LYS B C 1
ATOM 5791 O O . LYS B 1 75 ? -54.096 22.344 8.516 1 50.52 75 LYS B O 1
ATOM 5796 N N . THR B 1 76 ? -52.042 21.497 7.976 1 48.67 76 THR B N 1
ATOM 5797 C CA . THR B 1 76 ? -51.953 20.882 9.296 1 48.67 76 THR B CA 1
ATOM 5798 C C . THR B 1 76 ? -51.359 21.857 10.308 1 48.67 76 THR B C 1
ATOM 5800 O O . THR B 1 76 ? -50.396 22.565 10.004 1 48.67 76 THR B O 1
ATOM 5803 N N . LYS B 1 77 ? -52.073 22.205 11.379 1 51.37 77 LYS B N 1
ATOM 5804 C CA . LYS B 1 77 ? -51.711 23.106 12.47 1 51.37 77 LYS B CA 1
ATOM 5805 C C . LYS B 1 77 ? -50.723 22.444 13.425 1 51.37 77 LYS B C 1
ATOM 5807 O O . LYS B 1 77 ? -50.883 21.274 13.78 1 51.37 77 LYS B O 1
ATOM 5812 N N . GLN B 1 78 ? -49.507 22.925 13.449 1 50.1 78 GLN B N 1
ATOM 5813 C CA . GLN B 1 78 ? -48.53 22.453 14.425 1 50.1 78 GLN B CA 1
ATOM 5814 C C . GLN B 1 78 ? -48.409 23.423 15.596 1 50.1 78 GLN B C 1
ATOM 5816 O O . GLN B 1 78 ? -48.41 24.64 15.403 1 50.1 78 GLN B O 1
ATOM 5821 N N . HIS B 1 79 ? -48.644 22.923 16.883 1 54.03 79 HIS B N 1
ATOM 5822 C CA . HIS B 1 79 ? -48.595 23.709 18.11 1 54.03 79 HIS B CA 1
ATOM 5823 C C . HIS B 1 79 ? -47.261 23.531 18.827 1 54.03 79 HIS B C 1
ATOM 5825 O O . HIS B 1 79 ? -46.762 22.409 18.948 1 54.03 79 HIS B O 1
ATOM 5831 N N . TYR B 1 80 ? -46.525 24.568 18.972 1 51.59 80 TYR B N 1
ATOM 5832 C CA . TYR B 1 80 ? -45.29 24.563 19.748 1 51.59 80 TYR B CA 1
ATOM 5833 C C . TYR B 1 80 ? -45.476 25.289 21.074 1 51.59 80 TYR B C 1
ATOM 5835 O O . TYR B 1 80 ? -46.22 26.27 21.153 1 51.59 80 TYR B O 1
ATOM 5843 N N . ARG B 1 81 ? -45.009 24.56 22.216 1 57.25 81 ARG B N 1
ATOM 5844 C CA . ARG B 1 81 ? -44.943 25.216 23.518 1 57.25 81 ARG B CA 1
ATOM 5845 C C . ARG B 1 81 ? -43.498 25.496 23.918 1 57.25 81 ARG B C 1
ATOM 5847 O O . ARG B 1 81 ? -42.625 24.641 23.75 1 57.25 81 ARG B O 1
ATOM 5854 N N . TYR B 1 82 ? -43.208 26.721 24.067 1 56.62 82 TYR B N 1
ATOM 5855 C CA . TYR B 1 82 ? -41.938 27.146 24.645 1 56.62 82 TYR B CA 1
ATOM 5856 C C . TYR B 1 82 ? -42.107 27.528 26.111 1 56.62 82 TYR B C 1
ATOM 5858 O O . TYR B 1 82 ? -42.985 28.323 26.455 1 56.62 82 TYR B O 1
ATOM 5866 N N . ASP B 1 83 ? -41.451 26.698 27.009 1 61.25 83 ASP B N 1
ATOM 5867 C CA . ASP B 1 83 ? -41.431 27.056 28.424 1 61.25 83 ASP B CA 1
ATOM 5868 C C . ASP B 1 83 ? -40.326 28.068 28.718 1 61.25 83 ASP B C 1
ATOM 5870 O O . ASP B 1 83 ? -39.183 27.889 28.292 1 61.25 83 ASP B O 1
ATOM 5874 N N . LEU B 1 84 ? -40.768 29.21 29.123 1 59.12 84 LEU B N 1
ATOM 5875 C CA . LEU B 1 84 ? -39.869 30.288 29.521 1 59.12 84 LEU B CA 1
ATOM 5876 C C . LEU B 1 84 ? -39.74 30.355 31.039 1 59.12 84 LEU B C 1
ATOM 5878 O O . LEU B 1 84 ? -40.746 30.425 31.75 1 59.12 84 LEU B O 1
ATOM 5882 N N . ASN B 1 85 ? -38.576 30.021 31.549 1 61.43 85 ASN B N 1
ATOM 5883 C CA . ASN B 1 85 ? -38.264 30.164 32.967 1 61.43 85 ASN B CA 1
ATOM 5884 C C . ASN B 1 85 ? -37.277 31.302 33.212 1 61.43 85 ASN B C 1
ATOM 5886 O O . ASN B 1 85 ? -36.161 31.284 32.69 1 61.43 85 ASN B O 1
ATOM 5890 N N . ARG B 1 86 ? -37.795 32.409 33.774 1 57.47 86 ARG B N 1
ATOM 5891 C CA . ARG B 1 86 ? -36.907 33.504 34.153 1 57.47 86 ARG B CA 1
ATOM 5892 C C . ARG B 1 86 ? -36.452 33.363 35.602 1 57.47 86 ARG B C 1
ATOM 5894 O O . ARG B 1 86 ? -37.278 33.304 36.515 1 57.47 86 ARG B O 1
ATOM 5901 N N . SER B 1 87 ? -35.22 32.955 35.81 1 59.87 87 SER B N 1
ATOM 5902 C CA . SER B 1 87 ? -34.587 33.005 37.124 1 59.87 87 SER B CA 1
ATOM 5903 C C . SER B 1 87 ? -33.572 34.14 37.207 1 59.87 87 SER B C 1
ATOM 5905 O O . SER B 1 87 ? -32.47 34.035 36.665 1 59.87 87 SER B O 1
ATOM 5907 N N . GLY B 1 88 ? -33.856 35.25 37.869 1 54.56 88 GLY B N 1
ATOM 5908 C CA . GLY B 1 88 ? -33.023 36.441 37.925 1 54.56 88 GLY B CA 1
ATOM 5909 C C . GLY B 1 88 ? -32.839 37.104 36.573 1 54.56 88 GLY B C 1
ATOM 5910 O O . GLY B 1 88 ? -33.817 37.482 35.924 1 54.56 88 GLY B O 1
ATOM 5911 N N . LYS B 1 89 ? -31.616 37.264 36.126 1 50.77 89 LYS B N 1
ATOM 5912 C CA . LYS B 1 89 ? -31.25 37.86 34.844 1 50.77 89 LYS B CA 1
ATOM 5913 C C . LYS B 1 89 ? -31.2 36.806 33.742 1 50.77 89 LYS B C 1
ATOM 5915 O O . LYS B 1 89 ? -31.022 37.136 32.567 1 50.77 89 LYS B O 1
ATOM 5920 N N . GLU B 1 90 ? -31.515 35.563 34.092 1 50.7 90 GLU B N 1
ATOM 5921 C CA . GLU B 1 90 ? -31.378 34.47 33.134 1 50.7 90 GLU B CA 1
ATOM 5922 C C . GLU B 1 90 ? -32.742 33.996 32.64 1 50.7 90 GLU B C 1
ATOM 5924 O O . GLU B 1 90 ? -33.667 33.815 33.434 1 50.7 90 GLU B O 1
ATOM 5929 N N . LEU B 1 91 ? -33.049 34.109 31.38 1 49.99 91 LEU B N 1
ATOM 5930 C CA . LEU B 1 91 ? -34.208 33.506 30.731 1 49.99 91 LEU B CA 1
ATOM 5931 C C . LEU B 1 91 ? -33.836 32.179 30.078 1 49.99 91 LEU B C 1
ATOM 5933 O O . LEU B 1 91 ? -32.959 32.132 29.212 1 49.99 91 LEU B O 1
ATOM 5937 N N . THR B 1 92 ? -34.269 31.133 30.683 1 54.62 92 THR B N 1
ATOM 5938 C CA . THR B 1 92 ? -34.128 29.812 30.08 1 54.62 92 THR B CA 1
ATOM 5939 C C . THR B 1 92 ? -35.353 29.469 29.237 1 54.62 92 THR B C 1
ATOM 5941 O O . THR B 1 92 ? -36.489 29.646 29.682 1 54.62 92 THR B O 1
ATOM 5944 N N . VAL B 1 93 ? -35.127 29.332 27.979 1 46.22 93 VAL B N 1
ATOM 5945 C CA . VAL B 1 93 ? -36.178 28.88 27.073 1 46.22 93 VAL B CA 1
ATOM 5946 C C . VAL B 1 93 ? -35.996 27.394 26.771 1 46.22 93 VAL B C 1
ATOM 5948 O O . VAL B 1 93 ? -34.915 26.966 26.36 1 46.22 93 VAL B O 1
ATOM 5951 N N . SER B 1 94 ? -36.822 26.534 27.266 1 48.41 94 SER B N 1
ATOM 5952 C CA . SER B 1 94 ? -36.858 25.121 26.9 1 48.41 94 SER B CA 1
ATOM 5953 C C . SER B 1 94 ? -37.997 24.83 25.929 1 48.41 94 SER B C 1
ATOM 5955 O O . SER B 1 94 ? -39.044 25.479 25.979 1 48.41 94 SER B O 1
ATOM 5957 N N . SER B 1 95 ? -37.732 24.475 24.741 1 40.58 95 SER B N 1
ATOM 5958 C CA . SER B 1 95 ? -38.755 24.134 23.759 1 40.58 95 SER B CA 1
ATOM 5959 C C . SER B 1 95 ? -39.099 22.649 23.813 1 40.58 95 SER B C 1
ATOM 5961 O O . SER B 1 95 ? -38.219 21.809 24.013 1 40.58 95 SER B O 1
ATOM 5963 N N . GLU B 1 96 ? -40.226 22.277 24.261 1 37.91 96 GLU B N 1
ATOM 5964 C CA . GLU B 1 96 ? -40.814 20.962 24.028 1 37.91 96 GLU B CA 1
ATOM 5965 C C . GLU B 1 96 ? -41.63 20.943 22.739 1 37.91 96 GLU B C 1
ATOM 5967 O O . GLU B 1 96 ? -42.46 21.825 22.51 1 37.91 96 GLU B O 1
ATOM 5972 N N . PHE B 1 97 ? -40.954 20.53 21.643 1 34.8 97 PHE B N 1
ATOM 5973 C CA . PHE B 1 97 ? -41.784 20.236 20.481 1 34.8 97 PHE B CA 1
ATOM 5974 C C . PHE B 1 97 ? -42.92 19.291 20.853 1 34.8 97 PHE B C 1
ATOM 5976 O O . PHE B 1 97 ? -42.68 18.164 21.291 1 34.8 97 PHE B O 1
ATOM 5983 N N . TYR B 1 98 ? -43.877 19.742 21.206 1 32.9 98 TYR B N 1
ATOM 5984 C CA . TYR B 1 98 ? -45.043 18.925 21.522 1 32.9 98 TYR B CA 1
ATOM 5985 C C . TYR B 1 98 ? -45.851 18.619 20.266 1 32.9 98 TYR B C 1
ATOM 5987 O O . TYR B 1 98 ? -46.741 19.386 19.891 1 32.9 98 TYR B O 1
ATOM 5995 N N . ASP B 1 99 ? -45.157 18.519 19.058 1 32.07 99 ASP B N 1
ATOM 5996 C CA . ASP B 1 99 ? -46.248 18.067 18.2 1 32.07 99 ASP B CA 1
ATOM 5997 C C . ASP B 1 99 ? -46.929 16.831 18.783 1 32.07 99 ASP B C 1
ATOM 5999 O O . ASP B 1 99 ? -46.445 16.25 19.757 1 32.07 99 ASP B O 1
ATOM 6003 N N . ASN B 1 100 ? -47.649 15.96 17.856 1 33.25 100 ASN B N 1
ATOM 6004 C CA . ASN B 1 100 ? -48.17 14.733 18.45 1 33.25 100 ASN B CA 1
ATOM 6005 C C . ASN B 1 100 ? -47.142 14.073 19.364 1 33.25 100 ASN B C 1
ATOM 6007 O O . ASN B 1 100 ? -45.973 14.462 19.373 1 33.25 100 ASN B O 1
ATOM 6011 N N . ASN B 1 101 ? -47.341 12.67 19.786 1 32.68 101 ASN B N 1
ATOM 6012 C CA . ASN B 1 101 ? -46.772 11.764 20.779 1 32.68 101 ASN B CA 1
ATOM 6013 C C . ASN B 1 101 ? -45.273 11.569 20.566 1 32.68 101 ASN B C 1
ATOM 6015 O O . ASN B 1 101 ? -44.656 10.718 21.209 1 32.68 101 ASN B O 1
ATOM 6019 N N . HIS B 1 102 ? -44.655 12.1 19.317 1 30.66 102 HIS B N 1
ATOM 6020 C CA . HIS B 1 102 ? -43.299 11.565 19.257 1 30.66 102 HIS B CA 1
ATOM 6021 C C . HIS B 1 102 ? -42.282 12.585 19.759 1 30.66 102 HIS B C 1
ATOM 6023 O O . HIS B 1 102 ? -42.4 13.778 19.473 1 30.66 102 HIS B O 1
ATOM 6029 N N . VAL B 1 103 ? -41.767 12.505 20.828 1 36.89 103 VAL B N 1
ATOM 6030 C CA . VAL B 1 103 ? -40.672 13.214 21.481 1 36.89 103 VAL B CA 1
ATOM 6031 C C . VAL B 1 103 ? -39.35 12.86 20.805 1 36.89 103 VAL B C 1
ATOM 6033 O O . VAL B 1 103 ? -39.012 11.681 20.668 1 36.89 103 VAL B O 1
ATOM 6036 N N . PHE B 1 104 ? -38.934 13.79 19.8 1 35.72 104 PHE B N 1
ATOM 6037 C CA . PHE B 1 104 ? -37.561 13.56 19.365 1 35.72 104 PHE B CA 1
ATOM 6038 C C . PHE B 1 104 ? -36.571 14.076 20.402 1 35.72 104 PHE B C 1
ATOM 6040 O O . PHE B 1 104 ? -36.684 15.213 20.864 1 35.72 104 PHE B O 1
ATOM 6047 N N . GLU B 1 105 ? -35.972 13.23 20.999 1 44.58 105 GLU B N 1
ATOM 6048 C CA . GLU B 1 105 ? -34.962 13.571 21.997 1 44.58 105 GLU B CA 1
ATOM 6049 C C . GLU B 1 105 ? -33.577 13.679 21.365 1 44.58 105 GLU B C 1
ATOM 6051 O O . GLU B 1 105 ? -33.122 12.751 20.693 1 44.58 105 GLU B O 1
ATOM 6056 N N . ILE B 1 106 ? -33.099 14.963 21.176 1 45.82 106 ILE B N 1
ATOM 6057 C CA . ILE B 1 106 ? -31.699 15.134 20.802 1 45.82 106 ILE B CA 1
ATOM 6058 C C . ILE B 1 106 ? -30.817 15.034 22.045 1 45.82 106 ILE B C 1
ATOM 6060 O O . ILE B 1 106 ? -30.955 15.829 22.977 1 45.82 106 ILE B O 1
ATOM 6064 N N . GLN B 1 107 ? -30.104 13.928 22.16 1 51.6 107 GLN B N 1
ATOM 6065 C CA . GLN B 1 107 ? -29.141 13.801 23.248 1 51.6 107 GLN B CA 1
ATOM 6066 C C . GLN B 1 107 ? -27.943 14.722 23.033 1 51.6 107 GLN B C 1
ATOM 6068 O O . GLN B 1 107 ? -27.266 14.639 22.006 1 51.6 107 GLN B O 1
ATOM 6073 N N . THR B 1 108 ? -28.106 15.856 23.763 1 52.14 108 THR B N 1
ATOM 6074 C CA . THR B 1 108 ? -26.999 16.804 23.705 1 52.14 108 THR B CA 1
ATOM 6075 C C . THR B 1 108 ? -25.849 16.348 24.599 1 52.14 108 THR B C 1
ATOM 6077 O O . THR B 1 108 ? -26.056 15.581 25.542 1 52.14 108 THR B O 1
ATOM 6080 N N . ILE B 1 109 ? -24.736 16.591 24.15 1 57.21 109 ILE B N 1
ATOM 6081 C CA . ILE B 1 109 ? -23.57 16.4 25.005 1 57.21 109 ILE B CA 1
ATOM 6082 C C . ILE B 1 109 ? -23.584 17.426 26.136 1 57.21 109 ILE B C 1
ATOM 6084 O O . ILE B 1 109 ? -24.318 18.415 26.075 1 57.21 109 ILE B O 1
ATOM 6088 N N . PRO B 1 110 ? -22.92 17.074 27.218 1 53.54 110 PRO B N 1
ATOM 6089 C CA . PRO B 1 110 ? -22.883 18.045 28.314 1 53.54 110 PRO B CA 1
ATOM 6090 C C . PRO B 1 110 ? -22.493 19.446 27.848 1 53.54 110 PRO B C 1
ATOM 6092 O O . PRO B 1 110 ? -21.589 19.596 27.022 1 53.54 110 PRO B O 1
ATOM 6095 N N . ASN B 1 111 ? -23.199 20.448 28.029 1 55.67 111 ASN B N 1
ATOM 6096 C CA . ASN B 1 111 ? -22.97 21.866 27.773 1 55.67 111 ASN B CA 1
ATOM 6097 C C . ASN B 1 111 ? -23.444 22.268 26.379 1 55.67 111 ASN B C 1
ATOM 6099 O O . ASN B 1 111 ? -23.227 23.401 25.948 1 55.67 111 ASN B O 1
ATOM 6103 N N . GLU B 1 112 ? -23.965 21.306 25.724 1 69.49 112 GLU B N 1
ATOM 6104 C CA . GLU B 1 112 ? -24.568 21.637 24.436 1 69.49 112 GLU B CA 1
ATOM 6105 C C . GLU B 1 112 ? -25.987 22.17 24.612 1 69.49 112 GLU B C 1
ATOM 6107 O O . GLU B 1 112 ? -26.789 21.585 25.343 1 69.49 112 GLU B O 1
ATOM 6112 N N . TYR B 1 113 ? -26.043 23.297 24.243 1 66.85 113 TYR B N 1
ATOM 6113 C CA . TYR B 1 113 ? -27.363 23.89 24.426 1 66.85 113 TYR B CA 1
ATOM 6114 C C . TYR B 1 113 ? -28.003 24.222 23.083 1 66.85 113 TYR B C 1
ATOM 6116 O O . TYR B 1 113 ? -27.305 24.38 22.079 1 66.85 113 TYR B O 1
ATOM 6124 N N . HIS B 1 114 ? -29.402 24.478 22.924 1 73.72 114 HIS B N 1
ATOM 6125 C CA . HIS B 1 114 ? -30.183 24.804 21.736 1 73.72 114 HIS B CA 1
ATOM 6126 C C . HIS B 1 114 ? -30.02 26.271 21.355 1 73.72 114 HIS B C 1
ATOM 6128 O O . HIS B 1 114 ? -30.039 27.148 22.221 1 73.72 114 HIS B O 1
ATOM 6134 N N . VAL B 1 115 ? -29.928 26.515 20 1 73.36 115 VAL B N 1
ATOM 6135 C CA . VAL B 1 115 ? -29.702 27.875 19.522 1 73.36 115 VAL B CA 1
ATOM 6136 C C . VAL B 1 115 ? -30.811 28.272 18.55 1 73.36 115 VAL B C 1
ATOM 6138 O O . VAL B 1 115 ? -31.301 29.404 18.586 1 73.36 115 VAL B O 1
ATOM 6141 N N . PHE B 1 116 ? -31.196 27.362 17.63 1 78.86 116 PHE B N 1
ATOM 6142 C CA . PHE B 1 116 ? -32.125 27.713 16.563 1 78.86 116 PHE B CA 1
ATOM 6143 C C . PHE B 1 116 ? -32.753 26.463 15.958 1 78.86 116 PHE B C 1
ATOM 6145 O O . PHE B 1 116 ? -32.119 25.407 15.906 1 78.86 116 PHE B O 1
ATOM 6152 N N . HIS B 1 117 ? -34.021 26.551 15.572 1 82.54 117 HIS B N 1
ATOM 6153 C CA . HIS B 1 117 ? -34.61 25.514 14.732 1 82.54 117 HIS B CA 1
ATOM 6154 C C . HIS B 1 117 ? -35.651 26.099 13.783 1 82.54 117 HIS B C 1
ATOM 6156 O O . HIS B 1 117 ? -36.278 27.115 14.093 1 82.54 117 HIS B O 1
ATOM 6162 N N . SER B 1 118 ? -35.795 25.61 12.627 1 82.34 118 SER B N 1
ATOM 6163 C CA . SER B 1 118 ? -36.788 26.015 11.637 1 82.34 118 SER B CA 1
ATOM 6164 C C . SER B 1 118 ? -36.961 24.949 10.56 1 82.34 118 SER B C 1
ATOM 6166 O O . SER B 1 118 ? -36.079 24.112 10.361 1 82.34 118 SER B O 1
ATOM 6168 N N . GLN B 1 119 ? -38.078 25.06 9.981 1 81 119 GLN B N 1
ATOM 6169 C CA . GLN B 1 119 ? -38.277 24.222 8.803 1 81 119 GLN B CA 1
ATOM 6170 C C . GLN B 1 119 ? -37.448 24.724 7.624 1 81 119 GLN B C 1
ATOM 6172 O O . GLN B 1 119 ? -37.312 25.933 7.425 1 81 119 GLN B O 1
ATOM 6177 N N . ALA B 1 120 ? -36.858 23.826 6.981 1 86.11 120 ALA B N 1
ATOM 6178 C CA . ALA B 1 120 ? -36.088 24.144 5.782 1 86.11 120 ALA B CA 1
ATOM 6179 C C . ALA B 1 120 ? -36.116 22.986 4.789 1 86.11 120 ALA B C 1
ATOM 6181 O O . ALA B 1 120 ? -36.605 21.899 5.106 1 86.11 120 ALA B O 1
ATOM 6182 N N . LYS B 1 121 ? -35.801 23.281 3.605 1 86.78 121 LYS B N 1
ATOM 6183 C CA . LYS B 1 121 ? -35.675 22.291 2.54 1 86.78 121 LYS B CA 1
ATOM 6184 C C . LYS B 1 121 ? -34.245 22.23 2.012 1 86.78 121 LYS B C 1
ATOM 6186 O O . LYS B 1 121 ? -33.589 23.262 1.86 1 86.78 121 LYS B O 1
ATOM 6191 N N . ILE B 1 122 ? -33.727 20.975 1.901 1 83.55 122 ILE B N 1
ATOM 6192 C CA . ILE B 1 122 ? -32.457 20.849 1.195 1 83.55 122 ILE B CA 1
ATOM 6193 C C . ILE B 1 122 ? -32.652 21.186 -0.282 1 83.55 122 ILE B C 1
ATOM 6195 O O . ILE B 1 122 ? -33.515 20.609 -0.948 1 83.55 122 ILE B O 1
ATOM 6199 N N . SER B 1 123 ? -31.744 22.043 -0.711 1 71.39 123 SER B N 1
ATOM 6200 C CA . SER B 1 123 ? -31.945 22.542 -2.067 1 71.39 123 SER B CA 1
ATOM 6201 C C . SER B 1 123 ? -31.684 21.453 -3.102 1 71.39 123 SER B C 1
ATOM 6203 O O . SER B 1 123 ? -30.811 20.604 -2.91 1 71.39 123 SER B O 1
ATOM 6205 N N . ASN B 1 124 ? -32.443 21.303 -4.032 1 61.85 124 ASN B N 1
ATOM 6206 C CA . ASN B 1 124 ? -32.394 20.398 -5.175 1 61.85 124 ASN B CA 1
ATOM 6207 C C . ASN B 1 124 ? -33.102 19.08 -4.879 1 61.85 124 ASN B C 1
ATOM 6209 O O . ASN B 1 124 ? -33.113 18.174 -5.714 1 61.85 124 ASN B O 1
ATOM 6213 N N . THR B 1 125 ? -33.335 19.03 -3.544 1 64.06 125 THR B N 1
ATOM 6214 C CA . THR B 1 125 ? -34.131 17.842 -3.258 1 64.06 125 THR B CA 1
ATOM 6215 C C . THR B 1 125 ? -35.538 18.228 -2.811 1 64.06 125 THR B C 1
ATOM 6217 O O . THR B 1 125 ? -35.832 19.409 -2.618 1 64.06 125 THR B O 1
ATOM 6220 N N . THR B 1 126 ? -36.414 17.364 -2.917 1 66.23 126 THR B N 1
ATOM 6221 C CA . THR B 1 126 ? -37.781 17.551 -2.444 1 66.23 126 THR B CA 1
ATOM 6222 C C . THR B 1 126 ? -37.891 17.206 -0.961 1 66.23 126 THR B C 1
ATOM 6224 O O . THR B 1 126 ? -38.995 17.137 -0.415 1 66.23 126 THR B O 1
ATOM 6227 N N . THR B 1 127 ? -36.657 17.205 -0.328 1 75.24 127 THR B N 1
ATOM 6228 C CA . THR B 1 127 ? -36.706 16.74 1.054 1 75.24 127 THR B CA 1
ATOM 6229 C C . THR B 1 127 ? -36.895 17.911 2.013 1 75.24 127 THR B C 1
ATOM 6231 O O . THR B 1 127 ? -36.051 18.807 2.082 1 75.24 127 THR B O 1
ATOM 6234 N N . GLU B 1 128 ? -38.025 17.964 2.602 1 79.93 128 GLU B N 1
ATOM 6235 C CA . GLU B 1 128 ? -38.326 18.946 3.64 1 79.93 128 GLU B CA 1
ATOM 6236 C C . GLU B 1 128 ? -38.025 18.391 5.029 1 79.93 128 GLU B C 1
ATOM 6238 O O . GLU B 1 128 ? -38.114 17.182 5.253 1 79.93 128 GLU B O 1
ATOM 6243 N N . GLY B 1 129 ? -37.476 19.282 5.842 1 80.45 129 GLY B N 1
ATOM 6244 C CA . GLY B 1 129 ? -37.178 18.857 7.2 1 80.45 129 GLY B CA 1
ATOM 6245 C C . GLY B 1 129 ? -36.983 20.017 8.158 1 80.45 129 GLY B C 1
ATOM 6246 O O . GLY B 1 129 ? -37.461 21.125 7.906 1 80.45 129 GLY B O 1
ATOM 6247 N N . MET B 1 130 ? -36.521 19.652 9.317 1 81.55 130 MET B N 1
ATOM 6248 C CA . MET B 1 130 ? -36.24 20.633 10.362 1 81.55 130 MET B CA 1
ATOM 6249 C C . MET B 1 130 ? -34.737 20.822 10.54 1 81.55 130 MET B C 1
ATOM 6251 O O . MET B 1 130 ? -33.978 19.852 10.518 1 81.55 130 MET B O 1
ATOM 6255 N N . VAL B 1 131 ? -34.36 22.105 10.551 1 87.2 131 VAL B N 1
ATOM 6256 C CA . VAL B 1 131 ? -32.972 22.43 10.863 1 87.2 131 VAL B CA 1
ATOM 6257 C C . VAL B 1 131 ? -32.845 22.789 12.342 1 87.2 131 VAL B C 1
ATOM 6259 O O . VAL B 1 131 ? -33.666 23.538 12.878 1 87.2 131 VAL B O 1
ATOM 6262 N N . TYR B 1 132 ? -31.904 22.193 12.999 1 81.68 132 TYR B N 1
ATOM 6263 C CA . TYR B 1 132 ? -31.591 22.488 14.393 1 81.68 132 TYR B CA 1
ATOM 6264 C C . TYR B 1 132 ? -30.158 22.985 14.537 1 81.68 132 TYR B C 1
ATOM 6266 O O . TYR B 1 132 ? -29.241 22.443 13.915 1 81.68 132 TYR B O 1
ATOM 6274 N N . LEU B 1 133 ? -30.008 24.062 15.262 1 83.06 133 LEU B N 1
ATOM 6275 C CA . LEU B 1 133 ? -28.688 24.554 15.643 1 83.06 133 LEU B CA 1
ATOM 6276 C C . LEU B 1 133 ? -28.5 24.489 17.155 1 83.06 133 LEU B C 1
ATOM 6278 O O . LEU B 1 133 ? -29.336 24.988 17.912 1 83.06 133 LEU B O 1
ATOM 6282 N N . THR B 1 134 ? -27.473 23.768 17.499 1 76.52 134 THR B N 1
ATOM 6283 C CA . THR B 1 134 ? -27.018 23.825 18.884 1 76.52 134 THR B CA 1
ATOM 6284 C C . THR B 1 134 ? -25.7 24.588 18.989 1 76.52 134 THR B C 1
ATOM 6286 O O . THR B 1 134 ? -25.173 25.069 17.984 1 76.52 134 THR B O 1
ATOM 6289 N N . SER B 1 135 ? -25.202 24.753 20.157 1 73.04 135 SER B N 1
ATOM 6290 C CA . SER B 1 135 ? -23.934 25.448 20.353 1 73.04 135 SER B CA 1
ATOM 6291 C C . SER B 1 135 ? -22.777 24.676 19.727 1 73.04 135 SER B C 1
ATOM 6293 O O . SER B 1 135 ? -21.692 25.227 19.529 1 73.04 135 SER B O 1
ATOM 6295 N N . GLU B 1 136 ? -23.105 23.459 19.303 1 77.09 136 GLU B N 1
ATOM 6296 C CA . GLU B 1 136 ? -21.987 22.644 18.836 1 77.09 136 GLU B CA 1
ATOM 6297 C C . GLU B 1 136 ? -22.292 22.015 17.479 1 77.09 136 GLU B C 1
ATOM 6299 O O . GLU B 1 136 ? -21.377 21.64 16.743 1 77.09 136 GLU B O 1
ATOM 6304 N N . ARG B 1 137 ? -23.625 21.932 17.19 1 85.38 137 ARG B N 1
ATOM 6305 C CA . ARG B 1 137 ? -23.959 21.111 16.031 1 85.38 137 ARG B CA 1
ATOM 6306 C C . ARG B 1 137 ? -25.041 21.773 15.185 1 85.38 137 ARG B C 1
ATOM 6308 O O . ARG B 1 137 ? -25.93 22.441 15.716 1 85.38 137 ARG B O 1
ATOM 6315 N N . PHE B 1 138 ? -24.943 21.546 13.941 1 86.7 138 PHE B N 1
ATOM 6316 C CA . PHE B 1 138 ? -25.967 21.778 12.93 1 86.7 138 PHE B CA 1
ATOM 6317 C C . PHE B 1 138 ? -26.633 20.468 12.524 1 86.7 138 PHE B C 1
ATOM 6319 O O . PHE B 1 138 ? -25.951 19.498 12.185 1 86.7 138 PHE B O 1
ATOM 6326 N N . MET B 1 139 ? -28 20.402 12.624 1 83.81 139 MET B N 1
ATOM 6327 C CA . MET B 1 139 ? -28.712 19.177 12.273 1 83.81 139 MET B CA 1
ATOM 6328 C C . MET B 1 139 ? -29.85 19.468 11.3 1 83.81 139 MET B C 1
ATOM 6330 O O . MET B 1 139 ? -30.564 20.461 11.453 1 83.81 139 MET B O 1
ATOM 6334 N N . PHE B 1 140 ? -29.935 18.723 10.296 1 85.61 140 PHE B N 1
ATOM 6335 C CA . PHE B 1 140 ? -31.116 18.677 9.442 1 85.61 140 PHE B CA 1
ATOM 6336 C C . PHE B 1 140 ? -31.794 17.315 9.527 1 85.61 140 PHE B C 1
ATOM 6338 O O . PHE B 1 140 ? -31.177 16.289 9.232 1 85.61 140 PHE B O 1
ATOM 6345 N N . ILE B 1 141 ? -32.966 17.291 9.91 1 77 141 ILE B N 1
ATOM 6346 C CA . ILE B 1 141 ? -33.74 16.064 10.06 1 77 141 ILE B CA 1
ATOM 6347 C C . ILE B 1 141 ? -34.921 16.077 9.091 1 77 141 ILE B C 1
ATOM 6349 O O . ILE B 1 141 ? -35.824 16.907 9.214 1 77 141 ILE B O 1
ATOM 6353 N N . PRO B 1 142 ? -34.849 15.126 8.197 1 75.32 142 PRO B N 1
ATOM 6354 C CA . PRO B 1 142 ? -35.97 15.073 7.255 1 75.32 142 PRO B CA 1
ATOM 6355 C C . PRO B 1 142 ? -37.31 14.834 7.947 1 75.32 142 PRO B C 1
ATOM 6357 O O . PRO B 1 142 ? -37.367 14.148 8.97 1 75.32 142 PRO B O 1
ATOM 6360 N N . GLN B 1 143 ? -38.37 15.249 7.325 1 68.55 143 GLN B N 1
ATOM 6361 C CA . GLN B 1 143 ? -39.716 15.179 7.886 1 68.55 143 GLN B CA 1
ATOM 6362 C C . GLN B 1 143 ? -40.175 13.731 8.034 1 68.55 143 GLN B C 1
ATOM 6364 O O . GLN B 1 143 ? -40.869 13.39 8.995 1 68.55 143 GLN B O 1
ATOM 6369 N N . PHE B 1 144 ? -39.732 12.906 7.045 1 62.06 144 PHE B N 1
ATOM 6370 C CA . PHE B 1 144 ? -40.214 11.53 7.049 1 62.06 144 PHE B CA 1
ATOM 6371 C C . PHE B 1 144 ? -39.637 10.758 8.229 1 62.06 144 PHE B C 1
ATOM 6373 O O . PHE B 1 144 ? -40.222 9.77 8.677 1 62.06 144 PHE B O 1
ATOM 6380 N N . LEU B 1 145 ? -38.437 11.085 8.684 1 60.21 145 LEU B N 1
ATOM 6381 C CA . LEU B 1 145 ? -37.844 10.423 9.84 1 60.21 145 LEU B CA 1
ATOM 6382 C C . LEU B 1 145 ? -38.492 10.905 11.134 1 60.21 145 LEU B C 1
ATOM 6384 O O . LEU B 1 145 ? -38.357 10.262 12.178 1 60.21 145 LEU B O 1
ATOM 6388 N N . GLN B 1 146 ? -39.103 11.973 10.954 1 52.44 146 GLN B N 1
ATOM 6389 C CA . GLN B 1 146 ? -39.764 12.54 12.125 1 52.44 146 GLN B CA 1
ATOM 6390 C C . GLN B 1 146 ? -41.128 11.895 12.352 1 52.44 146 GLN B C 1
ATOM 6392 O O . GLN B 1 146 ? -41.721 12.046 13.422 1 52.44 146 GLN B O 1
ATOM 6397 N N . MET B 1 147 ? -41.472 10.933 11.273 1 47 147 MET B N 1
ATOM 6398 C CA . MET B 1 147 ? -42.77 10.272 11.38 1 47 147 MET B CA 1
ATOM 6399 C C . MET B 1 147 ? -42.635 8.914 12.062 1 47 147 MET B C 1
ATOM 6401 O O . MET B 1 147 ? -41.685 8.175 11.799 1 47 147 MET B O 1
ATOM 6405 N N . PRO B 1 148 ? -43.257 8.572 13.164 1 40.32 148 PRO B N 1
ATOM 6406 C CA . PRO B 1 148 ? -43.179 7.325 13.93 1 40.32 148 PRO B CA 1
ATOM 6407 C C . PRO B 1 148 ? -43.122 6.087 13.038 1 40.32 148 PRO B C 1
ATOM 6409 O O . PRO B 1 148 ? -42.432 5.118 13.365 1 40.32 148 PRO B O 1
ATOM 6412 N N . HIS B 1 149 ? -44.007 5.923 12.133 1 40.07 149 HIS B N 1
ATOM 6413 C CA . HIS B 1 149 ? -44.171 4.65 11.441 1 40.07 149 HIS B CA 1
ATOM 6414 C C . HIS B 1 149 ? -42.933 4.306 10.619 1 40.07 149 HIS B C 1
ATOM 6416 O O . HIS B 1 149 ? -42.815 3.193 10.102 1 40.07 149 HIS B O 1
ATOM 6422 N N . PHE B 1 150 ? -42.251 5.228 10.32 1 41.52 150 PHE B N 1
ATOM 6423 C CA . PHE B 1 150 ? -41.185 4.989 9.355 1 41.52 150 PHE B CA 1
ATOM 6424 C C . PHE B 1 150 ? -40.027 4.237 10.001 1 41.52 150 PHE B C 1
ATOM 6426 O O . PHE B 1 150 ? -39.12 3.77 9.31 1 41.52 150 PHE B O 1
ATOM 6433 N N . MET B 1 151 ? -40.044 4.315 11.349 1 39.92 151 MET B N 1
ATOM 6434 C CA . MET B 1 151 ? -38.905 3.612 11.932 1 39.92 151 MET B CA 1
ATOM 6435 C C . MET B 1 151 ? -38.903 2.143 11.52 1 39.92 151 MET B C 1
ATOM 6437 O O . MET B 1 151 ? -37.916 1.436 11.732 1 39.92 151 MET B O 1
ATOM 6441 N N . ASN B 1 152 ? -40.106 1.643 11.399 1 34.23 152 ASN B N 1
ATOM 6442 C CA . ASN B 1 152 ? -40.126 0.196 11.218 1 34.23 152 ASN B CA 1
ATOM 6443 C C . ASN B 1 152 ? -39.534 -0.208 9.87 1 34.23 152 ASN B C 1
ATOM 6445 O O . ASN B 1 152 ? -39.433 -1.397 9.563 1 34.23 152 ASN B O 1
ATOM 6449 N N . ASN B 1 153 ? -39.74 0.645 8.854 1 34.43 153 ASN B N 1
ATOM 6450 C CA . ASN B 1 153 ? -39.34 0.084 7.568 1 34.43 153 ASN B CA 1
ATOM 6451 C C . ASN B 1 153 ? -37.824 0.109 7.393 1 34.43 153 ASN B C 1
ATOM 6453 O O . ASN B 1 153 ? -37.202 1.169 7.484 1 34.43 153 ASN B O 1
ATOM 6457 N N . GLN B 1 154 ? -37.14 -0.932 7.587 1 39.49 154 GLN B N 1
ATOM 6458 C CA . GLN B 1 154 ? -35.744 -1.352 7.556 1 39.49 154 GLN B CA 1
ATOM 6459 C C . GLN B 1 154 ? -34.976 -0.632 6.451 1 39.49 154 GLN B C 1
ATOM 6461 O O . GLN B 1 154 ? -33.755 -0.48 6.534 1 39.49 154 GLN B O 1
ATOM 6466 N N . GLY B 1 155 ? -35.622 -0.437 5.207 1 39.41 155 GLY B N 1
ATOM 6467 C CA . GLY B 1 155 ? -34.87 -0.095 4.01 1 39.41 155 GLY B CA 1
ATOM 6468 C C . GLY B 1 155 ? -34.582 1.39 3.891 1 39.41 155 GLY B C 1
ATOM 6469 O O . GLY B 1 155 ? -34.178 1.866 2.827 1 39.41 155 GLY B O 1
ATOM 6470 N N . ILE B 1 156 ? -35.266 2.237 4.66 1 39.96 156 ILE B N 1
ATOM 6471 C CA . ILE B 1 156 ? -35.105 3.643 4.307 1 39.96 156 ILE B CA 1
ATOM 6472 C C . ILE B 1 156 ? -33.647 4.058 4.493 1 39.96 156 ILE B C 1
ATOM 6474 O O . ILE B 1 156 ? -33.128 4.041 5.611 1 39.96 156 ILE B O 1
ATOM 6478 N N . LYS B 1 157 ? -32.903 3.987 3.536 1 43.09 157 LYS B N 1
ATOM 6479 C CA . LYS B 1 157 ? -31.572 4.58 3.447 1 43.09 157 LYS B CA 1
ATOM 6480 C C . LYS B 1 157 ? -31.563 5.999 4.009 1 43.09 157 LYS B C 1
ATOM 6482 O O . LYS B 1 157 ? -32.369 6.838 3.602 1 43.09 157 LYS B O 1
ATOM 6487 N N . MET B 1 158 ? -31.413 6.284 5.29 1 48.47 158 MET B N 1
ATOM 6488 C CA . MET B 1 158 ? -31.149 7.526 6.01 1 48.47 158 MET B CA 1
ATOM 6489 C C . MET B 1 158 ? -30.508 8.561 5.092 1 48.47 158 MET B C 1
ATOM 6491 O O . MET B 1 158 ? -29.717 9.392 5.543 1 48.47 158 MET B O 1
ATOM 6495 N N . ASP B 1 159 ? -31.093 8.615 3.841 1 54.63 159 ASP B N 1
ATOM 6496 C CA . ASP B 1 159 ? -30.609 9.468 2.761 1 54.63 159 ASP B CA 1
ATOM 6497 C C . ASP B 1 159 ? -30.963 10.932 3.016 1 54.63 159 ASP B C 1
ATOM 6499 O O . ASP B 1 159 ? -32.112 11.252 3.329 1 54.63 159 ASP B O 1
ATOM 6503 N N . TYR B 1 160 ? -30.38 11.785 3.931 1 63.35 160 TYR B N 1
ATOM 6504 C CA . TYR B 1 160 ? -30.453 13.24 3.866 1 63.35 160 TYR B CA 1
ATOM 6505 C C . TYR B 1 160 ? -30.416 13.85 5.262 1 63.35 160 TYR B C 1
ATOM 6507 O O . TYR B 1 160 ? -30.884 14.973 5.468 1 63.35 160 TYR B O 1
ATOM 6515 N N . MET B 1 161 ? -30.129 13.076 6.232 1 73.16 161 MET B N 1
ATOM 6516 C CA . MET B 1 161 ? -29.902 13.654 7.554 1 73.16 161 MET B CA 1
ATOM 6517 C C . MET B 1 161 ? -28.473 14.17 7.683 1 73.16 161 MET B C 1
ATOM 6519 O O . MET B 1 161 ? -27.53 13.523 7.223 1 73.16 161 MET B O 1
ATOM 6523 N N . TYR B 1 162 ? -28.443 15.464 8.209 1 81.04 162 TYR B N 1
ATOM 6524 C CA . TYR B 1 162 ? -27.128 16.036 8.478 1 81.04 162 TYR B CA 1
ATOM 6525 C C . TYR B 1 162 ? -26.921 16.248 9.973 1 81.04 162 TYR B C 1
ATOM 6527 O O . TYR B 1 162 ? -27.818 16.73 10.668 1 81.04 162 TYR B O 1
ATOM 6535 N N . LEU B 1 163 ? -25.939 15.757 10.506 1 83.57 163 LEU B N 1
ATOM 6536 C CA . LEU B 1 163 ? -25.396 16.058 11.826 1 83.57 163 LEU B CA 1
ATOM 6537 C C . LEU B 1 163 ? -23.945 16.517 11.725 1 83.57 163 LEU B C 1
ATOM 6539 O O . LEU B 1 163 ? -23.035 15.692 11.616 1 83.57 163 LEU B O 1
ATOM 6543 N N . ILE B 1 164 ? -23.81 17.895 11.809 1 86.92 164 ILE B N 1
ATOM 6544 C CA . ILE B 1 164 ? -22.502 18.464 11.504 1 86.92 164 ILE B CA 1
ATOM 6545 C C . ILE B 1 164 ? -22.049 19.362 12.653 1 86.92 164 ILE B C 1
ATOM 6547 O O . ILE B 1 164 ? -22.845 20.127 13.202 1 86.92 164 ILE B O 1
ATOM 6551 N N . LYS B 1 165 ? -20.844 19.243 13.029 1 84.74 165 LYS B N 1
ATOM 6552 C CA . LYS B 1 165 ? -20.282 20.198 13.978 1 84.74 165 LYS B CA 1
ATOM 6553 C C . LYS B 1 165 ? -20.231 21.602 13.382 1 84.74 165 LYS B C 1
ATOM 6555 O O . LYS B 1 165 ? -19.822 21.779 12.232 1 84.74 165 LYS B O 1
ATOM 6560 N N . THR B 1 166 ? -20.656 22.539 14.113 1 84.17 166 THR B N 1
ATOM 6561 C CA . THR B 1 166 ? -20.785 23.902 13.61 1 84.17 166 THR B CA 1
ATOM 6562 C C . THR B 1 166 ? -19.43 24.444 13.163 1 84.17 166 THR B C 1
ATOM 6564 O O . THR B 1 166 ? -19.354 25.248 12.231 1 84.17 166 THR B O 1
ATOM 6567 N N . GLN B 1 167 ? -18.341 23.899 13.78 1 83.26 167 GLN B N 1
ATOM 6568 C CA . GLN B 1 167 ? -17.006 24.407 13.484 1 83.26 167 GLN B CA 1
ATOM 6569 C C . GLN B 1 167 ? -16.531 23.941 12.111 1 83.26 167 GLN B C 1
ATOM 6571 O O . GLN B 1 167 ? -15.553 24.466 11.576 1 83.26 167 GLN B O 1
ATOM 6576 N N . LEU B 1 168 ? -17.269 23.076 11.531 1 88.67 168 LEU B N 1
ATOM 6577 C CA . LEU B 1 168 ? -16.903 22.581 10.209 1 88.67 168 LEU B CA 1
ATOM 6578 C C . LEU B 1 168 ? -17.485 23.471 9.115 1 88.67 168 LEU B C 1
ATOM 6580 O O . LEU B 1 168 ? -17.092 23.367 7.951 1 88.67 168 LEU B O 1
ATOM 6584 N N . ILE B 1 169 ? -18.416 24.341 9.486 1 88.23 169 ILE B N 1
ATOM 6585 C CA . ILE B 1 169 ? -18.985 25.283 8.528 1 88.23 169 ILE B CA 1
ATOM 6586 C C . ILE B 1 169 ? -18.024 26.451 8.319 1 88.23 169 ILE B C 1
ATOM 6588 O O . ILE B 1 169 ? -17.719 27.188 9.259 1 88.23 169 ILE B O 1
ATOM 6592 N N . GLU B 1 170 ? -17.626 26.643 7.161 1 85.49 170 GLU B N 1
ATOM 6593 C CA . GLU B 1 170 ? -16.573 27.613 6.875 1 85.49 170 GLU B CA 1
ATOM 6594 C C . GLU B 1 170 ? -17.16 28.952 6.438 1 85.49 170 GLU B C 1
ATOM 6596 O O . GLU B 1 170 ? -16.592 30.008 6.724 1 85.49 170 GLU B O 1
ATOM 6601 N N . SER B 1 171 ? -18.211 28.81 5.646 1 85.24 171 SER B N 1
ATOM 6602 C CA . SER B 1 171 ? -18.811 30.048 5.158 1 85.24 171 SER B CA 1
ATOM 6603 C C . SER B 1 171 ? -20.3 29.871 4.885 1 85.24 171 SER B C 1
ATOM 6605 O O . SER B 1 171 ? -20.793 28.743 4.809 1 85.24 171 SER B O 1
ATOM 6607 N N . MET B 1 172 ? -20.903 30.997 4.83 1 88.65 172 MET B N 1
ATOM 6608 C CA . MET B 1 172 ? -22.331 31.071 4.537 1 88.65 172 MET B CA 1
ATOM 6609 C C . MET B 1 172 ? -22.614 32.12 3.467 1 88.65 172 MET B C 1
ATOM 6611 O O . MET B 1 172 ? -22.155 33.258 3.571 1 88.65 172 MET B O 1
ATOM 6615 N N . THR B 1 173 ? -23.301 31.674 2.477 1 90.32 173 THR B N 1
ATOM 6616 C CA . THR B 1 173 ? -23.698 32.594 1.417 1 90.32 173 THR B CA 1
ATOM 6617 C C . THR B 1 173 ? -25.218 32.667 1.305 1 90.32 173 THR B C 1
ATOM 6619 O O . THR B 1 173 ? -25.884 31.642 1.145 1 90.32 173 THR B O 1
ATOM 6622 N N . LEU B 1 174 ? -25.679 33.835 1.389 1 91.07 174 LEU B N 1
ATOM 6623 C CA . LEU B 1 174 ? -27.118 34.064 1.326 1 91.07 174 LEU B CA 1
ATOM 6624 C C . LEU B 1 174 ? -27.575 34.254 -0.117 1 91.07 174 LEU B C 1
ATOM 6626 O O . LEU B 1 174 ? -26.933 34.972 -0.886 1 91.07 174 LEU B O 1
ATOM 6630 N N . ASN B 1 175 ? -28.602 33.542 -0.478 1 89.94 175 ASN B N 1
ATOM 6631 C CA . ASN B 1 175 ? -29.276 33.681 -1.764 1 89.94 175 ASN B CA 1
ATOM 6632 C C . ASN B 1 175 ? -30.791 33.76 -1.597 1 89.94 175 ASN B C 1
ATOM 6634 O O . ASN B 1 175 ? -31.497 32.775 -1.82 1 89.94 175 ASN B O 1
ATOM 6638 N N . GLY B 1 176 ? -31.304 34.943 -1.393 1 88.63 176 GLY B N 1
ATOM 6639 C CA . GLY B 1 176 ? -32.731 35.08 -1.146 1 88.63 176 GLY B CA 1
ATOM 6640 C C . GLY B 1 176 ? -33.181 34.41 0.139 1 88.63 176 GLY B C 1
ATOM 6641 O O . GLY B 1 176 ? -32.78 34.818 1.231 1 88.63 176 GLY B O 1
ATOM 6642 N N . THR B 1 177 ? -33.982 33.341 -0.003 1 88.6 177 THR B N 1
ATOM 6643 C CA . THR B 1 177 ? -34.461 32.599 1.158 1 88.6 177 THR B CA 1
ATOM 6644 C C . THR B 1 177 ? -33.633 31.335 1.372 1 88.6 177 THR B C 1
ATOM 6646 O O . THR B 1 177 ? -33.964 30.506 2.221 1 88.6 177 THR B O 1
ATOM 6649 N N . SER B 1 178 ? -32.499 31.302 0.579 1 91.86 178 SER B N 1
ATOM 6650 C CA . SER B 1 178 ? -31.633 30.132 0.679 1 91.86 178 SER B CA 1
ATOM 6651 C C . SER B 1 178 ? -30.263 30.505 1.235 1 91.86 178 SER B C 1
ATOM 6653 O O . SER B 1 178 ? -29.829 31.652 1.114 1 91.86 178 SER B O 1
ATOM 6655 N N . ILE B 1 179 ? -29.657 29.577 1.952 1 93.16 179 ILE B N 1
ATOM 6656 C CA . ILE B 1 179 ? -28.303 29.739 2.47 1 93.16 179 ILE B CA 1
ATOM 6657 C C . ILE B 1 179 ? -27.446 28.545 2.057 1 93.16 179 ILE B C 1
ATOM 6659 O O . ILE B 1 179 ? -27.909 27.402 2.082 1 93.16 179 ILE B O 1
ATOM 6663 N N . VAL B 1 180 ? -26.321 28.896 1.519 1 93.16 180 VAL B N 1
ATOM 6664 C CA . VAL B 1 180 ? -25.362 27.857 1.157 1 93.16 180 VAL B CA 1
ATOM 6665 C C . VAL B 1 180 ? -24.259 27.782 2.211 1 93.16 180 VAL B C 1
ATOM 6667 O O . VAL B 1 180 ? -23.552 28.763 2.45 1 93.16 180 VAL B O 1
ATOM 6670 N N . LEU B 1 181 ? -24.192 26.688 2.915 1 90.93 181 LEU B N 1
ATOM 6671 C CA . LEU B 1 181 ? -23.145 26.427 3.897 1 90.93 181 LEU B CA 1
ATOM 6672 C C . LEU B 1 181 ? -21.988 25.658 3.268 1 90.93 181 LEU B C 1
ATOM 6674 O O . LEU B 1 181 ? -22.188 24.581 2.702 1 90.93 181 LEU B O 1
ATOM 6678 N N . SER B 1 182 ? -20.832 26.235 3.302 1 90.91 182 SER B N 1
ATOM 6679 C CA . SER B 1 182 ? -19.641 25.531 2.84 1 90.91 182 SER B CA 1
ATOM 6680 C C . SER B 1 182 ? -18.935 24.823 3.992 1 90.91 182 SER B C 1
ATOM 6682 O O . SER B 1 182 ? -18.803 25.382 5.083 1 90.91 182 SER B O 1
ATOM 6684 N N . MET B 1 183 ? -18.533 23.645 3.768 1 89.53 183 MET B N 1
ATOM 6685 C CA . MET B 1 183 ? -17.943 22.835 4.829 1 89.53 183 MET B CA 1
ATOM 6686 C C . MET B 1 183 ? -16.428 22.753 4.672 1 89.53 183 MET B C 1
ATOM 6688 O O . MET B 1 183 ? -15.905 22.907 3.567 1 89.53 183 MET B O 1
ATOM 6692 N N . ASN B 1 184 ? -15.758 22.512 5.783 1 91.03 184 ASN B N 1
ATOM 6693 C CA . ASN B 1 184 ? -14.314 22.299 5.784 1 91.03 184 ASN B CA 1
ATOM 6694 C C . ASN B 1 184 ? -13.934 21.036 5.017 1 91.03 184 ASN B C 1
ATOM 6696 O O . ASN B 1 184 ? -14.385 19.94 5.355 1 91.03 184 ASN B O 1
ATOM 6700 N N . PRO B 1 185 ? -13.146 21.136 4.073 1 90.87 185 PRO B N 1
ATOM 6701 C CA . PRO B 1 185 ? -12.869 19.982 3.215 1 90.87 185 PRO B CA 1
ATOM 6702 C C . PRO B 1 185 ? -11.861 19.015 3.833 1 90.87 185 PRO B C 1
ATOM 6704 O O . PRO B 1 185 ? -11.658 17.914 3.315 1 90.87 185 PRO B O 1
ATOM 6707 N N . PHE B 1 186 ? -11.284 19.36 4.986 1 94.82 186 PHE B N 1
ATOM 6708 C CA . PHE B 1 186 ? -10.159 18.579 5.487 1 94.82 186 PHE B CA 1
ATOM 6709 C C . PHE B 1 186 ? -10.616 17.602 6.564 1 94.82 186 PHE B C 1
ATOM 6711 O O . PHE B 1 186 ? -9.831 16.774 7.031 1 94.82 186 PHE B O 1
ATOM 6718 N N . TYR B 1 187 ? -11.863 17.647 6.905 1 92.39 187 TYR B N 1
ATOM 6719 C CA . TYR B 1 187 ? -12.316 16.877 8.058 1 92.39 187 TYR B CA 1
ATOM 6720 C C . TYR B 1 187 ? -12.567 15.423 7.679 1 92.39 187 TYR B C 1
ATOM 6722 O O . TYR B 1 187 ? -12.111 14.507 8.369 1 92.39 187 TYR B O 1
ATOM 6730 N N . HIS B 1 188 ? -13.288 15.223 6.596 1 91.9 188 HIS B N 1
ATOM 6731 C CA . HIS B 1 188 ? -13.653 13.879 6.163 1 91.9 188 HIS B CA 1
ATOM 6732 C C . HIS B 1 188 ? -14.089 13.871 4.701 1 91.9 188 HIS B C 1
ATOM 6734 O O . HIS B 1 188 ? -14.792 14.78 4.254 1 91.9 188 HIS B O 1
ATOM 6740 N N . PRO B 1 189 ? -13.75 12.853 4.042 1 88.95 189 PRO B N 1
ATOM 6741 C CA . PRO B 1 189 ? -14.116 12.804 2.625 1 88.95 189 PRO B CA 1
ATOM 6742 C C . PRO B 1 189 ? -15.626 12.733 2.408 1 88.95 189 PRO B C 1
ATOM 6744 O O . PRO B 1 189 ? -16.128 13.197 1.381 1 88.95 189 PRO B O 1
ATOM 6747 N N . ASP B 1 190 ? -16.375 12.204 3.338 1 84.07 190 ASP B N 1
ATOM 6748 C CA . ASP B 1 190 ? -17.813 12.019 3.175 1 84.07 190 ASP B CA 1
ATOM 6749 C C . ASP B 1 190 ? -18.578 13.28 3.571 1 84.07 190 ASP B C 1
ATOM 6751 O O . ASP B 1 190 ? -19.795 13.356 3.394 1 84.07 190 ASP B O 1
ATOM 6755 N N . LEU B 1 191 ? -17.859 14.235 4.117 1 87.55 191 LEU B N 1
ATOM 6756 C CA . LEU B 1 191 ? -18.491 15.515 4.415 1 87.55 191 LEU B CA 1
ATOM 6757 C C . LEU B 1 191 ? -18.834 16.264 3.131 1 87.55 191 LEU B C 1
ATOM 6759 O O . LEU B 1 191 ? -17.967 16.477 2.281 1 87.55 191 LEU B O 1
ATOM 6763 N N . PRO B 1 192 ? -20.136 16.618 2.996 1 84.21 192 PRO B N 1
ATOM 6764 C CA . PRO B 1 192 ? -20.467 17.37 1.783 1 84.21 192 PRO B CA 1
ATOM 6765 C C . PRO B 1 192 ? -19.754 18.718 1.711 1 84.21 192 PRO B C 1
ATOM 6767 O O . PRO B 1 192 ? -19.584 19.386 2.734 1 84.21 192 PRO B O 1
ATOM 6770 N N . SER B 1 193 ? -19.446 19.115 0.532 1 86.85 193 SER B N 1
ATOM 6771 C CA . SER B 1 193 ? -18.741 20.38 0.353 1 86.85 193 SER B CA 1
ATOM 6772 C C . SER B 1 193 ? -19.645 21.566 0.672 1 86.85 193 SER B C 1
ATOM 6774 O O . SER B 1 193 ? -19.185 22.577 1.208 1 86.85 193 SER B O 1
ATOM 6776 N N . THR B 1 194 ? -20.936 21.357 0.288 1 90.14 194 THR B N 1
ATOM 6777 C CA . THR B 1 194 ? -21.898 22.428 0.527 1 90.14 194 THR B CA 1
ATOM 6778 C C . THR B 1 194 ? -23.262 21.855 0.903 1 90.14 194 THR B C 1
ATOM 6780 O O . THR B 1 194 ? -23.601 20.737 0.51 1 90.14 194 THR B O 1
ATOM 6783 N N . ILE B 1 195 ? -23.912 22.538 1.707 1 88.19 195 ILE B N 1
ATOM 6784 C CA . ILE B 1 195 ? -25.309 22.277 2.037 1 88.19 195 ILE B CA 1
ATOM 6785 C C . ILE B 1 195 ? -26.146 23.524 1.759 1 88.19 195 ILE B C 1
ATOM 6787 O O . ILE B 1 195 ? -25.828 24.613 2.243 1 88.19 195 ILE B O 1
ATOM 6791 N N . GLU B 1 196 ? -27.106 23.345 0.948 1 90.99 196 GLU B N 1
ATOM 6792 C CA . GLU B 1 196 ? -27.994 24.463 0.644 1 90.99 196 GLU B CA 1
ATOM 6793 C C . GLU B 1 196 ? -29.364 24.271 1.288 1 90.99 196 GLU B C 1
ATOM 6795 O O . GLU B 1 196 ? -30.04 23.271 1.035 1 90.99 196 GLU B O 1
ATOM 6800 N N . LEU B 1 197 ? -29.717 25.191 2.083 1 90.96 197 LEU B N 1
ATOM 6801 C CA . LEU B 1 197 ? -31.005 25.187 2.769 1 90.96 197 LEU B CA 1
ATOM 6802 C C . LEU B 1 197 ? -31.89 26.323 2.269 1 90.96 197 LEU B C 1
ATOM 6804 O O . LEU B 1 197 ? -31.416 27.444 2.069 1 90.96 197 LEU B O 1
ATOM 6808 N N . THR B 1 198 ? -33.097 25.969 2.034 1 91.1 198 THR B N 1
ATOM 6809 C CA . THR B 1 198 ? -34.095 26.969 1.67 1 91.1 198 THR B CA 1
ATOM 6810 C C . THR B 1 198 ? -35.171 27.075 2.746 1 91.1 198 THR B C 1
ATOM 6812 O O . THR B 1 198 ? -35.771 26.07 3.133 1 91.1 198 THR B O 1
ATOM 6815 N N . PHE B 1 199 ? -35.342 28.242 3.184 1 86.87 199 PHE B N 1
ATOM 6816 C CA . PHE B 1 199 ? -36.321 28.501 4.232 1 86.87 199 PHE B CA 1
ATOM 6817 C C . PHE B 1 199 ? -37.6 29.086 3.646 1 86.87 199 PHE B C 1
ATOM 6819 O O . PHE B 1 199 ? -37.637 29.457 2.471 1 86.87 199 PHE B O 1
ATOM 6826 N N . THR B 1 200 ? -38.762 29.114 4.59 1 77.44 200 THR B N 1
ATOM 6827 C CA . THR B 1 200 ? -40.089 29.559 4.178 1 77.44 200 THR B CA 1
ATOM 6828 C C . THR B 1 200 ? -40.129 31.077 4.028 1 77.44 200 THR B C 1
ATOM 6830 O O . THR B 1 200 ? -40.997 31.615 3.337 1 77.44 200 THR B O 1
ATOM 6833 N N . SER B 1 201 ? -39.178 31.816 4.681 1 80.31 201 SER B N 1
ATOM 6834 C CA . SER B 1 201 ? -39.155 33.274 4.611 1 80.31 201 SER B CA 1
ATOM 6835 C C . SER B 1 201 ? -37.743 33.814 4.81 1 80.31 201 SER B C 1
ATOM 6837 O O . SER B 1 201 ? -36.872 33.113 5.329 1 80.31 201 SER B O 1
ATOM 6839 N N . GLN B 1 202 ? -37.504 35.097 4.419 1 82.07 202 GLN B N 1
ATOM 6840 C CA . GLN B 1 202 ? -36.2 35.744 4.504 1 82.07 202 GLN B CA 1
ATOM 6841 C C . GLN B 1 202 ? -35.807 36.003 5.955 1 82.07 202 GLN B C 1
ATOM 6843 O O . GLN B 1 202 ? -34.644 35.837 6.328 1 82.07 202 GLN B O 1
ATOM 6848 N N . PRO B 1 203 ? -36.769 36.365 6.824 1 79.16 203 PRO B N 1
ATOM 6849 C CA . PRO B 1 203 ? -36.387 36.565 8.224 1 79.16 203 PRO B CA 1
ATOM 6850 C C . PRO B 1 203 ? -35.851 35.294 8.878 1 79.16 203 PRO B C 1
ATOM 6852 O O . PRO B 1 203 ? -34.957 35.361 9.725 1 79.16 203 PRO B O 1
ATOM 6855 N N . LEU B 1 204 ? -36.324 34.246 8.422 1 83.21 204 LEU B N 1
ATOM 6856 C CA . LEU B 1 204 ? -35.904 32.985 9.025 1 83.21 204 LEU B CA 1
ATOM 6857 C C . LEU B 1 204 ? -34.474 32.64 8.623 1 83.21 204 LEU B C 1
ATOM 6859 O O . LEU B 1 204 ? -33.679 32.2 9.457 1 83.21 204 LEU B O 1
ATOM 6863 N N . VAL B 1 205 ? -34.143 32.858 7.375 1 88.46 205 VAL B N 1
ATOM 6864 C CA . VAL B 1 205 ? -32.794 32.532 6.924 1 88.46 205 VAL B CA 1
ATOM 6865 C C . VAL B 1 205 ? -31.79 33.487 7.566 1 88.46 205 VAL B C 1
ATOM 6867 O O . VAL B 1 205 ? -30.68 33.084 7.921 1 88.46 205 VAL B O 1
ATOM 6870 N N . LEU B 1 206 ? -32.169 34.692 7.75 1 85.29 206 LEU B N 1
ATOM 6871 C CA . LEU B 1 206 ? -31.289 35.664 8.389 1 85.29 206 LEU B CA 1
ATOM 6872 C C . LEU B 1 206 ? -31.076 35.32 9.86 1 85.29 206 LEU B C 1
ATOM 6874 O O . LEU B 1 206 ? -29.973 35.486 10.387 1 85.29 206 LEU B O 1
ATOM 6878 N N . SER B 1 207 ? -32.172 34.86 10.467 1 81.54 207 SER B N 1
ATOM 6879 C CA . SER B 1 207 ? -32.057 34.433 11.857 1 81.54 207 SER B CA 1
ATOM 6880 C C . SER B 1 207 ? -31.13 33.229 11.99 1 81.54 207 SER B C 1
ATOM 6882 O O . SER B 1 207 ? -30.366 33.13 12.953 1 81.54 207 SER B O 1
ATOM 6884 N N . PHE B 1 208 ? -31.253 32.418 11.083 1 87.67 208 PHE B N 1
ATOM 6885 C CA . PHE B 1 208 ? -30.382 31.249 11.064 1 87.67 208 PHE B CA 1
ATOM 6886 C C . PHE B 1 208 ? -28.924 31.663 10.905 1 87.67 208 PHE B C 1
ATOM 6888 O O . PHE B 1 208 ? -28.059 31.206 11.655 1 87.67 208 PHE B O 1
ATOM 6895 N N . MET B 1 209 ? -28.682 32.463 9.967 1 86.54 209 MET B N 1
ATOM 6896 C CA . MET B 1 209 ? -27.328 32.922 9.672 1 86.54 209 MET B CA 1
ATOM 6897 C C . MET B 1 209 ? -26.72 33.633 10.876 1 86.54 209 MET B C 1
ATOM 6899 O O . MET B 1 209 ? -25.557 33.404 11.214 1 86.54 209 MET B O 1
ATOM 6903 N N . SER B 1 210 ? -27.486 34.428 11.496 1 81.74 210 SER B N 1
ATOM 6904 C CA . SER B 1 210 ? -27.019 35.167 12.664 1 81.74 210 SER B CA 1
ATOM 6905 C C . SER B 1 210 ? -26.72 34.229 13.829 1 81.74 210 SER B C 1
ATOM 6907 O O . SER B 1 210 ? -25.734 34.415 14.545 1 81.74 210 SER B O 1
ATOM 6909 N N . SER B 1 211 ? -27.594 33.272 13.991 1 80.9 211 SER B N 1
ATOM 6910 C CA . SER B 1 211 ? -27.395 32.288 15.049 1 80.9 211 SER B CA 1
ATOM 6911 C C . SER B 1 211 ? -26.132 31.468 14.811 1 80.9 211 SER B C 1
ATOM 6913 O O . SER B 1 211 ? -25.362 31.218 15.741 1 80.9 211 SER B O 1
ATOM 6915 N N . LEU B 1 212 ? -25.976 31.116 13.609 1 84.94 212 LEU B N 1
ATOM 6916 C CA . LEU B 1 212 ? -24.801 30.324 13.264 1 84.94 212 LEU B CA 1
ATOM 6917 C C . LEU B 1 212 ? -23.523 31.133 13.464 1 84.94 212 LEU B C 1
ATOM 6919 O O . LEU B 1 212 ? -22.52 30.607 13.951 1 84.94 212 LEU B O 1
ATOM 6923 N N . ARG B 1 213 ? -23.513 32.315 13.086 1 76.36 213 ARG B N 1
ATOM 6924 C CA . ARG B 1 213 ? -22.36 33.196 13.24 1 76.36 213 ARG B CA 1
ATOM 6925 C C . ARG B 1 213 ? -21.994 33.366 14.711 1 76.36 213 ARG B C 1
ATOM 6927 O O . ARG B 1 213 ? -20.815 33.488 15.052 1 76.36 213 ARG B O 1
ATOM 6934 N N . SER B 1 214 ? -23.006 33.297 15.509 1 72.7 214 SER B N 1
ATOM 6935 C CA . SER B 1 214 ? -22.793 33.548 16.931 1 72.7 214 SER B CA 1
ATOM 6936 C C . SER B 1 214 ? -22.117 32.361 17.607 1 72.7 214 SER B C 1
ATOM 6938 O O . SER B 1 214 ? -21.539 32.501 18.687 1 72.7 214 SER B O 1
ATOM 6940 N N . ILE B 1 215 ? -22.178 31.26 17.007 1 74.43 215 ILE B N 1
ATOM 6941 C CA . ILE B 1 215 ? -21.676 30.076 17.697 1 74.43 215 ILE B CA 1
ATOM 6942 C C . ILE B 1 215 ? -20.407 29.578 17.01 1 74.43 215 ILE B C 1
ATOM 6944 O O . ILE B 1 215 ? -19.733 28.677 17.514 1 74.43 215 ILE B O 1
ATOM 6948 N N . ARG B 1 216 ? -20.088 30.112 15.872 1 75.27 216 ARG B N 1
ATOM 6949 C CA . ARG B 1 216 ? -18.889 29.696 15.153 1 75.27 216 ARG B CA 1
ATOM 6950 C C . ARG B 1 216 ? -17.7 30.582 15.512 1 75.27 216 ARG B C 1
ATOM 6952 O O . ARG B 1 216 ? -17.876 31.739 15.897 1 75.27 216 ARG B O 1
ATOM 6959 N N . PHE B 1 217 ? -16.508 29.865 15.362 1 62.88 217 PHE B N 1
ATOM 6960 C CA . PHE B 1 217 ? -15.288 30.649 15.51 1 62.88 217 PHE B CA 1
ATOM 6961 C C . PHE B 1 217 ? -15.059 31.53 14.288 1 62.88 217 PHE B C 1
ATOM 6963 O O . PHE B 1 217 ? -15.012 31.036 13.16 1 62.88 217 PHE B O 1
ATOM 6970 N N . GLU B 1 218 ? -15.774 32.689 14.068 1 53.24 218 GLU B N 1
ATOM 6971 C CA . GLU B 1 218 ? -15.511 33.51 12.89 1 53.24 218 GLU B CA 1
ATOM 6972 C C . GLU B 1 218 ? -14.152 34.198 12.988 1 53.24 218 GLU B C 1
ATOM 6974 O O . GLU B 1 218 ? -13.636 34.41 14.088 1 53.24 218 GLU B O 1
ATOM 6979 N N . ASP B 1 219 ? -13.557 34.521 11.815 1 44.62 219 ASP B N 1
ATOM 6980 C CA . ASP B 1 219 ? -12.355 35.31 11.563 1 44.62 219 ASP B CA 1
ATOM 6981 C C . ASP B 1 219 ? -12.437 36.67 12.251 1 44.62 219 ASP B C 1
ATOM 6983 O O . ASP B 1 219 ? -13.463 37.35 12.175 1 44.62 219 ASP B O 1
ATOM 6987 N N . GLY B 1 220 ? -11.509 37.019 13.151 1 43.08 220 GLY B N 1
ATOM 6988 C CA . GLY B 1 220 ? -11.19 38.346 13.652 1 43.08 220 GLY B CA 1
ATOM 6989 C C . GLY B 1 220 ? -12.076 38.777 14.806 1 43.08 220 GLY B C 1
ATOM 6990 O O . GLY B 1 220 ? -11.83 39.811 15.431 1 43.08 220 GLY B O 1
ATOM 6991 N N . GLY B 1 221 ? -13.353 38.115 14.869 1 41 221 GLY B N 1
ATOM 6992 C CA . GLY B 1 221 ? -14.237 38.62 15.908 1 41 221 GLY B CA 1
ATOM 6993 C C . GLY B 1 221 ? -14.45 37.633 17.04 1 41 221 GLY B C 1
ATOM 6994 O O . GLY B 1 221 ? -13.932 36.516 17.003 1 41 221 GLY B O 1
ATOM 6995 N N . GLU B 1 222 ? -14.985 38.119 18.273 1 43.34 222 GLU B N 1
ATOM 6996 C CA . GLU B 1 222 ? -15.344 37.449 19.518 1 43.34 222 GLU B CA 1
ATOM 6997 C C . GLU B 1 222 ? -16.165 36.19 19.251 1 43.34 222 GLU B C 1
ATOM 6999 O O . GLU B 1 222 ? -17.241 36.261 18.654 1 43.34 222 GLU B O 1
ATOM 7004 N N . SER B 1 223 ? -15.662 35.296 18.676 1 44.39 223 SER B N 1
ATOM 7005 C CA . SER B 1 223 ? -16.502 34.107 18.585 1 44.39 223 SER B CA 1
ATOM 7006 C C . SER B 1 223 ? -17.317 33.906 19.858 1 44.39 223 SER B C 1
ATOM 7008 O O . SER B 1 223 ? -16.805 34.091 20.964 1 44.39 223 SER B O 1
ATOM 7010 N N . PRO B 1 224 ? -18.594 34.002 19.724 1 41.02 224 PRO B N 1
ATOM 7011 C CA . PRO B 1 224 ? -19.386 33.702 20.919 1 41.02 224 PRO B CA 1
ATOM 7012 C C . PRO B 1 224 ? -18.898 32.455 21.653 1 41.02 224 PRO B C 1
ATOM 7014 O O . PRO B 1 224 ? -19.426 32.111 22.714 1 41.02 224 PRO B O 1
ATOM 7017 N N . LEU B 1 225 ? -18.236 31.593 21.009 1 42.74 225 LEU B N 1
ATOM 7018 C CA . LEU B 1 225 ? -17.692 30.519 21.833 1 42.74 225 LEU B CA 1
ATOM 7019 C C . LEU B 1 225 ? -16.921 31.082 23.021 1 42.74 225 LEU B C 1
ATOM 7021 O O . LEU B 1 225 ? -16.415 30.326 23.854 1 42.74 225 LEU B O 1
ATOM 7025 N N . HIS B 1 226 ? -16.479 32.225 22.845 1 39.64 226 HIS B N 1
ATOM 7026 C CA . HIS B 1 226 ? -15.872 32.914 23.978 1 39.64 226 HIS B CA 1
ATOM 7027 C C . HIS B 1 226 ? -16.704 32.735 25.243 1 39.64 226 HIS B C 1
ATOM 7029 O O . HIS B 1 226 ? -16.224 32.994 26.349 1 39.64 226 HIS B O 1
ATOM 7035 N N . LYS B 1 227 ? -18.088 32.732 24.91 1 37.71 227 LYS B N 1
ATOM 7036 C CA . LYS B 1 227 ? -18.953 32.755 26.086 1 37.71 227 LYS B CA 1
ATOM 7037 C C . LYS B 1 227 ? -19.122 31.356 26.671 1 37.71 227 LYS B C 1
ATOM 7039 O O . LYS B 1 227 ? -19.952 31.144 27.557 1 37.71 227 LYS B O 1
ATOM 7044 N N . LEU B 1 228 ? -18.769 30.355 25.84 1 38.83 228 LEU B N 1
ATOM 7045 C CA . LEU B 1 228 ? -19.028 29.125 26.58 1 38.83 228 LEU B CA 1
ATOM 7046 C C . LEU B 1 228 ? -18.319 29.144 27.93 1 38.83 228 LEU B C 1
ATOM 7048 O O . LEU B 1 228 ? -17.105 29.347 27.995 1 38.83 228 LEU B O 1
ATOM 7052 N N . SER B 1 229 ? -19.065 29.614 28.798 1 36.69 229 SER B N 1
ATOM 7053 C CA . SER B 1 229 ? -18.686 29.5 30.203 1 36.69 229 SER B CA 1
ATOM 7054 C C . SER B 1 229 ? -18.072 28.136 30.501 1 36.69 229 SER B C 1
ATOM 7056 O O . SER B 1 229 ? -18.674 27.101 30.21 1 36.69 229 SER B O 1
ATOM 7058 N N . VAL B 1 230 ? -16.778 27.81 30.169 1 36.99 230 VAL B N 1
ATOM 7059 C CA . VAL B 1 230 ? -16.234 26.676 30.908 1 36.99 230 VAL B CA 1
ATOM 7060 C C . VAL B 1 230 ? -16.944 26.547 32.254 1 36.99 230 VAL B C 1
ATOM 7062 O O . VAL B 1 230 ? -16.819 27.421 33.115 1 36.99 230 VAL B O 1
ATOM 7065 N N . ASN B 1 231 ? -18.133 26.386 32.257 1 37.13 231 ASN B N 1
ATOM 7066 C CA . ASN B 1 231 ? -18.673 26.131 33.588 1 37.13 231 ASN B CA 1
ATOM 7067 C C . ASN B 1 231 ? -17.612 25.561 34.524 1 37.13 231 ASN B C 1
ATOM 7069 O O . ASN B 1 231 ? -17.874 25.344 35.709 1 37.13 231 ASN B O 1
ATOM 7073 N N . GLY B 1 232 ? -16.966 24.335 34.134 1 36.54 232 GLY B N 1
ATOM 7074 C CA . GLY B 1 232 ? -16.248 23.821 35.289 1 36.54 232 GLY B CA 1
ATOM 7075 C C . GLY B 1 232 ? -15.266 24.818 35.874 1 36.54 232 GLY B C 1
ATOM 7076 O O . GLY B 1 232 ? -14.997 25.859 35.27 1 36.54 232 GLY B O 1
ATOM 7077 N N . GLU B 1 233 ? -14.686 24.442 37.152 1 36.41 233 GLU B N 1
ATOM 7078 C CA . GLU B 1 233 ? -13.644 25.09 37.943 1 36.41 233 GLU B CA 1
ATOM 7079 C C . GLU B 1 233 ? -12.629 25.793 37.048 1 36.41 233 GLU B C 1
ATOM 7081 O O . GLU B 1 233 ? -12.303 25.303 35.965 1 36.41 233 GLU B O 1
ATOM 7086 N N . ASN B 1 234 ? -12.551 27.192 36.964 1 40.01 234 ASN B N 1
ATOM 7087 C CA . ASN B 1 234 ? -11.495 28.129 36.596 1 40.01 234 ASN B CA 1
ATOM 7088 C C . ASN B 1 234 ? -10.172 27.412 36.344 1 40.01 234 ASN B C 1
ATOM 7090 O O . ASN B 1 234 ? -9.366 27.246 37.262 1 40.01 234 ASN B O 1
ATOM 7094 N N . ILE B 1 235 ? -10.076 26.322 35.779 1 42.23 235 ILE B N 1
ATOM 7095 C CA . ILE B 1 235 ? -8.673 25.946 35.639 1 42.23 235 ILE B CA 1
ATOM 7096 C C . ILE B 1 235 ? -7.936 27 34.816 1 42.23 235 ILE B C 1
ATOM 7098 O O . ILE B 1 235 ? -8.007 26.996 33.584 1 42.23 235 ILE B O 1
ATOM 7102 N N . ARG B 1 236 ? -8.07 28.379 35.091 1 42.71 236 ARG B N 1
ATOM 7103 C CA . ARG B 1 236 ? -7.024 29.3 34.661 1 42.71 236 ARG B CA 1
ATOM 7104 C C . ARG B 1 236 ? -5.706 28.566 34.436 1 42.71 236 ARG B C 1
ATOM 7106 O O . ARG B 1 236 ? -5.169 27.948 35.358 1 42.71 236 ARG B O 1
ATOM 7113 N N . ASN B 1 237 ? -5.586 28.098 33.277 1 49 237 ASN B N 1
ATOM 7114 C CA . ASN B 1 237 ? -4.233 27.629 32.995 1 49 237 ASN B CA 1
ATOM 7115 C C . ASN B 1 237 ? -3.182 28.585 33.551 1 49 237 ASN B C 1
ATOM 7117 O O . ASN B 1 237 ? -3.3 29.802 33.397 1 49 237 ASN B O 1
ATOM 7121 N N . SER B 1 238 ? -2.666 28.404 34.722 1 46.52 238 SER B N 1
ATOM 7122 C CA . SER B 1 238 ? -1.573 29.14 35.349 1 46.52 238 SER B CA 1
ATOM 7123 C C . SER B 1 238 ? -0.494 29.499 34.332 1 46.52 238 SER B C 1
ATOM 7125 O O . SER B 1 238 ? 0.432 30.252 34.642 1 46.52 238 SER B O 1
ATOM 7127 N N . HIS B 1 239 ? -0.752 29.038 32.95 1 58.68 239 HIS B N 1
ATOM 7128 C CA . HIS B 1 239 ? 0.363 29.265 32.037 1 58.68 239 HIS B CA 1
ATOM 7129 C C . HIS B 1 239 ? 0.111 30.48 31.15 1 58.68 239 HIS B C 1
ATOM 7131 O O . HIS B 1 239 ? -1.037 30.885 30.957 1 58.68 239 HIS B O 1
ATOM 7137 N N . GLU B 1 240 ? 1.033 31.198 30.891 1 63.15 240 GLU B N 1
ATOM 7138 C CA . GLU B 1 240 ? 1.028 32.342 29.984 1 63.15 240 GLU B CA 1
ATOM 7139 C C . GLU B 1 240 ? 0.544 31.941 28.593 1 63.15 240 GLU B C 1
ATOM 7141 O O . GLU B 1 240 ? 0.006 32.769 27.855 1 63.15 240 GLU B O 1
ATOM 7146 N N . ARG B 1 241 ? 0.635 30.613 28.326 1 77.72 241 ARG B N 1
ATOM 7147 C CA . ARG B 1 241 ? 0.211 30.078 27.036 1 77.72 241 ARG B CA 1
ATOM 7148 C C . ARG B 1 241 ? -0.859 29.006 27.213 1 77.72 241 ARG B C 1
ATOM 7150 O O . ARG B 1 241 ? -0.937 28.367 28.264 1 77.72 241 ARG B O 1
ATOM 7157 N N . VAL B 1 242 ? -1.689 28.825 26.235 1 75.69 242 VAL B N 1
ATOM 7158 C CA . VAL B 1 242 ? -2.816 27.899 26.268 1 75.69 242 VAL B CA 1
ATOM 7159 C C . VAL B 1 242 ? -2.317 26.49 26.58 1 75.69 242 VAL B C 1
ATOM 7161 O O . VAL B 1 242 ? -2.858 25.813 27.458 1 75.69 242 VAL B O 1
ATOM 7164 N N . ASP B 1 243 ? -1.25 26.028 25.965 1 84.87 243 ASP B N 1
ATOM 7165 C CA . ASP B 1 243 ? -0.784 24.653 26.114 1 84.87 243 ASP B CA 1
ATOM 7166 C C . ASP B 1 243 ? 0.346 24.563 27.137 1 84.87 243 ASP B C 1
ATOM 7168 O O . ASP B 1 243 ? 0.282 23.762 28.072 1 84.87 243 ASP B O 1
ATOM 7172 N N . GLY B 1 244 ? 1.339 25.424 27.009 1 85.04 244 GLY B N 1
ATOM 7173 C CA . GLY B 1 244 ? 2.409 25.599 27.979 1 85.04 244 GLY B CA 1
ATOM 7174 C C . GLY B 1 244 ? 3.287 24.37 28.126 1 85.04 244 GLY B C 1
ATOM 7175 O O . GLY B 1 244 ? 3.783 24.083 29.217 1 85.04 244 GLY B O 1
ATOM 7176 N N . ILE B 1 245 ? 3.4 23.587 27.113 1 91.11 245 ILE B N 1
ATOM 7177 C CA . ILE B 1 245 ? 4.228 22.387 27.165 1 91.11 245 ILE B CA 1
ATOM 7178 C C . ILE B 1 245 ? 5.684 22.753 26.886 1 91.11 245 ILE B C 1
ATOM 7180 O O . ILE B 1 245 ? 6.591 22.29 27.582 1 91.11 245 ILE B O 1
ATOM 7184 N N . TYR B 1 246 ? 5.871 23.615 25.942 1 91.28 246 TYR B N 1
ATOM 7185 C CA . TYR B 1 246 ? 7.214 24.024 25.546 1 91.28 246 TYR B CA 1
ATOM 7186 C C . TYR B 1 246 ? 7.762 25.086 26.492 1 91.28 246 TYR B C 1
ATOM 7188 O O . TYR B 1 246 ? 7.086 26.075 26.784 1 91.28 246 TYR B O 1
ATOM 7196 N N . ASN B 1 247 ? 8.887 24.851 26.941 1 88.72 247 ASN B N 1
ATOM 7197 C CA . ASN B 1 247 ? 9.659 25.79 27.748 1 88.72 247 ASN B CA 1
ATOM 7198 C C . ASN B 1 247 ? 11.044 26.032 27.155 1 88.72 247 ASN B C 1
ATOM 7200 O O . ASN B 1 247 ? 11.892 25.138 27.161 1 88.72 247 ASN B O 1
ATOM 7204 N N . PRO B 1 248 ? 11.259 27.253 26.698 1 88.69 248 PRO B N 1
ATOM 7205 C CA . PRO B 1 248 ? 12.522 27.535 26.012 1 88.69 248 PRO B CA 1
ATOM 7206 C C . PRO B 1 248 ? 13.742 27.282 26.896 1 88.69 248 PRO B C 1
ATOM 7208 O O . PRO B 1 248 ? 14.791 26.862 26.401 1 88.69 248 PRO B O 1
ATOM 7211 N N . ILE B 1 249 ? 13.636 27.482 28.169 1 86.58 249 ILE B N 1
ATOM 7212 C CA . ILE B 1 249 ? 14.752 27.288 29.088 1 86.58 249 ILE B CA 1
ATOM 7213 C C . ILE B 1 249 ? 15.08 25.801 29.194 1 86.58 249 ILE B C 1
ATOM 7215 O O . ILE B 1 249 ? 16.249 25.411 29.134 1 86.58 249 ILE B O 1
ATOM 7219 N N . VAL B 1 250 ? 14.055 25.077 29.367 1 89.09 250 VAL B N 1
ATOM 7220 C CA . VAL B 1 250 ? 14.226 23.633 29.491 1 89.09 250 VAL B CA 1
ATOM 7221 C C . VAL B 1 250 ? 14.794 23.067 28.191 1 89.09 250 VAL B C 1
ATOM 7223 O O . VAL B 1 250 ? 15.678 22.206 28.216 1 89.09 250 VAL B O 1
ATOM 7226 N N . GLU B 1 251 ? 14.306 23.569 27.088 1 89.86 251 GLU B N 1
ATOM 7227 C CA . GLU B 1 251 ? 14.761 23.078 25.79 1 89.86 251 GLU B CA 1
ATOM 7228 C C . GLU B 1 251 ? 16.221 23.445 25.543 1 89.86 251 GLU B C 1
ATOM 7230 O O . GLU B 1 251 ? 16.988 22.637 25.014 1 89.86 251 GLU B O 1
ATOM 7235 N N . LEU B 1 252 ? 16.601 24.624 25.901 1 88.97 252 LEU B N 1
ATOM 7236 C CA . LEU B 1 252 ? 17.975 25.098 25.772 1 88.97 252 LEU B CA 1
ATOM 7237 C C . LEU B 1 252 ? 18.932 24.21 26.56 1 88.97 252 LEU B C 1
ATOM 7239 O O . LEU B 1 252 ? 19.986 23.82 26.051 1 88.97 252 LEU B O 1
ATOM 7243 N N . SER B 1 253 ? 18.5 23.904 27.743 1 89.89 253 SER B N 1
ATOM 7244 C CA . SER B 1 253 ? 19.331 23.075 28.611 1 89.89 253 SER B CA 1
ATOM 7245 C C . SER B 1 253 ? 19.372 21.631 28.122 1 89.89 253 SER B C 1
ATOM 7247 O O . SER B 1 253 ? 20.423 20.989 28.154 1 89.89 253 SER B O 1
ATOM 7249 N N . ARG B 1 254 ? 18.314 21.101 27.732 1 92.82 254 ARG B N 1
ATOM 7250 C CA . ARG B 1 254 ? 18.2 19.71 27.306 1 92.82 254 ARG B CA 1
ATOM 7251 C C . ARG B 1 254 ? 19.111 19.425 26.117 1 92.82 254 ARG B C 1
ATOM 7253 O O . ARG B 1 254 ? 19.708 18.35 26.029 1 92.82 254 ARG B O 1
ATOM 7260 N N . GLN B 1 255 ? 19.202 20.403 25.184 1 92.71 255 GLN B N 1
ATOM 7261 C CA . GLN B 1 255 ? 20.004 20.197 23.982 1 92.71 255 GLN B CA 1
ATOM 7262 C C . GLN B 1 255 ? 21.448 20.637 24.203 1 92.71 255 GLN B C 1
ATOM 7264 O O . GLN B 1 255 ? 22.283 20.517 23.304 1 92.71 255 GLN B O 1
ATOM 7269 N N . GLY B 1 256 ? 21.699 21.244 25.386 1 90.18 256 GLY B N 1
ATOM 7270 C CA . GLY B 1 256 ? 23.052 21.665 25.708 1 90.18 256 GLY B CA 1
ATOM 7271 C C . GLY B 1 256 ? 23.47 22.934 24.988 1 90.18 256 GLY B C 1
ATOM 7272 O O . GLY B 1 256 ? 24.623 23.067 24.572 1 90.18 256 GLY B O 1
ATOM 7273 N N . MET B 1 257 ? 22.56 23.875 24.829 1 89.76 257 MET B N 1
ATOM 7274 C CA . MET B 1 257 ? 22.803 25.075 24.034 1 89.76 257 MET B CA 1
ATOM 7275 C C . MET B 1 257 ? 23.235 26.237 24.923 1 89.76 257 MET B C 1
ATOM 7277 O O . MET B 1 257 ? 23.525 27.328 24.428 1 89.76 257 MET B O 1
ATOM 7281 N N . GLU B 1 258 ? 23.401 26.067 26.113 1 87.22 258 GLU B N 1
ATOM 7282 C CA . GLU B 1 258 ? 23.551 27.141 27.089 1 87.22 258 GLU B CA 1
ATOM 7283 C C . GLU B 1 258 ? 24.856 27.903 26.876 1 87.22 258 GLU B C 1
ATOM 7285 O O . GLU B 1 258 ? 24.964 29.075 27.243 1 87.22 258 GLU B O 1
ATOM 7290 N N . GLU B 1 259 ? 25.745 27.3 26.281 1 85.19 259 GLU B N 1
ATOM 7291 C CA . GLU B 1 259 ? 27.041 27.949 26.108 1 85.19 259 GLU B CA 1
ATOM 7292 C C . GLU B 1 259 ? 27.036 28.879 24.898 1 85.19 259 GLU B C 1
ATOM 7294 O O . GLU B 1 259 ? 27.817 29.832 24.838 1 85.19 259 GLU B O 1
ATOM 7299 N N . MET B 1 260 ? 26.165 28.619 24.04 1 87.17 260 MET B N 1
ATOM 7300 C CA . MET B 1 260 ? 26.244 29.343 22.774 1 87.17 260 MET B CA 1
ATOM 7301 C C . MET B 1 260 ? 24.978 30.159 22.534 1 87.17 260 MET B C 1
ATOM 7303 O O . MET B 1 260 ? 24.973 31.079 21.715 1 87.17 260 MET B O 1
ATOM 7307 N N . TYR B 1 261 ? 23.949 29.896 23.227 1 90.55 261 TYR B N 1
ATOM 7308 C CA . TYR B 1 261 ? 22.661 30.542 22.999 1 90.55 261 TYR B CA 1
ATOM 7309 C C . TYR B 1 261 ? 22.092 31.099 24.299 1 90.55 261 TYR B C 1
ATOM 7311 O O . TYR B 1 261 ? 22.494 30.682 25.388 1 90.55 261 TYR B O 1
ATOM 7319 N N . MET B 1 262 ? 21.227 32.071 24.119 1 89.57 262 MET B N 1
ATOM 7320 C CA . MET B 1 262 ? 20.551 32.686 25.258 1 89.57 262 MET B CA 1
ATOM 7321 C C . MET B 1 262 ? 19.088 32.97 24.933 1 89.57 262 MET B C 1
ATOM 7323 O O . MET B 1 262 ? 18.693 32.96 23.766 1 89.57 262 MET B O 1
ATOM 7327 N N . ILE B 1 263 ? 18.349 33.202 25.971 1 90.79 263 ILE B N 1
ATOM 7328 C CA . ILE B 1 263 ? 16.953 33.606 25.843 1 90.79 263 ILE B CA 1
ATOM 7329 C C . ILE B 1 263 ? 16.864 35.126 25.724 1 90.79 263 ILE B C 1
ATOM 7331 O O . ILE B 1 263 ? 17.443 35.853 26.535 1 90.79 263 ILE B O 1
ATOM 7335 N N . SER B 1 264 ? 16.228 35.533 24.667 1 89.54 264 SER B N 1
ATOM 7336 C CA . SER B 1 264 ? 16.086 36.966 24.432 1 89.54 264 SER B CA 1
ATOM 7337 C C . SER B 1 264 ? 14.622 37.393 24.488 1 89.54 264 SER B C 1
ATOM 7339 O O . SER B 1 264 ? 13.744 36.685 23.99 1 89.54 264 SER B O 1
ATOM 7341 N N . ASP B 1 265 ? 14.363 38.539 25.054 1 87.99 265 ASP B N 1
ATOM 7342 C CA . ASP B 1 265 ? 13.016 39.1 25.114 1 87.99 265 ASP B CA 1
ATOM 7343 C C . ASP B 1 265 ? 12.839 40.216 24.087 1 87.99 265 ASP B C 1
ATOM 7345 O O . ASP B 1 265 ? 11.962 41.069 24.235 1 87.99 265 ASP B O 1
ATOM 7349 N N . VAL B 1 266 ? 13.728 40.201 23.125 1 88.6 266 VAL B N 1
ATOM 7350 C CA . VAL B 1 266 ? 13.72 41.254 22.115 1 88.6 266 VAL B CA 1
ATOM 7351 C C . VAL B 1 266 ? 12.348 41.321 21.448 1 88.6 266 VAL B C 1
ATOM 7353 O O . VAL B 1 266 ? 11.913 42.39 21.013 1 88.6 266 VAL B O 1
ATOM 7356 N N . ASN B 1 267 ? 11.694 40.289 21.337 1 92.57 267 ASN B N 1
ATOM 7357 C CA . ASN B 1 267 ? 10.389 40.251 20.686 1 92.57 267 ASN B CA 1
ATOM 7358 C C . ASN B 1 267 ? 9.253 40.291 21.704 1 92.57 267 ASN B C 1
ATOM 7360 O O . ASN B 1 267 ? 8.14 39.848 21.416 1 92.57 267 ASN B O 1
ATOM 7364 N N . ALA B 1 268 ? 9.654 40.852 22.829 1 87.33 268 ALA B N 1
ATOM 7365 C CA . ALA B 1 268 ? 8.601 41.052 23.821 1 87.33 268 ALA B CA 1
ATOM 7366 C C . ALA B 1 268 ? 7.45 41.871 23.244 1 87.33 268 ALA B C 1
ATOM 7368 O O . ALA B 1 268 ? 7.674 42.827 22.498 1 87.33 268 ALA B O 1
ATOM 7369 N N . HIS B 1 269 ? 6.298 41.562 23.284 1 87.38 269 HIS B N 1
ATOM 7370 C CA . HIS B 1 269 ? 5.102 42.231 22.785 1 87.38 269 HIS B CA 1
ATOM 7371 C C . HIS B 1 269 ? 5.008 42.131 21.266 1 87.38 269 HIS B C 1
ATOM 7373 O O . HIS B 1 269 ? 4.29 42.908 20.631 1 87.38 269 HIS B O 1
ATOM 7379 N N . PHE B 1 270 ? 5.911 41.47 20.656 1 92.89 270 PHE B N 1
ATOM 7380 C CA . PHE B 1 270 ? 5.854 41.089 19.25 1 92.89 270 PHE B CA 1
ATOM 7381 C C . PHE B 1 270 ? 6.211 42.27 18.354 1 92.89 270 PHE B C 1
ATOM 7383 O O . PHE B 1 270 ? 5.584 42.478 17.313 1 92.89 270 PHE B O 1
ATOM 7390 N N . LYS B 1 271 ? 7.217 43.037 18.734 1 89.43 271 LYS B N 1
ATOM 7391 C CA . LYS B 1 271 ? 7.578 44.267 18.036 1 89.43 271 LYS B CA 1
ATOM 7392 C C . LYS B 1 271 ? 8.495 43.978 16.851 1 89.43 271 LYS B C 1
ATOM 7394 O O . LYS B 1 271 ? 8.461 44.69 15.845 1 89.43 271 LYS B O 1
ATOM 7399 N N . VAL B 1 272 ? 9.29 42.975 16.988 1 92.91 272 VAL B N 1
ATOM 7400 C CA . VAL B 1 272 ? 10.27 42.665 15.951 1 92.91 272 VAL B CA 1
ATOM 7401 C C . VAL B 1 272 ? 9.631 41.779 14.885 1 92.91 272 VAL B C 1
ATOM 7403 O O . VAL B 1 272 ? 9.762 42.044 13.687 1 92.91 272 VAL B O 1
ATOM 7406 N N . CYS B 1 273 ? 8.944 40.796 15.309 1 95.22 273 CYS B N 1
ATOM 7407 C CA . CYS B 1 273 ? 8.257 39.844 14.443 1 95.22 273 CYS B CA 1
ATOM 7408 C C . CYS B 1 273 ? 6.95 39.378 15.073 1 95.22 273 CYS B C 1
ATOM 7410 O O . CYS B 1 273 ? 6.958 38.574 16.006 1 95.22 273 CYS B O 1
ATOM 7412 N N . PRO B 1 274 ? 5.886 39.756 14.533 1 94.74 274 PRO B N 1
ATOM 7413 C CA . PRO B 1 274 ? 4.587 39.449 15.137 1 94.74 274 PRO B CA 1
ATOM 7414 C C . PRO B 1 274 ? 4.258 37.958 15.102 1 94.74 274 PRO B C 1
ATOM 7416 O O . PRO B 1 274 ? 3.445 37.483 15.899 1 94.74 274 PRO B O 1
ATOM 7419 N N . THR B 1 275 ? 4.846 37.247 14.228 1 96.02 275 THR B N 1
ATOM 7420 C CA . THR B 1 275 ? 4.459 35.851 14.059 1 96.02 275 THR B CA 1
ATOM 7421 C C . THR B 1 275 ? 5.411 34.93 14.817 1 96.02 275 THR B C 1
ATOM 7423 O O . THR B 1 275 ? 5.244 33.709 14.805 1 96.02 275 THR B O 1
ATOM 7426 N N . TYR B 1 276 ? 6.453 35.487 15.465 1 96.03 276 TYR B N 1
ATOM 7427 C CA . TYR B 1 276 ? 7.367 34.73 16.311 1 96.03 276 TYR B CA 1
ATOM 7428 C C . TYR B 1 276 ? 6.964 34.831 17.777 1 96.03 276 TYR B C 1
ATOM 7430 O O . TYR B 1 276 ? 6.143 35.675 18.145 1 96.03 276 TYR B O 1
ATOM 7438 N N . PRO B 1 277 ? 7.454 33.882 18.591 1 92.31 277 PRO B N 1
ATOM 7439 C CA . PRO B 1 277 ? 7.132 33.959 20.018 1 92.31 277 PRO B CA 1
ATOM 7440 C C . PRO B 1 277 ? 7.703 35.208 20.685 1 92.31 277 PRO B C 1
ATOM 7442 O O . PRO B 1 277 ? 8.624 35.831 20.151 1 92.31 277 PRO B O 1
ATOM 7445 N N . SER B 1 278 ? 7.184 35.511 21.758 1 90.17 278 SER B N 1
ATOM 7446 C CA . SER B 1 278 ? 7.611 36.687 22.509 1 90.17 278 SER B CA 1
ATOM 7447 C C . SER B 1 278 ? 9.026 36.514 23.051 1 90.17 278 SER B C 1
ATOM 7449 O O . SER B 1 278 ? 9.724 37.497 23.306 1 90.17 278 SER B O 1
ATOM 7451 N N . VAL B 1 279 ? 9.409 35.26 23.228 1 89.61 279 VAL B N 1
ATOM 7452 C CA . VAL B 1 279 ? 10.746 34.927 23.707 1 89.61 279 VAL B CA 1
ATOM 7453 C C . VAL B 1 279 ? 11.481 34.099 22.655 1 89.61 279 VAL B C 1
ATOM 7455 O O . VAL B 1 279 ? 10.931 33.131 22.123 1 89.61 279 VAL B O 1
ATOM 7458 N N . LEU B 1 280 ? 12.72 34.527 22.37 1 91.6 280 LEU B N 1
ATOM 7459 C CA . LEU B 1 280 ? 13.478 33.863 21.316 1 91.6 280 LEU B CA 1
ATOM 7460 C C . LEU B 1 280 ? 14.768 33.265 21.867 1 91.6 280 LEU B C 1
ATOM 7462 O O . LEU B 1 280 ? 15.339 33.788 22.827 1 91.6 280 LEU B O 1
ATOM 7466 N N . VAL B 1 281 ? 15.147 32.16 21.344 1 89.94 281 VAL B N 1
ATOM 7467 C CA . VAL B 1 281 ? 16.472 31.604 21.597 1 89.94 281 VAL B CA 1
ATOM 7468 C C . VAL B 1 281 ? 17.435 32.041 20.495 1 89.94 281 VAL B C 1
ATOM 7470 O O . VAL B 1 281 ? 17.25 31.693 19.327 1 89.94 281 VAL B O 1
ATOM 7473 N N . VAL B 1 282 ? 18.436 32.844 20.847 1 88.95 282 VAL B N 1
ATOM 7474 C CA . VAL B 1 282 ? 19.353 33.418 19.868 1 88.95 282 VAL B CA 1
ATOM 7475 C C . VAL B 1 282 ? 20.793 33.257 20.353 1 88.95 282 VAL B C 1
ATOM 7477 O O . VAL B 1 282 ? 21.032 33.022 21.54 1 88.95 282 VAL B O 1
ATOM 7480 N N . PRO B 1 283 ? 21.714 33.339 19.455 1 88.15 283 PRO B N 1
ATOM 7481 C CA . PRO B 1 283 ? 23.109 33.302 19.898 1 88.15 283 PRO B CA 1
ATOM 7482 C C . PRO B 1 283 ? 23.441 34.408 20.898 1 88.15 283 PRO B C 1
ATOM 7484 O O . PRO B 1 283 ? 22.912 35.518 20.794 1 88.15 283 PRO B O 1
ATOM 7487 N N . ILE B 1 284 ? 24.347 34.169 21.794 1 86.19 284 ILE B N 1
ATOM 7488 C CA . ILE B 1 284 ? 24.7 35.063 22.892 1 86.19 284 ILE B CA 1
ATOM 7489 C C . ILE B 1 284 ? 25.26 36.369 22.335 1 86.19 284 ILE B C 1
ATOM 7491 O O . ILE B 1 284 ? 25.069 37.435 22.925 1 86.19 284 ILE B O 1
ATOM 7495 N N . GLU B 1 285 ? 25.795 36.399 21.16 1 82.12 285 GLU B N 1
ATOM 7496 C CA . GLU B 1 285 ? 26.459 37.572 20.598 1 82.12 285 GLU B CA 1
ATOM 7497 C C . GLU B 1 285 ? 25.452 38.518 19.949 1 82.12 285 GLU B C 1
ATOM 7499 O O . GLU B 1 285 ? 25.792 39.65 19.6 1 82.12 285 GLU B O 1
ATOM 7504 N N . MET B 1 286 ? 24.231 38.124 19.972 1 86.39 286 MET B N 1
ATOM 7505 C CA . MET B 1 286 ? 23.223 38.923 19.282 1 86.39 286 MET B CA 1
ATOM 7506 C C . MET B 1 286 ? 22.678 40.017 20.194 1 86.39 286 MET B C 1
ATOM 7508 O O . MET B 1 286 ? 22.415 39.774 21.374 1 86.39 286 MET B O 1
ATOM 7512 N N . ASN B 1 287 ? 22.645 41.218 19.701 1 85.49 287 ASN B N 1
ATOM 7513 C CA . ASN B 1 287 ? 22.002 42.306 20.429 1 85.49 287 ASN B CA 1
ATOM 7514 C C . ASN B 1 287 ? 20.703 42.739 19.756 1 85.49 287 ASN B C 1
ATOM 7516 O O . ASN B 1 287 ? 20.387 42.285 18.655 1 85.49 287 ASN B O 1
ATOM 7520 N N . GLU B 1 288 ? 19.988 43.572 20.388 1 88.14 288 GLU B N 1
ATOM 7521 C CA . GLU B 1 288 ? 18.649 43.959 19.954 1 88.14 288 GLU B CA 1
ATOM 7522 C C . GLU B 1 288 ? 18.692 44.69 18.615 1 88.14 288 GLU B C 1
ATOM 7524 O O . GLU B 1 288 ? 17.868 44.433 17.734 1 88.14 288 GLU B O 1
ATOM 7529 N N . ARG B 1 289 ? 19.601 45.561 18.494 1 90.23 289 ARG B N 1
ATOM 7530 C CA . ARG B 1 289 ? 19.711 46.345 17.268 1 90.23 289 ARG B CA 1
ATOM 7531 C C . ARG B 1 289 ? 19.976 45.446 16.065 1 90.23 289 ARG B C 1
ATOM 7533 O O . ARG B 1 289 ? 19.37 45.623 15.006 1 90.23 289 ARG B O 1
ATOM 7540 N N . MET B 1 290 ? 20.823 44.547 16.282 1 90.33 290 MET B N 1
ATOM 7541 C CA . MET B 1 290 ? 21.153 43.609 15.213 1 90.33 290 MET B CA 1
ATOM 7542 C C . MET B 1 290 ? 19.933 42.786 14.816 1 90.33 290 MET B C 1
ATOM 7544 O O . MET B 1 290 ? 19.66 42.606 13.627 1 90.33 290 MET B O 1
ATOM 7548 N N . MET B 1 291 ? 19.25 42.332 15.776 1 91.6 291 MET B N 1
ATOM 7549 C CA . MET B 1 291 ? 18.092 41.48 15.523 1 91.6 291 MET B CA 1
ATOM 7550 C C . MET B 1 291 ? 17.016 42.239 14.754 1 91.6 291 MET B C 1
ATOM 7552 O O . MET B 1 291 ? 16.383 41.684 13.854 1 91.6 291 MET B O 1
ATOM 7556 N N . VAL B 1 292 ? 16.82 43.458 15.084 1 93.01 292 VAL B N 1
ATOM 7557 C CA . VAL B 1 292 ? 15.841 44.292 14.395 1 93.01 292 VAL B CA 1
ATOM 7558 C C . VAL B 1 292 ? 16.268 44.497 12.943 1 93.01 292 VAL B C 1
ATOM 7560 O O . VAL B 1 292 ? 15.44 44.43 12.031 1 93.01 292 VAL B O 1
ATOM 7563 N N . ASN B 1 293 ? 17.547 44.742 12.765 1 92.62 293 ASN B N 1
ATOM 7564 C CA . ASN B 1 293 ? 18.062 44.945 11.415 1 92.62 293 ASN B CA 1
ATOM 7565 C C . ASN B 1 293 ? 17.905 43.691 10.56 1 92.62 293 ASN B C 1
ATOM 7567 O O . ASN B 1 293 ? 17.562 43.778 9.38 1 92.62 293 ASN B O 1
ATOM 7571 N N . ILE B 1 294 ? 18.179 42.63 11.182 1 93.34 294 ILE B N 1
ATOM 7572 C CA . ILE B 1 294 ? 18.049 41.369 10.461 1 93.34 294 ILE B CA 1
ATOM 7573 C C . ILE B 1 294 ? 16.583 41.119 10.118 1 93.34 294 ILE B C 1
ATOM 7575 O O . ILE B 1 294 ? 16.263 40.68 9.01 1 93.34 294 ILE B O 1
ATOM 7579 N N . ALA B 1 295 ? 15.709 41.328 11.041 1 94.37 295 ALA B N 1
ATOM 7580 C CA . ALA B 1 295 ? 14.277 41.128 10.838 1 94.37 295 ALA B CA 1
ATOM 7581 C C . ALA B 1 295 ? 13.767 41.969 9.671 1 94.37 295 ALA B C 1
ATOM 7583 O O . ALA B 1 295 ? 12.881 41.538 8.928 1 94.37 295 ALA B O 1
ATOM 7584 N N . CYS B 1 296 ? 14.29 43.111 9.508 1 91.84 296 CYS B N 1
ATOM 7585 C CA . CYS B 1 296 ? 13.883 43.998 8.424 1 91.84 296 CYS B CA 1
ATOM 7586 C C . CYS B 1 296 ? 14.322 43.445 7.074 1 91.84 296 CYS B C 1
ATOM 7588 O O . CYS B 1 296 ? 13.708 43.741 6.047 1 91.84 296 CYS B O 1
ATOM 7590 N N . PHE B 1 297 ? 15.335 42.643 7.147 1 91.55 297 PHE B N 1
ATOM 7591 C CA . PHE B 1 297 ? 15.904 42.133 5.906 1 91.55 297 PHE B CA 1
ATOM 7592 C C . PHE B 1 297 ? 15.33 40.761 5.571 1 91.55 297 PHE B C 1
ATOM 7594 O O . PHE B 1 297 ? 15.636 40.194 4.519 1 91.55 297 PHE B O 1
ATOM 7601 N N . ARG B 1 298 ? 14.593 40.228 6.417 1 92.76 298 ARG B N 1
ATOM 7602 C CA . ARG B 1 298 ? 13.986 38.921 6.186 1 92.76 298 ARG B CA 1
ATOM 7603 C C . ARG B 1 298 ? 12.476 39.042 6.009 1 92.76 298 ARG B C 1
ATOM 7605 O O . ARG B 1 298 ? 11.827 39.836 6.693 1 92.76 298 ARG B O 1
ATOM 7612 N N . SER B 1 299 ? 11.928 38.226 5.131 1 92.18 299 SER B N 1
ATOM 7613 C CA . SER B 1 299 ? 10.496 38.271 4.854 1 92.18 299 SER B CA 1
ATOM 7614 C C . SER B 1 299 ? 9.68 38.119 6.134 1 92.18 299 SER B C 1
ATOM 7616 O O . SER B 1 299 ? 9.915 37.199 6.92 1 92.18 299 SER B O 1
ATOM 7618 N N . LYS B 1 300 ? 8.822 39.1 6.446 1 92.91 300 LYS B N 1
ATOM 7619 C CA . LYS B 1 300 ? 7.899 39.124 7.577 1 92.91 300 LYS B CA 1
ATOM 7620 C C . LYS B 1 300 ? 8.654 39.155 8.903 1 92.91 300 LYS B C 1
ATOM 7622 O O . LYS B 1 300 ? 8.093 38.83 9.951 1 92.91 300 LYS B O 1
ATOM 7627 N N . GLY B 1 301 ? 10.014 39.387 8.794 1 94.39 301 GLY B N 1
ATOM 7628 C CA . GLY B 1 301 ? 10.824 39.571 9.988 1 94.39 301 GLY B CA 1
ATOM 7629 C C . GLY B 1 301 ? 11.248 38.264 10.629 1 94.39 301 GLY B C 1
ATOM 7630 O O . GLY B 1 301 ? 11.68 38.244 11.784 1 94.39 301 GLY B O 1
ATOM 7631 N N . ARG B 1 302 ? 11.124 37.226 10.005 1 95.97 302 ARG B N 1
ATOM 7632 C CA . ARG B 1 302 ? 11.386 35.911 10.582 1 95.97 302 ARG B CA 1
ATOM 7633 C C . ARG B 1 302 ? 12.859 35.538 10.446 1 95.97 302 ARG B C 1
ATOM 7635 O O . ARG B 1 302 ? 13.262 34.935 9.449 1 95.97 302 ARG B O 1
ATOM 7642 N N . ILE B 1 303 ? 13.601 35.858 11.446 1 95.49 303 ILE B N 1
ATOM 7643 C CA . ILE B 1 303 ? 15.049 35.684 11.467 1 95.49 303 ILE B CA 1
ATOM 7644 C C . ILE B 1 303 ? 15.388 34.211 11.688 1 95.49 303 ILE B C 1
ATOM 7646 O O . ILE B 1 303 ? 14.559 33.445 12.183 1 95.49 303 ILE B O 1
ATOM 7650 N N . PRO B 1 304 ? 16.571 33.734 11.348 1 95.32 304 PRO B N 1
ATOM 7651 C CA . PRO B 1 304 ? 16.96 32.348 11.617 1 95.32 304 PRO B CA 1
ATOM 7652 C C . PRO B 1 304 ? 16.989 32.023 13.109 1 95.32 304 PRO B C 1
ATOM 7654 O O . PRO B 1 304 ? 17.582 32.765 13.896 1 95.32 304 PRO B O 1
ATOM 7657 N N . LEU B 1 305 ? 16.311 31.01 13.495 1 95.52 305 LEU B N 1
ATOM 7658 C CA . LEU B 1 305 ? 16.29 30.529 14.872 1 95.52 305 LEU B CA 1
ATOM 7659 C C . LEU B 1 305 ? 16.743 29.074 14.945 1 95.52 305 LEU B C 1
ATOM 7661 O O . LEU B 1 305 ? 16.415 28.273 14.067 1 95.52 305 LEU B O 1
ATOM 7665 N N . VAL B 1 306 ? 17.431 28.745 15.96 1 95.18 306 VAL B N 1
ATOM 7666 C CA . VAL B 1 306 ? 17.912 27.38 16.145 1 95.18 306 VAL B CA 1
ATOM 7667 C C . VAL B 1 306 ? 16.771 26.493 16.637 1 95.18 306 VAL B C 1
ATOM 7669 O O . VAL B 1 306 ? 16.033 26.869 17.551 1 95.18 306 VAL B O 1
ATOM 7672 N N . THR B 1 307 ? 16.594 25.383 16.031 1 94.76 307 THR B N 1
ATOM 7673 C CA . THR B 1 307 ? 15.527 24.472 16.431 1 94.76 307 THR B CA 1
ATOM 7674 C C . THR B 1 307 ? 16.103 23.143 16.911 1 94.76 307 THR B C 1
ATOM 7676 O O . THR B 1 307 ? 15.446 22.406 17.65 1 94.76 307 THR B O 1
ATOM 7679 N N . TYR B 1 308 ? 17.243 22.806 16.45 1 95.54 308 TYR B N 1
ATOM 7680 C CA . TYR B 1 308 ? 17.929 21.581 16.844 1 95.54 308 TYR B CA 1
ATOM 7681 C C . TYR B 1 308 ? 19.424 21.823 17.014 1 95.54 308 TYR B C 1
ATOM 7683 O O . TYR B 1 308 ? 20.03 22.567 16.239 1 95.54 308 TYR B O 1
ATOM 7691 N N . TYR B 1 309 ? 19.995 21.224 18.08 1 94.5 309 TYR B N 1
ATOM 7692 C CA . TYR B 1 309 ? 21.419 21.363 18.363 1 94.5 309 TYR B CA 1
ATOM 7693 C C . TYR B 1 309 ? 21.98 20.087 18.98 1 94.5 309 TYR B C 1
ATOM 7695 O O . TYR B 1 309 ? 21.366 19.501 19.875 1 94.5 309 TYR B O 1
ATOM 7703 N N . ASN B 1 310 ? 23.024 19.614 18.423 1 92.14 310 ASN B N 1
ATOM 7704 C CA . ASN B 1 310 ? 23.759 18.48 18.973 1 92.14 310 ASN B CA 1
ATOM 7705 C C . ASN B 1 310 ? 25.102 18.911 19.554 1 92.14 310 ASN B C 1
ATOM 7707 O O . ASN B 1 310 ? 26.052 19.164 18.811 1 92.14 310 ASN B O 1
ATOM 7711 N N . LYS B 1 311 ? 25.26 18.84 20.796 1 88.96 311 LYS B N 1
ATOM 7712 C CA . LYS B 1 311 ? 26.442 19.341 21.491 1 88.96 311 LYS B CA 1
ATOM 7713 C C . LYS B 1 311 ? 27.676 18.514 21.142 1 88.96 311 LYS B C 1
ATOM 7715 O O . LYS B 1 311 ? 28.786 19.046 21.066 1 88.96 311 LYS B O 1
ATOM 7720 N N . LYS B 1 312 ? 27.52 17.222 20.894 1 88.31 312 LYS B N 1
ATOM 7721 C CA . LYS B 1 312 ? 28.632 16.312 20.631 1 88.31 312 LYS B CA 1
ATOM 7722 C C . LYS B 1 312 ? 29.284 16.615 19.285 1 88.31 312 LYS B C 1
ATOM 7724 O O . LYS B 1 312 ? 30.511 16.609 19.168 1 88.31 312 LYS B O 1
ATOM 7729 N N . THR B 1 313 ? 28.49 16.96 18.303 1 88.94 313 THR B N 1
ATOM 7730 C CA . THR B 1 313 ? 29.021 17.098 16.952 1 88.94 313 THR B CA 1
ATOM 7731 C C . THR B 1 313 ? 29.043 18.564 16.526 1 88.94 313 THR B C 1
ATOM 7733 O O . THR B 1 313 ? 29.715 18.924 15.557 1 88.94 313 THR B O 1
ATOM 7736 N N . GLY B 1 314 ? 28.252 19.425 17.291 1 89.1 314 GLY B N 1
ATOM 7737 C CA . GLY B 1 314 ? 28.122 20.823 16.912 1 89.1 314 GLY B CA 1
ATOM 7738 C C . GLY B 1 314 ? 27.096 21.052 15.818 1 89.1 314 GLY B C 1
ATOM 7739 O O . GLY B 1 314 ? 26.882 22.187 15.388 1 89.1 314 GLY B O 1
ATOM 7740 N N . ALA B 1 315 ? 26.488 19.993 15.305 1 93.85 315 ALA B N 1
ATOM 7741 C CA . ALA B 1 315 ? 25.445 20.107 14.288 1 93.85 315 ALA B CA 1
ATOM 7742 C C . ALA B 1 315 ? 24.281 20.956 14.789 1 93.85 315 ALA B C 1
ATOM 7744 O O . ALA B 1 315 ? 23.925 20.899 15.968 1 93.85 315 ALA B O 1
ATOM 7745 N N . ALA B 1 316 ? 23.676 21.771 13.889 1 95.93 316 ALA B N 1
ATOM 7746 C CA . ALA B 1 316 ? 22.564 22.641 14.265 1 95.93 316 ALA B CA 1
ATOM 7747 C C . ALA B 1 316 ? 21.613 22.853 13.09 1 95.93 316 ALA B C 1
ATOM 7749 O O . ALA B 1 316 ? 22.041 22.879 11.934 1 95.93 316 ALA B O 1
ATOM 7750 N N . LEU B 1 317 ? 20.384 22.913 13.432 1 97.54 317 LEU B N 1
ATOM 7751 C CA . LEU B 1 317 ? 19.335 23.201 12.46 1 97.54 317 LEU B CA 1
ATOM 7752 C C . LEU B 1 317 ? 18.669 24.541 12.759 1 97.54 317 LEU B C 1
ATOM 7754 O O . LEU B 1 317 ? 18.254 24.793 13.892 1 97.54 317 LEU B O 1
ATOM 7758 N N . PHE B 1 318 ? 18.612 25.406 11.768 1 96.97 318 PHE B N 1
ATOM 7759 C CA . PHE B 1 318 ? 17.962 26.708 11.859 1 96.97 318 PHE B CA 1
ATOM 7760 C C . PHE B 1 318 ? 16.799 26.803 10.878 1 96.97 318 PHE B C 1
ATOM 7762 O O . PHE B 1 318 ? 16.8 26.137 9.84 1 96.97 318 PHE B O 1
ATOM 7769 N N . ARG B 1 319 ? 15.815 27.549 11.18 1 97.32 319 ARG B N 1
ATOM 7770 C CA . ARG B 1 319 ? 14.743 27.817 10.227 1 97.32 319 ARG B CA 1
ATOM 7771 C C . ARG B 1 319 ? 14.441 29.309 10.147 1 97.32 319 ARG B C 1
ATOM 7773 O O . ARG B 1 319 ? 14.555 30.025 11.144 1 97.32 319 ARG B O 1
ATOM 7780 N N . SER B 1 320 ? 14.073 29.794 9.047 1 96.66 320 SER B N 1
ATOM 7781 C CA . SER B 1 320 ? 13.774 31.207 8.845 1 96.66 320 SER B CA 1
ATOM 7782 C C . SER B 1 320 ? 12.964 31.425 7.571 1 96.66 320 SER B C 1
ATOM 7784 O O . SER B 1 320 ? 12.538 30.463 6.928 1 96.66 320 SER B O 1
ATOM 7786 N N . SER B 1 321 ? 12.694 32.742 7.29 1 95.24 321 SER B N 1
ATOM 7787 C CA . SER B 1 321 ? 12.2 33.146 5.978 1 95.24 321 SER B CA 1
ATOM 7788 C C . SER B 1 321 ? 13.345 33.558 5.059 1 95.24 321 SER B C 1
ATOM 7790 O O . SER B 1 321 ? 14.5 33.613 5.485 1 95.24 321 SER B O 1
ATOM 7792 N N . GLN B 1 322 ? 13.025 33.843 3.845 1 90.9 322 GLN B N 1
ATOM 7793 C CA . GLN B 1 322 ? 14.014 34.224 2.843 1 90.9 322 GLN B CA 1
ATOM 7794 C C . GLN B 1 322 ? 14.513 35.648 3.075 1 90.9 322 GLN B C 1
ATOM 7796 O O . GLN B 1 322 ? 13.788 36.484 3.618 1 90.9 322 GLN B O 1
ATOM 7801 N N . PRO B 1 323 ? 15.752 35.876 2.73 1 89.36 323 PRO B N 1
ATOM 7802 C CA . PRO B 1 323 ? 16.232 37.26 2.753 1 89.36 323 PRO B CA 1
ATOM 7803 C C . PRO B 1 323 ? 15.655 38.103 1.618 1 89.36 323 PRO B C 1
ATOM 7805 O O . PRO B 1 323 ? 15.316 37.57 0.559 1 89.36 323 PRO B O 1
ATOM 7808 N N . LEU B 1 324 ? 15.498 39.34 1.84 1 85.07 324 LEU B N 1
ATOM 7809 C CA . LEU B 1 324 ? 14.953 40.26 0.849 1 85.07 324 LEU B CA 1
ATOM 7810 C C . LEU B 1 324 ? 16.067 40.886 0.017 1 85.07 324 LEU B C 1
ATOM 7812 O O . LEU B 1 324 ? 16.534 41.985 0.323 1 85.07 324 LEU B O 1
ATOM 7816 N N . VAL B 1 325 ? 16.625 40.118 -0.949 1 75.52 325 VAL B N 1
ATOM 7817 C CA . VAL B 1 325 ? 17.737 40.584 -1.772 1 75.52 325 VAL B CA 1
ATOM 7818 C C . VAL B 1 325 ? 17.202 41.201 -3.063 1 75.52 325 VAL B C 1
ATOM 7820 O O . VAL B 1 325 ? 16.538 40.525 -3.853 1 75.52 325 VAL B O 1
ATOM 7823 N N . ALA B 1 326 ? 16.316 42.175 -3.115 1 56.49 326 ALA B N 1
ATOM 7824 C CA . ALA B 1 326 ? 15.691 42.75 -4.303 1 56.49 326 ALA B CA 1
ATOM 7825 C C . ALA B 1 326 ? 16.74 43.147 -5.337 1 56.49 326 ALA B C 1
ATOM 7827 O O . ALA B 1 326 ? 17.756 43.758 -4.997 1 56.49 326 ALA B O 1
ATOM 7828 N N . THR B 1 327 ? 17.044 42.337 -6.362 1 47.33 327 THR B N 1
ATOM 7829 C CA . THR B 1 327 ? 17.874 42.834 -7.454 1 47.33 327 THR B CA 1
ATOM 7830 C C . THR B 1 327 ? 17.153 43.937 -8.222 1 47.33 327 THR B C 1
ATOM 7832 O O . THR B 1 327 ? 17.699 44.495 -9.176 1 47.33 327 THR B O 1
ATOM 7835 N N . THR B 1 328 ? 15.806 43.787 -8.396 1 43 328 THR B N 1
ATOM 7836 C CA . THR B 1 328 ? 15.331 44.49 -9.583 1 43 328 THR B CA 1
ATOM 7837 C C . THR B 1 328 ? 15.384 46.001 -9.374 1 43 328 THR B C 1
ATOM 7839 O O . THR B 1 328 ? 14.976 46.502 -8.325 1 43 328 THR B O 1
ATOM 7842 N N . PHE B 1 329 ? 16.219 46.591 -10.161 1 38.11 329 PHE B N 1
ATOM 7843 C CA . PHE B 1 329 ? 16.203 47.982 -10.6 1 38.11 329 PHE B CA 1
ATOM 7844 C C . PHE B 1 329 ? 14.778 48.446 -10.875 1 38.11 329 PHE B C 1
ATOM 7846 O O . PHE B 1 329 ? 14.506 49.054 -11.913 1 38.11 329 PHE B O 1
ATOM 7853 N N . ALA B 1 330 ? 13.699 47.688 -10.556 1 34.96 330 ALA B N 1
ATOM 7854 C CA . ALA B 1 330 ? 12.513 48.295 -11.155 1 34.96 330 ALA B CA 1
ATOM 7855 C C . ALA B 1 330 ? 12.025 49.48 -10.326 1 34.96 330 ALA B C 1
ATOM 7857 O O . ALA B 1 330 ? 11.944 49.395 -9.098 1 34.96 330 ALA B O 1
ATOM 7858 N N . PHE B 1 331 ? 11.634 50.624 -10.979 1 38.35 331 PHE B N 1
ATOM 7859 C CA . PHE B 1 331 ? 11.144 51.995 -10.906 1 38.35 331 PHE B CA 1
ATOM 7860 C C . PHE B 1 331 ? 11.949 52.804 -9.896 1 38.35 331 PHE B C 1
ATOM 7862 O O . PHE B 1 331 ? 11.394 53.634 -9.173 1 38.35 331 PHE B O 1
ATOM 7869 N N . GLY B 1 332 ? 13.224 52.748 -9.724 1 38.94 332 GLY B N 1
ATOM 7870 C CA . GLY B 1 332 ? 14.05 53.703 -9.004 1 38.94 332 GLY B CA 1
ATOM 7871 C C . GLY B 1 332 ? 14.259 53.334 -7.548 1 38.94 332 GLY B C 1
ATOM 7872 O O . GLY B 1 332 ? 14.924 54.061 -6.807 1 38.94 332 GLY B O 1
ATOM 7873 N N . VAL B 1 333 ? 13.36 52.619 -6.893 1 37.42 333 VAL B N 1
ATOM 7874 C CA . VAL B 1 333 ? 13.547 52.414 -5.461 1 37.42 333 VAL B CA 1
ATOM 7875 C C . VAL B 1 333 ? 14.578 51.312 -5.226 1 37.42 333 VAL B C 1
ATOM 7877 O O . VAL B 1 333 ? 14.411 50.187 -5.702 1 37.42 333 VAL B O 1
ATOM 7880 N N . PHE B 1 334 ? 15.841 51.632 -4.995 1 40.06 334 PHE B N 1
ATOM 7881 C CA . PHE B 1 334 ? 17.002 50.83 -4.626 1 40.06 334 PHE B CA 1
ATOM 7882 C C . PHE B 1 334 ? 16.767 50.117 -3.299 1 40.06 334 PHE B C 1
ATOM 7884 O O . PHE B 1 334 ? 16.743 50.752 -2.243 1 40.06 334 PHE B O 1
ATOM 7891 N N . LYS B 1 335 ? 15.922 49.11 -3.264 1 48.5 335 LYS B N 1
ATOM 7892 C CA . LYS B 1 335 ? 15.868 48.398 -1.99 1 48.5 335 LYS B CA 1
ATOM 7893 C C . LYS B 1 335 ? 17.204 47.729 -1.678 1 48.5 335 LYS B C 1
ATOM 7895 O O . LYS B 1 335 ? 17.954 47.374 -2.589 1 48.5 335 LYS B O 1
ATOM 7900 N N . LYS B 1 336 ? 17.749 47.926 -0.496 1 54.8 336 LYS B N 1
ATOM 7901 C CA . LYS B 1 336 ? 19.022 47.438 0.029 1 54.8 336 LYS B CA 1
ATOM 7902 C C . LYS B 1 336 ? 19.21 45.955 -0.276 1 54.8 336 LYS B C 1
ATOM 7904 O O . LYS B 1 336 ? 18.396 45.124 0.132 1 54.8 336 LYS B O 1
ATOM 7909 N N . SER B 1 337 ? 20.049 45.56 -1.299 1 63.93 337 SER B N 1
ATOM 7910 C CA . SER B 1 337 ? 20.35 44.256 -1.881 1 63.93 337 SER B CA 1
ATOM 7911 C C . SER B 1 337 ? 21.2 43.412 -0.938 1 63.93 337 SER B C 1
ATOM 7913 O O . SER B 1 337 ? 21.383 42.213 -1.163 1 63.93 337 SER B O 1
ATOM 7915 N N . GLU B 1 338 ? 21.661 44.166 0.172 1 75.38 338 GLU B N 1
ATOM 7916 C CA . GLU B 1 338 ? 22.531 43.43 1.084 1 75.38 338 GLU B CA 1
ATOM 7917 C C . GLU B 1 338 ? 22.391 43.941 2.515 1 75.38 338 GLU B C 1
ATOM 7919 O O . GLU B 1 338 ? 22.042 45.103 2.733 1 75.38 338 GLU B O 1
ATOM 7924 N N . SER B 1 339 ? 22.319 43.124 3.426 1 83.5 339 SER B N 1
ATOM 7925 C CA . SER B 1 339 ? 22.332 43.47 4.843 1 83.5 339 SER B CA 1
ATOM 7926 C C . SER B 1 339 ? 23.566 42.904 5.539 1 83.5 339 SER B C 1
ATOM 7928 O O . SER B 1 339 ? 23.718 41.685 5.649 1 83.5 339 SER B O 1
ATOM 7930 N N . ILE B 1 340 ? 24.377 43.796 6.001 1 86.53 340 ILE B N 1
ATOM 7931 C CA . ILE B 1 340 ? 25.615 43.4 6.664 1 86.53 340 ILE B CA 1
ATOM 7932 C C . ILE B 1 340 ? 25.292 42.618 7.935 1 86.53 340 ILE B C 1
ATOM 7934 O O . ILE B 1 340 ? 25.985 41.655 8.272 1 86.53 340 ILE B O 1
ATOM 7938 N N . ASP B 1 341 ? 24.264 43.109 8.572 1 89.28 341 ASP B N 1
ATOM 7939 C CA . ASP B 1 341 ? 23.878 42.434 9.807 1 89.28 341 ASP B CA 1
ATOM 7940 C C . ASP B 1 341 ? 23.437 40.998 9.534 1 89.28 341 ASP B C 1
ATOM 7942 O O . ASP B 1 341 ? 23.768 40.086 10.294 1 89.28 341 ASP B O 1
ATOM 7946 N N . ASP B 1 342 ? 22.677 40.839 8.518 1 91.04 342 ASP B N 1
ATOM 7947 C CA . ASP B 1 342 ? 22.226 39.498 8.16 1 91.04 342 ASP B CA 1
ATOM 7948 C C . ASP B 1 342 ? 23.401 38.618 7.738 1 91.04 342 ASP B C 1
ATOM 7950 O O . ASP B 1 342 ? 23.466 37.442 8.104 1 91.04 342 ASP B O 1
ATOM 7954 N N . GLN B 1 343 ? 24.354 39.185 6.966 1 89.81 343 GLN B N 1
ATOM 7955 C CA . GLN B 1 343 ? 25.542 38.45 6.543 1 89.81 343 GLN B CA 1
ATOM 7956 C C . GLN B 1 343 ? 26.388 38.035 7.743 1 89.81 343 GLN B C 1
ATOM 7958 O O . GLN B 1 343 ? 26.886 36.909 7.799 1 89.81 343 GLN B O 1
ATOM 7963 N N . ASN B 1 344 ? 26.473 38.946 8.611 1 88.27 344 ASN B N 1
ATOM 7964 C CA . ASN B 1 344 ? 27.234 38.651 9.82 1 88.27 344 ASN B CA 1
ATOM 7965 C C . ASN B 1 344 ? 26.566 37.557 10.649 1 88.27 344 ASN B C 1
ATOM 7967 O O . ASN B 1 344 ? 27.246 36.709 11.228 1 88.27 344 ASN B O 1
ATOM 7971 N N . TYR B 1 345 ? 25.286 37.696 10.734 1 91.3 345 TYR B N 1
ATOM 7972 C CA . TYR B 1 345 ? 24.532 36.692 11.477 1 91.3 345 TYR B CA 1
ATOM 7973 C C . TYR B 1 345 ? 24.72 35.308 10.869 1 91.3 345 TYR B C 1
ATOM 7975 O O . TYR B 1 345 ? 24.951 34.333 11.589 1 91.3 345 TYR B O 1
ATOM 7983 N N . ILE B 1 346 ? 24.658 35.174 9.592 1 91.52 346 ILE B N 1
ATOM 7984 C CA . ILE B 1 346 ? 24.82 33.91 8.881 1 91.52 346 ILE B CA 1
ATOM 7985 C C . ILE B 1 346 ? 26.239 33.383 9.082 1 91.52 346 ILE B C 1
ATOM 7987 O O . ILE B 1 346 ? 26.443 32.179 9.251 1 91.52 346 ILE B O 1
ATOM 7991 N N . THR B 1 347 ? 27.192 34.268 9.098 1 89.02 347 THR B N 1
ATOM 7992 C CA . THR B 1 347 ? 28.574 33.884 9.363 1 89.02 347 THR B CA 1
ATOM 7993 C C . THR B 1 347 ? 28.724 33.35 10.784 1 89.02 347 THR B C 1
ATOM 7995 O O . THR B 1 347 ? 29.442 32.374 11.014 1 89.02 347 THR B O 1
ATOM 7998 N N . HIS B 1 348 ? 28.045 33.996 11.625 1 88.21 348 HIS B N 1
ATOM 7999 C CA . HIS B 1 348 ? 28.108 33.573 13.019 1 88.21 348 HIS B CA 1
ATOM 8000 C C . HIS B 1 348 ? 27.527 32.175 13.197 1 88.21 348 HIS B C 1
ATOM 8002 O O . HIS B 1 348 ? 28.114 31.337 13.886 1 88.21 348 HIS B O 1
ATOM 8008 N N . ILE B 1 349 ? 26.369 31.932 12.636 1 90.45 349 ILE B N 1
ATOM 8009 C CA . ILE B 1 349 ? 25.732 30.629 12.795 1 90.45 349 ILE B CA 1
ATOM 8010 C C . ILE B 1 349 ? 26.572 29.556 12.108 1 90.45 349 ILE B C 1
ATOM 8012 O O . ILE B 1 349 ? 26.62 28.41 12.562 1 90.45 349 ILE B O 1
ATOM 8016 N N . ARG B 1 350 ? 27.244 29.918 11.106 1 90.04 350 ARG B N 1
ATOM 8017 C CA . ARG B 1 350 ? 28.103 29 10.366 1 90.04 350 ARG B CA 1
ATOM 8018 C C . ARG B 1 350 ? 29.325 28.608 11.19 1 90.04 350 ARG B C 1
ATOM 8020 O O . ARG B 1 350 ? 29.669 27.427 11.277 1 90.04 350 ARG B O 1
ATOM 8027 N N . CYS B 1 351 ? 29.991 29.582 11.864 1 85.82 351 CYS B N 1
ATOM 8028 C CA . CYS B 1 351 ? 31.311 29.405 12.459 1 85.82 351 CYS B CA 1
ATOM 8029 C C . CYS B 1 351 ? 31.202 29.116 13.952 1 85.82 351 CYS B C 1
ATOM 8031 O O . CYS B 1 351 ? 32.119 28.549 14.547 1 85.82 351 CYS B O 1
ATOM 8033 N N . ASP B 1 352 ? 30.16 29.489 14.591 1 78.49 352 ASP B N 1
ATOM 8034 C CA . ASP B 1 352 ? 30.007 29.445 16.042 1 78.49 352 ASP B CA 1
ATOM 8035 C C . ASP B 1 352 ? 30.752 28.252 16.636 1 78.49 352 ASP B C 1
ATOM 8037 O O . ASP B 1 352 ? 30.162 27.193 16.861 1 78.49 352 ASP B O 1
ATOM 8041 N N . GLY B 1 353 ? 32.02 28.514 17.088 1 70.36 353 GLY B N 1
ATOM 8042 C CA . GLY B 1 353 ? 32.862 27.518 17.733 1 70.36 353 GLY B CA 1
ATOM 8043 C C . GLY B 1 353 ? 33.599 26.632 16.747 1 70.36 353 GLY B C 1
ATOM 8044 O O . GLY B 1 353 ? 34.289 25.691 17.146 1 70.36 353 GLY B O 1
ATOM 8045 N N . ARG B 1 354 ? 33.326 26.791 15.396 1 78.82 354 ARG B N 1
ATOM 8046 C CA . ARG B 1 354 ? 33.934 25.961 14.361 1 78.82 354 ARG B CA 1
ATOM 8047 C C . ARG B 1 354 ? 34.957 26.754 13.554 1 78.82 354 ARG B C 1
ATOM 8049 O O . ARG B 1 354 ? 35.174 27.94 13.811 1 78.82 354 ARG B O 1
ATOM 8056 N N . ASP B 1 355 ? 35.54 26.107 12.664 1 81.72 355 ASP B N 1
ATOM 8057 C CA . ASP B 1 355 ? 36.536 26.698 11.776 1 81.72 355 ASP B CA 1
ATOM 8058 C C . ASP B 1 355 ? 35.903 27.739 10.856 1 81.72 355 ASP B C 1
ATOM 8060 O O . ASP B 1 355 ? 34.728 27.627 10.499 1 81.72 355 ASP B O 1
ATOM 8064 N N . ASP B 1 356 ? 36.665 28.755 10.581 1 80.72 356 ASP B N 1
ATOM 8065 C CA . ASP B 1 356 ? 36.198 29.828 9.709 1 80.72 356 ASP B CA 1
ATOM 8066 C C . ASP B 1 356 ? 35.848 29.296 8.322 1 80.72 356 ASP B C 1
ATOM 8068 O O . ASP B 1 356 ? 35.099 29.932 7.577 1 80.72 356 ASP B O 1
ATOM 8072 N N . LYS B 1 357 ? 36.357 28.096 7.998 1 82.46 357 LYS B N 1
ATOM 8073 C CA . LYS B 1 357 ? 36.13 27.537 6.668 1 82.46 357 LYS B CA 1
ATOM 8074 C C . LYS B 1 357 ? 34.919 26.608 6.662 1 82.46 357 LYS B C 1
ATOM 8076 O O . LYS B 1 357 ? 34.54 26.081 5.614 1 82.46 357 LYS B O 1
ATOM 8081 N N . SER B 1 358 ? 34.311 26.66 7.85 1 88.62 358 SER B N 1
ATOM 8082 C CA . SER B 1 358 ? 33.143 25.789 7.926 1 88.62 358 SER B CA 1
ATOM 8083 C C . SER B 1 358 ? 32.033 26.269 6.996 1 88.62 358 SER B C 1
ATOM 8085 O O . SER B 1 358 ? 31.949 27.459 6.685 1 88.62 358 SER B O 1
ATOM 8087 N N . VAL B 1 359 ? 31.262 25.339 6.541 1 91.14 359 VAL B N 1
ATOM 8088 C CA . VAL B 1 359 ? 30.246 25.641 5.539 1 91.14 359 VAL B CA 1
ATOM 8089 C C . VAL B 1 359 ? 28.857 25.553 6.168 1 91.14 359 VAL B C 1
ATOM 8091 O O . VAL B 1 359 ? 28.623 24.732 7.059 1 91.14 359 VAL B O 1
ATOM 8094 N N . LEU B 1 360 ? 28.012 26.494 5.81 1 93.66 360 LEU B N 1
ATOM 8095 C CA . LEU B 1 360 ? 26.59 26.418 6.126 1 93.66 360 LEU B CA 1
ATOM 8096 C C . LEU B 1 360 ? 25.79 25.93 4.922 1 93.66 360 LEU B C 1
ATOM 8098 O O . LEU B 1 360 ? 25.913 26.481 3.826 1 93.66 360 LEU B O 1
ATOM 8102 N N . ILE B 1 361 ? 25.063 24.9 5.103 1 95.58 361 ILE B N 1
ATOM 8103 C CA . ILE B 1 361 ? 24.214 24.398 4.028 1 95.58 361 ILE B CA 1
ATOM 8104 C C . ILE B 1 361 ? 22.824 25.021 4.134 1 95.58 361 ILE B C 1
ATOM 8106 O O . ILE B 1 361 ? 22.142 24.863 5.149 1 95.58 361 ILE B O 1
ATOM 8110 N N . VAL B 1 362 ? 22.423 25.737 3.153 1 94.74 362 VAL B N 1
ATOM 8111 C CA . VAL B 1 362 ? 21.11 26.372 3.103 1 94.74 362 VAL B CA 1
ATOM 8112 C C . VAL B 1 362 ? 20.164 25.535 2.245 1 94.74 362 VAL B C 1
ATOM 8114 O O . VAL B 1 362 ? 20.396 25.357 1.047 1 94.74 362 VAL B O 1
ATOM 8117 N N . LEU B 1 363 ? 19.176 25.038 2.868 1 96.35 363 LEU B N 1
ATOM 8118 C CA . LEU B 1 363 ? 18.15 24.277 2.164 1 96.35 363 LEU B CA 1
ATOM 8119 C C . LEU B 1 363 ? 16.932 25.148 1.872 1 96.35 363 LEU B C 1
ATOM 8121 O O . LEU B 1 363 ? 16.139 25.435 2.772 1 96.35 363 LEU B O 1
ATOM 8125 N N . ASP B 1 364 ? 16.804 25.526 0.655 1 93.88 364 ASP B N 1
ATOM 8126 C CA . ASP B 1 364 ? 15.625 26.256 0.198 1 93.88 364 ASP B CA 1
ATOM 8127 C C . ASP B 1 364 ? 14.489 25.299 -0.155 1 93.88 364 ASP B C 1
ATOM 8129 O O . ASP B 1 364 ? 14.615 24.49 -1.076 1 93.88 364 ASP B O 1
ATOM 8133 N N . CYS B 1 365 ? 13.4 25.446 0.525 1 95.47 365 CYS B N 1
ATOM 8134 C CA . CYS B 1 365 ? 12.301 24.5 0.367 1 95.47 365 CYS B CA 1
ATOM 8135 C C . CYS B 1 365 ? 11.673 24.621 -1.017 1 95.47 365 CYS B C 1
ATOM 8137 O O . CYS B 1 365 ? 10.949 23.725 -1.454 1 95.47 365 CYS B O 1
ATOM 8139 N N . ARG B 1 366 ? 11.895 25.755 -1.744 1 89.87 366 ARG B N 1
ATOM 8140 C CA . ARG B 1 366 ? 11.287 26.001 -3.048 1 89.87 366 ARG B CA 1
ATOM 8141 C C . ARG B 1 366 ? 12.098 25.349 -4.162 1 89.87 366 ARG B C 1
ATOM 8143 O O . ARG B 1 366 ? 13.269 25.013 -3.97 1 89.87 366 ARG B O 1
ATOM 8150 N N . ALA B 1 367 ? 11.37 25.153 -5.234 1 83.88 367 ALA B N 1
ATOM 8151 C CA . ALA B 1 367 ? 12.104 24.808 -6.449 1 83.88 367 ALA B CA 1
ATOM 8152 C C . ALA B 1 367 ? 12.958 25.979 -6.925 1 83.88 367 ALA B C 1
ATOM 8154 O O . ALA B 1 367 ? 12.64 27.139 -6.652 1 83.88 367 ALA B O 1
ATOM 8155 N N . MET B 1 368 ? 13.952 25.669 -7.644 1 78.64 368 MET B N 1
ATOM 8156 C CA . MET B 1 368 ? 14.882 26.696 -8.104 1 78.64 368 MET B CA 1
ATOM 8157 C C . MET B 1 368 ? 14.16 27.749 -8.939 1 78.64 368 MET B C 1
ATOM 8159 O O . MET B 1 368 ? 14.378 28.948 -8.757 1 78.64 368 MET B O 1
ATOM 8163 N N . ALA B 1 369 ? 13.256 27.259 -9.779 1 72.37 369 ALA B N 1
ATOM 8164 C CA . ALA B 1 369 ? 12.511 28.175 -10.639 1 72.37 369 ALA B CA 1
ATOM 8165 C C . ALA B 1 369 ? 11.678 29.149 -9.811 1 72.37 369 ALA B C 1
ATOM 8167 O O . ALA B 1 369 ? 11.62 30.342 -10.118 1 72.37 369 ALA B O 1
ATOM 8168 N N . ASN B 1 370 ? 11.104 28.688 -8.763 1 74.24 370 ASN B N 1
ATOM 8169 C CA . ASN B 1 370 ? 10.273 29.525 -7.904 1 74.24 370 ASN B CA 1
ATOM 8170 C C . ASN B 1 370 ? 11.117 30.489 -7.075 1 74.24 370 ASN B C 1
ATOM 8172 O O . ASN B 1 370 ? 10.699 31.619 -6.813 1 74.24 370 ASN B O 1
ATOM 8176 N N . ALA B 1 371 ? 12.277 30.033 -6.717 1 73.46 371 ALA B N 1
ATOM 8177 C CA . ALA B 1 371 ? 13.184 30.876 -5.942 1 73.46 371 ALA B CA 1
ATOM 8178 C C . ALA B 1 371 ? 13.681 32.055 -6.773 1 73.46 371 ALA B C 1
ATOM 8180 O O . ALA B 1 371 ? 13.789 33.176 -6.269 1 73.46 371 ALA B O 1
ATOM 8181 N N . VAL B 1 372 ? 13.931 31.782 -8.013 1 66.96 372 VAL B N 1
ATOM 8182 C CA . VAL B 1 372 ? 14.388 32.816 -8.936 1 66.96 372 VAL B CA 1
ATOM 8183 C C . VAL B 1 372 ? 13.258 33.808 -9.201 1 66.96 372 VAL B C 1
ATOM 8185 O O . VAL B 1 372 ? 13.483 35.02 -9.232 1 66.96 372 VAL B O 1
ATOM 8188 N N . ALA B 1 373 ? 12.039 33.272 -9.312 1 68.8 373 ALA B N 1
ATOM 8189 C CA . ALA B 1 373 ? 10.876 34.13 -9.518 1 68.8 373 ALA B CA 1
ATOM 8190 C C . ALA B 1 373 ? 10.655 35.052 -8.322 1 68.8 373 ALA B C 1
ATOM 8192 O O . ALA B 1 373 ? 10.273 36.212 -8.487 1 68.8 373 ALA B O 1
ATOM 8193 N N . ASN B 1 374 ? 10.883 34.572 -7.183 1 72.38 374 ASN B N 1
ATOM 8194 C CA . ASN B 1 374 ? 10.725 35.358 -5.965 1 72.38 374 ASN B CA 1
ATOM 8195 C C . ASN B 1 374 ? 11.77 36.467 -5.874 1 72.38 374 ASN B C 1
ATOM 8197 O O . ASN B 1 374 ? 11.501 37.536 -5.324 1 72.38 374 ASN B O 1
ATOM 8201 N N . ARG B 1 375 ? 12.904 36.207 -6.37 1 67.27 375 ARG B N 1
ATOM 8202 C CA . ARG B 1 375 ? 13.956 37.219 -6.387 1 67.27 375 ARG B CA 1
ATOM 8203 C C . ARG B 1 375 ? 13.54 38.428 -7.219 1 67.27 375 ARG B C 1
ATOM 8205 O O . ARG B 1 375 ? 13.868 39.565 -6.877 1 67.27 375 ARG B O 1
ATOM 8212 N N . LEU B 1 376 ? 12.812 38.101 -8.217 1 64.12 376 LEU B N 1
ATOM 8213 C CA . LEU B 1 376 ? 12.341 39.162 -9.1 1 64.12 376 LEU B CA 1
ATOM 8214 C C . LEU B 1 376 ? 11.245 39.982 -8.427 1 64.12 376 LEU B C 1
ATOM 8216 O O . LEU B 1 376 ? 11.064 41.16 -8.741 1 64.12 376 LEU B O 1
ATOM 8220 N N . SER B 1 377 ? 10.611 39.376 -7.418 1 65.65 377 SER B N 1
ATOM 8221 C CA . SER B 1 377 ? 9.534 40.063 -6.712 1 65.65 377 SER B CA 1
ATOM 8222 C C . SER B 1 377 ? 10.021 40.637 -5.386 1 65.65 377 SER B C 1
ATOM 8224 O O . SER B 1 377 ? 9.216 41.061 -4.554 1 65.65 377 SER B O 1
ATOM 8226 N N . GLY B 1 378 ? 11.336 40.664 -5.158 1 62.14 378 GLY B N 1
ATOM 8227 C CA . GLY B 1 378 ? 11.914 41.282 -3.976 1 62.14 378 GLY B CA 1
ATOM 8228 C C . GLY B 1 378 ? 12.406 40.274 -2.955 1 62.14 378 GLY B C 1
ATOM 8229 O O . GLY B 1 378 ? 12.966 40.65 -1.923 1 62.14 378 GLY B O 1
ATOM 8230 N N . GLY B 1 379 ? 12.11 39.055 -3.289 1 68.28 379 GLY B N 1
ATOM 8231 C CA . GLY B 1 379 ? 12.632 38.011 -2.421 1 68.28 379 GLY B CA 1
ATOM 8232 C C . GLY B 1 379 ? 13.984 37.486 -2.866 1 68.28 379 GLY B C 1
ATOM 8233 O O . GLY B 1 379 ? 14.689 38.144 -3.633 1 68.28 379 GLY B O 1
ATOM 8234 N N . GLY B 1 380 ? 14.652 36.58 -2.181 1 70.36 380 GLY B N 1
ATOM 8235 C CA . GLY B 1 380 ? 15.901 36.039 -2.694 1 70.36 380 GLY B CA 1
ATOM 8236 C C . GLY B 1 380 ? 16.429 34.877 -1.875 1 70.36 380 GLY B C 1
ATOM 8237 O O . GLY B 1 380 ? 15.671 34.221 -1.158 1 70.36 380 GLY B O 1
ATOM 8238 N N . THR B 1 381 ? 17.47 34.282 -2.277 1 72.18 381 THR B N 1
ATOM 8239 C CA . THR B 1 381 ? 18.221 33.248 -1.574 1 72.18 381 THR B CA 1
ATOM 8240 C C . THR B 1 381 ? 19.645 33.714 -1.287 1 72.18 381 THR B C 1
ATOM 8242 O O . THR B 1 381 ? 20.136 34.652 -1.918 1 72.18 381 THR B O 1
ATOM 8245 N N . GLU B 1 382 ? 20.109 33.207 -0.246 1 70.31 382 GLU B N 1
ATOM 8246 C CA . GLU B 1 382 ? 21.523 33.451 0.027 1 70.31 382 GLU B CA 1
ATOM 8247 C C . GLU B 1 382 ? 22.391 33.062 -1.166 1 70.31 382 GLU B C 1
ATOM 8249 O O . GLU B 1 382 ? 22.088 32.098 -1.873 1 70.31 382 GLU B O 1
ATOM 8254 N N . SER B 1 383 ? 23.159 33.962 -1.691 1 68.93 383 SER B N 1
ATOM 8255 C CA . SER B 1 383 ? 24.056 33.65 -2.798 1 68.93 383 SER B CA 1
ATOM 8256 C C . SER B 1 383 ? 25.493 33.484 -2.315 1 68.93 383 SER B C 1
ATOM 8258 O O . SER B 1 383 ? 25.9 34.11 -1.334 1 68.93 383 SER B O 1
ATOM 8260 N N . SER B 1 384 ? 26.16 32.631 -2.882 1 67.13 384 SER B N 1
ATOM 8261 C CA . SER B 1 384 ? 27.561 32.394 -2.547 1 67.13 384 SER B CA 1
ATOM 8262 C C . SER B 1 384 ? 28.383 33.672 -2.673 1 67.13 384 SER B C 1
ATOM 8264 O O . SER B 1 384 ? 29.422 33.815 -2.025 1 67.13 384 SER B O 1
ATOM 8266 N N . GLY B 1 385 ? 27.91 34.541 -3.38 1 67.87 385 GLY B N 1
ATOM 8267 C CA . GLY B 1 385 ? 28.62 35.805 -3.504 1 67.87 385 GLY B CA 1
ATOM 8268 C C . GLY B 1 385 ? 28.468 36.697 -2.287 1 67.87 385 GLY B C 1
ATOM 8269 O O . GLY B 1 385 ? 29.438 37.307 -1.832 1 67.87 385 GLY B O 1
ATOM 8270 N N . SER B 1 386 ? 27.271 36.676 -1.732 1 75.46 386 SER B N 1
ATOM 8271 C CA . SER B 1 386 ? 26.991 37.568 -0.611 1 75.46 386 SER B CA 1
ATOM 8272 C C . SER B 1 386 ? 27.203 36.861 0.724 1 75.46 386 SER B C 1
ATOM 8274 O O . SER B 1 386 ? 27.542 37.499 1.723 1 75.46 386 SER B O 1
ATOM 8276 N N . TYR B 1 387 ? 26.96 35.644 0.702 1 83.19 387 TYR B N 1
ATOM 8277 C CA . TYR B 1 387 ? 27.123 34.853 1.917 1 83.19 387 TYR B CA 1
ATOM 8278 C C . TYR B 1 387 ? 28.291 33.884 1.785 1 83.19 387 TYR B C 1
ATOM 8280 O O . TYR B 1 387 ? 28.169 32.838 1.143 1 83.19 387 TYR B O 1
ATOM 8288 N N . LYS B 1 388 ? 29.332 34.191 2.436 1 83.94 388 LYS B N 1
ATOM 8289 C CA . LYS B 1 388 ? 30.564 33.419 2.311 1 83.94 388 LYS B CA 1
ATOM 8290 C C . LYS B 1 388 ? 30.374 31.994 2.823 1 83.94 388 LYS B C 1
ATOM 8292 O O . LYS B 1 388 ? 29.735 31.78 3.855 1 83.94 388 LYS B O 1
ATOM 8297 N N . ASN B 1 389 ? 30.868 31.021 2.14 1 88.3 389 ASN B N 1
ATOM 8298 C CA . ASN B 1 389 ? 30.933 29.611 2.51 1 88.3 389 ASN B CA 1
ATOM 8299 C C . ASN B 1 389 ? 29.544 29.033 2.762 1 88.3 389 ASN B C 1
ATOM 8301 O O . ASN B 1 389 ? 29.323 28.352 3.766 1 88.3 389 ASN B O 1
ATOM 8305 N N . CYS B 1 390 ? 28.565 29.461 1.972 1 89.75 390 CYS B N 1
ATOM 8306 C CA . CYS B 1 390 ? 27.223 28.889 2.014 1 89.75 390 CYS B CA 1
ATOM 8307 C C . CYS B 1 390 ? 26.944 28.062 0.765 1 89.75 390 CYS B C 1
ATOM 8309 O O . CYS B 1 390 ? 27.316 28.456 -0.341 1 89.75 390 CYS B O 1
ATOM 8311 N N . ILE B 1 391 ? 26.449 26.863 0.973 1 91.27 391 ILE B N 1
ATOM 8312 C CA . ILE B 1 391 ? 25.992 26.019 -0.126 1 91.27 391 ILE B CA 1
ATOM 8313 C C . ILE B 1 391 ? 24.465 25.985 -0.15 1 91.27 391 ILE B C 1
ATOM 8315 O O . ILE B 1 391 ? 23.829 25.674 0.859 1 91.27 391 ILE B O 1
ATOM 8319 N N . ILE B 1 392 ? 23.934 26.336 -1.296 1 90.31 392 ILE B N 1
ATOM 8320 C CA . ILE B 1 392 ? 22.482 26.395 -1.414 1 90.31 392 ILE B CA 1
ATOM 8321 C C . ILE B 1 392 ? 21.976 25.171 -2.176 1 90.31 392 ILE B C 1
ATOM 8323 O O . ILE B 1 392 ? 22.488 24.845 -3.249 1 90.31 392 ILE B O 1
ATOM 8327 N N . ASP B 1 393 ? 21.049 24.468 -1.582 1 92.12 393 ASP B N 1
ATOM 8328 C CA . ASP B 1 393 ? 20.387 23.326 -2.205 1 92.12 393 ASP B CA 1
ATOM 8329 C C . ASP B 1 393 ? 18.869 23.484 -2.166 1 92.12 393 ASP B C 1
ATOM 8331 O O . ASP B 1 393 ? 18.318 24.006 -1.194 1 92.12 393 ASP B O 1
ATOM 8335 N N . HIS B 1 394 ? 18.22 23.076 -3.209 1 93.04 394 HIS B N 1
ATOM 8336 C CA . HIS B 1 394 ? 16.774 23.224 -3.332 1 93.04 394 HIS B CA 1
ATOM 8337 C C . HIS B 1 394 ? 16.062 21.896 -3.094 1 93.04 394 HIS B C 1
ATOM 8339 O O . HIS B 1 394 ? 16.45 20.869 -3.656 1 93.04 394 HIS B O 1
ATOM 8345 N N . LEU B 1 395 ? 15.035 21.924 -2.287 1 95.55 395 LEU B N 1
ATOM 8346 C CA . LEU B 1 395 ? 14.323 20.707 -1.914 1 95.55 395 LEU B CA 1
ATOM 8347 C C . LEU B 1 395 ? 13.137 20.464 -2.842 1 95.55 395 LEU B C 1
ATOM 8349 O O . LEU B 1 395 ? 12.581 19.364 -2.87 1 95.55 395 LEU B O 1
ATOM 8353 N N . ASN B 1 396 ? 12.649 21.439 -3.552 1 93.58 396 ASN B N 1
ATOM 8354 C CA . ASN B 1 396 ? 11.618 21.336 -4.579 1 93.58 396 ASN B CA 1
ATOM 8355 C C . ASN B 1 396 ? 10.269 20.945 -3.983 1 93.58 396 ASN B C 1
ATOM 8357 O O . ASN B 1 396 ? 9.547 20.125 -4.554 1 93.58 396 ASN B O 1
ATOM 8361 N N . LEU B 1 397 ? 9.989 21.437 -2.82 1 96.46 397 LEU B N 1
ATOM 8362 C CA . LEU B 1 397 ? 8.672 21.234 -2.227 1 96.46 397 LEU B CA 1
ATOM 8363 C C . LEU B 1 397 ? 7.629 22.119 -2.902 1 96.46 397 LEU B C 1
ATOM 8365 O O . LEU B 1 397 ? 7.894 23.289 -3.189 1 96.46 397 LEU B O 1
ATOM 8369 N N . PRO B 1 398 ? 6.509 21.61 -3.18 1 94.77 398 PRO B N 1
ATOM 8370 C CA . PRO B 1 398 ? 5.486 22.405 -3.864 1 94.77 398 PRO B CA 1
ATOM 8371 C C . PRO B 1 398 ? 4.861 23.465 -2.96 1 94.77 398 PRO B C 1
ATOM 8373 O O . PRO B 1 398 ? 4.933 23.357 -1.733 1 94.77 398 PRO B O 1
ATOM 8376 N N . ASN B 1 399 ? 4.305 24.466 -3.586 1 93.17 399 ASN B N 1
ATOM 8377 C CA . ASN B 1 399 ? 3.61 25.499 -2.826 1 93.17 399 ASN B CA 1
ATOM 8378 C C . ASN B 1 399 ? 2.255 25.009 -2.323 1 93.17 399 ASN B C 1
ATOM 8380 O O . ASN B 1 399 ? 1.832 23.897 -2.648 1 93.17 399 ASN B O 1
ATOM 8384 N N . ILE B 1 400 ? 1.554 25.807 -1.59 1 94.75 400 ILE B N 1
ATOM 8385 C CA . ILE B 1 400 ? 0.357 25.39 -0.867 1 94.75 400 ILE B CA 1
ATOM 8386 C C . ILE B 1 400 ? -0.77 25.104 -1.857 1 94.75 400 ILE B C 1
ATOM 8388 O O . ILE B 1 400 ? -1.642 24.274 -1.59 1 94.75 400 ILE B O 1
ATOM 8392 N N . HIS B 1 401 ? -0.786 25.831 -3.006 1 94.43 401 HIS B N 1
ATOM 8393 C CA . HIS B 1 401 ? -1.85 25.641 -3.985 1 94.43 401 HIS B CA 1
ATOM 8394 C C . HIS B 1 401 ? -1.742 24.279 -4.66 1 94.43 401 HIS B C 1
ATOM 8396 O O . HIS B 1 401 ? -2.754 23.617 -4.899 1 94.43 401 HIS B O 1
ATOM 8402 N N . VAL B 1 402 ? -0.49 23.901 -4.972 1 96.19 402 VAL B N 1
ATOM 8403 C CA . VAL B 1 402 ? -0.247 22.584 -5.552 1 96.19 402 VAL B CA 1
ATOM 8404 C C . VAL B 1 402 ? -0.618 21.498 -4.544 1 96.19 402 VAL B C 1
ATOM 8406 O O . VAL B 1 402 ? -1.214 20.482 -4.909 1 96.19 402 VAL B O 1
ATOM 8409 N N . VAL B 1 403 ? -0.311 21.734 -3.33 1 97.43 403 VAL B N 1
ATOM 8410 C CA . VAL B 1 403 ? -0.621 20.783 -2.268 1 97.43 403 VAL B CA 1
ATOM 8411 C C . VAL B 1 403 ? -2.134 20.632 -2.135 1 97.43 403 VAL B C 1
ATOM 8413 O O . VAL B 1 403 ? -2.646 19.515 -2.033 1 97.43 403 VAL B O 1
ATOM 8416 N N . PHE B 1 404 ? -2.835 21.735 -2.174 1 96.46 404 PHE B N 1
ATOM 8417 C CA . PHE B 1 404 ? -4.286 21.711 -2.035 1 96.46 404 PHE B CA 1
ATOM 8418 C C . PHE B 1 404 ? -4.931 20.985 -3.209 1 96.46 404 PHE B C 1
ATOM 8420 O O . PHE B 1 404 ? -5.851 20.186 -3.022 1 96.46 404 PHE B O 1
ATOM 8427 N N . SER B 1 405 ? -4.471 21.262 -4.388 1 96.46 405 SER B N 1
ATOM 8428 C CA . SER B 1 405 ? -4.991 20.596 -5.578 1 96.46 405 SER B CA 1
ATOM 8429 C C . SER B 1 405 ? -4.779 19.087 -5.504 1 96.46 405 SER B C 1
ATOM 8431 O O . SER B 1 405 ? -5.675 18.312 -5.844 1 96.46 405 SER B O 1
ATOM 8433 N N . ALA B 1 406 ? -3.568 18.698 -5.065 1 97.28 406 ALA B N 1
ATOM 8434 C CA . ALA B 1 406 ? -3.263 17.278 -4.907 1 97.28 406 ALA B CA 1
ATOM 8435 C C . ALA B 1 406 ? -4.174 16.634 -3.866 1 97.28 406 ALA B C 1
ATOM 8437 O O . ALA B 1 406 ? -4.624 15.5 -4.042 1 97.28 406 ALA B O 1
ATOM 8438 N N . TYR B 1 407 ? -4.428 17.354 -2.845 1 96.91 407 TYR B N 1
ATOM 8439 C CA . TYR B 1 407 ? -5.314 16.871 -1.791 1 96.91 407 TYR B CA 1
ATOM 8440 C C . TYR B 1 407 ? -6.72 16.633 -2.328 1 96.91 407 TYR B C 1
ATOM 8442 O O . TYR B 1 407 ? -7.332 15.599 -2.047 1 96.91 407 TYR B O 1
ATOM 8450 N N . GLN B 1 408 ? -7.228 17.558 -3.048 1 95.42 408 GLN B N 1
ATOM 8451 C CA . GLN B 1 408 ? -8.573 17.44 -3.602 1 95.42 408 GLN B CA 1
ATOM 8452 C C . GLN B 1 408 ? -8.691 16.215 -4.504 1 95.42 408 GLN B C 1
ATOM 8454 O O . GLN B 1 408 ? -9.687 15.491 -4.449 1 95.42 408 GLN B O 1
ATOM 8459 N N . LYS B 1 409 ? -7.71 16.013 -5.283 1 96.07 409 LYS B N 1
ATOM 8460 C CA . LYS B 1 409 ? -7.701 14.848 -6.162 1 96.07 409 LYS B CA 1
ATOM 8461 C C . LYS B 1 409 ? -7.687 13.551 -5.357 1 96.07 409 LYS B C 1
ATOM 8463 O O . LYS B 1 409 ? -8.375 12.59 -5.706 1 96.07 409 LYS B O 1
ATOM 8468 N N . MET B 1 410 ? -6.86 13.535 -4.346 1 96.2 410 MET B N 1
ATOM 8469 C CA . MET B 1 410 ? -6.778 12.357 -3.487 1 96.2 410 MET B CA 1
ATOM 8470 C C . MET B 1 410 ? -8.127 12.059 -2.842 1 96.2 410 MET B C 1
ATOM 8472 O O . MET B 1 410 ? -8.568 10.908 -2.821 1 96.2 410 MET B O 1
ATOM 8476 N N . ILE B 1 411 ? -8.769 13.095 -2.33 1 95.12 411 ILE B N 1
ATOM 8477 C CA . ILE B 1 411 ? -10.063 12.936 -1.675 1 95.12 411 ILE B CA 1
ATOM 8478 C C . ILE B 1 411 ? -11.082 12.392 -2.673 1 95.12 411 ILE B C 1
ATOM 8480 O O . ILE B 1 411 ? -11.864 11.496 -2.346 1 95.12 411 ILE B O 1
ATOM 8484 N N . ASN B 1 412 ? -11.028 12.925 -3.846 1 92.94 412 ASN B N 1
ATOM 8485 C CA . ASN B 1 412 ? -11.914 12.415 -4.887 1 92.94 412 ASN B CA 1
ATOM 8486 C C . ASN B 1 412 ? -11.643 10.942 -5.182 1 92.94 412 ASN B C 1
ATOM 8488 O O . ASN B 1 412 ? -12.574 10.17 -5.417 1 92.94 412 ASN B O 1
ATOM 8492 N N . GLY B 1 413 ? -10.39 10.6 -5.232 1 92.98 413 GLY B N 1
ATOM 8493 C CA . GLY B 1 413 ? -10.025 9.204 -5.413 1 92.98 413 GLY B CA 1
ATOM 8494 C C . GLY B 1 413 ? -10.547 8.303 -4.311 1 92.98 413 GLY B C 1
ATOM 8495 O O . GLY B 1 413 ? -11.039 7.205 -4.58 1 92.98 413 GLY B O 1
ATOM 8496 N N . ILE B 1 414 ? -10.432 8.751 -3.12 1 93.39 414 ILE B N 1
ATOM 8497 C CA . ILE B 1 414 ? -10.862 7.98 -1.959 1 93.39 414 ILE B CA 1
ATOM 8498 C C . ILE B 1 414 ? -12.376 7.788 -1.999 1 93.39 414 ILE B C 1
ATOM 8500 O O . ILE B 1 414 ? -12.876 6.687 -1.757 1 93.39 414 ILE B O 1
ATOM 8504 N N . ILE B 1 415 ? -13.075 8.823 -2.352 1 89.91 415 ILE B N 1
ATOM 8505 C CA . ILE B 1 415 ? -14.532 8.776 -2.404 1 89.91 415 ILE B CA 1
ATOM 8506 C C . ILE B 1 415 ? -14.979 7.747 -3.44 1 89.91 415 ILE B C 1
ATOM 8508 O O . ILE B 1 415 ? -15.92 6.986 -3.202 1 89.91 415 ILE B O 1
ATOM 8512 N N . ASN B 1 416 ? -14.296 7.608 -4.512 1 90.09 416 ASN B N 1
ATOM 8513 C CA . ASN B 1 416 ? -14.7 6.751 -5.622 1 90.09 416 ASN B CA 1
ATOM 8514 C C . ASN B 1 416 ? -13.928 5.435 -5.624 1 90.09 416 ASN B C 1
ATOM 8516 O O . ASN B 1 416 ? -13.913 4.721 -6.628 1 90.09 416 ASN B O 1
ATOM 8520 N N . ARG B 1 417 ? -13.33 5.06 -4.572 1 89.42 417 ARG B N 1
ATOM 8521 C CA . ARG B 1 417 ? -12.388 3.947 -4.515 1 89.42 417 ARG B CA 1
ATOM 8522 C C . ARG B 1 417 ? -13.079 2.627 -4.838 1 89.42 417 ARG B C 1
ATOM 8524 O O . ARG B 1 417 ? -12.465 1.721 -5.405 1 89.42 417 ARG B O 1
ATOM 8531 N N . SER B 1 418 ? -14.314 2.451 -4.498 1 83.16 418 SER B N 1
ATOM 8532 C CA . SER B 1 418 ? -15.037 1.198 -4.69 1 83.16 418 SER B CA 1
ATOM 8533 C C . SER B 1 418 ? -15.338 0.954 -6.165 1 83.16 418 SER B C 1
ATOM 8535 O O . SER B 1 418 ? -15.664 -0.167 -6.56 1 83.16 418 SER B O 1
ATOM 8537 N N . LYS B 1 419 ? -15.174 1.884 -6.99 1 81.19 419 LYS B N 1
ATOM 8538 C CA . LYS B 1 419 ? -15.544 1.787 -8.399 1 81.19 419 LYS B CA 1
ATOM 8539 C C . LYS B 1 419 ? -14.306 1.764 -9.291 1 81.19 419 LYS B C 1
ATOM 8541 O O . LYS B 1 419 ? -14.42 1.719 -10.518 1 81.19 419 LYS B O 1
ATOM 8546 N N . LYS B 1 420 ? -13.197 1.767 -8.652 1 81.62 420 LYS B N 1
ATOM 8547 C CA . LYS B 1 420 ? -11.991 1.934 -9.457 1 81.62 420 LYS B CA 1
ATOM 8548 C C . LYS B 1 420 ? -11.112 0.688 -9.397 1 81.62 420 LYS B C 1
ATOM 8550 O O . LYS B 1 420 ? -11.121 -0.036 -8.399 1 81.62 420 LYS B O 1
ATOM 8555 N N . GLU B 1 421 ? -10.469 0.586 -10.493 1 89 421 GLU B N 1
ATOM 8556 C CA . GLU B 1 421 ? -9.333 -0.332 -10.475 1 89 421 GLU B CA 1
ATOM 8557 C C . GLU B 1 421 ? -8.189 0.223 -9.631 1 89 421 GLU B C 1
ATOM 8559 O O . GLU B 1 421 ? -8.112 1.431 -9.397 1 89 421 GLU B O 1
ATOM 8564 N N . VAL B 1 422 ? -7.408 -0.602 -9.199 1 88.1 422 VAL B N 1
ATOM 8565 C CA . VAL B 1 422 ? -6.3 -0.221 -8.329 1 88.1 422 VAL B CA 1
ATOM 8566 C C . VAL B 1 422 ? -5.407 0.792 -9.042 1 88.1 422 VAL B C 1
ATOM 8568 O O . VAL B 1 422 ? -4.993 1.79 -8.448 1 88.1 422 VAL B O 1
ATOM 8571 N N . SER B 1 423 ? -5.153 0.566 -10.318 1 89.09 423 SER B N 1
ATOM 8572 C CA . SER B 1 423 ? -4.309 1.48 -11.082 1 89.09 423 SER B CA 1
ATOM 8573 C C . SER B 1 423 ? -4.931 2.87 -11.161 1 89.09 423 SER B C 1
ATOM 8575 O O . SER B 1 423 ? -4.235 3.876 -11.015 1 89.09 423 SER B O 1
ATOM 8577 N N . GLN B 1 424 ? -6.194 2.881 -11.324 1 90.77 424 GLN B N 1
ATOM 8578 C CA . GLN B 1 424 ? -6.907 4.151 -11.408 1 90.77 424 GLN B CA 1
ATOM 8579 C C . GLN B 1 424 ? -6.898 4.876 -10.065 1 90.77 424 GLN B C 1
ATOM 8581 O O . GLN B 1 424 ? -6.774 6.102 -10.016 1 90.77 424 GLN B O 1
ATOM 8586 N N . PHE B 1 425 ? -7.07 4.134 -9.04 1 91.11 425 PHE B N 1
ATOM 8587 C CA . PHE B 1 425 ? -7.03 4.71 -7.702 1 91.11 425 PHE B CA 1
ATOM 8588 C C . PHE B 1 425 ? -5.696 5.402 -7.45 1 91.11 425 PHE B C 1
ATOM 8590 O O . PHE B 1 425 ? -5.661 6.553 -7.01 1 91.11 425 PHE B O 1
ATOM 8597 N N . TYR B 1 426 ? -4.595 4.793 -7.809 1 90.03 426 TYR B N 1
ATOM 8598 C CA . TYR B 1 426 ? -3.274 5.341 -7.522 1 90.03 426 TYR B CA 1
ATOM 8599 C C . TYR B 1 426 ? -2.931 6.471 -8.485 1 90.03 426 TYR B C 1
ATOM 8601 O O . TYR B 1 426 ? -2.076 7.309 -8.19 1 90.03 426 TYR B O 1
ATOM 8609 N N . THR B 1 427 ? -3.618 6.458 -9.612 1 89.42 427 THR B N 1
ATOM 8610 C CA . THR B 1 427 ? -3.51 7.632 -10.471 1 89.42 427 THR B CA 1
ATOM 8611 C C . THR B 1 427 ? -4.142 8.851 -9.804 1 89.42 427 THR B C 1
ATOM 8613 O O . THR B 1 427 ? -3.632 9.966 -9.927 1 89.42 427 THR B O 1
ATOM 8616 N N . SER B 1 428 ? -5.19 8.577 -9.07 1 91.61 428 SER B N 1
ATOM 8617 C CA . SER B 1 428 ? -5.907 9.664 -8.411 1 91.61 428 SER B CA 1
ATOM 8618 C C . SER B 1 428 ? -5.153 10.158 -7.181 1 91.61 428 SER B C 1
ATOM 8620 O O . SER B 1 428 ? -5.102 11.362 -6.92 1 91.61 428 SER B O 1
ATOM 8622 N N . VAL B 1 429 ? -4.531 9.248 -6.466 1 93.68 429 VAL B N 1
ATOM 8623 C CA . VAL B 1 429 ? -3.946 9.63 -5.185 1 93.68 429 VAL B CA 1
ATOM 8624 C C . VAL B 1 429 ? -2.441 9.833 -5.345 1 93.68 429 VAL B C 1
ATOM 8626 O O . VAL B 1 429 ? -1.77 10.299 -4.421 1 93.68 429 VAL B O 1
ATOM 8629 N N . GLY B 1 430 ? -1.892 9.525 -6.461 1 92.85 430 GLY B N 1
ATOM 8630 C CA . GLY B 1 430 ? -0.459 9.461 -6.699 1 92.85 430 GLY B CA 1
ATOM 8631 C C . GLY B 1 430 ? 0.245 10.783 -6.462 1 92.85 430 GLY B C 1
ATOM 8632 O O . GLY B 1 430 ? 1.332 10.818 -5.88 1 92.85 430 GLY B O 1
ATOM 8633 N N . GLU B 1 431 ? -0.369 11.883 -6.906 1 95.28 431 GLU B N 1
ATOM 8634 C CA . GLU B 1 431 ? 0.262 13.188 -6.736 1 95.28 431 GLU B CA 1
ATOM 8635 C C . GLU B 1 431 ? 0.446 13.524 -5.259 1 95.28 431 GLU B C 1
ATOM 8637 O O . GLU B 1 431 ? 1.459 14.11 -4.872 1 95.28 431 GLU B O 1
ATOM 8642 N N . TRP B 1 432 ? -0.545 13.227 -4.504 1 97.25 432 TRP B N 1
ATOM 8643 C CA . TRP B 1 432 ? -0.465 13.46 -3.066 1 97.25 432 TRP B CA 1
ATOM 8644 C C . TRP B 1 432 ? 0.675 12.658 -2.446 1 97.25 432 TRP B C 1
ATOM 8646 O O . TRP B 1 432 ? 1.479 13.198 -1.684 1 97.25 432 TRP B O 1
ATOM 8656 N N . ILE B 1 433 ? 0.766 11.431 -2.82 1 96.1 433 ILE B N 1
ATOM 8657 C CA . ILE B 1 433 ? 1.783 10.537 -2.277 1 96.1 433 ILE B CA 1
ATOM 8658 C C . ILE B 1 433 ? 3.167 10.987 -2.74 1 96.1 433 ILE B C 1
ATOM 8660 O O . ILE B 1 433 ? 4.143 10.883 -1.992 1 96.1 433 ILE B O 1
ATOM 8664 N N . ASP B 1 434 ? 3.25 11.445 -3.956 1 96.57 434 ASP B N 1
ATOM 8665 C CA . ASP B 1 434 ? 4.519 11.948 -4.472 1 96.57 434 ASP B CA 1
ATOM 8666 C C . ASP B 1 434 ? 5.022 13.125 -3.64 1 96.57 434 ASP B C 1
ATOM 8668 O O . ASP B 1 434 ? 6.226 13.26 -3.41 1 96.57 434 ASP B O 1
ATOM 8672 N N . ILE B 1 435 ? 4.141 13.966 -3.27 1 97.21 435 ILE B N 1
ATOM 8673 C CA . ILE B 1 435 ? 4.525 15.101 -2.437 1 97.21 435 ILE B CA 1
ATOM 8674 C C . ILE B 1 435 ? 5.047 14.601 -1.092 1 97.21 435 ILE B C 1
ATOM 8676 O O . ILE B 1 435 ? 6.057 15.097 -0.588 1 97.21 435 ILE B O 1
ATOM 8680 N N . LEU B 1 436 ? 4.338 13.628 -0.503 1 96.88 436 LEU B N 1
ATOM 8681 C CA . LEU B 1 436 ? 4.814 13.051 0.75 1 96.88 436 LEU B CA 1
ATOM 8682 C C . LEU B 1 436 ? 6.211 12.463 0.581 1 96.88 436 LEU B C 1
ATOM 8684 O O . LEU B 1 436 ? 7.047 12.569 1.482 1 96.88 436 LEU B O 1
ATOM 8688 N N . GLN B 1 437 ? 6.438 11.857 -0.557 1 95.79 437 GLN B N 1
ATOM 8689 C CA . GLN B 1 437 ? 7.743 11.275 -0.852 1 95.79 437 GLN B CA 1
ATOM 8690 C C . GLN B 1 437 ? 8.824 12.351 -0.914 1 95.79 437 GLN B C 1
ATOM 8692 O O . GLN B 1 437 ? 9.919 12.17 -0.378 1 95.79 437 GLN B O 1
ATOM 8697 N N . ILE B 1 438 ? 8.547 13.475 -1.566 1 95.78 438 ILE B N 1
ATOM 8698 C CA . ILE B 1 438 ? 9.508 14.566 -1.682 1 95.78 438 ILE B CA 1
ATOM 8699 C C . ILE B 1 438 ? 9.824 15.125 -0.297 1 95.78 438 ILE B C 1
ATOM 8701 O O . ILE B 1 438 ? 10.975 15.456 -0.002 1 95.78 438 ILE B O 1
ATOM 8705 N N . ILE B 1 439 ? 8.826 15.274 0.527 1 96.65 439 ILE B N 1
ATOM 8706 C CA . ILE B 1 439 ? 9.036 15.753 1.889 1 96.65 439 ILE B CA 1
ATOM 8707 C C . ILE B 1 439 ? 9.942 14.783 2.643 1 96.65 439 ILE B C 1
ATOM 8709 O O . ILE B 1 439 ? 10.896 15.201 3.304 1 96.65 439 ILE B O 1
ATOM 8713 N N . ASN B 1 440 ? 9.625 13.563 2.519 1 95.53 440 ASN B N 1
ATOM 8714 C CA . ASN B 1 440 ? 10.418 12.547 3.203 1 95.53 440 ASN B CA 1
ATOM 8715 C C . ASN B 1 440 ? 11.869 12.556 2.731 1 95.53 440 ASN B C 1
ATOM 8717 O O . ASN B 1 440 ? 12.788 12.381 3.533 1 95.53 440 ASN B O 1
ATOM 8721 N N . GLU B 1 441 ? 12.07 12.649 1.437 1 94.45 441 GLU B N 1
ATOM 8722 C CA . GLU B 1 441 ? 13.423 12.731 0.893 1 94.45 441 GLU B CA 1
ATOM 8723 C C . GLU B 1 441 ? 14.164 13.949 1.437 1 94.45 441 GLU B C 1
ATOM 8725 O O . GLU B 1 441 ? 15.366 13.883 1.703 1 94.45 441 GLU B O 1
ATOM 8730 N N . SER B 1 442 ? 13.45 15.01 1.547 1 96.63 442 SER B N 1
ATOM 8731 C CA . SER B 1 442 ? 14.029 16.234 2.093 1 96.63 442 SER B CA 1
ATOM 8732 C C . SER B 1 442 ? 14.442 16.048 3.549 1 96.63 442 SER B C 1
ATOM 8734 O O . SER B 1 442 ? 15.488 16.546 3.971 1 96.63 442 SER B O 1
ATOM 8736 N N . ILE B 1 443 ? 13.653 15.346 4.282 1 97.07 443 ILE B N 1
ATOM 8737 C CA . ILE B 1 443 ? 13.96 15.044 5.675 1 97.07 443 ILE B CA 1
ATOM 8738 C C . ILE B 1 443 ? 15.203 14.16 5.749 1 97.07 443 ILE B C 1
ATOM 8740 O O . ILE B 1 443 ? 16.082 14.383 6.585 1 97.07 443 ILE B O 1
ATOM 8744 N N . CYS B 1 444 ? 15.229 13.163 4.906 1 96.08 444 CYS B N 1
ATOM 8745 C CA . CYS B 1 444 ? 16.385 12.274 4.863 1 96.08 444 CYS B CA 1
ATOM 8746 C C . CYS B 1 444 ? 17.665 13.056 4.597 1 96.08 444 CYS B C 1
ATOM 8748 O O . CYS B 1 444 ? 18.675 12.849 5.272 1 96.08 444 CYS B O 1
ATOM 8750 N N . LYS B 1 445 ? 17.589 13.896 3.653 1 95.9 445 LYS B N 1
ATOM 8751 C CA . LYS B 1 445 ? 18.736 14.731 3.309 1 95.9 445 LYS B CA 1
ATOM 8752 C C . LYS B 1 445 ? 19.16 15.598 4.491 1 95.9 445 LYS B C 1
ATOM 8754 O O . LYS B 1 445 ? 20.346 15.676 4.818 1 95.9 445 LYS B O 1
ATOM 8759 N N . THR B 1 446 ? 18.239 16.224 5.102 1 97.74 446 THR B N 1
ATOM 8760 C CA . THR B 1 446 ? 18.512 17.097 6.238 1 97.74 446 THR B CA 1
ATOM 8761 C C . THR B 1 446 ? 19.136 16.31 7.387 1 97.74 446 THR B C 1
ATOM 8763 O O . THR B 1 446 ? 20.13 16.741 7.974 1 97.74 446 THR B O 1
ATOM 8766 N N . CYS B 1 447 ? 18.55 15.182 7.687 1 97.29 447 CYS B N 1
ATOM 8767 C CA . CYS B 1 447 ? 19.055 14.34 8.766 1 97.29 447 CYS B CA 1
ATOM 8768 C C . CYS B 1 447 ? 20.474 13.867 8.47 1 97.29 447 CYS B C 1
ATOM 8770 O O . CYS B 1 447 ? 21.326 13.854 9.36 1 97.29 447 CYS B O 1
ATOM 8772 N N . ASP B 1 448 ? 20.698 13.483 7.221 1 96.05 448 ASP B N 1
ATOM 8773 C CA . ASP B 1 448 ? 22.028 13.025 6.834 1 96.05 448 ASP B CA 1
ATOM 8774 C C . ASP B 1 448 ? 23.065 14.13 7.019 1 96.05 448 ASP B C 1
ATOM 8776 O O . ASP B 1 448 ? 24.171 13.877 7.502 1 96.05 448 ASP B O 1
ATOM 8780 N N . LEU B 1 449 ? 22.768 15.308 6.628 1 96.32 449 LEU B N 1
ATOM 8781 C CA . LEU B 1 449 ? 23.66 16.452 6.781 1 96.32 449 LEU B CA 1
ATOM 8782 C C . LEU B 1 449 ? 23.96 16.714 8.253 1 96.32 449 LEU B C 1
ATOM 8784 O O . LEU B 1 449 ? 25.113 16.946 8.624 1 96.32 449 LEU B O 1
ATOM 8788 N N . LEU B 1 450 ? 22.969 16.636 9.083 1 96.6 450 LEU B N 1
ATOM 8789 C CA . LEU B 1 450 ? 23.124 16.912 10.508 1 96.6 450 LEU B CA 1
ATOM 8790 C C . LEU B 1 450 ? 23.918 15.804 11.192 1 96.6 450 LEU B C 1
ATOM 8792 O O . LEU B 1 450 ? 24.752 16.077 12.059 1 96.6 450 LEU B O 1
ATOM 8796 N N . LYS B 1 451 ? 23.604 14.598 10.81 1 94.32 451 LYS B N 1
ATOM 8797 C CA . LYS B 1 451 ? 24.328 13.465 11.379 1 94.32 451 LYS B CA 1
ATOM 8798 C C . LYS B 1 451 ? 25.819 13.554 11.069 1 94.32 451 LYS B C 1
ATOM 8800 O O . LYS B 1 451 ? 26.65 13.082 11.848 1 94.32 451 LYS B O 1
ATOM 8805 N N . ASN B 1 452 ? 26.107 14.166 9.99 1 92.67 452 ASN B N 1
ATOM 8806 C CA . ASN B 1 452 ? 27.501 14.318 9.588 1 92.67 452 ASN B CA 1
ATOM 8807 C C . ASN B 1 452 ? 28.133 15.556 10.218 1 92.67 452 ASN B C 1
ATOM 8809 O O . ASN B 1 452 ? 29.225 15.969 9.824 1 92.67 452 ASN B O 1
ATOM 8813 N N . GLY B 1 453 ? 27.374 16.229 11.09 1 92.24 453 GLY B N 1
ATOM 8814 C CA . GLY B 1 453 ? 27.926 17.316 11.883 1 92.24 453 GLY B CA 1
ATOM 8815 C C . GLY B 1 453 ? 27.774 18.673 11.223 1 92.24 453 GLY B C 1
ATOM 8816 O O . GLY B 1 453 ? 28.326 19.667 11.701 1 92.24 453 GLY B O 1
ATOM 8817 N N . ASN B 1 454 ? 26.995 18.745 10.187 1 94.6 454 ASN B N 1
ATOM 8818 C CA . ASN B 1 454 ? 26.842 19.997 9.454 1 94.6 454 ASN B CA 1
ATOM 8819 C C . ASN B 1 454 ? 25.828 20.919 10.126 1 94.6 454 ASN B C 1
ATOM 8821 O O . ASN B 1 454 ? 25.013 20.469 10.933 1 94.6 454 ASN B O 1
ATOM 8825 N N . ARG B 1 455 ? 25.926 22.194 9.872 1 95.56 455 ARG B N 1
ATOM 8826 C CA . ARG B 1 455 ? 24.903 23.18 10.205 1 95.56 455 ARG B CA 1
ATOM 8827 C C . ARG B 1 455 ? 24.03 23.493 8.994 1 95.56 455 ARG B C 1
ATOM 8829 O O . ARG B 1 455 ? 24.533 23.62 7.876 1 95.56 455 ARG B O 1
ATOM 8836 N N . VAL B 1 456 ? 22.787 23.479 9.262 1 97.45 456 VAL B N 1
ATOM 8837 C CA . VAL B 1 456 ? 21.829 23.565 8.165 1 97.45 456 VAL B CA 1
ATOM 8838 C C . VAL B 1 456 ? 20.827 24.684 8.44 1 97.45 456 VAL B C 1
ATOM 8840 O O . VAL B 1 456 ? 20.341 24.828 9.564 1 97.45 456 VAL B O 1
ATOM 8843 N N . LEU B 1 457 ? 20.553 25.56 7.515 1 97.15 457 LEU B N 1
ATOM 8844 C CA . LEU B 1 457 ? 19.487 26.556 7.55 1 97.15 457 LEU B CA 1
ATOM 8845 C C . LEU B 1 457 ? 18.386 26.209 6.553 1 97.15 457 LEU B C 1
ATOM 8847 O O . LEU B 1 457 ? 18.63 26.159 5.346 1 97.15 457 LEU B O 1
ATOM 8851 N N . VAL B 1 458 ? 17.217 25.899 7.059 1 97.71 458 VAL B N 1
ATOM 8852 C CA . VAL B 1 458 ? 16.07 25.631 6.198 1 97.71 458 VAL B CA 1
ATOM 8853 C C . VAL B 1 458 ? 15.204 26.884 6.087 1 97.71 458 VAL B C 1
ATOM 8855 O O . VAL B 1 458 ? 14.829 27.479 7.1 1 97.71 458 VAL B O 1
ATOM 8858 N N . HIS B 1 459 ? 14.917 27.316 4.901 1 94.73 459 HIS B N 1
ATOM 8859 C CA . HIS B 1 459 ? 14.041 28.477 4.796 1 94.73 459 HIS B CA 1
ATOM 8860 C C . HIS B 1 459 ? 13.145 28.381 3.566 1 94.73 459 HIS B C 1
ATOM 8862 O O . HIS B 1 459 ? 13.353 27.521 2.706 1 94.73 459 HIS B O 1
ATOM 8868 N N . CYS B 1 460 ? 12.126 29.097 3.546 1 93.36 460 CYS B N 1
ATOM 8869 C CA . CYS B 1 460 ? 11.175 29.28 2.455 1 93.36 460 CYS B CA 1
ATOM 8870 C C . CYS B 1 460 ? 10.823 30.752 2.28 1 93.36 460 CYS B C 1
ATOM 8872 O O . CYS B 1 460 ? 11.463 31.623 2.872 1 93.36 460 CYS B O 1
ATOM 8874 N N . SER B 1 461 ? 9.892 31.136 1.424 1 90.83 461 SER B N 1
ATOM 8875 C CA . SER B 1 461 ? 9.531 32.531 1.196 1 90.83 461 SER B CA 1
ATOM 8876 C C . SER B 1 461 ? 9.169 33.23 2.502 1 90.83 461 SER B C 1
ATOM 8878 O O . SER B 1 461 ? 9.811 34.208 2.888 1 90.83 461 SER B O 1
ATOM 8880 N N . ASP B 1 462 ? 8.254 32.637 3.257 1 92.29 462 ASP B N 1
ATOM 8881 C CA . ASP B 1 462 ? 7.844 33.247 4.518 1 92.29 462 ASP B CA 1
ATOM 8882 C C . ASP B 1 462 ? 8.101 32.305 5.693 1 92.29 462 ASP B C 1
ATOM 8884 O O . ASP B 1 462 ? 8.009 32.712 6.853 1 92.29 462 ASP B O 1
ATOM 8888 N N . GLY B 1 463 ? 8.349 31.049 5.437 1 94.4 463 GLY B N 1
ATOM 8889 C CA . GLY B 1 463 ? 8.788 30.106 6.454 1 94.4 463 GLY B CA 1
ATOM 8890 C C . GLY B 1 463 ? 7.653 29.592 7.32 1 94.4 463 GLY B C 1
ATOM 8891 O O . GLY B 1 463 ? 7.882 29.123 8.437 1 94.4 463 GLY B O 1
ATOM 8892 N N . TRP B 1 464 ? 6.365 29.581 6.775 1 92.98 464 TRP B N 1
ATOM 8893 C CA . TRP B 1 464 ? 5.197 29.206 7.564 1 92.98 464 TRP B CA 1
ATOM 8894 C C . TRP B 1 464 ? 4.883 27.722 7.401 1 92.98 464 TRP B C 1
ATOM 8896 O O . TRP B 1 464 ? 4.29 27.105 8.289 1 92.98 464 TRP B O 1
ATOM 8906 N N . ASP B 1 465 ? 5.114 27.189 6.243 1 95.85 465 ASP B N 1
ATOM 8907 C CA . ASP B 1 465 ? 4.469 25.934 5.871 1 95.85 465 ASP B CA 1
ATOM 8908 C C . ASP B 1 465 ? 5.496 24.815 5.709 1 95.85 465 ASP B C 1
ATOM 8910 O O . ASP B 1 465 ? 5.716 24.029 6.632 1 95.85 465 ASP B O 1
ATOM 8914 N N . ARG B 1 466 ? 6.399 24.921 4.686 1 97.27 466 ARG B N 1
ATOM 8915 C CA . ARG B 1 466 ? 7.33 23.848 4.352 1 97.27 466 ARG B CA 1
ATOM 8916 C C . ARG B 1 466 ? 8.47 23.778 5.362 1 97.27 466 ARG B C 1
ATOM 8918 O O . ARG B 1 466 ? 8.989 22.697 5.647 1 97.27 466 ARG B O 1
ATOM 8925 N N . THR B 1 467 ? 8.83 24.883 5.975 1 97.62 467 THR B N 1
ATOM 8926 C CA . THR B 1 467 ? 9.958 24.961 6.898 1 97.62 467 THR B CA 1
ATOM 8927 C C . THR B 1 467 ? 9.687 24.138 8.154 1 97.62 467 THR B C 1
ATOM 8929 O O . THR B 1 467 ? 10.521 23.328 8.563 1 97.62 467 THR B O 1
ATOM 8932 N N . PRO B 1 468 ? 8.485 24.298 8.768 1 97.73 468 PRO B N 1
ATOM 8933 C CA . PRO B 1 468 ? 8.227 23.491 9.962 1 97.73 468 PRO B CA 1
ATOM 8934 C C . PRO B 1 468 ? 8.103 22.001 9.652 1 97.73 468 PRO B C 1
ATOM 8936 O O . PRO B 1 468 ? 8.389 21.162 10.51 1 97.73 468 PRO B O 1
ATOM 8939 N N . GLN B 1 469 ? 7.676 21.637 8.47 1 97.9 469 GLN B N 1
ATOM 8940 C CA . GLN B 1 469 ? 7.623 20.225 8.106 1 97.9 469 GLN B CA 1
ATOM 8941 C C . GLN B 1 469 ? 9.008 19.587 8.175 1 97.9 469 GLN B C 1
ATOM 8943 O O . GLN B 1 469 ? 9.185 18.542 8.804 1 97.9 469 GLN B O 1
ATOM 8948 N N . ILE B 1 470 ? 9.982 20.274 7.582 1 98.14 470 ILE B N 1
ATOM 8949 C CA . ILE B 1 470 ? 11.333 19.728 7.501 1 98.14 470 ILE B CA 1
ATOM 8950 C C . ILE B 1 470 ? 11.987 19.762 8.88 1 98.14 470 ILE B C 1
ATOM 8952 O O . ILE B 1 470 ? 12.586 18.775 9.314 1 98.14 470 ILE B O 1
ATOM 8956 N N . SER B 1 471 ? 11.834 20.883 9.586 1 98.03 471 SER B N 1
ATOM 8957 C CA . SER B 1 471 ? 12.487 21.042 10.881 1 98.03 471 SER B CA 1
ATOM 8958 C C . SER B 1 471 ? 11.891 20.099 11.921 1 98.03 471 SER B C 1
ATOM 8960 O O . SER B 1 471 ? 12.624 19.434 12.656 1 98.03 471 SER B O 1
ATOM 8962 N N . SER B 1 472 ? 10.566 20.002 11.983 1 98.29 472 SER B N 1
ATOM 8963 C CA . SER B 1 472 ? 9.912 19.169 12.986 1 98.29 472 SER B CA 1
ATOM 8964 C C . SER B 1 472 ? 10.161 17.687 12.722 1 98.29 472 SER B C 1
ATOM 8966 O O . SER B 1 472 ? 10.476 16.932 13.644 1 98.29 472 SER B O 1
ATOM 8968 N N . LEU B 1 473 ? 10.069 17.275 11.513 1 98.27 473 LEU B N 1
ATOM 8969 C CA . LEU B 1 473 ? 10.246 15.864 11.187 1 98.27 473 LEU B CA 1
ATOM 8970 C C . LEU B 1 473 ? 11.698 15.439 11.38 1 98.27 473 LEU B C 1
ATOM 8972 O O . LEU B 1 473 ? 11.968 14.315 11.808 1 98.27 473 LEU B O 1
ATOM 8976 N N . SER B 1 474 ? 12.623 16.324 11.067 1 98.06 474 SER B N 1
ATOM 8977 C CA . SER B 1 474 ? 14.028 16.014 11.307 1 98.06 474 SER B CA 1
ATOM 8978 C C . SER B 1 474 ? 14.302 15.801 12.792 1 98.06 474 SER B C 1
ATOM 8980 O O . SER B 1 474 ? 15.043 14.891 13.168 1 98.06 474 SER B O 1
ATOM 8982 N N . ARG B 1 475 ? 13.652 16.61 13.579 1 97.38 475 ARG B N 1
ATOM 8983 C CA . ARG B 1 475 ? 13.834 16.512 15.024 1 97.38 475 ARG B CA 1
ATOM 8984 C C . ARG B 1 475 ? 13.238 15.217 15.564 1 97.38 475 ARG B C 1
ATOM 8986 O O . ARG B 1 475 ? 13.804 14.597 16.467 1 97.38 475 ARG B O 1
ATOM 8993 N N . ILE B 1 476 ? 12.164 14.83 15.043 1 97.85 476 ILE B N 1
ATOM 8994 C CA . ILE B 1 476 ? 11.54 13.576 15.45 1 97.85 476 ILE B CA 1
ATOM 8995 C C . ILE B 1 476 ? 12.473 12.409 15.136 1 97.85 476 ILE B C 1
ATOM 8997 O O . ILE B 1 476 ? 12.589 11.468 15.926 1 97.85 476 ILE B O 1
ATOM 9001 N N . CYS B 1 477 ? 13.157 12.481 14.046 1 97.33 477 CYS B N 1
ATOM 9002 C CA . CYS B 1 477 ? 14.028 11.4 13.6 1 97.33 477 CYS B CA 1
ATOM 9003 C C . CYS B 1 477 ? 15.323 11.376 14.404 1 97.33 477 CYS B C 1
ATOM 9005 O O . CYS B 1 477 ? 15.858 10.305 14.697 1 97.33 477 CYS B O 1
ATOM 9007 N N . LEU B 1 478 ? 15.82 12.497 14.857 1 96.18 478 LEU B N 1
ATOM 9008 C CA . LEU B 1 478 ? 17.174 12.593 15.391 1 96.18 478 LEU B CA 1
ATOM 9009 C C . LEU B 1 478 ? 17.16 12.577 16.915 1 96.18 478 LEU B C 1
ATOM 9011 O O . LEU B 1 478 ? 18.178 12.284 17.547 1 96.18 478 LEU B O 1
ATOM 9015 N N . ASP B 1 479 ? 15.997 12.961 17.493 1 95.04 479 ASP B N 1
ATOM 9016 C CA . ASP B 1 479 ? 15.9 13.11 18.941 1 95.04 479 ASP B CA 1
ATOM 9017 C C . ASP B 1 479 ? 14.742 12.288 19.502 1 95.04 479 ASP B C 1
ATOM 9019 O O . ASP B 1 479 ? 13.576 12.636 19.309 1 95.04 479 ASP B O 1
ATOM 9023 N N . PRO B 1 480 ? 14.989 11.268 20.296 1 95.46 480 PRO B N 1
ATOM 9024 C CA . PRO B 1 480 ? 13.944 10.389 20.825 1 95.46 480 PRO B CA 1
ATOM 9025 C C . PRO B 1 480 ? 12.984 11.113 21.765 1 95.46 480 PRO B C 1
ATOM 9027 O O . PRO B 1 480 ? 11.859 10.653 21.978 1 95.46 480 PRO B O 1
ATOM 9030 N N . TYR B 1 481 ? 13.392 12.247 22.308 1 95.82 481 TYR B N 1
ATOM 9031 C CA . TYR B 1 481 ? 12.499 13.021 23.164 1 95.82 481 TYR B CA 1
ATOM 9032 C C . TYR B 1 481 ? 11.224 13.401 22.421 1 95.82 481 TYR B C 1
ATOM 9034 O O . TYR B 1 481 ? 10.134 13.385 22.997 1 95.82 481 TYR B O 1
ATOM 9042 N N . HIS B 1 482 ? 11.367 13.686 21.17 1 97.18 482 HIS B N 1
ATOM 9043 C CA . HIS B 1 482 ? 10.215 14.139 20.399 1 97.18 482 HIS B CA 1
ATOM 9044 C C . HIS B 1 482 ? 9.344 12.965 19.967 1 97.18 482 HIS B C 1
ATOM 9046 O O . HIS B 1 482 ? 8.332 13.154 19.289 1 97.18 482 HIS B O 1
ATOM 9052 N N . ARG B 1 483 ? 9.714 11.805 20.406 1 97.87 483 ARG B N 1
ATOM 9053 C CA . ARG B 1 483 ? 8.879 10.628 20.185 1 97.87 483 ARG B CA 1
ATOM 9054 C C . ARG B 1 483 ? 8.196 10.191 21.476 1 97.87 483 ARG B C 1
ATOM 9056 O O . ARG B 1 483 ? 7.533 9.152 21.513 1 97.87 483 ARG B O 1
ATOM 9063 N N . THR B 1 484 ? 8.369 10.953 22.53 1 97.48 484 THR B N 1
ATOM 9064 C CA . THR B 1 484 ? 7.529 10.872 23.72 1 97.48 484 THR B CA 1
ATOM 9065 C C . THR B 1 484 ? 6.281 11.736 23.56 1 97.48 484 THR B C 1
ATOM 9067 O O . THR B 1 484 ? 6.219 12.587 22.67 1 97.48 484 THR B O 1
ATOM 9070 N N . ILE B 1 485 ? 5.317 11.564 24.388 1 97.78 485 ILE B N 1
ATOM 9071 C CA . ILE B 1 485 ? 4.083 12.335 24.281 1 97.78 485 ILE B CA 1
ATOM 9072 C C . ILE B 1 485 ? 4.367 13.806 24.576 1 97.78 485 ILE B C 1
ATOM 9074 O O . ILE B 1 485 ? 3.988 14.686 23.799 1 97.78 485 ILE B O 1
ATOM 9078 N N . GLU B 1 486 ? 5.074 14.091 25.616 1 96.19 486 GLU B N 1
ATOM 9079 C CA . GLU B 1 486 ? 5.378 15.465 26.005 1 96.19 486 GLU B CA 1
ATOM 9080 C C . GLU B 1 486 ? 6.289 16.139 24.984 1 96.19 486 GLU B C 1
ATOM 9082 O O . GLU B 1 486 ? 6.08 17.302 24.63 1 96.19 486 GLU B O 1
ATOM 9087 N N . GLY B 1 487 ? 7.267 15.399 24.593 1 97.03 487 GLY B N 1
ATOM 9088 C CA . GLY B 1 487 ? 8.196 15.941 23.615 1 97.03 487 GLY B CA 1
ATOM 9089 C C . GLY B 1 487 ? 7.546 16.245 22.278 1 97.03 487 GLY B C 1
ATOM 9090 O O . GLY B 1 487 ? 7.869 17.248 21.639 1 97.03 487 GLY B O 1
ATOM 9091 N N . PHE B 1 488 ? 6.679 15.39 21.908 1 98.36 488 PHE B N 1
ATOM 9092 C CA . PHE B 1 488 ? 6.002 15.566 20.629 1 98.36 488 PHE B CA 1
ATOM 9093 C C . PHE B 1 488 ? 5.07 16.771 20.671 1 98.36 488 PHE B C 1
ATOM 9095 O O . PHE B 1 488 ? 5.049 17.579 19.741 1 98.36 488 PHE B O 1
ATOM 9102 N N . LEU B 1 489 ? 4.325 16.883 21.738 1 98.22 489 LEU B N 1
ATOM 9103 C CA . LEU B 1 489 ? 3.426 18.021 21.891 1 98.22 489 LEU B CA 1
ATOM 9104 C C . LEU B 1 489 ? 4.211 19.325 21.993 1 98.22 489 LEU B C 1
ATOM 9106 O O . LEU B 1 489 ? 3.804 20.345 21.433 1 98.22 489 LEU B O 1
ATOM 9110 N N . GLY B 1 490 ? 5.3 19.27 22.696 1 96.94 490 GLY B N 1
ATOM 9111 C CA . GLY B 1 490 ? 6.166 20.436 22.774 1 96.94 490 GLY B CA 1
ATOM 9112 C C . GLY B 1 490 ? 6.73 20.852 21.429 1 96.94 490 GLY B C 1
ATOM 9113 O O . GLY B 1 490 ? 6.878 22.045 21.154 1 96.94 490 GLY B O 1
ATOM 9114 N N . LEU B 1 491 ? 7.039 19.87 20.657 1 97.86 491 LEU B N 1
ATOM 9115 C CA . LEU B 1 491 ? 7.536 20.123 19.31 1 97.86 491 LEU B CA 1
ATOM 9116 C C . LEU B 1 491 ? 6.489 20.848 18.471 1 97.86 491 LEU B C 1
ATOM 9118 O O . LEU B 1 491 ? 6.805 21.817 17.777 1 97.86 491 LEU B O 1
ATOM 9122 N N . ILE B 1 492 ? 5.272 20.389 18.53 1 98.39 492 ILE B N 1
ATOM 9123 C CA . ILE B 1 492 ? 4.191 21.012 17.773 1 98.39 492 ILE B CA 1
ATOM 9124 C C . ILE B 1 492 ? 3.949 22.428 18.29 1 98.39 492 ILE B C 1
ATOM 9126 O O . ILE B 1 492 ? 3.762 23.359 17.503 1 98.39 492 ILE B O 1
ATOM 9130 N N . GLU B 1 493 ? 3.948 22.573 19.567 1 96.72 493 GLU B N 1
ATOM 9131 C CA . GLU B 1 493 ? 3.725 23.898 20.137 1 96.72 493 GLU B CA 1
ATOM 9132 C C . GLU B 1 493 ? 4.78 24.891 19.656 1 96.72 493 GLU B C 1
ATOM 9134 O O . GLU B 1 493 ? 4.45 26.009 19.256 1 96.72 493 GLU B O 1
ATOM 9139 N N . TYR B 1 494 ? 5.991 24.463 19.653 1 96.14 494 TYR B N 1
ATOM 9140 C CA . TYR B 1 494 ? 7.069 25.376 19.291 1 96.14 494 TYR B CA 1
ATOM 9141 C C . TYR B 1 494 ? 7.112 25.599 17.784 1 96.14 494 TYR B C 1
ATOM 9143 O O . TYR B 1 494 ? 6.977 26.731 17.313 1 96.14 494 TYR B O 1
ATOM 9151 N N . GLU B 1 495 ? 7.182 24.53 16.98 1 96.68 495 GLU B N 1
ATOM 9152 C CA . GLU B 1 495 ? 7.461 24.595 15.549 1 96.68 495 GLU B CA 1
ATOM 9153 C C . GLU B 1 495 ? 6.249 25.104 14.773 1 96.68 495 GLU B C 1
ATOM 9155 O O . GLU B 1 495 ? 6.397 25.742 13.729 1 96.68 495 GLU B O 1
ATOM 9160 N N . TRP B 1 496 ? 5.081 24.834 15.292 1 97.73 496 TRP B N 1
ATOM 9161 C CA . TRP B 1 496 ? 3.895 25.102 14.485 1 97.73 496 TRP B CA 1
ATOM 9162 C C . TRP B 1 496 ? 3.074 26.238 15.087 1 97.73 496 TRP B C 1
ATOM 9164 O O . TRP B 1 496 ? 2.686 27.173 14.382 1 97.73 496 TRP B O 1
ATOM 9174 N N . ILE B 1 497 ? 2.911 26.166 16.343 1 96.14 497 ILE B N 1
ATOM 9175 C CA . ILE B 1 497 ? 2.016 27.137 16.963 1 96.14 497 ILE B CA 1
ATOM 9176 C C . ILE B 1 497 ? 2.786 28.415 17.286 1 96.14 497 ILE B C 1
ATOM 9178 O O . ILE B 1 497 ? 2.428 29.498 16.817 1 96.14 497 ILE B O 1
ATOM 9182 N N . MET B 1 498 ? 3.911 28.32 17.963 1 94.78 498 MET B N 1
ATOM 9183 C CA . MET B 1 498 ? 4.646 29.492 18.429 1 94.78 498 MET B CA 1
ATOM 9184 C C . MET B 1 498 ? 5.373 30.173 17.274 1 94.78 498 MET B C 1
ATOM 9186 O O . MET B 1 498 ? 5.489 31.399 17.244 1 94.78 498 MET B O 1
ATOM 9190 N N . LEU B 1 499 ? 5.827 29.382 16.355 1 96.35 499 LEU B N 1
ATOM 9191 C CA . LEU B 1 499 ? 6.552 29.97 15.233 1 96.35 499 LEU B CA 1
ATOM 9192 C C . LEU B 1 499 ? 5.6 30.319 14.094 1 96.35 499 LEU B C 1
ATOM 9194 O O . LEU B 1 499 ? 6.037 30.565 12.968 1 96.35 499 LEU B O 1
ATOM 9198 N N . GLY B 1 500 ? 4.357 30.26 14.335 1 95.67 500 GLY B N 1
ATOM 9199 C CA . GLY B 1 500 ? 3.361 31.044 13.622 1 95.67 500 GLY B CA 1
ATOM 9200 C C . GLY B 1 500 ? 2.846 30.359 12.371 1 95.67 500 GLY B C 1
ATOM 9201 O O . GLY B 1 500 ? 2.587 31.014 11.36 1 95.67 500 GLY B O 1
ATOM 9202 N N . HIS B 1 501 ? 2.726 28.974 12.294 1 96.2 501 HIS B N 1
ATOM 9203 C CA . HIS B 1 501 ? 1.974 28.362 11.205 1 96.2 501 HIS B CA 1
ATOM 9204 C C . HIS B 1 501 ? 0.536 28.869 11.174 1 96.2 501 HIS B C 1
ATOM 9206 O O . HIS B 1 501 ? -0.114 28.97 12.218 1 96.2 501 HIS B O 1
ATOM 9212 N N . LYS B 1 502 ? 0.049 29.173 10.021 1 94.45 502 LYS B N 1
ATOM 9213 C CA . LYS B 1 502 ? -1.256 29.808 9.86 1 94.45 502 LYS B CA 1
ATOM 9214 C C . LYS B 1 502 ? -2.377 28.772 9.876 1 94.45 502 LYS B C 1
ATOM 9216 O O . LYS B 1 502 ? -3.061 28.575 8.869 1 94.45 502 LYS B O 1
ATOM 9221 N N . PHE B 1 503 ? -2.678 28.256 11.017 1 94.37 503 PHE B N 1
ATOM 9222 C CA . PHE B 1 503 ? -3.672 27.197 11.136 1 94.37 503 PHE B CA 1
ATOM 9223 C C . PHE B 1 503 ? -5.032 27.672 10.637 1 94.37 503 PHE B C 1
ATOM 9225 O O . PHE B 1 503 ? -5.711 26.958 9.895 1 94.37 503 PHE B O 1
ATOM 9232 N N . GLN B 1 504 ? -5.399 28.803 11.01 1 88.72 504 GLN B N 1
ATOM 9233 C CA . GLN B 1 504 ? -6.709 29.316 10.622 1 88.72 504 GLN B CA 1
ATOM 9234 C C . GLN B 1 504 ? -6.799 29.506 9.11 1 88.72 504 GLN B C 1
ATOM 9236 O O . GLN B 1 504 ? -7.787 29.112 8.487 1 88.72 504 GLN B O 1
ATOM 9241 N N . SER B 1 505 ? -5.805 30.074 8.559 1 90.26 505 SER B N 1
ATOM 9242 C CA . SER B 1 505 ? -5.804 30.357 7.128 1 90.26 505 SER B CA 1
ATOM 9243 C C . SER B 1 505 ? -5.662 29.076 6.312 1 90.26 505 SER B C 1
ATOM 9245 O O . SER B 1 505 ? -6.195 28.977 5.205 1 90.26 505 SER B O 1
ATOM 9247 N N . ARG B 1 506 ? -4.981 28.136 6.866 1 94.75 506 ARG B N 1
ATOM 9248 C CA . ARG B 1 506 ? -4.671 26.933 6.099 1 94.75 506 ARG B CA 1
ATOM 9249 C C . ARG B 1 506 ? -5.775 25.891 6.247 1 94.75 506 ARG B C 1
ATOM 9251 O O . ARG B 1 506 ? -6.073 25.158 5.302 1 94.75 506 ARG B O 1
ATOM 9258 N N . LEU B 1 507 ? -6.326 25.826 7.374 1 93.33 507 LEU B N 1
ATOM 9259 C CA . LEU B 1 507 ? -7.213 24.693 7.616 1 93.33 507 LEU B CA 1
ATOM 9260 C C . LEU B 1 507 ? -8.654 25.159 7.792 1 93.33 507 LEU B C 1
ATOM 9262 O O . LEU B 1 507 ? -9.563 24.338 7.936 1 93.33 507 LEU B O 1
ATOM 9266 N N . ARG B 1 508 ? -8.831 26.489 7.682 1 84.52 508 ARG B N 1
ATOM 9267 C CA . ARG B 1 508 ? -10.182 26.999 7.893 1 84.52 508 ARG B CA 1
ATOM 9268 C C . ARG B 1 508 ? -10.45 28.219 7.018 1 84.52 508 ARG B C 1
ATOM 9270 O O . ARG B 1 508 ? -9.536 28.741 6.376 1 84.52 508 ARG B O 1
ATOM 9277 N N . ASN B 1 509 ? -11.649 28.685 6.961 1 69.83 509 ASN B N 1
ATOM 9278 C CA . ASN B 1 509 ? -12.185 29.927 6.414 1 69.83 509 ASN B CA 1
ATOM 9279 C C . ASN B 1 509 ? -12.103 29.949 4.89 1 69.83 509 ASN B C 1
ATOM 9281 O O . ASN B 1 509 ? -12.289 30.997 4.27 1 69.83 509 ASN B O 1
ATOM 9285 N N . GLN B 1 510 ? -12.012 28.692 4.264 1 63.87 510 GLN B N 1
ATOM 9286 C CA . GLN B 1 510 ? -12.058 28.494 2.819 1 63.87 510 GLN B CA 1
ATOM 9287 C C . GLN B 1 510 ? -11.405 29.66 2.083 1 63.87 510 GLN B C 1
ATOM 9289 O O . GLN B 1 510 ? -11.984 30.212 1.146 1 63.87 510 GLN B O 1
ATOM 9294 N N . THR B 1 511 ? -10.283 29.975 2.549 1 68.31 511 THR B N 1
ATOM 9295 C CA . THR B 1 511 ? -9.526 31.03 1.884 1 68.31 511 THR B CA 1
ATOM 9296 C C . THR B 1 511 ? -8.696 30.46 0.737 1 68.31 511 THR B C 1
ATOM 9298 O O . THR B 1 511 ? -8.672 29.246 0.525 1 68.31 511 THR B O 1
ATOM 9301 N N . LYS B 1 512 ? -8.357 31.288 -0.103 1 82.56 512 LYS B N 1
ATOM 9302 C CA . LYS B 1 512 ? -7.458 30.919 -1.193 1 82.56 512 LYS B CA 1
ATOM 9303 C C . LYS B 1 512 ? -6.142 30.365 -0.657 1 82.56 512 LYS B C 1
ATOM 9305 O O . LYS B 1 512 ? -5.339 29.815 -1.414 1 82.56 512 LYS B O 1
ATOM 9310 N N . GLU B 1 513 ? -6.012 30.343 0.696 1 89.8 513 GLU B N 1
ATOM 9311 C CA . GLU B 1 513 ? -4.759 29.909 1.306 1 89.8 513 GLU B CA 1
ATOM 9312 C C . GLU B 1 513 ? -4.916 28.548 1.979 1 89.8 513 GLU B C 1
ATOM 9314 O O . GLU B 1 513 ? -4.044 28.122 2.739 1 89.8 513 GLU B O 1
ATOM 9319 N N . ASN B 1 514 ? -6.041 27.87 1.688 1 92.51 514 ASN B N 1
ATOM 9320 C CA . ASN B 1 514 ? -6.279 26.564 2.293 1 92.51 514 ASN B CA 1
ATOM 9321 C C . ASN B 1 514 ? -5.268 25.529 1.807 1 92.51 514 ASN B C 1
ATOM 9323 O O . ASN B 1 514 ? -4.979 25.45 0.612 1 92.51 514 ASN B O 1
ATOM 9327 N N . SER B 1 515 ? -4.691 24.857 2.768 1 96.07 515 SER B N 1
ATOM 9328 C CA . SER B 1 515 ? -3.761 23.781 2.44 1 96.07 515 SER B CA 1
ATOM 9329 C C . SER B 1 515 ? -3.49 22.896 3.652 1 96.07 515 SER B C 1
ATOM 9331 O O . SER B 1 515 ? -3.171 23.394 4.733 1 96.07 515 SER B O 1
ATOM 9333 N N . PRO B 1 516 ? -3.654 21.645 3.476 1 96.69 516 PRO B N 1
ATOM 9334 C CA . PRO B 1 516 ? -3.513 20.751 4.627 1 96.69 516 PRO B CA 1
ATOM 9335 C C . PRO B 1 516 ? -2.057 20.417 4.941 1 96.69 516 PRO B C 1
ATOM 9337 O O . PRO B 1 516 ? -1.707 19.244 5.095 1 96.69 516 PRO B O 1
ATOM 9340 N N . ILE B 1 517 ? -1.247 21.418 5.21 1 97.98 517 ILE B N 1
ATOM 9341 C CA . ILE B 1 517 ? 0.186 21.267 5.443 1 97.98 517 ILE B CA 1
ATOM 9342 C C . ILE B 1 517 ? 0.419 20.502 6.744 1 97.98 517 ILE B C 1
ATOM 9344 O O . ILE B 1 517 ? 1.24 19.583 6.793 1 97.98 517 ILE B O 1
ATOM 9348 N N . PHE B 1 518 ? -0.311 20.85 7.745 1 98.31 518 PHE B N 1
ATOM 9349 C CA . PHE B 1 518 ? -0.157 20.202 9.042 1 98.31 518 PHE B CA 1
ATOM 9350 C C . PHE B 1 518 ? -0.598 18.745 8.976 1 98.31 518 PHE B C 1
ATOM 9352 O O . PHE B 1 518 ? -0.005 17.881 9.626 1 98.31 518 PHE B O 1
ATOM 9359 N N . ILE B 1 519 ? -1.598 18.464 8.2 1 97.79 519 ILE B N 1
ATOM 9360 C CA . ILE B 1 519 ? -2.072 17.095 8.034 1 97.79 519 ILE B CA 1
ATOM 9361 C C . ILE B 1 519 ? -1.002 16.26 7.335 1 97.79 519 ILE B C 1
ATOM 9363 O O . ILE B 1 519 ? -0.805 15.088 7.667 1 97.79 519 ILE B O 1
ATOM 9367 N N . GLN B 1 520 ? -0.305 16.839 6.366 1 97.6 520 GLN B N 1
ATOM 9368 C CA . GLN B 1 520 ? 0.808 16.163 5.709 1 97.6 520 GLN B CA 1
ATOM 9369 C C . GLN B 1 520 ? 1.884 15.769 6.717 1 97.6 520 GLN B C 1
ATOM 9371 O O . GLN B 1 520 ? 2.413 14.657 6.667 1 97.6 520 GLN B O 1
ATOM 9376 N N . PHE B 1 521 ? 2.173 16.72 7.564 1 98.18 521 PHE B N 1
ATOM 9377 C CA . PHE B 1 521 ? 3.142 16.476 8.625 1 98.18 521 PHE B CA 1
ATOM 9378 C C . PHE B 1 521 ? 2.726 15.282 9.476 1 98.18 521 PHE B C 1
ATOM 9380 O O . PHE B 1 521 ? 3.514 14.359 9.687 1 98.18 521 PHE B O 1
ATOM 9387 N N . LEU B 1 522 ? 1.515 15.304 9.882 1 98.55 522 LEU B N 1
ATOM 9388 C CA . LEU B 1 522 ? 1.012 14.239 10.742 1 98.55 522 LEU B CA 1
ATOM 9389 C C . LEU B 1 522 ? 0.975 12.909 9.996 1 98.55 522 LEU B C 1
ATOM 9391 O O . LEU B 1 522 ? 1.221 11.855 10.586 1 98.55 522 LEU B O 1
ATOM 9395 N N . GLU B 1 523 ? 0.634 13.025 8.768 1 97.54 523 GLU B N 1
ATOM 9396 C CA . GLU B 1 523 ? 0.577 11.811 7.959 1 97.54 523 GLU B CA 1
ATOM 9397 C C . GLU B 1 523 ? 1.949 11.15 7.858 1 97.54 523 GLU B C 1
ATOM 9399 O O . GLU B 1 523 ? 2.058 9.923 7.907 1 97.54 523 GLU B O 1
ATOM 9404 N N . ILE B 1 524 ? 2.989 11.866 7.701 1 97.33 524 ILE B N 1
ATOM 9405 C CA . ILE B 1 524 ? 4.343 11.326 7.649 1 97.33 524 ILE B CA 1
ATOM 9406 C C . ILE B 1 524 ? 4.718 10.741 9.008 1 97.33 524 ILE B C 1
ATOM 9408 O O . ILE B 1 524 ? 5.396 9.714 9.084 1 97.33 524 ILE B O 1
ATOM 9412 N N . VAL B 1 525 ? 4.263 11.366 10.097 1 97.91 525 VAL B N 1
ATOM 9413 C CA . VAL B 1 525 ? 4.516 10.83 11.43 1 97.91 525 VAL B CA 1
ATOM 9414 C C . VAL B 1 525 ? 3.864 9.456 11.567 1 97.91 525 VAL B C 1
ATOM 9416 O O . VAL B 1 525 ? 4.46 8.532 12.125 1 97.91 525 VAL B O 1
ATOM 9419 N N . VAL B 1 526 ? 2.67 9.362 11.027 1 97.51 526 VAL B N 1
ATOM 9420 C CA . VAL B 1 526 ? 1.986 8.073 11.064 1 97.51 526 VAL B CA 1
ATOM 9421 C C . VAL B 1 526 ? 2.804 7.032 10.304 1 97.51 526 VAL B C 1
ATOM 9423 O O . VAL B 1 526 ? 2.933 5.889 10.75 1 97.51 526 VAL B O 1
ATOM 9426 N N . MET B 1 527 ? 3.332 7.417 9.202 1 96.02 527 MET B N 1
ATOM 9427 C CA . MET B 1 527 ? 4.147 6.498 8.413 1 96.02 527 MET B CA 1
ATOM 9428 C C . MET B 1 527 ? 5.386 6.065 9.19 1 96.02 527 MET B C 1
ATOM 9430 O O . MET B 1 527 ? 5.796 4.905 9.116 1 96.02 527 MET B O 1
ATOM 9434 N N . LEU B 1 528 ? 5.986 6.96 9.977 1 96.82 528 LEU B N 1
ATOM 9435 C CA . LEU B 1 528 ? 7.153 6.641 10.792 1 96.82 528 LEU B CA 1
ATOM 9436 C C . LEU B 1 528 ? 6.787 5.67 11.909 1 96.82 528 LEU B C 1
ATOM 9438 O O . LEU B 1 528 ? 7.545 4.743 12.205 1 96.82 528 LEU B O 1
ATOM 9442 N N . ILE B 1 529 ? 5.617 5.898 12.49 1 96.7 529 ILE B N 1
ATOM 9443 C CA . ILE B 1 529 ? 5.163 5.022 13.564 1 96.7 529 ILE B CA 1
ATOM 9444 C C . ILE B 1 529 ? 4.95 3.61 13.023 1 96.7 529 ILE B C 1
ATOM 9446 O O . ILE B 1 529 ? 5.26 2.626 13.698 1 96.7 529 ILE B O 1
ATOM 9450 N N . LYS B 1 530 ? 4.418 3.536 11.838 1 93.63 530 LYS B N 1
ATOM 9451 C CA . LYS B 1 530 ? 4.168 2.23 11.235 1 93.63 530 LYS B CA 1
ATOM 9452 C C . LYS B 1 530 ? 5.476 1.529 10.88 1 93.63 530 LYS B C 1
ATOM 9454 O O . LYS B 1 530 ? 5.587 0.308 11.006 1 93.63 530 LYS B O 1
ATOM 9459 N N . LYS B 1 531 ? 6.444 2.302 10.444 1 93.41 531 LYS B N 1
ATOM 9460 C CA . LYS B 1 531 ? 7.743 1.742 10.08 1 93.41 531 LYS B CA 1
ATOM 9461 C C . LYS B 1 531 ? 8.539 1.35 11.321 1 93.41 531 LYS B C 1
ATOM 9463 O O . LYS B 1 531 ? 9.234 0.332 11.323 1 93.41 531 LYS B O 1
ATOM 9468 N N . TYR B 1 532 ? 8.406 2.163 12.414 1 94.62 532 TYR B N 1
ATOM 9469 C CA . TYR B 1 532 ? 9.082 1.927 13.685 1 94.62 532 TYR B CA 1
ATOM 9470 C C . TYR B 1 532 ? 8.084 1.899 14.836 1 94.62 532 TYR B C 1
ATOM 9472 O O . TYR B 1 532 ? 8.094 2.784 15.695 1 94.62 532 TYR B O 1
ATOM 9480 N N . PRO B 1 533 ? 7.334 0.878 14.974 1 92.06 533 PRO B N 1
ATOM 9481 C CA . PRO B 1 533 ? 6.218 0.856 15.923 1 92.06 533 PRO B CA 1
ATOM 9482 C C . PRO B 1 533 ? 6.678 0.951 17.376 1 92.06 533 PRO B C 1
ATOM 9484 O O . PRO B 1 533 ? 5.928 1.424 18.235 1 92.06 533 PRO B O 1
ATOM 9487 N N . ASN B 1 534 ? 7.948 0.575 17.638 1 95.24 534 ASN B N 1
ATOM 9488 C CA . ASN B 1 534 ? 8.405 0.55 19.023 1 95.24 534 ASN B CA 1
ATOM 9489 C C . ASN B 1 534 ? 9.246 1.778 19.359 1 95.24 534 ASN B C 1
ATOM 9491 O O . ASN B 1 534 ? 9.711 1.927 20.49 1 95.24 534 ASN B O 1
ATOM 9495 N N . ALA B 1 535 ? 9.392 2.66 18.41 1 97.14 535 ALA B N 1
ATOM 9496 C CA . ALA B 1 535 ? 10.271 3.809 18.613 1 97.14 535 ALA B CA 1
ATOM 9497 C C . ALA B 1 535 ? 9.496 5.001 19.166 1 97.14 535 ALA B C 1
ATOM 9499 O O . ALA B 1 535 ? 10.086 6.033 19.497 1 97.14 535 ALA B O 1
ATOM 9500 N N . PHE B 1 536 ? 8.167 4.843 19.314 1 97.92 536 PHE B N 1
ATOM 9501 C CA . PHE B 1 536 ? 7.324 5.946 19.76 1 97.92 536 PHE B CA 1
ATOM 9502 C C . PHE B 1 536 ? 6.574 5.573 21.034 1 97.92 536 PHE B C 1
ATOM 9504 O O . PHE B 1 536 ? 6.086 4.449 21.167 1 97.92 536 PHE B O 1
ATOM 9511 N N . GLU B 1 537 ? 6.477 6.495 21.891 1 97.78 537 GLU B N 1
ATOM 9512 C CA . GLU B 1 537 ? 5.751 6.286 23.14 1 97.78 537 GLU B CA 1
ATOM 9513 C C . GLU B 1 537 ? 4.244 6.263 22.906 1 97.78 537 GLU B C 1
ATOM 9515 O O . GLU B 1 537 ? 3.492 5.728 23.723 1 97.78 537 GLU B O 1
ATOM 9520 N N . PHE B 1 538 ? 3.79 6.814 21.821 1 97.86 538 PHE B N 1
ATOM 9521 C CA . PHE B 1 538 ? 2.364 6.967 21.558 1 97.86 538 PHE B CA 1
ATOM 9522 C C . PHE B 1 538 ? 1.953 6.174 20.323 1 97.86 538 PHE B C 1
ATOM 9524 O O . PHE B 1 538 ? 2.799 5.8 19.509 1 97.86 538 PHE B O 1
ATOM 9531 N N . THR B 1 539 ? 0.692 5.959 20.216 1 96.77 539 THR B N 1
ATOM 9532 C CA . THR B 1 539 ? 0.112 5.225 19.097 1 96.77 539 THR B CA 1
ATOM 9533 C C . THR B 1 539 ? -0.432 6.186 18.044 1 96.77 539 THR B C 1
ATOM 9535 O O . THR B 1 539 ? -0.535 7.39 18.289 1 96.77 539 THR B O 1
ATOM 9538 N N . PRO B 1 540 ? -0.784 5.689 16.862 1 96.6 540 PRO B N 1
ATOM 9539 C CA . PRO B 1 540 ? -1.351 6.541 15.814 1 96.6 540 PRO B CA 1
ATOM 9540 C C . PRO B 1 540 ? -2.656 7.209 16.239 1 96.6 540 PRO B C 1
ATOM 9542 O O . PRO B 1 540 ? -3.094 8.175 15.608 1 96.6 540 PRO B O 1
ATOM 9545 N N . LEU B 1 541 ? -3.25 6.76 17.308 1 96.61 541 LEU B N 1
ATOM 9546 C CA . LEU B 1 541 ? -4.482 7.365 17.801 1 96.61 541 LEU B CA 1
ATOM 9547 C C . LEU B 1 541 ? -4.255 8.823 18.186 1 96.61 541 LEU B C 1
ATOM 9549 O O . LEU B 1 541 ? -5.116 9.674 17.949 1 96.61 541 LEU B O 1
ATOM 9553 N N . LEU B 1 542 ? -3.158 9.123 18.778 1 98.12 542 LEU B N 1
ATOM 9554 C CA . LEU B 1 542 ? -2.826 10.495 19.146 1 98.12 542 LEU B CA 1
ATOM 9555 C C . LEU B 1 542 ? -2.773 11.391 17.913 1 98.12 542 LEU B C 1
ATOM 9557 O O . LEU B 1 542 ? -3.265 12.522 17.94 1 98.12 542 LEU B O 1
ATOM 9561 N N . ILE B 1 543 ? -2.175 10.848 16.855 1 98.42 543 ILE B N 1
ATOM 9562 C CA . ILE B 1 543 ? -2.004 11.62 15.629 1 98.42 543 ILE B CA 1
ATOM 9563 C C . ILE B 1 543 ? -3.367 11.903 15.002 1 98.42 543 ILE B C 1
ATOM 9565 O O . ILE B 1 543 ? -3.616 13.008 14.515 1 98.42 543 ILE B O 1
ATOM 9569 N N . LYS B 1 544 ? -4.173 10.888 15.032 1 97.18 544 LYS B N 1
ATOM 9570 C CA . LYS B 1 544 ? -5.524 11.05 14.501 1 97.18 544 LYS B CA 1
ATOM 9571 C C . LYS B 1 544 ? -6.283 12.138 15.254 1 97.18 544 LYS B C 1
ATOM 9573 O O . LYS B 1 544 ? -6.91 13.004 14.639 1 97.18 544 LYS B O 1
ATOM 9578 N N . ASP B 1 545 ? -6.215 12.112 16.53 1 96.2 545 ASP B N 1
ATOM 9579 C CA . ASP B 1 545 ? -6.945 13.084 17.339 1 96.2 545 ASP B CA 1
ATOM 9580 C C . ASP B 1 545 ? -6.384 14.491 17.147 1 96.2 545 ASP B C 1
ATOM 9582 O O . ASP B 1 545 ? -7.13 15.471 17.171 1 96.2 545 ASP B O 1
ATOM 9586 N N . LEU B 1 546 ? -5.109 14.568 16.987 1 97.97 546 LEU B N 1
ATOM 9587 C CA . LEU B 1 546 ? -4.493 15.858 16.696 1 97.97 546 LEU B CA 1
ATOM 9588 C C . LEU B 1 546 ? -4.981 16.404 15.358 1 97.97 546 LEU B C 1
ATOM 9590 O O . LEU B 1 546 ? -5.255 17.6 15.234 1 97.97 546 LEU B O 1
ATOM 9594 N N . ALA B 1 547 ? -5.075 15.527 14.384 1 97.53 547 ALA B N 1
ATOM 9595 C CA . ALA B 1 547 ? -5.55 15.936 13.064 1 97.53 547 ALA B CA 1
ATOM 9596 C C . ALA B 1 547 ? -6.99 16.437 13.131 1 97.53 547 ALA B C 1
ATOM 9598 O O . ALA B 1 547 ? -7.312 17.492 12.58 1 97.53 547 ALA B O 1
ATOM 9599 N N . VAL B 1 548 ? -7.818 15.733 13.823 1 94.3 548 VAL B N 1
ATOM 9600 C CA . VAL B 1 548 ? -9.227 16.091 13.945 1 94.3 548 VAL B CA 1
ATOM 9601 C C . VAL B 1 548 ? -9.359 17.43 14.667 1 94.3 548 VAL B C 1
ATOM 9603 O O . VAL B 1 548 ? -10.091 18.315 14.218 1 94.3 548 VAL B O 1
ATOM 9606 N N . GLU B 1 549 ? -8.611 17.565 15.739 1 93.33 549 GLU B N 1
ATOM 9607 C CA . GLU B 1 549 ? -8.664 18.793 16.528 1 93.33 549 GLU B CA 1
ATOM 9608 C C . GLU B 1 549 ? -8.146 19.985 15.728 1 93.33 549 GLU B C 1
ATOM 9610 O O . GLU B 1 549 ? -8.628 21.107 15.895 1 93.33 549 GLU B O 1
ATOM 9615 N N . SER B 1 550 ? -7.202 19.772 14.896 1 95.96 550 SER B N 1
ATOM 9616 C CA . SER B 1 550 ? -6.628 20.869 14.124 1 95.96 550 SER B CA 1
ATOM 9617 C C . SER B 1 550 ? -7.611 21.381 13.076 1 95.96 550 SER B C 1
ATOM 9619 O O . SER B 1 550 ? -7.594 22.563 12.727 1 95.96 550 SER B O 1
ATOM 9621 N N . VAL B 1 551 ? -8.445 20.503 12.551 1 93.59 551 VAL B N 1
ATOM 9622 C CA . VAL B 1 551 ? -9.375 20.854 11.483 1 93.59 551 VAL B CA 1
ATOM 9623 C C . VAL B 1 551 ? -10.687 21.355 12.083 1 93.59 551 VAL B C 1
ATOM 9625 O O . VAL B 1 551 ? -11.311 22.274 11.547 1 93.59 551 VAL B O 1
ATOM 9628 N N . CYS B 1 552 ? -11.073 20.722 13.151 1 88.92 552 CYS B N 1
ATOM 9629 C CA . CYS B 1 552 ? -12.289 21.079 13.874 1 88.92 552 CYS B CA 1
ATOM 9630 C C . CYS B 1 552 ? -12 21.297 15.354 1 88.92 552 CYS B C 1
ATOM 9632 O O . CYS B 1 552 ? -12.341 20.456 16.188 1 88.92 552 CYS B O 1
ATOM 9634 N N . PRO B 1 553 ? -11.413 22.464 15.597 1 87.49 553 PRO B N 1
ATOM 9635 C CA . PRO B 1 553 ? -10.962 22.699 16.97 1 87.49 553 PRO B CA 1
ATOM 9636 C C . PRO B 1 553 ? -12.119 22.814 17.96 1 87.49 553 PRO B C 1
ATOM 9638 O O . PRO B 1 553 ? -13.098 23.515 17.691 1 87.49 553 PRO B O 1
ATOM 9641 N N . THR B 1 554 ? -12.042 22.128 18.98 1 79.12 554 THR B N 1
ATOM 9642 C CA . THR B 1 554 ? -12.962 22.232 20.107 1 79.12 554 THR B CA 1
ATOM 9643 C C . THR B 1 554 ? -12.288 22.912 21.295 1 79.12 554 THR B C 1
ATOM 9645 O O . THR B 1 554 ? -12.958 23.314 22.249 1 79.12 554 THR B O 1
ATOM 9648 N N . THR B 1 555 ? -10.998 23.121 21.171 1 84.72 555 THR B N 1
ATOM 9649 C CA . THR B 1 555 ? -10.186 23.767 22.196 1 84.72 555 THR B CA 1
ATOM 9650 C C . THR B 1 555 ? -9.425 24.955 21.614 1 84.72 555 THR B C 1
ATOM 9652 O O . THR B 1 555 ? -9.648 25.339 20.464 1 84.72 555 THR B O 1
ATOM 9655 N N . GLY B 1 556 ? -8.572 25.494 22.413 1 85.9 556 GLY B N 1
ATOM 9656 C CA . GLY B 1 556 ? -7.88 26.701 21.991 1 85.9 556 GLY B CA 1
ATOM 9657 C C . GLY B 1 556 ? -6.551 26.42 21.315 1 85.9 556 GLY B C 1
ATOM 9658 O O . GLY B 1 556 ? -5.943 27.32 20.73 1 85.9 556 GLY B O 1
ATOM 9659 N N . THR B 1 557 ? -6.121 25.209 21.237 1 91.66 557 THR B N 1
ATOM 9660 C CA . THR B 1 557 ? -4.762 24.849 20.849 1 91.66 557 THR B CA 1
ATOM 9661 C C . THR B 1 557 ? -4.486 25.256 19.404 1 91.66 557 THR B C 1
ATOM 9663 O O . THR B 1 557 ? -3.438 25.833 19.106 1 91.66 557 THR B O 1
ATOM 9666 N N . PHE B 1 558 ? -5.424 25.052 18.513 1 93.13 558 PHE B N 1
ATOM 9667 C CA . PHE B 1 558 ? -5.146 25.26 17.097 1 93.13 558 PHE B CA 1
ATOM 9668 C C . PHE B 1 558 ? -5.921 26.459 16.564 1 93.13 558 PHE B C 1
ATOM 9670 O O . PHE B 1 558 ? -6.126 26.585 15.355 1 93.13 558 PHE B O 1
ATOM 9677 N N . LEU B 1 559 ? -6.245 27.339 17.48 1 88.02 559 LEU B N 1
ATOM 9678 C CA . LEU B 1 559 ? -6.962 28.538 17.062 1 88.02 559 LEU B CA 1
ATOM 9679 C C . LEU B 1 559 ? -5.989 29.637 16.646 1 88.02 559 LEU B C 1
ATOM 9681 O O . LEU B 1 559 ? -4.907 29.765 17.224 1 88.02 559 LEU B O 1
ATOM 9685 N N . TYR B 1 560 ? -6.311 30.35 15.637 1 89.1 560 TYR B N 1
ATOM 9686 C CA . TYR B 1 560 ? -5.616 31.54 15.16 1 89.1 560 TYR B CA 1
ATOM 9687 C C . TYR B 1 560 ? -4.275 31.173 14.535 1 89.1 560 TYR B C 1
ATOM 9689 O O . TYR B 1 560 ? -3.966 29.992 14.361 1 89.1 560 TYR B O 1
ATOM 9697 N N . ASN B 1 561 ? -3.465 32.204 14.151 1 91.94 561 ASN B N 1
ATOM 9698 C CA . ASN B 1 561 ? -2.328 31.941 13.275 1 91.94 561 ASN B CA 1
ATOM 9699 C C . ASN B 1 561 ? -1.002 32.122 14.008 1 91.94 561 ASN B C 1
ATOM 9701 O O . ASN B 1 561 ? 0.044 31.685 13.525 1 91.94 561 ASN B O 1
ATOM 9705 N N . CYS B 1 562 ? -1.002 32.779 15.183 1 92.71 562 CYS B N 1
ATOM 9706 C CA . CYS B 1 562 ? 0.241 33.007 15.91 1 92.71 562 CYS B CA 1
ATOM 9707 C C . CYS B 1 562 ? -0.035 33.345 17.37 1 92.71 562 CYS B C 1
ATOM 9709 O O . CYS B 1 562 ? -1.187 33.544 17.759 1 92.71 562 CYS B O 1
ATOM 9711 N N . GLU B 1 563 ? 0.987 33.444 18.073 1 90.37 563 GLU B N 1
ATOM 9712 C CA . GLU B 1 563 ? 0.879 33.71 19.504 1 90.37 563 GLU B CA 1
ATOM 9713 C C . GLU B 1 563 ? 0.299 35.097 19.766 1 90.37 563 GLU B C 1
ATOM 9715 O O . GLU B 1 563 ? -0.475 35.284 20.707 1 90.37 563 GLU B O 1
ATOM 9720 N N . LYS B 1 564 ? 0.674 36.055 18.975 1 92.2 564 LYS B N 1
ATOM 9721 C CA . LYS B 1 564 ? 0.178 37.418 19.146 1 92.2 564 LYS B CA 1
ATOM 9722 C C . LYS B 1 564 ? -1.346 37.462 19.064 1 92.2 564 LYS B C 1
ATOM 9724 O O . LYS B 1 564 ? -1.999 38.095 19.897 1 92.2 564 LYS B O 1
ATOM 9729 N N . GLU B 1 565 ? -1.921 36.795 18.076 1 89.17 565 GLU B N 1
ATOM 9730 C CA . GLU B 1 565 ? -3.37 36.742 17.909 1 89.17 565 GLU B CA 1
ATOM 9731 C C . GLU B 1 565 ? -4.033 36.007 19.071 1 89.17 565 GLU B C 1
ATOM 9733 O O . GLU B 1 565 ? -5.09 36.421 19.552 1 89.17 565 GLU B O 1
ATOM 9738 N N . ARG B 1 566 ? -3.415 35.025 19.549 1 87.24 566 ARG B N 1
ATOM 9739 C CA . ARG B 1 566 ? -3.966 34.241 20.65 1 87.24 566 ARG B CA 1
ATOM 9740 C C . ARG B 1 566 ? -3.999 35.055 21.939 1 87.24 566 ARG B C 1
ATOM 9742 O O . ARG B 1 566 ? -4.919 34.912 22.747 1 87.24 566 ARG B O 1
ATOM 9749 N N . ARG B 1 567 ? -2.986 35.813 22.084 1 84.61 567 ARG B N 1
ATOM 9750 C CA . ARG B 1 567 ? -2.953 36.697 23.244 1 84.61 567 ARG B CA 1
ATOM 9751 C C . ARG B 1 567 ? -3.986 37.811 23.113 1 84.61 567 ARG B C 1
ATOM 9753 O O . ARG B 1 567 ? -4.647 38.17 24.09 1 84.61 567 ARG B O 1
ATOM 9760 N N . LYS B 1 568 ? -4.056 38.34 21.916 1 83.75 568 LYS B N 1
ATOM 9761 C CA . LYS B 1 568 ? -5.01 39.412 21.649 1 83.75 568 LYS B CA 1
ATOM 9762 C C . LYS B 1 568 ? -6.435 38.975 21.978 1 83.75 568 LYS B C 1
ATOM 9764 O O . LYS B 1 568 ? -7.211 39.746 22.546 1 83.75 568 LYS B O 1
ATOM 9769 N N . TYR B 1 569 ? -6.695 37.66 21.709 1 79.04 569 TYR B N 1
ATOM 9770 C CA . TYR B 1 569 ? -8.06 37.181 21.894 1 79.04 569 TYR B CA 1
ATOM 9771 C C . TYR B 1 569 ? -8.181 36.362 23.174 1 79.04 569 TYR B C 1
ATOM 9773 O O . TYR B 1 569 ? -9.158 35.634 23.363 1 79.04 569 TYR B O 1
ATOM 9781 N N . ASP B 1 570 ? -7.19 36.344 24.011 1 80.13 570 ASP B N 1
ATOM 9782 C CA . ASP B 1 570 ? -7.17 35.766 25.352 1 80.13 570 ASP B CA 1
ATOM 9783 C C . ASP B 1 570 ? -7.553 34.288 25.318 1 80.13 570 ASP B C 1
ATOM 9785 O O . ASP B 1 570 ? -8.429 33.851 26.067 1 80.13 570 ASP B O 1
ATOM 9789 N N . VAL B 1 571 ? -7.007 33.603 24.408 1 81.51 571 VAL B N 1
ATOM 9790 C CA . VAL B 1 571 ? -7.311 32.187 24.23 1 81.51 571 VAL B CA 1
ATOM 9791 C C . VAL B 1 571 ? -6.907 31.41 25.481 1 81.51 571 VAL B C 1
ATOM 9793 O O . VAL B 1 571 ? -7.594 30.468 25.883 1 81.51 571 VAL B O 1
ATOM 9796 N N . CYS B 1 572 ? -5.869 31.776 26.092 1 79.75 572 CYS B N 1
ATOM 9797 C CA . CYS B 1 572 ? -5.31 31.06 27.232 1 79.75 572 CYS B CA 1
ATOM 9798 C C . CYS B 1 572 ? -6.291 31.04 28.398 1 79.75 572 CYS B C 1
ATOM 9800 O O . CYS B 1 572 ? -6.367 30.055 29.135 1 79.75 572 CYS B O 1
ATOM 9802 N N . THR B 1 573 ? -7.005 32.046 28.509 1 73 573 THR B N 1
ATOM 9803 C CA . THR B 1 573 ? -7.879 32.144 29.673 1 73 573 THR B CA 1
ATOM 9804 C C . THR B 1 573 ? -9.302 31.724 29.319 1 73 573 THR B C 1
ATOM 9806 O O . THR B 1 573 ? -10.111 31.444 30.206 1 73 573 THR B O 1
ATOM 9809 N N . THR B 1 574 ? -9.552 31.588 28.074 1 72.79 574 THR B N 1
ATOM 9810 C CA . THR B 1 574 ? -10.943 31.383 27.685 1 72.79 574 THR B CA 1
ATOM 9811 C C . THR B 1 574 ? -11.151 29.972 27.142 1 72.79 574 THR B C 1
ATOM 9813 O O . THR B 1 574 ? -12.285 29.498 27.049 1 72.79 574 THR B O 1
ATOM 9816 N N . ARG B 1 575 ? -10.069 29.31 26.79 1 78.96 575 ARG B N 1
ATOM 9817 C CA . ARG B 1 575 ? -10.213 28.009 26.145 1 78.96 575 ARG B CA 1
ATOM 9818 C C . ARG B 1 575 ? -9.361 26.954 26.844 1 78.96 575 ARG B C 1
ATOM 9820 O O . ARG B 1 575 ? -8.335 27.277 27.445 1 78.96 575 ARG B O 1
ATOM 9827 N N . MET B 1 576 ? -9.815 25.778 26.672 1 81.87 576 MET B N 1
ATOM 9828 C CA . MET B 1 576 ? -9.049 24.643 27.179 1 81.87 576 MET B CA 1
ATOM 9829 C C . MET B 1 576 ? -7.943 24.254 26.203 1 81.87 576 MET B C 1
ATOM 9831 O O . MET B 1 576 ? -8.001 24.6 25.022 1 81.87 576 MET B O 1
ATOM 9835 N N . SER B 1 577 ? -7.031 23.666 26.77 1 89.12 577 SER B N 1
ATOM 9836 C CA . SER B 1 577 ? -5.921 23.177 25.958 1 89.12 577 SER B CA 1
ATOM 9837 C C . SER B 1 577 ? -6.12 21.714 25.573 1 89.12 577 SER B C 1
ATOM 9839 O O . SER B 1 577 ? -6.353 20.866 26.436 1 89.12 577 SER B O 1
ATOM 9841 N N . PHE B 1 578 ? -6.02 21.435 24.347 1 92.68 578 PHE B N 1
ATOM 9842 C CA . PHE B 1 578 ? -6.081 20.051 23.893 1 92.68 578 PHE B CA 1
ATOM 9843 C C . PHE B 1 578 ? -4.862 19.271 24.371 1 92.68 578 PHE B C 1
ATOM 9845 O O . PHE B 1 578 ? -4.962 18.082 24.68 1 92.68 578 PHE B O 1
ATOM 9852 N N . PHE B 1 579 ? -3.702 19.947 24.416 1 96.21 579 PHE B N 1
ATOM 9853 C CA . PHE B 1 579 ? -2.471 19.29 24.839 1 96.21 579 PHE B CA 1
ATOM 9854 C C . PHE B 1 579 ? -2.557 18.869 26.301 1 96.21 579 PHE B C 1
ATOM 9856 O O . PHE B 1 579 ? -2.146 17.764 26.659 1 96.21 579 PHE B O 1
ATOM 9863 N N . GLN B 1 580 ? -3.114 19.739 27.053 1 90.59 580 GLN B N 1
ATOM 9864 C CA . GLN B 1 580 ? -3.288 19.391 28.46 1 90.59 580 GLN B CA 1
ATOM 9865 C C . GLN B 1 580 ? -4.266 18.231 28.623 1 90.59 580 GLN B C 1
ATOM 9867 O O . GLN B 1 580 ? -4.083 17.376 29.491 1 90.59 580 GLN B O 1
ATOM 9872 N N . HIS B 1 581 ? -5.285 18.27 27.83 1 90.69 581 HIS B N 1
ATOM 9873 C CA . HIS B 1 581 ? -6.227 17.157 27.835 1 90.69 581 HIS B CA 1
ATOM 9874 C C . HIS B 1 581 ? -5.525 15.839 27.524 1 90.69 581 HIS B C 1
ATOM 9876 O O . HIS B 1 581 ? -5.794 14.821 28.165 1 90.69 581 HIS B O 1
ATOM 9882 N N . ILE B 1 582 ? -4.625 15.815 26.586 1 95.28 582 ILE B N 1
ATOM 9883 C CA . ILE B 1 582 ? -3.883 14.619 26.202 1 95.28 582 ILE B CA 1
ATOM 9884 C C . ILE B 1 582 ? -3.004 14.162 27.364 1 95.28 582 ILE B C 1
ATOM 9886 O O . ILE B 1 582 ? -2.948 12.97 27.676 1 95.28 582 ILE B O 1
ATOM 9890 N N . ILE B 1 583 ? -2.348 15.134 27.994 1 94.05 583 ILE B N 1
ATOM 9891 C CA . ILE B 1 583 ? -1.431 14.816 29.083 1 94.05 583 ILE B CA 1
ATOM 9892 C C . ILE B 1 583 ? -2.207 14.211 30.25 1 94.05 583 ILE B C 1
ATOM 9894 O O . ILE B 1 583 ? -1.735 13.274 30.899 1 94.05 583 ILE B O 1
ATOM 9898 N N . GLN B 1 584 ? -3.375 14.662 30.457 1 89.81 584 GLN B N 1
ATOM 9899 C CA . GLN B 1 584 ? -4.203 14.164 31.551 1 89.81 584 GLN B CA 1
ATOM 9900 C C . GLN B 1 584 ? -4.758 12.778 31.234 1 89.81 584 GLN B C 1
ATOM 9902 O O . GLN B 1 584 ? -5.043 11.995 32.142 1 89.81 584 GLN B O 1
ATOM 9907 N N . ASN B 1 585 ? -4.896 12.458 29.964 1 92.58 585 ASN B N 1
ATOM 9908 C CA . ASN B 1 585 ? -5.419 11.168 29.528 1 92.58 585 ASN B CA 1
ATOM 9909 C C . ASN B 1 585 ? -4.377 10.378 28.741 1 92.58 585 ASN B C 1
ATOM 9911 O O . ASN B 1 585 ? -4.698 9.762 27.723 1 92.58 585 ASN B O 1
ATOM 9915 N N . LYS B 1 586 ? -3.228 10.45 29.151 1 93.31 586 LYS B N 1
ATOM 9916 C CA . LYS B 1 586 ? -2.077 9.913 28.43 1 93.31 586 LYS B CA 1
ATOM 9917 C C . LYS B 1 586 ? -2.21 8.407 28.226 1 93.31 586 LYS B C 1
ATOM 9919 O O . LYS B 1 586 ? -1.709 7.861 27.241 1 93.31 586 LYS B O 1
ATOM 9924 N N . THR B 1 587 ? -2.848 7.665 29.019 1 94.48 587 THR B N 1
ATOM 9925 C CA . THR B 1 587 ? -2.94 6.209 29.009 1 94.48 587 THR B CA 1
ATOM 9926 C C . THR B 1 587 ? -3.621 5.719 27.735 1 94.48 587 THR B C 1
ATOM 9928 O O . THR B 1 587 ? -3.335 4.619 27.256 1 94.48 587 THR B O 1
ATOM 9931 N N . VAL B 1 588 ? -4.47 6.56 27.222 1 94.61 588 VAL B N 1
ATOM 9932 C CA . VAL B 1 588 ? -5.223 6.196 26.026 1 94.61 588 VAL B CA 1
ATOM 9933 C C . VAL B 1 588 ? -4.287 6.15 24.821 1 94.61 588 VAL B C 1
ATOM 9935 O O . VAL B 1 588 ? -4.514 5.385 23.88 1 94.61 588 VAL B O 1
ATOM 9938 N N . TYR B 1 589 ? -3.215 6.899 24.934 1 96.36 589 TYR B N 1
ATOM 9939 C CA . TYR B 1 589 ? -2.381 7.099 23.754 1 96.36 589 TYR B CA 1
ATOM 9940 C C . TYR B 1 589 ? -1.081 6.312 23.866 1 96.36 589 TYR B C 1
ATOM 9942 O O . TYR B 1 589 ? -0.33 6.2 22.894 1 96.36 589 TYR B O 1
ATOM 9950 N N . ILE B 1 590 ? -0.823 5.707 24.966 1 96.97 590 ILE B N 1
ATOM 9951 C CA . ILE B 1 590 ? 0.477 5.112 25.253 1 96.97 590 ILE B CA 1
ATOM 9952 C C . ILE B 1 590 ? 0.636 3.814 24.463 1 96.97 590 ILE B C 1
ATOM 9954 O O . ILE B 1 590 ? -0.315 3.041 24.33 1 96.97 590 ILE B O 1
ATOM 9958 N N . ASN B 1 591 ? 1.778 3.623 23.872 1 96.32 591 ASN B N 1
ATOM 9959 C CA . ASN B 1 591 ? 2.2 2.371 23.253 1 96.32 591 ASN B CA 1
ATOM 9960 C C . ASN B 1 591 ? 2.875 1.446 24.261 1 96.32 591 ASN B C 1
ATOM 9962 O O . ASN B 1 591 ? 4.006 1.698 24.681 1 96.32 591 ASN B O 1
ATOM 9966 N N . PRO B 1 592 ? 2.323 0.402 24.605 1 93.01 592 PRO B N 1
ATOM 9967 C CA . PRO B 1 592 ? 2.878 -0.466 25.645 1 93.01 592 PRO B CA 1
ATOM 9968 C C . PRO B 1 592 ? 4.181 -1.139 25.219 1 93.01 592 PRO B C 1
ATOM 9970 O O . PRO B 1 592 ? 4.974 -1.551 26.069 1 93.01 592 PRO B O 1
ATOM 9973 N N . ASN B 1 593 ? 4.474 -1.22 23.961 1 92.9 593 ASN B N 1
ATOM 9974 C CA . ASN B 1 593 ? 5.653 -1.922 23.463 1 92.9 593 ASN B CA 1
ATOM 9975 C C . ASN B 1 593 ? 6.783 -0.952 23.129 1 92.9 593 ASN B C 1
ATOM 9977 O O . ASN B 1 593 ? 7.796 -1.349 22.55 1 92.9 593 ASN B O 1
ATOM 9981 N N . ALA B 1 594 ? 6.62 0.287 23.507 1 93.94 594 ALA B N 1
ATOM 9982 C CA . ALA B 1 594 ? 7.598 1.31 23.147 1 93.94 594 ALA B CA 1
ATOM 9983 C C . ALA B 1 594 ? 8.952 1.026 23.791 1 93.94 594 ALA B C 1
ATOM 9985 O O . ALA B 1 594 ? 9.026 0.705 24.979 1 93.94 594 ALA B O 1
ATOM 9986 N N . THR B 1 595 ? 10.033 1.011 22.978 1 92.78 595 THR B N 1
ATOM 9987 C CA . THR B 1 595 ? 11.412 0.91 23.442 1 92.78 595 THR B CA 1
ATOM 9988 C C . THR B 1 595 ? 12.246 2.074 22.914 1 92.78 595 THR B C 1
ATOM 9990 O O . THR B 1 595 ? 13.14 1.88 22.087 1 92.78 595 THR B O 1
ATOM 9993 N N . LEU B 1 596 ? 12.048 3.214 23.45 1 88.4 596 LEU B N 1
ATOM 9994 C CA . LEU B 1 596 ? 12.665 4.441 22.956 1 88.4 596 LEU B CA 1
ATOM 9995 C C . LEU B 1 596 ? 14.185 4.362 23.052 1 88.4 596 LEU B C 1
ATOM 9997 O O . LEU B 1 596 ? 14.894 4.901 22.199 1 88.4 596 LEU B O 1
ATOM 10001 N N . LYS B 1 597 ? 14.708 3.651 24.034 1 83.64 597 LYS B N 1
ATOM 10002 C CA . LYS B 1 597 ? 16.143 3.58 24.292 1 83.64 597 LYS B CA 1
ATOM 10003 C C . LYS B 1 597 ? 16.869 2.848 23.166 1 83.64 597 LYS B C 1
ATOM 10005 O O . LYS B 1 597 ? 18.038 3.126 22.891 1 83.64 597 LYS B O 1
ATOM 10010 N N . LYS B 1 598 ? 16.178 2.023 22.495 1 86.87 598 LYS B N 1
ATOM 10011 C CA . LYS B 1 598 ? 16.788 1.226 21.434 1 86.87 598 LYS B CA 1
ATOM 10012 C C . LYS B 1 598 ? 16.885 2.023 20.136 1 86.87 598 LYS B C 1
ATOM 10014 O O . LYS B 1 598 ? 17.632 1.651 19.228 1 86.87 598 LYS B O 1
ATOM 10019 N N . TYR B 1 599 ? 16.19 3.171 20.133 1 85.58 599 TYR B N 1
ATOM 10020 C CA . TYR B 1 599 ? 16.11 3.953 18.905 1 85.58 599 TYR B CA 1
ATOM 10021 C C . TYR B 1 599 ? 16.596 5.38 19.134 1 85.58 599 TYR B C 1
ATOM 10023 O O . TYR B 1 599 ? 15.794 6.316 19.174 1 85.58 599 TYR B O 1
ATOM 10031 N N . ASN B 1 600 ? 17.805 5.598 19.214 1 88.01 600 ASN B N 1
ATOM 10032 C CA . ASN B 1 600 ? 18.316 6.957 19.365 1 88.01 600 ASN B CA 1
ATOM 10033 C C . ASN B 1 600 ? 18.002 7.812 18.141 1 88.01 600 ASN B C 1
ATOM 10035 O O . ASN B 1 600 ? 17.543 8.948 18.273 1 88.01 600 ASN B O 1
ATOM 10039 N N . GLU B 1 601 ? 18.254 7.206 16.949 1 91.84 601 GLU B N 1
ATOM 10040 C CA . GLU B 1 601 ? 17.911 7.817 15.668 1 91.84 601 GLU B CA 1
ATOM 10041 C C . GLU B 1 601 ? 17.147 6.841 14.778 1 91.84 601 GLU B C 1
ATOM 10043 O O . GLU B 1 601 ? 17.303 5.624 14.905 1 91.84 601 GLU B O 1
ATOM 10048 N N . ILE B 1 602 ? 16.221 7.413 14.038 1 92.99 602 ILE B N 1
ATOM 10049 C CA . ILE B 1 602 ? 15.521 6.555 13.089 1 92.99 602 ILE B CA 1
ATOM 10050 C C . ILE B 1 602 ? 15.745 7.067 11.668 1 92.99 602 ILE B C 1
ATOM 10052 O O . ILE B 1 602 ? 15.964 8.263 11.459 1 92.99 602 ILE B O 1
ATOM 10056 N N . GLU B 1 603 ? 15.742 6.121 10.734 1 87.45 603 GLU B N 1
ATOM 10057 C CA . GLU B 1 603 ? 15.923 6.475 9.33 1 87.45 603 GLU B CA 1
ATOM 10058 C C . GLU B 1 603 ? 14.583 6.734 8.648 1 87.45 603 GLU B C 1
ATOM 10060 O O . GLU B 1 603 ? 13.59 6.067 8.946 1 87.45 603 GLU B O 1
ATOM 10065 N N . THR B 1 604 ? 14.602 7.705 7.822 1 79.91 604 THR B N 1
ATOM 10066 C CA . THR B 1 604 ? 13.35 8.093 7.181 1 79.91 604 THR B CA 1
ATOM 10067 C C . THR B 1 604 ? 13.288 7.565 5.751 1 79.91 604 THR B C 1
ATOM 10069 O O . THR B 1 604 ? 12.396 7.936 4.985 1 79.91 604 THR B O 1
ATOM 10072 N N . LYS B 1 605 ? 14.202 6.739 5.405 1 86.97 605 LYS B N 1
ATOM 10073 C CA . LYS B 1 605 ? 14.13 6.257 4.029 1 86.97 605 LYS B CA 1
ATOM 10074 C C . LYS B 1 605 ? 13.006 5.239 3.862 1 86.97 605 LYS B C 1
ATOM 10076 O O . LYS B 1 605 ? 12.973 4.223 4.56 1 86.97 605 LYS B O 1
ATOM 10081 N N . PHE B 1 606 ? 12.096 5.576 2.994 1 90.77 606 PHE B N 1
ATOM 10082 C CA . PHE B 1 606 ? 10.96 4.704 2.718 1 90.77 606 PHE B CA 1
ATOM 10083 C C . PHE B 1 606 ? 11.081 4.081 1.333 1 90.77 606 PHE B C 1
ATOM 10085 O O . PHE B 1 606 ? 11.552 4.727 0.395 1 90.77 606 PHE B O 1
ATOM 10092 N N . GLU B 1 607 ? 10.661 2.834 1.256 1 89.21 607 GLU B N 1
ATOM 10093 C CA . GLU B 1 607 ? 10.437 2.226 -0.052 1 89.21 607 GLU B CA 1
ATOM 10094 C C . GLU B 1 607 ? 9.131 2.714 -0.672 1 89.21 607 GLU B C 1
ATOM 10096 O O . GLU B 1 607 ? 8.226 3.153 0.041 1 89.21 607 GLU B O 1
ATOM 10101 N N . VAL B 1 608 ? 9.078 2.665 -1.929 1 89.35 608 VAL B N 1
ATOM 10102 C CA . VAL B 1 608 ? 7.952 3.213 -2.677 1 89.35 608 VAL B CA 1
ATOM 10103 C C . VAL B 1 608 ? 6.651 2.571 -2.198 1 89.35 608 VAL B C 1
ATOM 10105 O O . VAL B 1 608 ? 5.595 3.208 -2.213 1 89.35 608 VAL B O 1
ATOM 10108 N N . PHE B 1 609 ? 6.66 1.358 -1.75 1 86.01 609 PHE B N 1
ATOM 10109 C CA . PHE B 1 609 ? 5.44 0.648 -1.381 1 86.01 609 PHE B CA 1
ATOM 10110 C C . PHE B 1 609 ? 5.068 0.93 0.069 1 86.01 609 PHE B C 1
ATOM 10112 O O . PHE B 1 609 ? 4.019 0.49 0.543 1 86.01 609 PHE B O 1
ATOM 10119 N N . GLU B 1 610 ? 5.937 1.629 0.733 1 89.04 610 GLU B N 1
ATOM 10120 C CA . GLU B 1 610 ? 5.674 1.949 2.133 1 89.04 610 GLU B CA 1
ATOM 10121 C C . GLU B 1 610 ? 4.83 3.214 2.261 1 89.04 610 GLU B C 1
ATOM 10123 O O . GLU B 1 610 ? 4.274 3.49 3.326 1 89.04 610 GLU B O 1
ATOM 10128 N N . TYR B 1 611 ? 4.781 3.988 1.204 1 91.3 611 TYR B N 1
ATOM 10129 C CA . TYR B 1 611 ? 3.916 5.162 1.21 1 91.3 611 TYR B CA 1
ATOM 10130 C C . TYR B 1 611 ? 2.449 4.759 1.115 1 91.3 611 TYR B C 1
ATOM 10132 O O . TYR B 1 611 ? 2.061 4.012 0.214 1 91.3 611 TYR B O 1
ATOM 10140 N N . ARG B 1 612 ? 1.687 5.132 2.096 1 86.65 612 ARG B N 1
ATOM 10141 C CA . ARG B 1 612 ? 0.276 4.764 2.144 1 86.65 612 ARG B CA 1
ATOM 10142 C C . ARG B 1 612 ? -0.589 5.96 2.525 1 86.65 612 ARG B C 1
ATOM 10144 O O . ARG B 1 612 ? -0.131 6.868 3.223 1 86.65 612 ARG B O 1
ATOM 10151 N N . ILE B 1 613 ? -1.761 5.841 2.033 1 89.58 613 ILE B N 1
ATOM 10152 C CA . ILE B 1 613 ? -2.741 6.84 2.449 1 89.58 613 ILE B CA 1
ATOM 10153 C C . ILE B 1 613 ? -3.128 6.606 3.908 1 89.58 613 ILE B C 1
ATOM 10155 O O . ILE B 1 613 ? -3.148 5.465 4.376 1 89.58 613 ILE B O 1
ATOM 10159 N N . TRP B 1 614 ? -3.329 7.632 4.63 1 95.89 614 TRP B N 1
ATOM 10160 C CA . TRP B 1 614 ? -3.715 7.581 6.036 1 95.89 614 TRP B CA 1
ATOM 10161 C C . TRP B 1 614 ? -5.173 7.163 6.186 1 95.89 614 TRP B C 1
ATOM 10163 O O . TRP B 1 614 ? -6.026 7.978 6.544 1 95.89 614 TRP B O 1
ATOM 10173 N N . ASN B 1 615 ? -5.452 5.875 6.079 1 90.62 615 ASN B N 1
ATOM 10174 C CA . ASN B 1 615 ? -6.805 5.329 6.082 1 90.62 615 ASN B CA 1
ATOM 10175 C C . ASN B 1 615 ? -7.519 5.607 7.402 1 90.62 615 ASN B C 1
ATOM 10177 O O . ASN B 1 615 ? -8.718 5.892 7.417 1 90.62 615 ASN B O 1
ATOM 10181 N N . GLU B 1 616 ? -6.824 5.532 8.485 1 91.95 616 GLU B N 1
ATOM 10182 C CA . GLU B 1 616 ? -7.416 5.698 9.808 1 91.95 616 GLU B CA 1
ATOM 10183 C C . GLU B 1 616 ? -7.972 7.107 9.992 1 91.95 616 GLU B C 1
ATOM 10185 O O . GLU B 1 616 ? -8.789 7.346 10.884 1 91.95 616 GLU B O 1
ATOM 10190 N N . TYR B 1 617 ? -7.497 8.018 9.2 1 95.55 617 TYR B N 1
ATOM 10191 C CA . TYR B 1 617 ? -8.029 9.376 9.249 1 95.55 617 TYR B CA 1
ATOM 10192 C C . TYR B 1 617 ? -9.109 9.577 8.193 1 95.55 617 TYR B C 1
ATOM 10194 O O . TYR B 1 617 ? -10.212 10.034 8.503 1 95.55 617 TYR B O 1
ATOM 10202 N N . TYR B 1 618 ? -8.881 9.18 6.949 1 94.26 618 TYR B N 1
ATOM 10203 C CA . TYR B 1 618 ? -9.752 9.526 5.831 1 94.26 618 TYR B CA 1
ATOM 10204 C C . TYR B 1 618 ? -10.955 8.593 5.768 1 94.26 618 TYR B C 1
ATOM 10206 O O . TYR B 1 618 ? -11.991 8.943 5.198 1 94.26 618 TYR B O 1
ATOM 10214 N N . LEU B 1 619 ? -10.778 7.371 6.341 1 90.38 619 LEU B N 1
ATOM 10215 C CA . LEU B 1 619 ? -11.865 6.4 6.257 1 90.38 619 LEU B CA 1
ATOM 10216 C C . LEU B 1 619 ? -12.431 6.096 7.64 1 90.38 619 LEU B C 1
ATOM 10218 O O . LEU B 1 619 ? -13.086 5.07 7.835 1 90.38 619 LEU B O 1
ATOM 10222 N N . ARG B 1 620 ? -12.077 6.942 8.593 1 89.75 620 ARG B N 1
ATOM 10223 C CA . ARG B 1 620 ? -12.582 6.728 9.945 1 89.75 620 ARG B CA 1
ATOM 10224 C C . ARG B 1 620 ? -14.106 6.782 9.975 1 89.75 620 ARG B C 1
ATOM 10226 O O . ARG B 1 620 ? -14.732 7.32 9.059 1 89.75 620 ARG B O 1
ATOM 10233 N N . GLU B 1 621 ? -14.56 6.183 11 1 80.36 621 GLU B N 1
ATOM 10234 C CA . GLU B 1 621 ? -16.01 6.254 11.156 1 80.36 621 GLU B CA 1
ATOM 10235 C C . GLU B 1 621 ? -16.476 7.696 11.335 1 80.36 621 GLU B C 1
ATOM 10237 O O . GLU B 1 621 ? -15.845 8.473 12.055 1 80.36 621 GLU B O 1
ATOM 10242 N N . PHE B 1 622 ? -17.222 8.056 10.409 1 69.97 622 PHE B N 1
ATOM 10243 C CA . PHE B 1 622 ? -17.764 9.409 10.41 1 69.97 622 PHE B CA 1
ATOM 10244 C C . PHE B 1 622 ? -19.234 9.403 10.813 1 69.97 622 PHE B C 1
ATOM 10246 O O . PHE B 1 622 ? -20.087 8.923 10.063 1 69.97 622 PHE B O 1
ATOM 10253 N N . ASP B 1 623 ? -19.477 9.323 12.101 1 57.3 623 ASP B N 1
ATOM 10254 C CA . ASP B 1 623 ? -20.833 9.295 12.641 1 57.3 623 ASP B CA 1
ATOM 10255 C C . ASP B 1 623 ? -21.679 10.426 12.059 1 57.3 623 ASP B C 1
ATOM 10257 O O . ASP B 1 623 ? -22.853 10.572 12.406 1 57.3 623 ASP B O 1
ATOM 10261 N N . GLN B 1 624 ? -21.016 11.376 11.325 1 56.35 624 GLN B N 1
ATOM 10262 C CA . GLN B 1 624 ? -21.922 12.393 10.802 1 56.35 624 GLN B CA 1
ATOM 10263 C C . GLN B 1 624 ? -22.684 11.878 9.585 1 56.35 624 GLN B C 1
ATOM 10265 O O . GLN B 1 624 ? -22.12 11.174 8.744 1 56.35 624 GLN B O 1
ATOM 10270 N N . ILE B 1 625 ? -23.755 11.337 9.705 1 50.96 625 ILE B N 1
ATOM 10271 C CA . ILE B 1 625 ? -24.685 10.732 8.757 1 50.96 625 ILE B CA 1
ATOM 10272 C C . ILE B 1 625 ? -24.924 11.685 7.588 1 50.96 625 ILE B C 1
ATOM 10274 O O . ILE B 1 625 ? -25.421 12.797 7.778 1 50.96 625 ILE B O 1
ATOM 10278 N N . CYS B 1 626 ? -23.907 11.838 6.652 1 50.06 626 CYS B N 1
ATOM 10279 C CA . CYS B 1 626 ? -24.35 12.481 5.42 1 50.06 626 CYS B CA 1
ATOM 10280 C C . CYS B 1 626 ? -24.865 11.451 4.422 1 50.06 626 CYS B C 1
ATOM 10282 O O . CYS B 1 626 ? -24.126 10.555 4.01 1 50.06 626 CYS B O 1
ATOM 10284 N N . ILE B 1 627 ? -25.921 10.82 4.508 1 43.56 627 ILE B N 1
ATOM 10285 C CA . ILE B 1 627 ? -26.419 9.79 3.603 1 43.56 627 ILE B CA 1
ATOM 10286 C C . ILE B 1 627 ? -26.844 10.426 2.282 1 43.56 627 ILE B C 1
ATOM 10288 O O . ILE B 1 627 ? -27.793 11.213 2.241 1 43.56 627 ILE B O 1
ATOM 10292 N N . SER B 1 628 ? -25.818 10.741 1.47 1 39.25 628 SER B N 1
ATOM 10293 C CA . SER B 1 628 ? -26.3 11.199 0.171 1 39.25 628 SER B CA 1
ATOM 10294 C C . SER B 1 628 ? -27.062 10.096 -0.557 1 39.25 628 SER B C 1
ATOM 10296 O O . SER B 1 628 ? -26.731 8.916 -0.426 1 39.25 628 SER B O 1
ATOM 10298 N N . PRO B 1 629 ? -28.185 10.348 -1.019 1 34.81 629 PRO B N 1
ATOM 10299 C CA . PRO B 1 629 ? -28.93 9.389 -1.839 1 34.81 629 PRO B CA 1
ATOM 10300 C C . PRO B 1 629 ? -28.065 8.734 -2.913 1 34.81 629 PRO B C 1
ATOM 10302 O O . PRO B 1 629 ? -27.282 9.414 -3.58 1 34.81 629 PRO B O 1
ATOM 10305 N N . GLN B 1 630 ? -27.38 7.678 -2.492 1 33.27 630 GLN B N 1
ATOM 10306 C CA . GLN B 1 630 ? -26.817 7.049 -3.683 1 33.27 630 GLN B CA 1
ATOM 10307 C C . GLN B 1 630 ? -27.772 7.162 -4.868 1 33.27 630 GLN B C 1
ATOM 10309 O O . GLN B 1 630 ? -28.958 6.846 -4.748 1 33.27 630 GLN B O 1
ATOM 10314 N N . LYS B 1 631 ? -27.444 7.919 -5.917 1 31.22 631 LYS B N 1
ATOM 10315 C CA . LYS B 1 631 ? -28.145 7.729 -7.184 1 31.22 631 LYS B CA 1
ATOM 10316 C C . LYS B 1 631 ? -28.145 6.26 -7.597 1 31.22 631 LYS B C 1
ATOM 10318 O O . LYS B 1 631 ? -27.104 5.6 -7.562 1 31.22 631 LYS B O 1
#

Sequence (1262 aa):
MFVFVPKDALAQQFTAARLDMIRPKLTWASIDVFRKRSVTIYSYDDKPLEIRNLYEIPENTKYYINTEYESLINKTKQHYRYDLNRSGKELTVSSEFYDNNHVFEIQTIPNEYHVFHSQAKISNTTTEGMVYLTSERFMFIPQFLQMPHFMNNQGIKMDYMYLIKTQLIESMTLNGTSIVLSMNPFYHPDLPSTIELTFTSQPLVLSFMSSLRSIRFEDGGESPLHKLSVNGENIRNSHERVDGIYNPIVELSRQGMEEMYMISDVNAHFKVCPTYPSVLVVPIEMNERMMVNIACFRSKGRIPLVTYYNKKTGAALFRSSQPLVATTFAFGVFKKSESIDDQNYITHIRCDGRDDKSVLIVLDCRAMANAVANRLSGGGTESSGSYKNCIIDHLNLPNIHVVFSAYQKMINGIINRSKKEVSQFYTSVGEWIDILQIINESICKTCDLLKNGNRVLVHCSDGWDRTPQISSLSRICLDPYHRTIEGFLGLIEYEWIMLGHKFQSRLRNQTKENSPIFIQFLEIVVMLIKKYPNAFEFTPLLIKDLAVESVCPTTGTFLYNCEKERRKYDVCTTRMSFFQHIIQNKTVYINPNATLKKYNEIETKFEVFEYRIWNEYYLREFDQICISPQKMFVFVPKDALAQQFTAARLDMIRPKLTWASIDVFRKRSVTIYSYDDKPLEIRNLYEIPENTKYYINTEYESLINKTKQHYRYDLNRSGKELTVSSEFYDNNHVFEIQTIPNEYHVFHSQAKISNTTTEGMVYLTSERFMFIPQFLQMPHFMNNQGIKMDYMYLIKTQLIESMTLNGTSIVLSMNPFYHPDLPSTIELTFTSQPLVLSFMSSLRSIRFEDGGESPLHKLSVNGENIRNSHERVDGIYNPIVELSRQGMEEMYMISDVNAHFKVCPTYPSVLVVPIEMNERMMVNIACFRSKGRIPLVTYYNKKTGAALFRSSQPLVATTFAFGVFKKSESIDDQNYITHIRCDGRDDKSVLIVLDCRAMANAVANRLSGGGTESSGSYKNCIIDHLNLPNIHVVFSAYQKMINGIINRSKKEVSQFYTSVGEWIDILQIINESICKTCDLLKNGNRVLVHCSDGWDRTPQISSLSRICLDPYHRTIEGFLGLIEYEWIMLGHKFQSRLRNQTKENSPIFIQFLEIVVMLIKKYPNAFEFTPLLIKDLAVESVCPTTGTFLYNCEKERRKYDVCTTRMSFFQHIIQNKTVYINPNATLKKYNEIETKFEVFEYRIWNEYYLREFDQICISPQK

Foldseek 3Di:
DPPCPDDPVVPPVPPPVVLVVVVLQPQDAQCVVPPDWPWFKAWPVRHGDPDPDPVPPDAQTKIWTWTWRQDPVPRDTQIWIWIWHHHPPDTDTDTQRPGDPDGDDDDDDVLKDWRDKAWKDWPPDPWIFMWTDILFWIWTDTPVVVDVVVVPPPPPLSAAIFIGTLQQFQDWDDDAQKIKTAGFCQQALLDDRITMIGHPHNSNSVSVVVSSQQSYPPDPDQNVLLPSPPPDDQVLVPDPDQQNLADPVVVCVVQVVVVFWDKDQLCQLHPQAVFAFSIAIATPPDDNVLLSLQLVQFASRWAWGWQHAHPVLRATETETAFGQQQPDPPPPPPDPNADPSNLVRLQCSQDVVHDSLGAEEEEEAADPVVQVVVSNVRTHHDDCVRHPRYHYDYLHQDAQLLQVVLVVQLSVLVVCVVVDDPVVSCVSNVSNLVNLVSLLVLLLVSLVCRVNSHYYYYYYNGRQFSNLLNSLVNCVQQALQCLELSNVVNSCCNSHANSFRFLCQAQHNPDPNHGPRVLSSLLLVQLVCVVPVQQHFFHNVVSLVVSNCSNRPPWLRNDG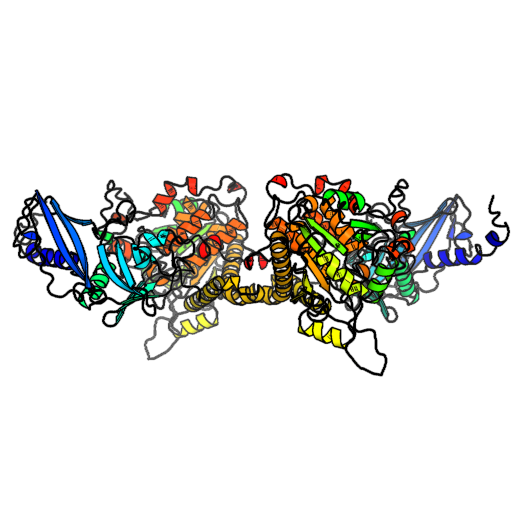GHDSSCVVSVRSSSTHDPSVVCVVVVVVTGDPNHDNVVRNGDRSDDDPVSRDDPCCRHVPDDVRPNSHPPD/DPPCPDDPVVPPVCPPVVLVVVVLQPQPAQCVVPPDWPWFKAWPVRRGDPDPGPVPPDAQTKIWTWTWGQDPVPRDTQIWIWIWHHHDPDTDTDTQRPGDPDGDDDDDDVLKAWRDKAWKDWPPDPWIFMWTDILFWIWTDTPVVVDVVVVPPPPPLSAAIFIGTLQQFFDWDDDAQKIKTAGFCQQALLDDRITMIGGNHNSNSVSVVVSSQQSYPDPPDQNVLLVSPPPDDQVLVPDPDQQNLADPVVVCVVQVVVVFWDKDQLCQLHPQAVFAFSIAIATPPDDNVLLSLQLVQFASRWAWGWQHAHPVLRATETETAFGQQQPDPPPPPPDDNADPSNLVRLQCSQDVVHDSLGAEEEEEAADPVVQVVVSNVRTHHDDCVRRPRYHYDYLHQDAQLLQVVLVVQLSVLVVCVVVDDPVVSCVSNVSNLVNLVSLLVLLLVSLVCRVNSHYYYYYYNGRQFSNLLNSLVNCVQQALQCLELSNVVNSCCNSHANSFRFLCQAQHNPDPNHGPRVLSSLLLVQLVCVVPVQQHFFHNVVSLVVSNCSNRPPWLRNPGGHDSVCVVSVRNSSTHDPSVVCVVVVVVTGDPNHDNVVRNGDHSDDDPVSRDDPCCRHVPDDVRPNSNPPD

InterPro domains:
  IPR010569 Myotubularin-like, phosphatase domain [PF06602] (240-567)
  IPR010569 Myotubularin-like, phosphatase domain [PS51339] (242-618)
  IPR029021 Protein-tyrosine phosphatase-like [SSF52799] (242-621)
  IPR030564 Myotubularin [PTHR10807] (99-620)

=== Feature glossary ===
Feature key, reading from the visual/contextual features back to the raw sequence:

Rendered structure images. Structure images are PyMOL renders from six orthogonal camera directions. Cartoon representation draws helices as coils and strands as arrows; sticks shows the backbone as bonds; surface shows the solvent-excluded envelope. Rainbow coloring maps sequence position to hue (blue→red, N→C); chain coloring assigns a distinct color per polypeptide.

Contact-map, Ramachandran, and PAE plots. Three diagnostic plots accompany the record. The Cα contact map visualizes the tertiary structure as a 2D adjacency matrix (8 Å cutoff, sequence-local contacts suppressed). The Ramachandran plot shows the distribution of backbone (φ, ψ) torsions, with points in the α and β basins reflecting secondary structure content. The PAE plot shows AlphaFold's inter-residue confidence as a color matrix.

InterPro / GO / CATH / organism. The annotation block draws on four external resources. InterPro: which protein families and domains the sequence belongs to. GO: standardized terms for what the protein does, what process it participates in, and where in the cell it acts. CATH: which structural fold it has in the CATH hierarchy. Organism: the species of origin.

Nearest PDB structures. Structural nearest neighbors (via Foldseek easy-search vs the PDB). Reported per hit: target PDB id, E-value, and alignment TM-score. A TM-score above ~0.5 is the conventional threshold for 'same fold'.

Predicted aligned error. Predicted aligned error is AlphaFold's pairwise confidence. Unlike pLDDT (per-residue), PAE is per-residue-pair and captures whether two parts of the structure are correctly placed relative to each other. Units are ångströms of expected positional error.

Solvent-accessible surface area. SASA measures how much of the protein is reachable by solvent. It is computed by rolling a water-sized probe over the atomic surface and summing the exposed area (Å²). Per-residue SASA distinguishes core (buried, low SASA) from surface (exposed, high SASA) residues; total SASA is a whole-molecule size measure.

B-factor. Crystallographic B-factors measure how much each atom's electron density is smeared out, in Å². They rise in mobile loops and surface residues and fall in the buried interior. In AlphaFold models this column is repurposed to hold pLDDT instead.

pLDDT. For AlphaFold models, the B-factor field carries pLDDT — the model's own estimate of local accuracy on a 0–100 scale. Regions with pLDDT<50 should be treated as essentially unmodeled; they often correspond to intrinsically disordered segments.

Backbone torsions (φ/ψ). φ (phi) and ψ (psi) are the two rotatable backbone dihedrals per residue: φ is the C(i-1)–N–Cα–C torsion, ψ is the N–Cα–C–N(i+1) torsion, both in degrees on (−180°, 180°]. α-helical residues cluster near (−60°, −45°); β-strand residues near (−120°, +130°). A Ramachandran plot is simply a scatter of (φ, ψ) for every residue.

Radius of gyration, Cα contacts, bounding box. Radius of gyration (Rg) is the root-mean-square distance of Cα atoms from their centroid — a single number for overall size and compactness. A globular domain of N residues has Rg ≈ 2.2·N^0.38 Å; an extended or disordered chain has a much larger Rg. The Cα contact count is the number of residue pairs whose Cα atoms are within 8 Å and are more than four positions apart in sequence — a standard proxy for tertiary packing density. The bounding box is the smallest axis-aligned box enclosing all Cα atoms.

Secondary structure (3-state, P-SEA). Three-state secondary structure (P-SEA) collapses the eight DSSP classes into helix (a), strand (b), and coil (c). P-SEA assigns these from Cα geometry alone — distances and angles — without requiring backbone oxygens, so it works on any Cα trace.

Secondary structure (8-state, DSSP). Secondary structure is the local, repeating backbone conformation. DSSP classifies it into eight states by reading the hydrogen-bond network: three helix types (H, G, I), two β types (E, B), two non-regular types (T, S), and unstructured coil (-).

Foldseek 3Di. The Foldseek 3Di string encodes local tertiary geometry as a 20-letter alphabet — one character per residue — derived from the relative positions of nearby Cα atoms. Unlike the amino-acid sequence, 3Di is a direct function of the 3D structure, so two proteins with the same fold have similar 3Di strings even at low sequence identity.

mmCIF coordinates. Structure coordinates are given as an mmCIF _atom_site loop: one row per atom with element, residue name, chain id, sequence number, and x/y/z position in Å. Only the four main-chain atoms per residue are included here; side chains are omitted to keep the record compact.

Sequence. This is the polypeptide sequence — one letter per residue, N-terminus first. Length ranges from a few dozen residues for small domains to over a thousand for large multi-domain proteins.